Protein AF-0000000066711071 (afdb_homodimer)

Sequence (1078 aa):
MNDEIVALASKVGEESLSEMQVQCVKAWDYGSRQWSVKLPEGESVENIVIGRTFLVLATSQRYFRTFSYAGTQKMVFCYSGPLFTMCAFNDMFTAVMLNGGAYYESNEPQFNFVANIYKMKTEDWHKCQSLVQTVPISVGRNAKLNWIGYTSRGTLCTMDSKYCCRIFSSNGIWIPVYDFATTLKSNSDHIFLISFMDYPHCEIRYIYCRGIEYPLVESRSIPAVVKWQLPLCNQDTEKSKLEEKLLLAEIGSYALNSDDEDKKESELLDISATYTKDVVRLFALACRADRQCRAAEFATYTHSGQIVQSMCNFASKTRHPLLAEKVAEIGRINAVAQQDVTRDEHERKRNILLEDKKKSDFLAPKRLKKDRISDEVVVKAVQERAEQEENEHVQSLDTTLSNEYSSFLSPVQPRLPSNPFKRKSQNTFGSNQDNFFDSLASASSTTSRKTSDDISDWKKMKREPSKIRQTSLSVKLNEEKGMSEAKIGFDLWLKSMGSKLRRDYDGYGDFLEYAIKQFRHLKTEEKRHWNDLAQASKTMNDEIVALASKVGEESLSEMQVQCVKAWDYGSRQWSVKLPEGESVENIVIGRTFLVLATSQRYFRTFSYAGTQKMVFCYSGPLFTMCAFNDMFTAVMLNGGAYYESNEPQFNFVANIYKMKTEDWHKCQSLVQTVPISVGRNAKLNWIGYTSRGTLCTMDSKYCCRIFSSNGIWIPVYDFATTLKSNSDHIFLISFMDYPHCEIRYIYCRGIEYPLVESRSIPAVVKWQLPLCNQDTEKSKLEEKLLLAEIGSYALNSDDEDKKESELLDISATYTKDVVRLFALACRADRQCRAAEFATYTHSGQIVQSMCNFASKTRHPLLAEKVAEIGRINAVAQQDVTRDEHERKRNILLEDKKKSDFLAPKRLKKDRISDEVVVKAVQERAEQEENEHVQSLDTTLSNEYSSFLSPVQPRLPSNPFKRKSQNTFGSNQDNFFDSLASASSTTSRKTSDDISDWKKMKREPSKIRQTSLSVKLNEEKGMSEAKIGFDLWLKSMGSKLRRDYDGYGDFLEYAIKQFRHLKTEEKRHWNDLAQASKT

Organism: Brugia malayi (NCBI:txid6279)

Foldseek 3Di:
DDPFKDKDWDWDDPPDFTKMKMAGRPDPDPVQRIDMDGDDPPKTFDAWEDAPFKIWTQIPVQWTWMAGNSGHTQDIDGDDADWDYKYYYHQKIKTKHWDDDWDDPDDDTDTWIKIWMAGHPRPPPVLAPDGIDIATDDDDDVKAWDDWYAAPLGWTWTAIPQGFIWTAFLVRDIFTFDGCNVVDPDPQKEKAWDHFYLPPFTKTKIFIGDNDHDDDPPDPTDIDMDHTDGPDPPCVDPLNVLVRLLVSLVRSLRSLLDPDLVVNVVVNLVSVLSNLVSLVVNLLVCLVVVNLVSSLVSLLVDQDPVSLVVSLVSCVVSPNNVSSVSSVVSNVVSPVVVVVVVVVVVVVVVVCVVVPPPPRHDSPRDPPPPPPPDPVVSVVVVVVVVVVPVPDPVVPVPPPVPPDPPDDPPPPDPPPPPPPPPDDDDDDDDDDDDDPPDDDDDDDDDDDDDDYDDDDDDDDDDPDDDDPDPDPDDPDPPDPDPPDDQDALLVQVCVVCVVVQVVVPPPPDDSVVSSVVVLVPDDPVVSVVSRVVSVVVVD/DDPFKDKDWDWDDPPDFTKMKMAGRPDPDPVQRIDMDGDDPPKTFDAWEDADFWIWTQIPVQWTWIAGNSGDTQDIDGDDADWDYKYYYHQKIKTKHWDDDWDPPDPDTDTWIKIKMAGHPRPPPVVFPDGIDIATDDDDDVWAWDDWYAAPLGWTWTAIPQGFIWTAFLVRDIFTFDGCNVVDPDPLKEKAWDHFYLPPFTKTKIFIGDNDHDDDPPDPTDIDMDHTDHPDPPCVDPLNVLVRLLVSLVRSLLSLPDPDPVVNVVVNLVSVLSNLVSLLVNLLVCLVVVNLVSSLVSLLVDQDPVSLVVSLVSCVVSPNNVSSVSSVVSNVVSPVVVVVCCVVCVVCVVVVVPVVPVVSNPSDRPPPPPPCPPPVVSVVVVVVVCVVPVPPCVVVVPPPVPPDPPDDPPVPPPPPPDPVVPPDPDDDPDPPVVVPPPPPPDPDDDDDDDDYDDDDDDDDDDPDDDDPCPPPPDPDPPDDDDPPPQQALLNVVCVVCVVVLVVVVPPPDDSVVSSVVVLVPDDPVVSVVSRVVSVVVVD

Structure (mmCIF, N/CA/C/O backbone):
data_AF-0000000066711071-model_v1
#
loop_
_entity.id
_entity.type
_entity.pdbx_description
1 polymer 'Minichromosome loss protein Mcl1 middle region domain-containing protein'
#
loop_
_atom_site.group_PDB
_atom_site.id
_atom_site.type_symbol
_atom_site.label_atom_id
_atom_site.label_alt_id
_atom_site.label_comp_id
_atom_site.label_asym_id
_atom_site.label_entity_id
_atom_site.label_seq_id
_atom_site.pdbx_PDB_ins_code
_atom_site.Cartn_x
_atom_site.Cartn_y
_atom_site.Cartn_z
_atom_site.occupancy
_atom_site.B_iso_or_equiv
_atom_site.auth_seq_id
_atom_site.auth_comp_id
_atom_site.auth_asym_id
_atom_site.auth_atom_id
_atom_site.pdbx_PDB_model_num
ATOM 1 N N . MET A 1 1 ? -19 17.938 19.609 1 91.12 1 MET A N 1
ATOM 2 C CA . MET A 1 1 ? -19.797 19.125 19.344 1 91.12 1 MET A CA 1
ATOM 3 C C . MET A 1 1 ? -19.328 19.844 18.078 1 91.12 1 MET A C 1
ATOM 5 O O . MET A 1 1 ? -18.172 19.688 17.672 1 91.12 1 MET A O 1
ATOM 9 N N . ASN A 1 2 ? -20.188 20.5 17.328 1 88.69 2 ASN A N 1
ATOM 10 C CA . ASN A 1 2 ? -19.859 21.422 16.25 1 88.69 2 ASN A CA 1
ATOM 11 C C . ASN A 1 2 ? -20.672 22.719 16.359 1 88.69 2 ASN A C 1
ATOM 13 O O . ASN A 1 2 ? -21.266 23 17.406 1 88.69 2 ASN A O 1
ATOM 17 N N . ASP A 1 3 ? -20.594 23.547 15.398 1 87.69 3 ASP A N 1
ATOM 18 C CA . ASP A 1 3 ? -21.234 24.859 15.461 1 87.69 3 ASP A CA 1
ATOM 19 C C . ASP A 1 3 ? -22.75 24.734 15.422 1 87.69 3 ASP A C 1
ATOM 21 O O . ASP A 1 3 ? -23.469 25.688 15.742 1 87.69 3 ASP A O 1
ATOM 25 N N . GLU A 1 4 ? -23.25 23.5 15.227 1 90.06 4 GLU A N 1
ATOM 26 C CA . GLU A 1 4 ? -24.688 23.375 15.016 1 90.06 4 GLU A CA 1
ATOM 27 C C . GLU A 1 4 ? -25.328 22.484 16.078 1 90.06 4 GLU A C 1
ATOM 29 O O . GLU A 1 4 ? -26.516 22.578 16.344 1 90.06 4 GLU A O 1
ATOM 34 N N . ILE A 1 5 ? -24.516 21.641 16.562 1 93.44 5 ILE A N 1
ATOM 35 C CA . ILE A 1 5 ? -25.125 20.625 17.406 1 93.44 5 ILE A CA 1
ATOM 36 C C . ILE A 1 5 ? -24.188 20.266 18.547 1 93.44 5 ILE A C 1
ATOM 38 O O . ILE A 1 5 ? -22.969 20.281 18.391 1 93.44 5 ILE A O 1
ATOM 42 N N . VAL A 1 6 ? -24.781 20.016 19.734 1 95.56 6 VAL A N 1
ATOM 43 C CA . VAL A 1 6 ? -24.078 19.484 20.906 1 95.56 6 VAL A CA 1
ATOM 44 C C . VAL A 1 6 ? -24.719 18.172 21.344 1 95.56 6 VAL A C 1
ATOM 46 O O . VAL A 1 6 ? -25.938 18.109 21.578 1 95.56 6 VAL A O 1
ATOM 49 N N . ALA A 1 7 ? -23.891 17.188 21.375 1 96.75 7 ALA A N 1
ATOM 50 C CA . ALA A 1 7 ? -24.375 15.875 21.812 1 96.75 7 ALA A CA 1
ATOM 51 C C . ALA A 1 7 ? -23.625 15.383 23.047 1 96.75 7 ALA A C 1
ATOM 53 O O . ALA A 1 7 ? -22.391 15.383 23.062 1 96.75 7 ALA A O 1
ATOM 54 N N . LEU A 1 8 ? -24.406 15.008 24.078 1 96.44 8 LEU A N 1
ATOM 55 C CA . LEU A 1 8 ? -23.859 14.461 25.312 1 96.44 8 LEU A CA 1
ATOM 56 C C . LEU A 1 8 ? -24.391 13.055 25.562 1 96.44 8 LEU A C 1
ATOM 58 O O . LEU A 1 8 ? -25.594 12.82 25.469 1 96.44 8 LEU A O 1
ATOM 62 N N . ALA A 1 9 ? -23.422 12.195 25.781 1 96.19 9 ALA A N 1
ATOM 63 C CA . ALA A 1 9 ? -23.844 10.82 26.031 1 96.19 9 ALA A CA 1
ATOM 64 C C . ALA A 1 9 ? -23.344 10.344 27.391 1 96.19 9 ALA A C 1
ATOM 66 O O . ALA A 1 9 ? -22.266 10.719 27.828 1 96.19 9 ALA A O 1
ATOM 67 N N . SER A 1 10 ? -24.172 9.484 28.031 1 94.88 10 SER A N 1
ATOM 68 C CA . SER A 1 10 ? -23.812 8.93 29.328 1 94.88 10 SER A CA 1
ATOM 69 C C . SER A 1 10 ? -23.781 7.406 29.297 1 94.88 10 SER A C 1
ATOM 71 O O . SER A 1 10 ? -24.625 6.777 28.656 1 94.88 10 SER A O 1
ATOM 73 N N . LYS A 1 11 ? -22.828 6.828 29.953 1 94.88 11 LYS A N 1
ATOM 74 C CA . LYS A 1 11 ? -22.719 5.375 30.062 1 94.88 11 LYS A CA 1
ATOM 75 C C . LYS A 1 11 ? -23.781 4.816 31.016 1 94.88 11 LYS A C 1
ATOM 77 O O . LYS A 1 11 ? -24.438 5.57 31.719 1 94.88 11 LYS A O 1
ATOM 82 N N . VAL A 1 12 ? -23.812 3.506 30.922 1 91.06 12 VAL A N 1
ATOM 83 C CA . VAL A 1 12 ? -24.781 2.834 31.781 1 91.06 12 VAL A CA 1
ATOM 84 C C . VAL A 1 12 ? -24.406 3.062 33.25 1 91.06 12 VAL A C 1
ATOM 86 O O . VAL A 1 12 ? -23.234 2.99 33.625 1 91.06 12 VAL A O 1
ATOM 89 N N . GLY A 1 13 ? -25.406 3.508 33.938 1 87 13 GLY A N 1
ATOM 90 C CA . GLY A 1 13 ? -25.219 3.66 35.375 1 87 13 GLY A CA 1
ATOM 91 C C . GLY A 1 13 ? -25.891 2.559 36.188 1 87 13 GLY A C 1
ATOM 92 O O . GLY A 1 13 ? -26.391 1.586 35.625 1 87 13 GLY A O 1
ATOM 93 N N . GLU A 1 14 ? -25.766 2.607 37.5 1 86.19 14 GLU A N 1
ATOM 94 C CA . GLU A 1 14 ? -26.359 1.614 38.375 1 86.19 14 GLU A CA 1
ATOM 95 C C . GLU A 1 14 ? -27.859 1.522 38.188 1 86.19 14 GLU A C 1
ATOM 97 O O . GLU A 1 14 ? -28.422 0.424 38.094 1 86.19 14 GLU A O 1
ATOM 102 N N . GLU A 1 15 ? -28.562 2.643 38.031 1 86 15 GLU A N 1
ATOM 103 C CA . GLU A 1 15 ? -30.016 2.594 37.938 1 86 15 GLU A CA 1
ATOM 104 C C . GLU A 1 15 ? -30.5 3.305 36.656 1 86 15 GLU A C 1
ATOM 106 O O . GLU A 1 15 ? -31.672 3.656 36.562 1 86 15 GLU A O 1
ATOM 111 N N . SER A 1 16 ? -29.547 3.555 35.812 1 90.44 16 SER A N 1
ATOM 112 C CA . SER A 1 16 ? -29.984 4.309 34.625 1 90.44 16 SER A CA 1
ATOM 113 C C . SER A 1 16 ? -29.438 3.691 33.344 1 90.44 16 SER A C 1
ATOM 115 O O . SER A 1 16 ? -28.312 3.174 33.344 1 90.44 16 SER A O 1
ATOM 117 N N . LEU A 1 17 ? -30.297 3.742 32.344 1 94.25 17 LEU A N 1
ATOM 118 C CA . LEU A 1 17 ? -29.891 3.307 31.016 1 94.25 17 LEU A CA 1
ATOM 119 C C . LEU A 1 17 ? -28.938 4.316 30.375 1 94.25 17 LEU A C 1
ATOM 121 O O . LEU A 1 17 ? -28.922 5.488 30.766 1 94.25 17 LEU A O 1
ATOM 125 N N . SER A 1 18 ? -28.094 3.803 29.531 1 96.44 18 SER A N 1
ATOM 126 C CA . SER A 1 18 ? -27.25 4.707 28.734 1 96.44 18 SER A CA 1
ATOM 127 C C . SER A 1 18 ? -28.109 5.617 27.859 1 96.44 18 SER A C 1
ATOM 129 O O . SER A 1 18 ? -29.109 5.18 27.297 1 96.44 18 SER A O 1
ATOM 131 N N . GLU A 1 19 ? -27.75 6.926 27.812 1 96.19 19 GLU A N 1
ATOM 132 C CA . GLU A 1 19 ? -28.594 7.906 27.125 1 96.19 19 GLU A CA 1
ATOM 133 C C . GLU A 1 19 ? -27.75 8.945 26.406 1 96.19 19 GLU A C 1
ATOM 135 O O . GLU A 1 19 ? -26.641 9.266 26.828 1 96.19 19 GLU A O 1
ATOM 140 N N . MET A 1 20 ? -28.297 9.344 25.312 1 96.69 20 MET A N 1
ATOM 141 C CA . MET A 1 20 ? -27.719 10.469 24.594 1 96.69 20 MET A CA 1
ATOM 142 C C . MET A 1 20 ? -28.688 11.633 24.516 1 96.69 20 MET A C 1
ATOM 144 O O . MET A 1 20 ? -29.859 11.445 24.188 1 96.69 20 MET A O 1
ATOM 148 N N . GLN A 1 21 ? -28.219 12.797 24.875 1 96.88 21 GLN A N 1
ATOM 149 C CA . GLN A 1 21 ? -28.984 14.039 24.75 1 96.88 21 GLN A CA 1
ATOM 150 C C . GLN A 1 21 ? -28.359 14.961 23.688 1 96.88 21 GLN A C 1
ATOM 152 O O . GLN A 1 21 ? -27.156 15.18 23.688 1 96.88 21 GLN A O 1
ATOM 157 N N . VAL A 1 22 ? -29.234 15.477 22.875 1 96.56 22 VAL A N 1
ATOM 158 C CA . VAL A 1 22 ? -28.75 16.297 21.75 1 96.56 22 VAL A CA 1
ATOM 159 C C . VAL A 1 22 ? -29.438 17.656 21.766 1 96.56 22 VAL A C 1
ATOM 161 O O . VAL A 1 22 ? -30.656 17.734 21.922 1 96.56 22 VAL A O 1
ATOM 164 N N . GLN A 1 23 ? -28.625 18.641 21.641 1 95.56 23 GLN A N 1
ATOM 165 C CA . GLN A 1 23 ? -29.109 20 21.469 1 95.56 23 GLN A CA 1
ATOM 166 C C . GLN A 1 23 ? -28.781 20.531 20.078 1 95.56 23 GLN A C 1
ATOM 168 O O . GLN A 1 23 ? -27.609 20.641 19.703 1 95.56 23 GLN A O 1
ATOM 173 N N . CYS A 1 24 ? -29.781 20.891 19.391 1 92.5 24 CYS A N 1
ATOM 174 C CA . CYS A 1 24 ? -29.625 21.453 18.047 1 92.5 24 CYS A CA 1
ATOM 175 C C . CYS A 1 24 ? -29.672 22.969 18.078 1 92.5 24 CYS A C 1
ATOM 177 O O . CYS A 1 24 ? -30.766 23.562 18.062 1 92.5 24 CYS A O 1
ATOM 179 N N . VAL A 1 25 ? -28.641 23.578 17.891 1 89.25 25 VAL A N 1
ATOM 180 C CA . VAL A 1 25 ? -28.516 25.016 18.016 1 89.25 25 VAL A CA 1
ATOM 181 C C . VAL A 1 25 ? -29.188 25.703 16.828 1 89.25 25 VAL A C 1
ATOM 183 O O . VAL A 1 25 ? -29.812 26.75 16.969 1 89.25 25 VAL A O 1
ATOM 186 N N . LYS A 1 26 ? -29.094 25.078 15.656 1 85.56 26 LYS A N 1
ATOM 187 C CA . LYS A 1 26 ? -29.594 25.703 14.438 1 85.56 26 LYS A CA 1
ATOM 188 C C . LYS A 1 26 ? -31.016 25.266 14.125 1 85.56 26 LYS A C 1
ATOM 190 O O . LYS A 1 26 ? -31.531 25.516 13.031 1 85.56 26 LYS A O 1
ATOM 195 N N . ALA A 1 27 ? -31.531 24.609 15.039 1 87.5 27 ALA A N 1
ATOM 196 C CA . ALA A 1 27 ? -32.906 24.203 14.812 1 87.5 27 ALA A CA 1
ATOM 197 C C . ALA A 1 27 ? -33.812 25.406 14.656 1 87.5 27 ALA A C 1
ATOM 199 O O . ALA A 1 27 ? -33.688 26.391 15.398 1 87.5 27 ALA A O 1
ATOM 200 N N . TRP A 1 28 ? -34.75 25.406 13.695 1 87.75 28 TRP A N 1
ATOM 201 C CA . TRP A 1 28 ? -35.594 26.562 13.438 1 87.75 28 TRP A CA 1
ATOM 202 C C . TRP A 1 28 ? -36.906 26.453 14.211 1 87.75 28 TRP A C 1
ATOM 204 O O . TRP A 1 28 ? -37.688 27.422 14.266 1 87.75 28 TRP A O 1
ATOM 214 N N . ASP A 1 29 ? -37.219 25.25 14.695 1 87.69 29 ASP A N 1
ATOM 215 C CA . ASP A 1 29 ? -38.406 25.078 15.516 1 87.69 29 ASP A CA 1
ATOM 216 C C . ASP A 1 29 ? -38.031 24.719 16.953 1 87.69 29 ASP A C 1
ATOM 218 O O . ASP A 1 29 ? -37.062 24 17.188 1 87.69 29 ASP A O 1
ATOM 222 N N . TYR A 1 30 ? -38.844 25.219 17.953 1 85 30 TYR A N 1
ATOM 223 C CA . TYR A 1 30 ? -38.562 25.078 19.375 1 85 30 TYR A CA 1
ATOM 224 C C . TYR A 1 30 ? -38.562 23.625 19.797 1 85 30 TYR A C 1
ATOM 226 O O . TYR A 1 30 ? -37.719 23.188 20.594 1 85 30 TYR A O 1
ATOM 234 N N . GLY A 1 31 ? -39.406 22.781 19.297 1 85 31 GLY A N 1
ATOM 235 C CA . GLY A 1 31 ? -39.562 21.391 19.672 1 85 31 GLY A CA 1
ATOM 236 C C . GLY A 1 31 ? -38.375 20.531 19.219 1 85 31 GLY A C 1
ATOM 237 O O . GLY A 1 31 ? -38.125 19.469 19.781 1 85 31 GLY A O 1
ATOM 238 N N . SER A 1 32 ? -37.75 21.078 18.234 1 85.38 32 SER A N 1
ATOM 239 C CA . SER A 1 32 ? -36.656 20.281 17.641 1 85.38 32 SER A CA 1
ATOM 240 C C . SER A 1 32 ? -35.312 20.672 18.219 1 85.38 32 SER A C 1
ATOM 242 O O . SER A 1 32 ? -34.281 20.078 17.844 1 85.38 32 SER A O 1
ATOM 244 N N . ARG A 1 33 ? -35.312 21.562 19.078 1 90.31 33 ARG A N 1
ATOM 245 C CA . ARG A 1 33 ? -34.031 22.094 19.609 1 90.31 33 ARG A CA 1
ATOM 246 C C . ARG A 1 33 ? -33.344 21.062 20.5 1 90.31 33 ARG A C 1
ATOM 248 O O . ARG A 1 33 ? -32.125 21.094 20.672 1 90.31 33 ARG A O 1
ATOM 255 N N . GLN A 1 34 ? -34.156 20.25 21.078 1 94.25 34 GLN A N 1
ATOM 256 C CA . GLN A 1 34 ? -33.562 19.234 21.938 1 94.25 34 GLN A CA 1
ATOM 257 C C . GLN A 1 34 ? -34.25 17.891 21.766 1 94.25 34 GLN A C 1
ATOM 259 O O . GLN A 1 34 ? -35.469 17.828 21.562 1 94.25 34 GLN A O 1
ATOM 264 N N . TRP A 1 35 ? -33.5 16.844 21.75 1 94.94 35 TRP A N 1
ATOM 265 C CA . TRP A 1 35 ? -34.031 15.492 21.781 1 94.94 35 TRP A CA 1
ATOM 266 C C . TRP A 1 35 ? -33.062 14.547 22.5 1 94.94 35 TRP A C 1
ATOM 268 O O . TRP A 1 35 ? -31.922 14.898 22.75 1 94.94 35 TRP A O 1
ATOM 278 N N . SER A 1 36 ? -33.625 13.453 22.969 1 95.69 36 SER A N 1
ATOM 279 C CA . SER A 1 36 ? -32.812 12.461 23.672 1 95.69 36 SER A CA 1
ATOM 280 C C . SER A 1 36 ? -33.219 11.047 23.281 1 95.69 36 SER A C 1
ATOM 282 O O . SER A 1 36 ? -34.344 10.828 22.766 1 95.69 36 SER A O 1
ATOM 284 N N . VAL A 1 37 ? -32.312 10.125 23.406 1 95.94 37 VAL A N 1
ATOM 285 C CA . VAL A 1 37 ? -32.594 8.727 23.109 1 95.94 37 VAL A CA 1
ATOM 286 C C . VAL A 1 37 ? -31.906 7.844 24.156 1 95.94 37 VAL A C 1
ATOM 288 O O . VAL A 1 37 ? -30.766 8.117 24.562 1 95.94 37 VAL A O 1
ATOM 291 N N . LYS A 1 38 ? -32.656 6.926 24.594 1 96.31 38 LYS A N 1
ATOM 292 C CA . LYS A 1 38 ? -32.125 5.934 25.516 1 96.31 38 LYS A CA 1
ATOM 293 C C . LYS A 1 38 ? -31.734 4.66 24.781 1 96.31 38 LYS A C 1
ATOM 295 O O . LYS A 1 38 ? -32.438 4.203 23.891 1 96.31 38 LYS A O 1
ATOM 300 N N . LEU A 1 39 ? -30.609 4.117 25.125 1 96.62 39 LEU A N 1
ATOM 301 C CA . LEU A 1 39 ? -30.172 2.867 24.516 1 96.62 39 LEU A CA 1
ATOM 302 C C . LEU A 1 39 ? -30.844 1.672 25.188 1 96.62 39 LEU A C 1
ATOM 304 O O . LEU A 1 39 ? -31.297 1.769 26.328 1 96.62 39 LEU A O 1
ATOM 308 N N . PRO A 1 40 ? -30.922 0.514 24.406 1 95 40 PRO A N 1
ATOM 309 C CA . PRO A 1 40 ? -31.516 -0.69 24.984 1 95 40 PRO A CA 1
ATOM 310 C C . PRO A 1 40 ? -30.766 -1.182 26.234 1 95 40 PRO A C 1
ATOM 312 O O . PRO A 1 40 ? -29.594 -0.851 26.422 1 95 40 PRO A O 1
ATOM 315 N N . GLU A 1 41 ? -31.453 -2.002 26.984 1 93.69 41 GLU A N 1
ATOM 316 C CA . GLU A 1 41 ? -30.859 -2.545 28.203 1 93.69 41 GLU A CA 1
ATOM 317 C C . GLU A 1 41 ? -29.594 -3.354 27.906 1 93.69 41 GLU A C 1
ATOM 319 O O . GLU A 1 41 ? -29.562 -4.121 26.938 1 93.69 41 GLU A O 1
ATOM 324 N N . GLY A 1 42 ? -28.594 -3.176 28.703 1 92 42 GLY A N 1
ATOM 325 C CA . GLY A 1 42 ? -27.344 -3.912 28.547 1 92 42 GLY A CA 1
ATOM 326 C C . GLY A 1 42 ? -26.391 -3.25 27.562 1 92 42 GLY A C 1
ATOM 327 O O . GLY A 1 42 ? -25.266 -3.732 27.359 1 92 42 GLY A O 1
ATOM 328 N N . GLU A 1 43 ? -26.812 -2.227 26.938 1 95.56 43 GLU A N 1
ATOM 329 C CA . GLU A 1 43 ? -25.984 -1.518 25.969 1 95.56 43 GLU A CA 1
ATOM 330 C C . GLU A 1 43 ? -25.531 -0.161 26.516 1 95.56 43 GLU A C 1
ATOM 332 O O . GLU A 1 43 ? -26.328 0.564 27.109 1 95.56 43 GLU A O 1
ATOM 337 N N . SER A 1 44 ? -24.266 0.125 26.344 1 97.31 44 SER A N 1
ATOM 338 C CA . SER A 1 44 ? -23.703 1.375 26.859 1 97.31 44 SER A CA 1
ATOM 339 C C . SER A 1 44 ? -22.922 2.104 25.766 1 97.31 44 SER A C 1
ATOM 341 O O . SER A 1 44 ? -22.203 1.477 24.984 1 97.31 44 SER A O 1
ATOM 343 N N . VAL A 1 45 ? -23.016 3.4 25.844 1 97 45 VAL A N 1
ATOM 344 C CA . VAL A 1 45 ? -22.25 4.207 24.906 1 97 45 VAL A CA 1
ATOM 345 C C . VAL A 1 45 ? -20.766 4.16 25.266 1 97 45 VAL A C 1
ATOM 347 O O . VAL A 1 45 ? -20.406 4.223 26.438 1 97 45 VAL A O 1
ATOM 350 N N . GLU A 1 46 ? -19.906 4.008 24.25 1 96.56 46 GLU A N 1
ATOM 351 C CA . GLU A 1 46 ? -18.469 3.994 24.453 1 96.56 46 GLU A CA 1
ATOM 352 C C . GLU A 1 46 ? -17.812 5.234 23.844 1 96.56 46 GLU A C 1
ATOM 354 O O . GLU A 1 46 ? -16.781 5.707 24.344 1 96.56 46 GLU A O 1
ATOM 359 N N . ASN A 1 47 ? -18.312 5.715 22.781 1 97.69 47 ASN A N 1
ATOM 360 C CA . ASN A 1 47 ? -17.781 6.875 22.078 1 97.69 47 ASN A CA 1
ATOM 361 C C . ASN A 1 47 ? -18.844 7.535 21.203 1 97.69 47 ASN A C 1
ATOM 363 O O . ASN A 1 47 ? -19.859 6.914 20.875 1 97.69 47 ASN A O 1
ATOM 367 N N . ILE A 1 48 ? -18.609 8.781 20.859 1 97.5 48 ILE A N 1
ATOM 368 C CA . ILE A 1 48 ? -19.562 9.539 20.062 1 97.5 48 ILE A CA 1
ATOM 369 C C . ILE A 1 48 ? -18.812 10.445 19.078 1 97.5 48 ILE A C 1
ATOM 371 O O . ILE A 1 48 ? -17.766 10.984 19.422 1 97.5 48 ILE A O 1
ATOM 375 N N . VAL A 1 49 ? -19.328 10.586 17.875 1 96.81 49 VAL A N 1
ATOM 376 C CA . VAL A 1 49 ? -18.781 11.531 16.906 1 96.81 49 VAL A CA 1
ATOM 377 C C . VAL A 1 49 ? -19.906 12.227 16.156 1 96.81 49 VAL A C 1
ATOM 379 O O . VAL A 1 49 ? -21 11.664 16 1 96.81 49 VAL A O 1
ATOM 382 N N . ILE A 1 50 ? -19.625 13.414 15.781 1 96.06 50 ILE A N 1
ATOM 383 C CA . ILE A 1 50 ? -20.609 14.227 15.078 1 96.06 50 ILE A CA 1
ATOM 384 C C . ILE A 1 50 ? -20.062 14.633 13.703 1 96.06 50 ILE A C 1
ATOM 386 O O . ILE A 1 50 ? -18.969 15.18 13.602 1 96.06 50 ILE A O 1
ATOM 390 N N . GLY A 1 51 ? -20.75 14.258 12.609 1 93.5 51 GLY A N 1
ATOM 391 C CA . GLY A 1 51 ? -20.453 14.742 11.266 1 93.5 51 GLY A CA 1
ATOM 392 C C . GLY A 1 51 ? -21.297 15.93 10.859 1 93.5 51 GLY A C 1
ATOM 393 O O . GLY A 1 51 ? -21.844 16.625 11.711 1 93.5 51 GLY A O 1
ATOM 394 N N . ARG A 1 52 ? -21.328 16.156 9.594 1 90.5 52 ARG A N 1
ATOM 395 C CA . ARG A 1 52 ? -22.078 17.312 9.094 1 90.5 52 ARG A CA 1
ATOM 396 C C . ARG A 1 52 ? -23.578 17.078 9.211 1 90.5 52 ARG A C 1
ATOM 398 O O . ARG A 1 52 ? -24.344 18 9.492 1 90.5 52 ARG A O 1
ATOM 405 N N . THR A 1 53 ? -23.969 15.805 8.945 1 88.56 53 THR A N 1
ATOM 406 C CA . THR A 1 53 ? -25.406 15.547 8.898 1 88.56 53 THR A CA 1
ATOM 407 C C . THR A 1 53 ? -25.766 14.344 9.766 1 88.56 53 THR A C 1
ATOM 409 O O . THR A 1 53 ? -26.891 13.828 9.688 1 88.56 53 THR A O 1
ATOM 412 N N . PHE A 1 54 ? -24.781 13.906 10.492 1 92.5 54 PHE A N 1
ATOM 413 C CA . PHE A 1 54 ? -25.062 12.672 11.211 1 92.5 54 PHE A CA 1
ATOM 414 C C . PHE A 1 54 ? -24.406 12.672 12.578 1 92.5 54 PHE A C 1
ATOM 416 O O . PHE A 1 54 ? -23.469 13.453 12.828 1 92.5 54 PHE A O 1
ATOM 423 N N . LEU A 1 55 ? -24.938 11.828 13.43 1 95.19 55 LEU A N 1
ATOM 424 C CA . LEU A 1 55 ? -24.359 11.445 14.711 1 95.19 55 LEU A CA 1
ATOM 425 C C . LEU A 1 55 ? -24.125 9.938 14.773 1 95.19 55 LEU A C 1
ATOM 427 O O . LEU A 1 55 ? -24.984 9.156 14.344 1 95.19 55 LEU A O 1
ATOM 431 N N . VAL A 1 56 ? -22.969 9.555 15.273 1 96.69 56 VAL A N 1
ATOM 432 C CA . VAL A 1 56 ? -22.672 8.133 15.391 1 96.69 56 VAL A CA 1
ATOM 433 C C . VAL A 1 56 ? -22.297 7.805 16.828 1 96.69 56 VAL A C 1
ATOM 435 O O . VAL A 1 56 ? -21.438 8.469 17.422 1 96.69 56 VAL A O 1
ATOM 438 N N . LEU A 1 57 ? -22.938 6.828 17.375 1 97.62 57 LEU A N 1
ATOM 439 C CA . LEU A 1 57 ? -22.609 6.289 18.688 1 97.62 57 LEU A CA 1
ATOM 440 C C . LEU A 1 57 ? -21.938 4.922 18.562 1 97.62 57 LEU A C 1
ATOM 442 O O . LEU A 1 57 ? -22.469 4.031 17.891 1 97.62 57 LEU A O 1
ATOM 446 N N . ALA A 1 58 ? -20.844 4.789 19.109 1 98.25 58 ALA A N 1
ATOM 447 C CA . ALA A 1 58 ? -20.25 3.463 19.297 1 98.25 58 ALA A CA 1
ATOM 448 C C . ALA A 1 58 ? -20.625 2.879 20.656 1 98.25 58 ALA A C 1
ATOM 450 O O . ALA A 1 58 ? -20.5 3.547 21.688 1 98.25 58 ALA A O 1
ATOM 451 N N . THR A 1 59 ? -21.031 1.645 20.688 1 97.94 59 THR A N 1
ATOM 452 C CA . THR A 1 59 ? -21.578 1.102 21.922 1 97.94 59 THR A CA 1
ATOM 453 C C . THR A 1 59 ? -20.797 -0.138 22.359 1 97.94 59 THR A C 1
ATOM 455 O O . THR A 1 59 ? -19.969 -0.652 21.609 1 97.94 59 THR A O 1
ATOM 458 N N . SER A 1 60 ? -21.125 -0.647 23.547 1 96.25 60 SER A N 1
ATOM 459 C CA . SER A 1 60 ? -20.469 -1.807 24.141 1 96.25 60 SER A CA 1
ATOM 460 C C . SER A 1 60 ? -20.828 -3.09 23.406 1 96.25 60 SER A C 1
ATOM 462 O O . SER A 1 60 ? -20.141 -4.102 23.531 1 96.25 60 SER A O 1
ATOM 464 N N . GLN A 1 61 ? -21.906 -3.062 22.609 1 96.31 61 GLN A N 1
ATOM 465 C CA . GLN A 1 61 ? -22.312 -4.227 21.828 1 96.31 61 GLN A CA 1
ATOM 466 C C . GLN A 1 61 ? -21.578 -4.258 20.484 1 96.31 61 GLN A C 1
ATOM 468 O O . GLN A 1 61 ? -21.875 -5.102 19.641 1 96.31 61 GLN A O 1
ATOM 473 N N . ARG A 1 62 ? -20.719 -3.361 20.25 1 97.19 62 ARG A N 1
ATOM 474 C CA . ARG A 1 62 ? -19.938 -3.186 19.031 1 97.19 62 ARG A CA 1
ATOM 475 C C . ARG A 1 62 ? -20.828 -2.816 17.859 1 97.19 62 ARG A C 1
ATOM 477 O O . ARG A 1 62 ? -20.703 -3.373 16.766 1 97.19 62 ARG A O 1
ATOM 484 N N . TYR A 1 63 ? -21.75 -1.912 18.25 1 97.81 63 TYR A N 1
ATOM 485 C CA . TYR A 1 63 ? -22.609 -1.312 17.234 1 97.81 63 TYR A CA 1
ATOM 486 C C . TYR A 1 63 ? -22.234 0.141 16.984 1 97.81 63 TYR A C 1
ATOM 488 O O . TYR A 1 63 ? -21.875 0.866 17.922 1 97.81 63 TYR A O 1
ATOM 496 N N . PHE A 1 64 ? -22.375 0.46 15.75 1 97.12 64 PHE A N 1
ATOM 497 C CA . PHE A 1 64 ? -22.516 1.87 15.406 1 97.12 64 PHE A CA 1
ATOM 498 C C . PHE A 1 64 ? -23.984 2.227 15.211 1 97.12 64 PHE A C 1
ATOM 500 O O . PHE A 1 64 ? -24.656 1.664 14.336 1 97.12 64 PHE A O 1
ATOM 507 N N . ARG A 1 65 ? -24.438 3.039 16 1 96.88 65 ARG A N 1
ATOM 508 C CA . ARG A 1 65 ? -25.781 3.57 15.812 1 96.88 65 ARG A CA 1
ATOM 509 C C . ARG A 1 65 ? -25.734 4.969 15.203 1 96.88 65 ARG A C 1
ATOM 511 O O . ARG A 1 65 ? -25.109 5.875 15.766 1 96.88 65 ARG A O 1
ATOM 518 N N . THR A 1 66 ? -26.406 5.16 14.141 1 94.69 66 THR A N 1
ATOM 519 C CA . THR A 1 66 ? -26.328 6.434 13.438 1 94.69 66 THR A CA 1
ATOM 520 C C . THR A 1 66 ? -27.656 7.168 13.492 1 94.69 66 THR A C 1
ATOM 522 O O . THR A 1 66 ? -28.719 6.547 13.398 1 94.69 66 THR A O 1
ATOM 525 N N . PHE A 1 67 ? -27.531 8.469 13.641 1 94.31 67 PHE A N 1
ATOM 526 C CA . PHE A 1 67 ? -28.719 9.328 13.75 1 94.31 67 PHE A CA 1
ATOM 527 C C . PHE A 1 67 ? -28.578 10.555 12.852 1 94.31 67 PHE A C 1
ATOM 529 O O . PHE A 1 67 ? -27.469 11.031 12.617 1 94.31 67 PHE A O 1
ATOM 536 N N . SER A 1 68 ? -29.672 11.055 12.43 1 91.5 68 SER A N 1
ATOM 537 C CA . SER A 1 68 ? -29.672 12.383 11.836 1 91.5 68 SER A CA 1
ATOM 538 C C . SER A 1 68 ? -29.609 13.469 12.906 1 91.5 68 SER A C 1
ATOM 540 O O . SER A 1 68 ? -29.797 13.188 14.094 1 91.5 68 SER A O 1
ATOM 542 N N . TYR A 1 69 ? -29.422 14.695 12.586 1 91.5 69 TYR A N 1
ATOM 543 C CA . TYR A 1 69 ? -29.391 15.82 13.516 1 91.5 69 TYR A CA 1
ATOM 544 C C . TYR A 1 69 ? -30.734 15.969 14.234 1 91.5 69 TYR A C 1
ATOM 546 O O . TYR A 1 69 ? -30.781 16.406 15.383 1 91.5 69 TYR A O 1
ATOM 554 N N . ALA A 1 70 ? -31.766 15.547 13.492 1 90.69 70 ALA A N 1
ATOM 555 C CA . ALA A 1 70 ? -33.125 15.719 14.055 1 90.69 70 ALA A CA 1
ATOM 556 C C . ALA A 1 70 ? -33.531 14.508 14.875 1 90.69 70 ALA A C 1
ATOM 558 O O . ALA A 1 70 ? -34.656 14.445 15.383 1 90.69 70 ALA A O 1
ATOM 559 N N . GLY A 1 71 ? -32.688 13.531 14.906 1 92.75 71 GLY A N 1
ATOM 560 C CA . GLY A 1 71 ? -32.938 12.43 15.828 1 92.75 71 GLY A CA 1
ATOM 561 C C . GLY A 1 71 ? -33.469 11.18 15.133 1 92.75 71 GLY A C 1
ATOM 562 O O . GLY A 1 71 ? -33.812 10.203 15.797 1 92.75 71 GLY A O 1
ATOM 563 N N . THR A 1 72 ? -33.562 11.188 13.812 1 92.56 72 THR A N 1
ATOM 564 C CA . THR A 1 72 ? -33.969 10 13.086 1 92.56 72 THR A CA 1
ATOM 565 C C . THR A 1 72 ? -32.875 8.93 13.109 1 92.56 72 THR A C 1
ATOM 567 O O . THR A 1 72 ? -31.734 9.211 12.797 1 92.56 72 THR A O 1
ATOM 570 N N . GLN A 1 73 ? -33.281 7.746 13.531 1 93.62 73 GLN A N 1
ATOM 571 C CA . GLN A 1 73 ? -32.312 6.641 13.461 1 93.62 73 GLN A CA 1
ATOM 572 C C . GLN A 1 73 ? -32.094 6.199 12.016 1 93.62 73 GLN A C 1
ATOM 574 O O . GLN A 1 73 ? -33.062 5.941 11.281 1 93.62 73 GLN A O 1
ATOM 579 N N . LYS A 1 74 ? -30.953 6.121 11.609 1 88.31 74 LYS A N 1
ATOM 580 C CA . LYS A 1 74 ? -30.656 5.859 10.203 1 88.31 74 LYS A CA 1
ATOM 581 C C . LYS A 1 74 ? -30.188 4.426 10 1 88.31 74 LYS A C 1
ATOM 583 O O . LYS A 1 74 ? -30.766 3.678 9.219 1 88.31 74 LYS A O 1
ATOM 588 N N . MET A 1 75 ? -29.016 4.02 10.508 1 88.5 75 MET A N 1
ATOM 589 C CA . MET A 1 75 ? -28.438 2.693 10.297 1 88.5 75 MET A CA 1
ATOM 590 C C . MET A 1 75 ? -27.75 2.193 11.555 1 88.5 75 MET A C 1
ATOM 592 O O . MET A 1 75 ? -27.172 2.984 12.312 1 88.5 75 MET A O 1
ATOM 596 N N . VAL A 1 76 ? -27.875 0.931 11.766 1 94.38 76 VAL A N 1
ATOM 597 C CA . VAL A 1 76 ? -27.094 0.263 12.805 1 94.38 76 VAL A CA 1
ATOM 598 C C . VAL A 1 76 ? -26.219 -0.815 12.188 1 94.38 76 VAL A C 1
ATOM 600 O O . VAL A 1 76 ? -26.703 -1.688 11.461 1 94.38 76 VAL A O 1
ATOM 603 N N . PHE A 1 77 ? -24.984 -0.722 12.352 1 93.56 77 PHE A N 1
ATOM 604 C CA . PHE A 1 77 ? -24.078 -1.729 11.812 1 93.56 77 PHE A CA 1
ATOM 605 C C . PHE A 1 77 ? -22.953 -2.035 12.797 1 93.56 77 PHE A C 1
ATOM 607 O O . PHE A 1 77 ? -22.812 -1.365 13.82 1 93.56 77 PHE A O 1
ATOM 614 N N . CYS A 1 78 ? -22.188 -3.035 12.578 1 96.12 78 CYS A N 1
ATOM 615 C CA . CYS A 1 78 ? -21.25 -3.562 13.555 1 96.12 78 CYS A CA 1
ATOM 616 C C . CYS A 1 78 ? -19.812 -3.15 13.203 1 96.12 78 CYS A C 1
ATOM 618 O O . CYS A 1 78 ? -19.531 -2.814 12.055 1 96.12 78 CYS A O 1
ATOM 620 N N . TYR A 1 79 ? -19.016 -3.047 14.18 1 94.31 79 TYR A N 1
ATOM 621 C CA . TYR A 1 79 ? -17.578 -2.916 13.977 1 94.31 79 TYR A CA 1
ATOM 622 C C . TYR A 1 79 ? -16.828 -4.062 14.641 1 94.31 79 TYR A C 1
ATOM 624 O O . TYR A 1 79 ? -17.328 -4.695 15.57 1 94.31 79 TYR A O 1
ATOM 632 N N . SER A 1 80 ? -15.648 -4.32 14.086 1 91.31 80 SER A N 1
ATOM 633 C CA . SER A 1 80 ? -14.891 -5.5 14.5 1 91.31 80 SER A CA 1
ATOM 634 C C . SER A 1 80 ? -13.773 -5.129 15.469 1 91.31 80 SER A C 1
ATOM 636 O O . SER A 1 80 ? -13 -4.203 15.211 1 91.31 80 SER A O 1
ATOM 638 N N . GLY A 1 81 ? -13.664 -5.855 16.594 1 89.69 81 GLY A N 1
ATOM 639 C CA . GLY A 1 81 ? -12.578 -5.664 17.531 1 89.69 81 GLY A CA 1
ATOM 640 C C . GLY A 1 81 ? -12.797 -4.488 18.469 1 89.69 81 GLY A C 1
ATOM 641 O O . GLY A 1 81 ? -13.812 -3.797 18.375 1 89.69 81 GLY A O 1
ATOM 642 N N . PRO A 1 82 ? -11.859 -4.324 19.406 1 94.25 82 PRO A N 1
ATOM 643 C CA . PRO A 1 82 ? -11.969 -3.225 20.375 1 94.25 82 PRO A CA 1
ATOM 644 C C . PRO A 1 82 ? -11.781 -1.854 19.734 1 94.25 82 PRO A C 1
ATOM 646 O O . PRO A 1 82 ? -10.891 -1.677 18.891 1 94.25 82 PRO A O 1
ATOM 649 N N . LEU A 1 83 ? -12.602 -0.904 20.203 1 96.94 83 LEU A N 1
ATOM 650 C CA . LEU A 1 83 ? -12.555 0.467 19.703 1 96.94 83 LEU A CA 1
ATOM 651 C C . LEU A 1 83 ? -11.57 1.308 20.516 1 96.94 83 LEU A C 1
ATOM 653 O O . LEU A 1 83 ? -11.602 1.289 21.75 1 96.94 83 LEU A O 1
ATOM 657 N N . PHE A 1 84 ? -10.734 2.039 19.844 1 96.69 84 PHE A N 1
ATOM 658 C CA . PHE A 1 84 ? -9.789 2.924 20.516 1 96.69 84 PHE A CA 1
ATOM 659 C C . PHE A 1 84 ? -10.32 4.352 20.547 1 96.69 84 PHE A C 1
ATOM 661 O O . PHE A 1 84 ? -10.352 4.973 21.609 1 96.69 84 PHE A O 1
ATOM 668 N N . THR A 1 85 ? -10.703 4.891 19.391 1 97.5 85 THR A N 1
ATOM 669 C CA . THR A 1 85 ? -11.242 6.246 19.312 1 97.5 85 THR A CA 1
ATOM 670 C C . THR A 1 85 ? -11.922 6.477 17.969 1 97.5 85 THR A C 1
ATOM 672 O O . THR A 1 85 ? -11.93 5.598 17.109 1 97.5 85 THR A O 1
ATOM 675 N N . MET A 1 86 ? -12.523 7.668 17.844 1 97.75 86 MET A N 1
ATOM 676 C CA . MET A 1 86 ? -13.219 8.031 16.609 1 97.75 86 MET A CA 1
ATOM 677 C C . MET A 1 86 ? -13.039 9.516 16.297 1 97.75 86 MET A C 1
ATOM 679 O O . MET A 1 86 ? -12.758 10.312 17.188 1 97.75 86 MET A O 1
ATOM 683 N N . CYS A 1 87 ? -13.18 9.844 15.07 1 97.38 87 CYS A N 1
ATOM 684 C CA . CYS A 1 87 ? -13.242 11.227 14.625 1 97.38 87 CYS A CA 1
ATOM 685 C C . CYS A 1 87 ? -14.094 11.359 13.367 1 97.38 87 CYS A C 1
ATOM 687 O O . CYS A 1 87 ? -14.414 10.359 12.727 1 97.38 87 CYS A O 1
ATOM 689 N N . ALA A 1 88 ? -14.492 12.594 13.055 1 96.38 88 ALA A N 1
ATOM 690 C CA . ALA A 1 88 ? -15.391 12.781 11.906 1 96.38 88 ALA A CA 1
ATOM 691 C C . ALA A 1 88 ? -15.07 14.078 11.172 1 96.38 88 ALA A C 1
ATOM 693 O O . ALA A 1 88 ? -14.445 14.977 11.727 1 96.38 88 ALA A O 1
ATOM 694 N N . PHE A 1 89 ? -15.461 14.078 9.93 1 94 89 PHE A N 1
ATOM 695 C CA . PHE A 1 89 ? -15.359 15.242 9.055 1 94 89 PHE A CA 1
ATOM 696 C C . PHE A 1 89 ? -16.422 15.188 7.965 1 94 89 PHE A C 1
ATOM 698 O O . PHE A 1 89 ? -16.453 14.258 7.164 1 94 89 PHE A O 1
ATOM 705 N N . ASN A 1 90 ? -17.25 16.141 8.008 1 91.12 90 ASN A N 1
ATOM 706 C CA . ASN A 1 90 ? -18.328 16.25 7.027 1 91.12 90 ASN A CA 1
ATOM 707 C C . ASN A 1 90 ? -19.141 14.961 6.949 1 91.12 90 ASN A C 1
ATOM 709 O O . ASN A 1 90 ? -19.766 14.562 7.93 1 91.12 90 ASN A O 1
ATOM 713 N N . ASP A 1 91 ? -18.969 14.211 5.844 1 89.44 91 ASP A N 1
ATOM 714 C CA . ASP A 1 91 ? -19.812 13.039 5.664 1 89.44 91 ASP A CA 1
ATOM 715 C C . ASP A 1 91 ? -19.031 11.75 5.918 1 89.44 91 ASP A C 1
ATOM 717 O O . ASP A 1 91 ? -19.422 10.672 5.484 1 89.44 91 ASP A O 1
ATOM 721 N N . MET A 1 92 ? -17.953 11.961 6.598 1 93.38 92 MET A N 1
ATOM 722 C CA . MET A 1 92 ? -17.125 10.789 6.883 1 93.38 92 MET A CA 1
ATOM 723 C C . MET A 1 92 ? -16.844 10.68 8.375 1 93.38 92 MET A C 1
ATOM 725 O O . MET A 1 92 ? -16.812 11.688 9.086 1 93.38 92 MET A O 1
ATOM 729 N N . PHE A 1 93 ? -16.703 9.531 8.805 1 95.56 93 PHE A N 1
ATOM 730 C CA . PHE A 1 93 ? -16.141 9.344 10.133 1 95.56 93 PHE A CA 1
ATOM 731 C C . PHE A 1 93 ? -15.156 8.18 10.141 1 95.56 93 PHE A C 1
ATOM 733 O O . PHE A 1 93 ? -15.195 7.32 9.266 1 95.56 93 PHE A O 1
ATOM 740 N N . THR A 1 94 ? -14.234 8.227 11.023 1 97.81 94 THR A N 1
ATOM 741 C CA . THR A 1 94 ? -13.18 7.223 11.156 1 97.81 94 THR A CA 1
ATOM 742 C C . THR A 1 94 ? -13.211 6.582 12.539 1 97.81 94 THR A C 1
ATOM 744 O O . THR A 1 94 ? -13.336 7.277 13.547 1 97.81 94 THR A O 1
ATOM 747 N N . ALA A 1 95 ? -13.195 5.305 12.547 1 98.25 95 ALA A N 1
ATOM 748 C CA . ALA A 1 95 ? -13.078 4.543 13.781 1 98.25 95 ALA A CA 1
ATOM 749 C C . ALA A 1 95 ? -11.75 3.793 13.844 1 98.25 95 ALA A C 1
ATOM 751 O O . ALA A 1 95 ? -11.383 3.086 12.898 1 98.25 95 ALA A O 1
ATOM 752 N N . VAL A 1 96 ? -11.047 3.945 14.898 1 98.06 96 VAL A N 1
ATOM 753 C CA . VAL A 1 96 ? -9.766 3.277 15.086 1 98.06 96 VAL A CA 1
ATOM 754 C C . VAL A 1 96 ? -9.953 2.021 15.938 1 98.06 96 VAL A C 1
ATOM 756 O O . VAL A 1 96 ? -10.469 2.092 17.047 1 98.06 96 VAL A O 1
ATOM 759 N N . MET A 1 97 ? -9.523 0.936 15.352 1 96.12 97 MET A N 1
ATOM 760 C CA . MET A 1 97 ? -9.719 -0.349 16.016 1 96.12 97 MET A CA 1
ATOM 761 C C . MET A 1 97 ? -8.383 -1.049 16.25 1 96.12 97 MET A C 1
ATOM 763 O O . MET A 1 97 ? -7.426 -0.84 15.492 1 96.12 97 MET A O 1
ATOM 767 N N . LEU A 1 98 ? -8.398 -1.867 17.25 1 93 98 LEU A N 1
ATOM 768 C CA . LEU A 1 98 ? -7.246 -2.732 17.469 1 93 98 LEU A CA 1
ATOM 769 C C . LEU A 1 98 ? -7.125 -3.783 16.375 1 93 98 LEU A C 1
ATOM 771 O O . LEU A 1 98 ? -8.133 -4.355 15.945 1 93 98 LEU A O 1
ATOM 775 N N . ASN A 1 99 ? -5.891 -3.957 15.883 1 88.5 99 ASN A N 1
ATOM 776 C CA . ASN A 1 99 ? -5.633 -4.953 14.844 1 88.5 99 ASN A CA 1
ATOM 777 C C . ASN A 1 99 ? -4.684 -6.043 15.344 1 88.5 99 ASN A C 1
ATOM 779 O O . ASN A 1 99 ? -3.465 -5.895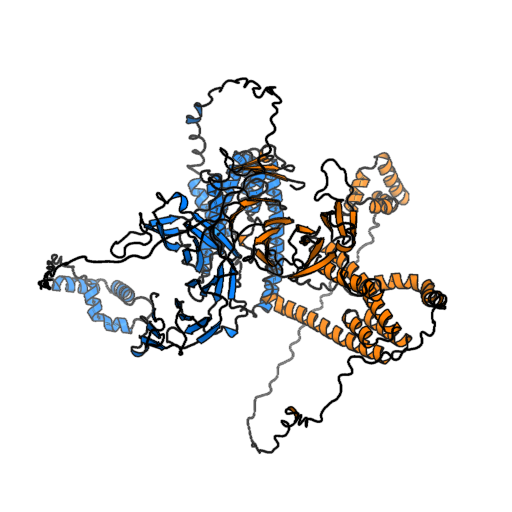 15.258 1 88.5 99 ASN A O 1
ATOM 783 N N . GLY A 1 100 ? -5.18 -7.133 15.742 1 81.94 100 GLY A N 1
ATOM 784 C CA . GLY A 1 100 ? -4.375 -8.273 16.156 1 81.94 100 GLY A CA 1
ATOM 785 C C . GLY A 1 100 ? -3.922 -8.195 17.594 1 81.94 100 GLY A C 1
ATOM 786 O O . GLY A 1 100 ? -4.477 -7.43 18.391 1 81.94 100 GLY A O 1
ATOM 787 N N . GLY A 1 101 ? -2.941 -9.078 17.922 1 83.75 101 GLY A N 1
ATOM 788 C CA . GLY A 1 101 ? -2.424 -9.148 19.266 1 83.75 101 GLY A CA 1
ATOM 789 C C . GLY A 1 101 ? -1.178 -8.305 19.484 1 83.75 101 GLY A C 1
ATOM 790 O O . GLY A 1 101 ? -0.78 -7.551 18.594 1 83.75 101 GLY A O 1
ATOM 791 N N . ALA A 1 102 ? -0.688 -8.406 20.688 1 86.31 102 ALA A N 1
ATOM 792 C CA . ALA A 1 102 ? 0.515 -7.656 21.047 1 86.31 102 ALA A CA 1
ATOM 793 C C . ALA A 1 102 ? 1.742 -8.227 20.344 1 86.31 102 ALA A C 1
ATOM 795 O O . ALA A 1 102 ? 1.809 -9.422 20.062 1 86.31 102 ALA A O 1
ATOM 796 N N . TYR A 1 103 ? 2.57 -7.332 19.953 1 84.75 103 TYR A N 1
ATOM 797 C CA . TYR A 1 103 ? 3.896 -7.738 19.5 1 84.75 103 TYR A CA 1
ATOM 798 C C . TYR A 1 103 ? 4.984 -7.031 20.297 1 84.75 103 TYR A C 1
ATOM 800 O O . TYR A 1 103 ? 4.707 -6.094 21.047 1 84.75 103 TYR A O 1
ATOM 808 N N . TYR A 1 104 ? 6.219 -7.551 20.094 1 82.81 104 TYR A N 1
ATOM 809 C CA . TYR A 1 104 ? 7.27 -7.031 20.969 1 82.81 104 TYR A CA 1
ATOM 810 C C . TYR A 1 104 ? 8.484 -6.609 20.156 1 82.81 104 TYR A C 1
ATOM 812 O O . TYR A 1 104 ? 9.008 -7.387 19.359 1 82.81 104 TYR A O 1
ATOM 820 N N . GLU A 1 105 ? 8.789 -5.438 20.203 1 81.44 105 GLU A N 1
ATOM 821 C CA . GLU A 1 105 ? 10.047 -4.918 19.672 1 81.44 105 GLU A CA 1
ATOM 822 C C . GLU A 1 105 ? 11.031 -4.617 20.797 1 81.44 105 GLU A C 1
ATOM 824 O O . GLU A 1 105 ? 12.242 -4.68 20.609 1 81.44 105 GLU A O 1
ATOM 829 N N . SER A 1 106 ? 10.5 -4.223 21.906 1 82.44 106 SER A N 1
ATOM 830 C CA . SER A 1 106 ? 11.211 -4.047 23.172 1 82.44 106 SER A CA 1
ATOM 831 C C . SER A 1 106 ? 10.484 -4.738 24.312 1 82.44 106 SER A C 1
ATOM 833 O O . SER A 1 106 ? 9.797 -5.734 24.109 1 82.44 106 SER A O 1
ATOM 835 N N . ASN A 1 107 ? 10.633 -4.242 25.406 1 83.38 107 ASN A N 1
ATOM 836 C CA . ASN A 1 107 ? 10.078 -4.902 26.594 1 83.38 107 ASN A CA 1
ATOM 837 C C . ASN A 1 107 ? 8.586 -4.594 26.75 1 83.38 107 ASN A C 1
ATOM 839 O O . ASN A 1 107 ? 7.867 -5.34 27.422 1 83.38 107 ASN A O 1
ATOM 843 N N . GLU A 1 108 ? 8.156 -3.6 26.172 1 87.25 108 GLU A N 1
ATOM 844 C CA . GLU A 1 108 ? 6.754 -3.23 26.312 1 87.25 108 GLU A CA 1
ATOM 845 C C . GLU A 1 108 ? 5.926 -3.74 25.141 1 87.25 108 GLU A C 1
ATOM 847 O O . GLU A 1 108 ? 6.367 -3.684 23.984 1 87.25 108 GLU A O 1
ATOM 852 N N . PRO A 1 109 ? 4.77 -4.254 25.5 1 88.5 109 PRO A N 1
ATOM 853 C CA . PRO A 1 109 ? 3.912 -4.711 24.391 1 88.5 109 PRO A CA 1
ATOM 854 C C . PRO A 1 109 ? 3.43 -3.566 23.516 1 88.5 109 PRO A C 1
ATOM 856 O O . PRO A 1 109 ? 3.092 -2.492 24.016 1 88.5 109 PRO A O 1
ATOM 859 N N . GLN A 1 110 ? 3.498 -3.801 22.297 1 89.75 110 GLN A N 1
ATOM 860 C CA . GLN A 1 110 ? 3.01 -2.85 21.297 1 89.75 110 GLN A CA 1
ATOM 861 C C . GLN A 1 110 ? 1.801 -3.406 20.562 1 89.75 110 GLN A C 1
ATOM 863 O O . GLN A 1 110 ? 1.626 -4.625 20.469 1 89.75 110 GLN A O 1
ATOM 868 N N . PHE A 1 111 ? 0.972 -2.441 20.047 1 88.56 111 PHE A N 1
ATOM 869 C CA . PHE A 1 111 ? -0.246 -2.852 19.359 1 88.56 111 PHE A CA 1
ATOM 870 C C . PHE A 1 111 ? -0.395 -2.113 18.047 1 88.56 111 PHE A C 1
ATOM 872 O O . PHE A 1 111 ? -0.074 -0.926 17.953 1 88.56 111 PHE A O 1
ATOM 879 N N . ASN A 1 112 ? -0.907 -2.93 17.094 1 89.81 112 ASN A N 1
ATOM 880 C CA . ASN A 1 112 ? -1.243 -2.311 15.812 1 89.81 112 ASN A CA 1
ATOM 881 C C . ASN A 1 112 ? -2.707 -1.881 15.766 1 89.81 112 ASN A C 1
ATOM 883 O O . ASN A 1 112 ? -3.578 -2.572 16.297 1 89.81 112 ASN A O 1
ATOM 887 N N . PHE A 1 113 ? -2.932 -0.731 15.109 1 93 113 PHE A N 1
ATOM 888 C CA . PHE A 1 113 ? -4.289 -0.221 14.945 1 93 113 PHE A CA 1
ATOM 889 C C . PHE A 1 113 ? -4.621 -0.02 13.469 1 93 113 PHE A C 1
ATOM 891 O O . PHE A 1 113 ? -3.721 0.166 12.648 1 93 113 PHE A O 1
ATOM 898 N N . VAL A 1 114 ? -5.875 -0.108 13.18 1 94.75 114 VAL A N 1
ATOM 899 C CA . VAL A 1 114 ? -6.371 0.208 11.844 1 94.75 114 VAL A CA 1
ATOM 900 C C . VAL A 1 114 ? -7.414 1.318 11.93 1 94.75 114 VAL A C 1
ATOM 902 O O . VAL A 1 114 ? -8.164 1.401 12.906 1 94.75 114 VAL A O 1
ATOM 905 N N . ALA A 1 115 ? -7.477 2.135 10.93 1 96.69 115 ALA A N 1
ATOM 906 C CA . ALA A 1 115 ? -8.523 3.145 10.766 1 96.69 115 ALA A CA 1
ATOM 907 C C . ALA A 1 115 ? -9.555 2.703 9.727 1 96.69 115 ALA A C 1
ATOM 909 O O . ALA A 1 115 ? -9.211 2.445 8.57 1 96.69 115 ALA A O 1
ATOM 910 N N . ASN A 1 116 ? -10.68 2.555 10.164 1 96.75 116 ASN A N 1
ATOM 911 C CA . ASN A 1 116 ? -11.797 2.33 9.266 1 96.75 116 ASN A CA 1
ATOM 912 C C . ASN A 1 116 ? -12.508 3.637 8.906 1 96.75 116 ASN A C 1
ATOM 914 O O . ASN A 1 116 ? -13.148 4.25 9.758 1 96.75 116 ASN A O 1
ATOM 918 N N . ILE A 1 117 ? -12.391 4.012 7.719 1 95.81 117 ILE A N 1
ATOM 919 C CA . ILE A 1 117 ? -12.977 5.262 7.242 1 95.81 117 ILE A CA 1
ATOM 920 C C . ILE A 1 117 ? -14.312 4.977 6.566 1 95.81 117 ILE A C 1
ATOM 922 O O . ILE A 1 117 ? -14.367 4.305 5.535 1 95.81 117 ILE A O 1
ATOM 926 N N . TYR A 1 118 ? -15.328 5.547 7.168 1 93.38 118 TYR A N 1
ATOM 927 C CA . TYR A 1 118 ? -16.672 5.32 6.664 1 93.38 118 TYR A CA 1
ATOM 928 C C . TYR A 1 118 ? -17.219 6.562 5.965 1 93.38 118 TYR A C 1
ATOM 930 O O . TYR A 1 118 ? -17.078 7.676 6.469 1 93.38 118 TYR A O 1
ATOM 938 N N . LYS A 1 119 ? -17.844 6.32 4.852 1 88.88 119 LYS A N 1
ATOM 939 C CA . LYS A 1 119 ? -18.609 7.379 4.188 1 88.88 119 LYS A CA 1
ATOM 940 C C . LYS A 1 119 ? -20.094 7.285 4.527 1 88.88 119 LYS A C 1
ATOM 942 O O . LYS A 1 119 ? -20.703 6.238 4.328 1 88.88 119 LYS A O 1
ATOM 947 N N . MET A 1 120 ? -20.547 8.391 5.098 1 82.31 120 MET A N 1
ATOM 948 C CA . MET A 1 120 ? -21.922 8.375 5.602 1 82.31 120 MET A CA 1
ATOM 949 C C . MET A 1 120 ? -22.828 9.25 4.746 1 82.31 120 MET A C 1
ATOM 951 O O . MET A 1 120 ? -22.781 10.477 4.844 1 82.31 120 MET A O 1
ATOM 955 N N . LYS A 1 121 ? -23.141 8.719 3.514 1 71.5 121 LYS A N 1
ATOM 956 C CA . LYS A 1 121 ? -24.172 9.469 2.799 1 71.5 121 LYS A CA 1
ATOM 957 C C . LYS A 1 121 ? -25.562 9.125 3.314 1 71.5 121 LYS A C 1
ATOM 959 O O . LYS A 1 121 ? -26 7.973 3.219 1 71.5 121 LYS A O 1
ATOM 964 N N . THR A 1 122 ? -26.188 9.977 4.039 1 62.81 122 THR A N 1
ATOM 965 C CA . THR A 1 122 ? -27.438 9.719 4.746 1 62.81 122 THR A CA 1
ATOM 966 C C . THR A 1 122 ? -28.531 9.312 3.768 1 62.81 122 THR A C 1
ATOM 968 O O . THR A 1 122 ? -29.406 8.508 4.098 1 62.81 122 THR A O 1
ATOM 971 N N . GLU A 1 123 ? -28.656 9.742 2.611 1 65.06 123 GLU A N 1
ATOM 972 C CA . GLU A 1 123 ? -29.828 9.477 1.8 1 65.06 123 GLU A CA 1
ATOM 973 C C . GLU A 1 123 ? -29.594 8.32 0.835 1 65.06 123 GLU A C 1
ATOM 975 O O . GLU A 1 123 ? -30.531 7.621 0.442 1 65.06 123 GLU A O 1
ATOM 980 N N . ASP A 1 124 ? -28.391 7.852 0.66 1 72.38 124 ASP A N 1
ATOM 981 C CA . ASP A 1 124 ? -28.188 6.852 -0.382 1 72.38 124 ASP A CA 1
ATOM 982 C C . ASP A 1 124 ? -26.969 5.973 -0.075 1 72.38 124 ASP A C 1
ATOM 984 O O . ASP A 1 124 ? -26.172 5.672 -0.966 1 72.38 124 ASP A O 1
ATOM 988 N N . TRP A 1 125 ? -27.094 5.473 1.197 1 72.94 125 TRP A N 1
ATOM 989 C CA . TRP A 1 125 ? -25.938 4.664 1.579 1 72.94 125 TRP A CA 1
ATOM 990 C C . TRP A 1 125 ? -25.953 3.32 0.859 1 72.94 125 TRP A C 1
ATOM 992 O O . TRP A 1 125 ? -24.891 2.781 0.521 1 72.94 125 TRP A O 1
ATOM 1002 N N . HIS A 1 126 ? -27.125 2.84 0.62 1 73.88 126 HIS A N 1
ATOM 1003 C CA . HIS A 1 126 ? -27.281 1.508 0.046 1 73.88 126 HIS A CA 1
ATOM 1004 C C . HIS A 1 126 ? -26.859 1.489 -1.421 1 73.88 126 HIS A C 1
ATOM 1006 O O . HIS A 1 126 ? -26.656 0.419 -1.999 1 73.88 126 HIS A O 1
ATOM 1012 N N . LYS A 1 127 ? -26.703 2.695 -1.926 1 72.12 127 LYS A N 1
ATOM 1013 C CA . LYS A 1 127 ? -26.312 2.785 -3.33 1 72.12 127 LYS A CA 1
ATOM 1014 C C . LYS A 1 127 ? -24.797 2.844 -3.475 1 72.12 127 LYS A C 1
ATOM 1016 O O . LYS A 1 127 ? -24.266 2.719 -4.582 1 72.12 127 LYS A O 1
ATOM 1021 N N . CYS A 1 128 ? -24.266 3.016 -2.314 1 74.25 128 CYS A N 1
ATOM 1022 C CA . CYS A 1 128 ? -22.812 3.127 -2.357 1 74.25 128 CYS A CA 1
ATOM 1023 C C . CYS A 1 128 ? -22.156 1.751 -2.459 1 74.25 128 CYS A C 1
ATOM 1025 O O . CYS A 1 128 ? -22.562 0.816 -1.768 1 74.25 128 CYS A O 1
ATOM 1027 N N . GLN A 1 129 ? -21.328 1.59 -3.459 1 68 129 GLN A N 1
ATOM 1028 C CA . GLN A 1 129 ? -20.625 0.322 -3.646 1 68 129 GLN A CA 1
ATOM 1029 C C . GLN A 1 129 ? -19.734 0.007 -2.453 1 68 129 GLN A C 1
ATOM 1031 O O . GLN A 1 129 ? -19.594 -1.153 -2.059 1 68 129 GLN A O 1
ATOM 1036 N N . SER A 1 130 ? -19.078 1.035 -1.964 1 75.75 130 SER A N 1
ATOM 1037 C CA . SER A 1 130 ? -18.188 0.853 -0.822 1 75.75 130 SER A CA 1
ATOM 1038 C C . SER A 1 130 ? -18.375 1.964 0.206 1 75.75 130 SER A C 1
ATOM 1040 O O . SER A 1 130 ? -18.344 3.146 -0.141 1 75.75 130 SER A O 1
ATOM 1042 N N . LEU A 1 131 ? -18.547 1.444 1.455 1 85 131 LEU A N 1
ATOM 1043 C CA . LEU A 1 131 ? -18.828 2.41 2.514 1 85 131 LEU A CA 1
ATOM 1044 C C . LEU A 1 131 ? -17.625 2.543 3.447 1 85 131 LEU A C 1
ATOM 1046 O O . LEU A 1 131 ? -17.562 3.475 4.25 1 85 131 LEU A O 1
ATOM 1050 N N . VAL A 1 132 ? -16.688 1.603 3.25 1 91.12 132 VAL A N 1
ATOM 1051 C CA . VAL A 1 132 ? -15.641 1.618 4.262 1 91.12 132 VAL A CA 1
ATOM 1052 C C . VAL A 1 132 ? -14.289 1.368 3.6 1 91.12 132 VAL A C 1
ATOM 1054 O O . VAL A 1 132 ? -14.18 0.561 2.674 1 91.12 132 VAL A O 1
ATOM 1057 N N . GLN A 1 133 ? -13.359 2.105 3.943 1 91.19 133 GLN A N 1
ATOM 1058 C CA . GLN A 1 133 ? -11.953 1.883 3.631 1 91.19 133 GLN A CA 1
ATOM 1059 C C . GLN A 1 133 ? -11.141 1.627 4.898 1 91.19 133 GLN A C 1
ATOM 1061 O O . GLN A 1 133 ? -11.234 2.385 5.867 1 91.19 133 GLN A O 1
ATOM 1066 N N . THR A 1 134 ? -10.359 0.543 4.898 1 93.19 134 THR A N 1
ATOM 1067 C CA . THR A 1 134 ? -9.539 0.206 6.055 1 93.19 134 THR A CA 1
ATOM 1068 C C . THR A 1 134 ? -8.062 0.478 5.77 1 93.19 134 THR A C 1
ATOM 1070 O O . THR A 1 134 ? -7.527 0.022 4.758 1 93.19 134 THR A O 1
ATOM 1073 N N . VAL A 1 135 ? -7.469 1.209 6.676 1 92.81 135 VAL A N 1
ATOM 1074 C CA . VAL A 1 135 ? -6.074 1.588 6.48 1 92.81 135 VAL A CA 1
ATOM 1075 C C . VAL A 1 135 ? -5.285 1.349 7.766 1 92.81 135 VAL A C 1
ATOM 1077 O O . VAL A 1 135 ? -5.77 1.647 8.859 1 92.81 135 VAL A O 1
ATOM 1080 N N . PRO A 1 136 ? -4.102 0.755 7.656 1 92.94 136 PRO A N 1
ATOM 1081 C CA . PRO A 1 136 ? -3.279 0.618 8.859 1 92.94 136 PRO A CA 1
ATOM 1082 C C . PRO A 1 136 ? -2.746 1.957 9.367 1 92.94 136 PRO A C 1
ATOM 1084 O O . PRO A 1 136 ? -2.381 2.822 8.562 1 92.94 136 PRO A O 1
ATOM 1087 N N . ILE A 1 137 ? -2.705 2.119 10.617 1 95.38 137 ILE A N 1
ATOM 1088 C CA . ILE A 1 137 ? -2.17 3.34 11.211 1 95.38 137 ILE A CA 1
ATOM 1089 C C . ILE A 1 137 ? -0.664 3.199 11.414 1 95.38 137 ILE A C 1
ATOM 1091 O O . ILE A 1 137 ? -0.189 2.172 11.898 1 95.38 137 ILE A O 1
ATOM 1095 N N . SER A 1 138 ? -0.004 4.254 11.023 1 94.94 138 SER A N 1
ATOM 1096 C CA . SER A 1 138 ? 1.45 4.242 11.148 1 94.94 138 SER A CA 1
ATOM 1097 C C . SER A 1 138 ? 1.904 5.039 12.367 1 94.94 138 SER A C 1
ATOM 1099 O O . SER A 1 138 ? 1.517 6.199 12.539 1 94.94 138 SER A O 1
ATOM 1101 N N . VAL A 1 139 ? 2.729 4.348 13.188 1 95 139 VAL A N 1
ATOM 1102 C CA . VAL A 1 139 ? 3.342 5.012 14.336 1 95 139 VAL A CA 1
ATOM 1103 C C . VAL A 1 139 ? 4.832 4.691 14.383 1 95 139 VAL A C 1
ATOM 1105 O O . VAL A 1 139 ? 5.289 3.727 13.758 1 95 139 VAL A O 1
ATOM 1108 N N . GLY A 1 140 ? 5.559 5.516 15.016 1 93.44 140 GLY A N 1
ATOM 1109 C CA . GLY A 1 140 ? 6.977 5.242 15.18 1 93.44 140 GLY A CA 1
ATOM 1110 C C . GLY A 1 140 ? 7.254 4.016 16.031 1 93.44 140 GLY A C 1
ATOM 1111 O O . GLY A 1 140 ? 6.336 3.447 16.625 1 93.44 140 GLY A O 1
ATOM 1112 N N . ARG A 1 141 ? 8.5 3.68 16.047 1 91.56 141 ARG A N 1
ATOM 1113 C CA . ARG A 1 141 ? 8.906 2.529 16.844 1 91.56 141 ARG A CA 1
ATOM 1114 C C . ARG A 1 141 ? 8.617 2.752 18.312 1 91.56 141 ARG A C 1
ATOM 1116 O O . ARG A 1 141 ? 8.969 3.791 18.875 1 91.56 141 ARG A O 1
ATOM 1123 N N . ASN A 1 142 ? 7.953 1.826 18.922 1 90.81 142 ASN A N 1
ATOM 1124 C CA . ASN A 1 142 ? 7.598 1.871 20.344 1 90.81 142 ASN A CA 1
ATOM 1125 C C . ASN A 1 142 ? 6.715 3.074 20.656 1 90.81 142 ASN A C 1
ATOM 1127 O O . ASN A 1 142 ? 6.855 3.688 21.719 1 90.81 142 ASN A O 1
ATOM 1131 N N . ALA A 1 143 ? 6.031 3.518 19.703 1 93 143 ALA A N 1
ATOM 1132 C CA . ALA A 1 143 ? 5.113 4.637 19.891 1 93 143 ALA A CA 1
ATOM 1133 C C . ALA A 1 143 ? 3.66 4.172 19.812 1 93 143 ALA A C 1
ATOM 1135 O O . ALA A 1 143 ? 3.379 3.07 19.344 1 93 143 ALA A O 1
ATOM 1136 N N . LYS A 1 144 ? 2.789 5.004 20.297 1 93.56 144 LYS A N 1
ATOM 1137 C CA . LYS A 1 144 ? 1.352 4.754 20.281 1 93.56 144 LYS A CA 1
ATOM 1138 C C . LYS A 1 144 ? 0.593 5.926 19.672 1 93.56 144 LYS A C 1
ATOM 1140 O O . LYS A 1 144 ? 1.096 7.051 19.641 1 93.56 144 LYS A O 1
ATOM 1145 N N . LEU A 1 145 ? -0.535 5.562 19.188 1 96.19 145 LEU A N 1
ATOM 1146 C CA . LEU A 1 145 ? -1.369 6.641 18.672 1 96.19 145 LEU A CA 1
ATOM 1147 C C . LEU A 1 145 ? -1.813 7.566 19.797 1 96.19 145 LEU A C 1
ATOM 1149 O O . LEU A 1 145 ? -2.328 7.109 20.828 1 96.19 145 LEU A O 1
ATOM 1153 N N . ASN A 1 146 ? -1.638 8.812 19.609 1 96.25 146 ASN A N 1
ATOM 1154 C CA . ASN A 1 146 ? -1.948 9.797 20.656 1 96.25 146 ASN A CA 1
ATOM 1155 C C . ASN A 1 146 ? -3.076 10.727 20.219 1 96.25 146 ASN A C 1
ATOM 1157 O O . ASN A 1 146 ? -3.828 11.234 21.047 1 96.25 146 ASN A O 1
ATOM 1161 N N . TRP A 1 147 ? -3.164 11.016 18.984 1 97.44 147 TRP A N 1
ATOM 1162 C CA . TRP A 1 147 ? -4.156 11.938 18.438 1 97.44 147 TRP A CA 1
ATOM 1163 C C . TRP A 1 147 ? -4.539 11.547 17.016 1 97.44 147 TRP A C 1
ATOM 1165 O O . TRP A 1 147 ? -3.684 11.125 16.234 1 97.44 147 TRP A O 1
ATOM 1175 N N . ILE A 1 148 ? -5.828 11.703 16.656 1 98.12 148 ILE A N 1
ATOM 1176 C CA . ILE A 1 148 ? -6.277 11.477 15.289 1 98.12 148 ILE A CA 1
ATOM 1177 C C . ILE A 1 148 ? -7.398 12.461 14.945 1 98.12 148 ILE A C 1
ATOM 1179 O O . ILE A 1 148 ? -8.227 12.781 15.797 1 98.12 148 ILE A O 1
ATOM 1183 N N . GLY A 1 149 ? -7.391 12.945 13.758 1 97.62 149 GLY A N 1
ATOM 1184 C CA . GLY A 1 149 ? -8.398 13.875 13.281 1 97.62 149 GLY A CA 1
ATOM 1185 C C . GLY A 1 149 ? -8.289 14.164 11.797 1 97.62 149 GLY A C 1
ATOM 1186 O O . GLY A 1 149 ? -7.688 13.391 11.047 1 97.62 149 GLY A O 1
ATOM 1187 N N . TYR A 1 150 ? -8.961 15.188 11.359 1 96.12 150 TYR A N 1
ATOM 1188 C CA . TYR A 1 150 ? -8.945 15.602 9.961 1 96.12 150 TYR A CA 1
ATOM 1189 C C . TYR A 1 150 ? -8.438 17.031 9.82 1 96.12 150 TYR A C 1
ATOM 1191 O O . TYR A 1 150 ? -8.609 17.844 10.734 1 96.12 150 TYR A O 1
ATOM 1199 N N . THR A 1 151 ? -7.828 17.281 8.711 1 94.19 151 THR A N 1
ATOM 1200 C CA . THR A 1 151 ? -7.441 18.656 8.398 1 94.19 151 THR A CA 1
ATOM 1201 C C . THR A 1 151 ? -8.664 19.5 8.031 1 94.19 151 THR A C 1
ATOM 1203 O O . THR A 1 151 ? -9.781 18.969 7.969 1 94.19 151 THR A O 1
ATOM 1206 N N . SER A 1 152 ? -8.406 20.75 7.738 1 88.38 152 SER A N 1
ATOM 1207 C CA . SER A 1 152 ? -9.477 21.672 7.383 1 88.38 152 SER A CA 1
ATOM 1208 C C . SER A 1 152 ? -10.141 21.266 6.07 1 88.38 152 SER A C 1
ATOM 1210 O O . SER A 1 152 ? -11.281 21.656 5.805 1 88.38 152 SER A O 1
ATOM 1212 N N . ARG A 1 153 ? -9.461 20.406 5.359 1 87.94 153 ARG A N 1
ATOM 1213 C CA . ARG A 1 153 ? -10.039 20 4.078 1 87.94 153 ARG A CA 1
ATOM 1214 C C . ARG A 1 153 ? -10.375 18.516 4.074 1 87.94 153 ARG A C 1
ATOM 1216 O O . ARG A 1 153 ? -10.695 17.953 3.025 1 87.94 153 ARG A O 1
ATOM 1223 N N . GLY A 1 154 ? -10.172 17.891 5.129 1 91.62 154 GLY A N 1
ATOM 1224 C CA . GLY A 1 154 ? -10.688 16.531 5.262 1 91.62 154 GLY A CA 1
ATOM 1225 C C . GLY A 1 154 ? -9.633 15.469 5.055 1 91.62 154 GLY A C 1
ATOM 1226 O O . GLY A 1 154 ? -9.961 14.32 4.734 1 91.62 154 GLY A O 1
ATOM 1227 N N . THR A 1 155 ? -8.438 15.797 5.125 1 93.44 155 THR A N 1
ATOM 1228 C CA . THR A 1 155 ? -7.371 14.805 5.086 1 93.44 155 THR A CA 1
ATOM 1229 C C . THR A 1 155 ? -7.137 14.211 6.473 1 93.44 155 THR A C 1
ATOM 1231 O O . THR A 1 155 ? -6.977 14.945 7.449 1 93.44 155 THR A O 1
ATOM 1234 N N . LEU A 1 156 ? -7.172 12.914 6.531 1 96.44 156 LEU A N 1
ATOM 1235 C CA . LEU A 1 156 ? -6.945 12.242 7.809 1 96.44 156 LEU A CA 1
ATOM 1236 C C . LEU A 1 156 ? -5.52 12.469 8.297 1 96.44 156 LEU A C 1
ATOM 1238 O O . LEU A 1 156 ? -4.57 12.398 7.508 1 96.44 156 LEU A O 1
ATOM 1242 N N . CYS A 1 157 ? -5.355 12.742 9.578 1 97.5 157 CYS A N 1
ATOM 1243 C CA . CYS A 1 157 ? -4.043 13.023 10.148 1 97.5 157 CYS A CA 1
ATOM 1244 C C . CYS A 1 157 ? -3.914 12.422 11.539 1 97.5 157 CYS A C 1
ATOM 1246 O O . CYS A 1 157 ? -4.922 12.18 12.211 1 97.5 157 CYS A O 1
ATOM 1248 N N . THR A 1 158 ? -2.678 12.148 11.938 1 98.25 158 THR A N 1
ATOM 1249 C CA . THR A 1 158 ? -2.414 11.523 13.227 1 98.25 158 THR A CA 1
ATOM 1250 C C . THR A 1 158 ? -1.174 12.125 13.875 1 98.25 158 THR A C 1
ATOM 1252 O O . THR A 1 158 ? -0.363 12.766 13.203 1 98.25 158 THR A O 1
ATOM 1255 N N . MET A 1 159 ? -1.119 11.992 15.164 1 98.19 159 MET A N 1
ATOM 1256 C CA . MET A 1 159 ? 0.091 12.219 15.953 1 98.19 159 MET A CA 1
ATOM 1257 C C . MET A 1 159 ? 0.333 11.062 16.922 1 98.19 159 MET A C 1
ATOM 1259 O O . MET A 1 159 ? -0.603 10.578 17.562 1 98.19 159 MET A O 1
ATOM 1263 N N . ASP A 1 160 ? 1.537 10.617 16.984 1 96.88 160 ASP A N 1
ATOM 1264 C CA . ASP A 1 160 ? 1.829 9.5 17.875 1 96.88 160 ASP A CA 1
ATOM 1265 C C . ASP A 1 160 ? 2.393 9.992 19.203 1 96.88 160 ASP A C 1
ATOM 1267 O O . ASP A 1 160 ? 2.443 11.195 19.469 1 96.88 160 ASP A O 1
ATOM 1271 N N . SER A 1 161 ? 2.777 9.117 20.125 1 94.38 161 SER A N 1
ATOM 1272 C CA . SER A 1 161 ? 3.195 9.438 21.484 1 94.38 161 SER A CA 1
ATOM 1273 C C . SER A 1 161 ? 4.59 10.055 21.5 1 94.38 161 SER A C 1
ATOM 1275 O O . SER A 1 161 ? 5.016 10.609 22.516 1 94.38 161 SER A O 1
ATOM 1277 N N . LYS A 1 162 ? 5.289 9.984 20.391 1 94 162 LYS A N 1
ATOM 1278 C CA . LYS A 1 162 ? 6.578 10.656 20.266 1 94 162 LYS A CA 1
ATOM 1279 C C . LYS A 1 162 ? 6.426 12 19.562 1 94 162 LYS A C 1
ATOM 1281 O O . LYS A 1 162 ? 7.422 12.633 19.203 1 94 162 LYS A O 1
ATOM 1286 N N . TYR A 1 163 ? 5.184 12.344 19.234 1 96.38 163 TYR A N 1
ATOM 1287 C CA . TYR A 1 163 ? 4.75 13.641 18.734 1 96.38 163 TYR A CA 1
ATOM 1288 C C . TYR A 1 163 ? 5.168 13.828 17.281 1 96.38 163 TYR A C 1
ATOM 1290 O O . TYR A 1 163 ? 5.566 14.93 16.891 1 96.38 163 TYR A O 1
ATOM 1298 N N . CYS A 1 164 ? 5.215 12.781 16.547 1 97.12 164 CYS A N 1
ATOM 1299 C CA . CYS A 1 164 ? 5.359 12.844 15.102 1 97.12 164 CYS A CA 1
ATOM 1300 C C . CYS A 1 164 ? 4.004 12.984 14.422 1 97.12 164 CYS A C 1
ATOM 1302 O O . CYS A 1 164 ? 3.111 12.164 14.625 1 97.12 164 CYS A O 1
ATOM 1304 N N . CYS A 1 165 ? 3.898 14.008 13.625 1 97.94 165 CYS A N 1
ATOM 1305 C CA . CYS A 1 165 ? 2.648 14.289 12.93 1 97.94 165 CYS A CA 1
ATOM 1306 C C . CYS A 1 165 ? 2.664 13.711 11.516 1 97.94 165 CYS A C 1
ATOM 1308 O O . CYS A 1 165 ? 3.641 13.883 10.781 1 97.94 165 CYS A O 1
ATOM 1310 N N . ARG A 1 166 ? 1.577 13.062 11.148 1 97.81 166 ARG A N 1
ATOM 1311 C CA . ARG A 1 166 ? 1.472 12.422 9.836 1 97.81 166 ARG A CA 1
ATOM 1312 C C . ARG A 1 166 ? 0.132 12.734 9.18 1 97.81 166 ARG A C 1
ATOM 1314 O O . ARG A 1 166 ? -0.874 12.922 9.867 1 97.81 166 ARG A O 1
ATOM 1321 N N . ILE A 1 167 ? 0.118 12.766 7.879 1 96.12 167 ILE A N 1
ATOM 1322 C CA . ILE A 1 167 ? -1.126 12.883 7.125 1 96.12 167 ILE A CA 1
ATOM 1323 C C . ILE A 1 167 ? -1.31 11.656 6.238 1 96.12 167 ILE A C 1
ATOM 1325 O O . ILE A 1 167 ? -0.332 11.023 5.832 1 96.12 167 ILE A O 1
ATOM 1329 N N . PHE A 1 168 ? -2.543 11.297 5.98 1 95.5 168 PHE A N 1
ATOM 1330 C CA . PHE A 1 168 ? -2.863 10.172 5.113 1 95.5 168 PHE A CA 1
ATOM 1331 C C . PHE A 1 168 ? -3.264 10.656 3.723 1 95.5 168 PHE A C 1
ATOM 1333 O O . PHE A 1 168 ? -4.332 11.242 3.549 1 95.5 168 PHE A O 1
ATOM 1340 N N . SER A 1 169 ? -2.414 10.336 2.797 1 89.62 169 SER A N 1
ATOM 1341 C CA . SER A 1 169 ? -2.689 10.773 1.432 1 89.62 169 SER A CA 1
ATOM 1342 C C . SER A 1 169 ? -3.787 9.93 0.794 1 89.62 169 SER A C 1
ATOM 1344 O O . SER A 1 169 ? -3.947 8.75 1.13 1 89.62 169 SER A O 1
ATOM 1346 N N . SER A 1 170 ? -4.469 10.484 -0.111 1 83.62 170 SER A N 1
ATOM 1347 C CA . SER A 1 170 ? -5.57 9.805 -0.789 1 83.62 170 SER A CA 1
ATOM 1348 C C . SER A 1 170 ? -5.074 8.586 -1.567 1 83.62 170 SER A C 1
ATOM 1350 O O . SER A 1 170 ? -5.859 7.695 -1.895 1 83.62 170 SER A O 1
ATOM 1352 N N . ASN A 1 171 ? -3.783 8.609 -1.739 1 84.75 171 ASN A N 1
ATOM 1353 C CA . ASN A 1 171 ? -3.213 7.496 -2.488 1 84.75 171 ASN A CA 1
ATOM 1354 C C . ASN A 1 171 ? -2.859 6.328 -1.573 1 84.75 171 ASN A C 1
ATOM 1356 O O . ASN A 1 171 ? -2.305 5.324 -2.025 1 84.75 171 ASN A O 1
ATOM 1360 N N . GLY A 1 172 ? -3.057 6.48 -0.36 1 87.88 172 GLY A N 1
ATOM 1361 C CA . GLY A 1 172 ? -2.994 5.328 0.528 1 87.88 172 GLY A CA 1
ATOM 1362 C C . GLY A 1 172 ? -1.721 5.281 1.351 1 87.88 172 GLY A C 1
ATOM 1363 O O . GLY A 1 172 ? -1.396 4.25 1.94 1 87.88 172 GLY A O 1
ATOM 1364 N N . ILE A 1 173 ? -1.009 6.387 1.418 1 91.81 173 ILE A N 1
ATOM 1365 C CA . ILE A 1 173 ? 0.237 6.348 2.174 1 91.81 173 ILE A CA 1
ATOM 1366 C C . ILE A 1 173 ? 0.206 7.41 3.271 1 91.81 173 ILE A C 1
ATOM 1368 O O . ILE A 1 173 ? -0.453 8.445 3.127 1 91.81 173 ILE A O 1
ATOM 1372 N N . TRP A 1 174 ? 0.906 7.133 4.352 1 96.19 174 TRP A N 1
ATOM 1373 C CA . TRP A 1 174 ? 1.104 8.094 5.43 1 96.19 174 TRP A CA 1
ATOM 1374 C C . TRP A 1 174 ? 2.375 8.906 5.207 1 96.19 174 TRP A C 1
ATOM 1376 O O . TRP A 1 174 ? 3.445 8.344 4.965 1 96.19 174 TRP A O 1
ATOM 1386 N N . ILE A 1 175 ? 2.264 10.203 5.324 1 96.12 175 ILE A N 1
ATOM 1387 C CA . ILE A 1 175 ? 3.391 11.102 5.098 1 96.12 175 ILE A CA 1
ATOM 1388 C C . ILE A 1 175 ? 3.688 11.891 6.367 1 96.12 175 ILE A C 1
ATOM 1390 O O . ILE A 1 175 ? 2.814 12.578 6.898 1 96.12 175 ILE A O 1
ATOM 1394 N N . PRO A 1 176 ? 4.891 11.773 6.867 1 97.19 176 PRO A N 1
ATOM 1395 C CA . PRO A 1 176 ? 5.242 12.625 8.008 1 97.19 176 PRO A CA 1
ATOM 1396 C C . PRO A 1 176 ? 5.371 14.094 7.629 1 97.19 176 PRO A C 1
ATOM 1398 O O . PRO A 1 176 ? 6.055 14.43 6.66 1 97.19 176 PRO A O 1
ATOM 1401 N N . VAL A 1 177 ? 4.781 14.945 8.422 1 96.81 177 VAL A N 1
ATOM 1402 C CA . VAL A 1 177 ? 4.758 16.344 8 1 96.81 177 VAL A CA 1
ATOM 1403 C C . VAL A 1 177 ? 5.398 17.219 9.07 1 96.81 177 VAL A C 1
ATOM 1405 O O . VAL A 1 177 ? 5.676 18.391 8.836 1 96.81 177 VAL A O 1
ATOM 1408 N N . TYR A 1 178 ? 5.543 16.688 10.25 1 96.88 178 TYR A N 1
ATOM 1409 C CA . TYR A 1 178 ? 6.258 17.438 11.273 1 96.88 178 TYR A CA 1
ATOM 1410 C C . TYR A 1 178 ? 6.609 16.547 12.461 1 96.88 178 TYR A C 1
ATOM 1412 O O . TYR A 1 178 ? 5.812 15.695 12.859 1 96.88 178 TYR A O 1
ATOM 1420 N N . ASP A 1 179 ? 7.723 16.766 12.992 1 94.94 179 ASP A N 1
ATOM 1421 C CA . ASP A 1 179 ? 8.188 16.047 14.172 1 94.94 179 ASP A CA 1
ATOM 1422 C C . ASP A 1 179 ? 8.539 17.016 15.297 1 94.94 179 ASP A C 1
ATOM 1424 O O . ASP A 1 179 ? 9.508 17.781 15.188 1 94.94 179 ASP A O 1
ATOM 1428 N N . PHE A 1 180 ? 7.852 16.953 16.406 1 94.75 180 PHE A N 1
ATOM 1429 C CA . PHE A 1 180 ? 8.047 17.859 17.516 1 94.75 180 PHE A CA 1
ATOM 1430 C C . PHE A 1 180 ? 9.234 17.438 18.375 1 94.75 180 PHE A C 1
ATOM 1432 O O . PHE A 1 180 ? 9.578 18.109 19.344 1 94.75 180 PHE A O 1
ATOM 1439 N N . ALA A 1 181 ? 9.844 16.359 18.062 1 85.88 181 ALA A N 1
ATOM 1440 C CA . ALA A 1 181 ? 10.93 15.836 18.875 1 85.88 181 ALA A CA 1
ATOM 1441 C C . ALA A 1 181 ? 12.023 16.891 19.078 1 85.88 181 ALA A C 1
ATOM 1443 O O . ALA A 1 181 ? 12.609 16.969 20.156 1 85.88 181 ALA A O 1
ATOM 1444 N N . THR A 1 182 ? 12.258 17.688 18.031 1 80.69 182 THR A N 1
ATOM 1445 C CA . THR A 1 182 ? 13.312 18.688 18.109 1 80.69 182 THR A CA 1
ATOM 1446 C C . THR A 1 182 ? 12.844 19.906 18.875 1 80.69 182 THR A C 1
ATOM 1448 O O . THR A 1 182 ? 13.664 20.688 19.375 1 80.69 182 THR A O 1
ATOM 1451 N N . THR A 1 183 ? 11.594 20.016 19.047 1 85 183 THR A N 1
ATOM 1452 C CA . THR A 1 183 ? 11.016 21.188 19.703 1 85 183 THR A CA 1
ATOM 1453 C C . THR A 1 183 ? 10.914 20.969 21.203 1 85 183 THR A C 1
ATOM 1455 O O . THR A 1 183 ? 10.969 21.922 21.984 1 85 183 THR A O 1
ATOM 1458 N N . LEU A 1 184 ? 10.734 19.766 21.594 1 89.19 184 LEU A N 1
ATOM 1459 C CA . LEU A 1 184 ? 10.57 19.453 23 1 89.19 184 LEU A CA 1
ATOM 1460 C C . LEU A 1 184 ? 11.859 19.688 23.766 1 89.19 184 LEU A C 1
ATOM 1462 O O . LEU A 1 184 ? 12.906 19.141 23.422 1 89.19 184 LEU A O 1
ATOM 1466 N N . LYS A 1 185 ? 11.836 20.469 24.766 1 86.12 185 LYS A N 1
ATOM 1467 C CA . LYS A 1 185 ? 13.008 20.875 25.516 1 86.12 185 LYS A CA 1
ATOM 1468 C C . LYS A 1 185 ? 13.312 19.891 26.641 1 86.12 185 LYS A C 1
ATOM 1470 O O . LYS A 1 185 ? 14.477 19.688 27 1 86.12 185 LYS A O 1
ATOM 1475 N N . SER A 1 186 ? 12.195 19.359 27.219 1 88.81 186 SER A N 1
ATOM 1476 C CA . SER A 1 186 ? 12.352 18.406 28.312 1 88.81 186 SER A CA 1
ATOM 1477 C C . SER A 1 186 ? 11.484 17.172 28.109 1 88.81 186 SER A C 1
ATOM 1479 O O . SER A 1 186 ? 10.484 17.219 27.391 1 88.81 186 SER A O 1
ATOM 1481 N N . ASN A 1 187 ? 11.867 16.078 28.781 1 88.31 187 ASN A N 1
ATOM 1482 C CA . ASN A 1 187 ? 11.125 14.82 28.688 1 88.31 187 ASN A CA 1
ATOM 1483 C C . ASN A 1 187 ? 9.773 14.914 29.391 1 88.31 187 ASN A C 1
ATOM 1485 O O . ASN A 1 187 ? 8.883 14.102 29.141 1 88.31 187 ASN A O 1
ATOM 1489 N N . SER A 1 188 ? 9.68 15.836 30.234 1 91.81 188 SER A N 1
ATOM 1490 C CA . SER A 1 188 ? 8.43 15.992 30.984 1 91.81 188 SER A CA 1
ATOM 1491 C C . SER A 1 188 ? 7.441 16.875 30.234 1 91.81 188 SER A C 1
ATOM 1493 O O . SER A 1 188 ? 6.27 16.953 30.609 1 91.81 188 SER A O 1
ATOM 1495 N N . ASP A 1 189 ? 7.934 17.516 29.234 1 94.25 189 ASP A N 1
ATOM 1496 C CA . ASP A 1 189 ? 7.082 18.406 28.453 1 94.25 189 ASP A CA 1
ATOM 1497 C C . ASP A 1 189 ? 6.215 17.609 27.469 1 94.25 189 ASP A C 1
ATOM 1499 O O . ASP A 1 189 ? 6.574 16.516 27.062 1 94.25 189 ASP A O 1
ATOM 1503 N N . HIS A 1 190 ? 5.062 18.25 27.141 1 94.69 190 HIS A N 1
ATOM 1504 C CA . HIS A 1 190 ? 4.129 17.594 26.234 1 94.69 190 HIS A CA 1
ATOM 1505 C C . HIS A 1 190 ? 3.549 18.578 25.219 1 94.69 190 HIS A C 1
ATOM 1507 O O . HIS A 1 190 ? 3.654 19.781 25.391 1 94.69 190 HIS A O 1
ATOM 1513 N N . ILE A 1 191 ? 3.051 17.984 24.125 1 96.19 191 ILE A N 1
ATOM 1514 C CA . ILE A 1 191 ? 2.385 18.766 23.078 1 96.19 191 ILE A CA 1
ATOM 1515 C C . ILE A 1 191 ? 0.892 18.438 23.078 1 96.19 191 ILE A C 1
ATOM 1517 O O . ILE A 1 191 ? 0.501 17.281 22.984 1 96.19 191 ILE A O 1
ATOM 1521 N N . PHE A 1 192 ? 0.119 19.453 23.266 1 95.56 192 PHE A N 1
ATOM 1522 C CA . PHE A 1 192 ? -1.323 19.328 23.094 1 95.56 192 PHE A CA 1
ATOM 1523 C C . PHE A 1 192 ? -1.748 19.781 21.703 1 95.56 192 PHE A C 1
ATOM 1525 O O . PHE A 1 192 ? -1.795 20.984 21.438 1 95.56 192 PHE A O 1
ATOM 1532 N N . LEU A 1 193 ? -2.025 18.844 20.844 1 96.44 193 LEU A N 1
ATOM 1533 C CA . LEU A 1 193 ? -2.344 19.141 19.453 1 96.44 193 LEU A CA 1
ATOM 1534 C C . LEU A 1 193 ? -3.773 19.656 19.328 1 96.44 193 LEU A C 1
ATOM 1536 O O . LEU A 1 193 ? -4.703 19.062 19.875 1 96.44 193 LEU A O 1
ATOM 1540 N N . ILE A 1 194 ? -3.902 20.703 18.641 1 94.56 194 ILE A N 1
ATOM 1541 C CA . ILE A 1 194 ? -5.215 21.312 18.453 1 94.56 194 ILE A CA 1
ATOM 1542 C C . ILE A 1 194 ? -5.777 20.953 17.094 1 94.56 194 ILE A C 1
ATOM 1544 O O . ILE A 1 194 ? -6.906 20.469 16.984 1 94.56 194 ILE A O 1
ATOM 1548 N N . SER A 1 195 ? -4.934 21.25 16.016 1 96.06 195 SER A N 1
ATOM 1549 C CA . SER A 1 195 ? -5.484 21.016 14.688 1 96.06 195 SER A CA 1
ATOM 1550 C C . SER A 1 195 ? -4.391 21.016 13.625 1 96.06 195 SER A C 1
ATOM 1552 O O . SER A 1 195 ? -3.281 21.5 13.875 1 96.06 195 SER A O 1
ATOM 1554 N N . PHE A 1 196 ? -4.727 20.406 12.469 1 96.06 196 PHE A N 1
ATOM 1555 C CA . PHE A 1 196 ? -3.965 20.484 11.227 1 96.06 196 PHE A CA 1
ATOM 1556 C C . PHE A 1 196 ? -4.664 21.391 10.219 1 96.06 196 PHE A C 1
ATOM 1558 O O . PHE A 1 196 ? -5.887 21.328 10.07 1 96.06 196 PHE A O 1
ATOM 1565 N N . MET A 1 197 ? -3.885 22.172 9.617 1 92.62 197 MET A N 1
ATOM 1566 C CA . MET A 1 197 ? -4.406 23 8.531 1 92.62 197 MET A CA 1
ATOM 1567 C C . MET A 1 197 ? -3.678 22.703 7.227 1 92.62 197 MET A C 1
ATOM 1569 O O . MET A 1 197 ? -2.445 22.688 7.188 1 92.62 197 MET A O 1
ATOM 1573 N N . ASP A 1 198 ? -4.387 22.453 6.18 1 89.38 198 ASP A N 1
ATOM 1574 C CA . ASP A 1 198 ? -3.754 22.172 4.895 1 89.38 198 ASP A CA 1
ATOM 1575 C C . ASP A 1 198 ? -4.062 23.281 3.881 1 89.38 198 ASP A C 1
ATOM 1577 O O . ASP A 1 198 ? -3.562 23.25 2.756 1 89.38 198 ASP A O 1
ATOM 1581 N N . TYR A 1 199 ? -4.887 24.156 4.25 1 81.5 199 TYR A N 1
ATOM 1582 C CA . TYR A 1 199 ? -5.211 25.312 3.418 1 81.5 199 TYR A CA 1
ATOM 1583 C C . TYR A 1 199 ? -5.586 26.516 4.277 1 81.5 199 TYR A C 1
ATOM 1585 O O . TYR A 1 199 ? -6.242 26.359 5.312 1 81.5 199 TYR A O 1
ATOM 1593 N N . PRO A 1 200 ? -5.234 27.641 3.926 1 80.94 200 PRO A N 1
ATOM 1594 C CA . PRO A 1 200 ? -4.406 28.062 2.793 1 80.94 200 PRO A CA 1
ATOM 1595 C C . PRO A 1 200 ? -2.928 27.734 2.992 1 80.94 200 PRO A C 1
ATOM 1597 O O . PRO A 1 200 ? -2.168 27.672 2.021 1 80.94 200 PRO A O 1
ATOM 1600 N N . HIS A 1 201 ? -2.58 27.688 4.27 1 86.62 201 HIS A N 1
ATOM 1601 C CA . HIS A 1 201 ? -1.213 27.312 4.598 1 86.62 201 HIS A CA 1
ATOM 1602 C C . HIS A 1 201 ? -1.178 25.953 5.312 1 86.62 201 HIS A C 1
ATOM 1604 O O . HIS A 1 201 ? -2.09 25.625 6.074 1 86.62 201 HIS A O 1
ATOM 1610 N N . CYS A 1 202 ? -0.151 25.25 5.02 1 92.06 202 CYS A N 1
ATOM 1611 C CA . CYS A 1 202 ? 0.03 23.984 5.715 1 92.06 202 CYS A CA 1
ATOM 1612 C C . CYS A 1 202 ? 0.666 24.188 7.082 1 92.06 202 CYS A C 1
ATOM 1614 O O . CYS A 1 202 ? 1.878 24.391 7.184 1 92.06 202 CYS A O 1
ATOM 1616 N N . GLU A 1 203 ? -0.216 24.094 8.086 1 96.06 203 GLU A N 1
ATOM 1617 C CA . GLU A 1 203 ? 0.247 24.422 9.43 1 96.06 203 GLU A CA 1
ATOM 1618 C C . GLU A 1 203 ? -0.342 23.484 10.469 1 96.06 203 GLU A C 1
ATOM 1620 O O . GLU A 1 203 ? -1.342 22.812 10.211 1 96.06 203 GLU A O 1
ATOM 1625 N N . ILE A 1 204 ? 0.346 23.391 11.602 1 97.31 204 ILE A N 1
ATOM 1626 C CA . ILE A 1 204 ? -0.121 22.656 12.766 1 97.31 204 ILE A CA 1
ATOM 1627 C C . ILE A 1 204 ? -0.285 23.609 13.953 1 97.31 204 ILE A C 1
ATOM 1629 O O . ILE A 1 204 ? 0.605 24.422 14.234 1 97.31 204 ILE A O 1
ATOM 1633 N N . ARG A 1 205 ? -1.396 23.578 14.562 1 97 205 ARG A N 1
ATOM 1634 C CA . ARG A 1 205 ? -1.679 24.375 15.742 1 97 205 ARG A CA 1
ATOM 1635 C C . ARG A 1 205 ? -1.608 23.547 17.016 1 97 205 ARG A C 1
ATOM 1637 O O . ARG A 1 205 ? -2.18 22.453 17.078 1 97 205 ARG A O 1
ATOM 1644 N N . TYR A 1 206 ? -0.884 24.047 18.031 1 96.31 206 TYR A N 1
ATOM 1645 C CA . TYR A 1 206 ? -0.668 23.25 19.219 1 96.31 206 TYR A CA 1
ATOM 1646 C C . TYR A 1 206 ? -0.424 24.141 20.438 1 96.31 206 TYR A C 1
ATOM 1648 O O . TYR A 1 206 ? -0.251 25.359 20.297 1 96.31 206 TYR A O 1
ATOM 1656 N N . ILE A 1 207 ? -0.523 23.562 21.609 1 94.88 207 ILE A N 1
ATOM 1657 C CA . ILE A 1 207 ? -0.14 24.203 22.859 1 94.88 207 ILE A CA 1
ATOM 1658 C C . ILE A 1 207 ? 1.035 23.453 23.484 1 94.88 207 ILE A C 1
ATOM 1660 O O . ILE A 1 207 ? 0.995 22.219 23.625 1 94.88 207 ILE A O 1
ATOM 1664 N N . TYR A 1 208 ? 2.047 24.172 23.734 1 94 208 TYR A N 1
ATOM 1665 C CA . TYR A 1 208 ? 3.193 23.594 24.422 1 94 208 TYR A CA 1
ATOM 1666 C C . TYR A 1 208 ? 2.939 23.5 25.922 1 94 208 TYR A C 1
ATOM 1668 O O . TYR A 1 208 ? 2.727 24.516 26.578 1 94 208 TYR A O 1
ATOM 1676 N N . CYS A 1 209 ? 2.961 22.281 26.438 1 92.88 209 CYS A N 1
ATOM 1677 C CA . CYS A 1 209 ? 2.689 22.047 27.859 1 92.88 209 CYS A CA 1
ATOM 1678 C C . CYS A 1 209 ? 3.975 21.734 28.609 1 92.88 209 CYS A C 1
ATOM 1680 O O . CYS A 1 209 ? 4.496 20.625 28.531 1 92.88 209 CYS A O 1
ATOM 1682 N N . ARG A 1 210 ? 4.395 22.641 29.391 1 90.81 210 ARG A N 1
ATOM 1683 C CA . ARG A 1 210 ? 5.629 22.469 30.156 1 90.81 210 ARG A CA 1
ATOM 1684 C C . ARG A 1 210 ? 5.387 21.641 31.406 1 90.81 210 ARG A C 1
ATOM 1686 O O . ARG A 1 210 ? 4.719 22.109 32.344 1 90.81 210 ARG A O 1
ATOM 1693 N N . GLY A 1 211 ? 5.852 20.5 31.453 1 91.12 211 GLY A N 1
ATOM 1694 C CA . GLY A 1 211 ? 5.805 19.656 32.625 1 91.12 211 GLY A CA 1
ATOM 1695 C C . GLY A 1 211 ? 4.418 19.109 32.906 1 91.12 211 GLY A C 1
ATOM 1696 O O . GLY A 1 211 ? 4.16 18.594 34 1 91.12 211 GLY A O 1
ATOM 1697 N N . ILE A 1 212 ? 3.496 19.406 32.094 1 89.38 212 ILE A N 1
ATOM 1698 C CA . ILE A 1 212 ? 2.131 18.906 32.25 1 89.38 212 ILE A CA 1
ATOM 1699 C C . ILE A 1 212 ? 1.68 18.25 30.953 1 89.38 212 ILE A C 1
ATOM 1701 O O . ILE A 1 212 ? 2.111 18.641 29.859 1 89.38 212 ILE A O 1
ATOM 1705 N N . GLU A 1 213 ? 0.824 17.281 31.031 1 89.81 213 GLU A N 1
ATOM 1706 C CA . GLU A 1 213 ? 0.4 16.531 29.859 1 89.81 213 GLU A CA 1
ATOM 1707 C C . GLU A 1 213 ? -0.677 17.266 29.078 1 89.81 213 GLU A C 1
ATOM 1709 O O . GLU A 1 213 ? -0.711 17.219 27.844 1 89.81 213 GLU A O 1
ATOM 1714 N N . TYR A 1 214 ? -1.562 17.922 29.844 1 90.56 214 TYR A N 1
ATOM 1715 C CA . TYR A 1 214 ? -2.67 18.656 29.234 1 90.56 214 TYR A CA 1
ATOM 1716 C C . TYR A 1 214 ? -2.691 20.109 29.688 1 90.56 214 TYR A C 1
ATOM 1718 O O . TYR A 1 214 ? -2.287 20.406 30.812 1 90.56 214 TYR A O 1
ATOM 1726 N N . PRO A 1 215 ? -3.119 20.953 28.75 1 90.31 215 PRO A N 1
ATOM 1727 C CA . PRO A 1 215 ? -3.209 22.344 29.203 1 90.31 215 PRO A CA 1
ATOM 1728 C C . PRO A 1 215 ? -4.203 22.547 30.328 1 90.31 215 PRO A C 1
ATOM 1730 O O . PRO A 1 215 ? -5.242 21.875 30.375 1 90.31 215 PRO A O 1
ATOM 1733 N N . LEU A 1 216 ? -3.807 23.453 31.172 1 85.44 216 LEU A N 1
ATOM 1734 C CA . LEU A 1 216 ? -4.699 23.766 32.281 1 85.44 216 LEU A CA 1
ATOM 1735 C C . LEU A 1 216 ? -5.938 24.5 31.797 1 85.44 216 LEU A C 1
ATOM 1737 O O . LEU A 1 216 ? -5.844 25.375 30.938 1 85.44 216 LEU A O 1
ATOM 1741 N N . VAL A 1 217 ? -7.02 24.141 32.281 1 79.12 217 VAL A N 1
ATOM 1742 C CA . VAL A 1 217 ? -8.305 24.688 31.859 1 79.12 217 VAL A CA 1
ATOM 1743 C C . VAL A 1 217 ? -8.344 26.188 32.156 1 79.12 217 VAL A C 1
ATOM 1745 O O . VAL A 1 217 ? -8.883 26.969 31.359 1 79.12 217 VAL A O 1
ATOM 1748 N N . GLU A 1 218 ? -7.676 26.578 33.281 1 79.31 218 GLU A N 1
ATOM 1749 C CA . GLU A 1 218 ? -7.746 27.969 33.719 1 79.31 218 GLU A CA 1
ATOM 1750 C C . GLU A 1 218 ? -6.77 28.844 32.938 1 79.31 218 GLU A C 1
ATOM 1752 O O . GLU A 1 218 ? -6.969 30.047 32.844 1 79.31 218 GLU A O 1
ATOM 1757 N N . SER A 1 219 ? -5.848 28.203 32.406 1 73.69 219 SER A N 1
ATOM 1758 C CA . SER A 1 219 ? -4.797 28.969 31.734 1 73.69 219 SER A CA 1
ATOM 1759 C C . SER A 1 219 ? -5.156 29.266 30.281 1 73.69 219 SER A C 1
ATOM 1761 O O . SER A 1 219 ? -5.652 28.391 29.578 1 73.69 219 SER A O 1
ATOM 1763 N N . ARG A 1 220 ? -5.328 30.5 29.969 1 77 220 ARG A N 1
ATOM 1764 C CA . ARG A 1 220 ? -5.566 30.891 28.578 1 77 220 ARG A CA 1
ATOM 1765 C C . ARG A 1 220 ? -4.285 30.797 27.766 1 77 220 ARG A C 1
ATOM 1767 O O . ARG A 1 220 ? -3.617 31.797 27.516 1 77 220 ARG A O 1
ATOM 1774 N N . SER A 1 221 ? -3.883 29.656 27.469 1 82.19 221 SER A N 1
ATOM 1775 C CA . SER A 1 221 ? -2.666 29.469 26.688 1 82.19 221 SER A CA 1
ATOM 1776 C C . SER A 1 221 ? -2.885 29.844 25.219 1 82.19 221 SER A C 1
ATOM 1778 O O . SER A 1 221 ? -3.936 29.531 24.641 1 82.19 221 SER A O 1
ATOM 1780 N N . ILE A 1 222 ? -2.02 30.625 24.656 1 88.56 222 ILE A N 1
ATOM 1781 C CA . ILE A 1 222 ? -2.061 31.016 23.25 1 88.56 222 ILE A CA 1
ATOM 1782 C C . ILE A 1 222 ? -1.493 29.891 22.391 1 88.56 222 ILE A C 1
ATOM 1784 O O . ILE A 1 222 ? -0.356 29.453 22.594 1 88.56 222 ILE A O 1
ATOM 1788 N N . PRO A 1 223 ? -2.336 29.453 21.531 1 92.81 223 PRO A N 1
ATOM 1789 C CA . PRO A 1 223 ? -1.854 28.375 20.672 1 92.81 223 PRO A CA 1
ATOM 1790 C C . PRO A 1 223 ? -0.676 28.797 19.797 1 92.81 223 PRO A C 1
ATOM 1792 O O . PRO A 1 223 ? -0.631 29.938 19.312 1 92.81 223 PRO A O 1
ATOM 1795 N N . ALA A 1 224 ? 0.296 27.938 19.656 1 94.62 224 ALA A N 1
ATOM 1796 C CA . ALA A 1 224 ? 1.43 28.125 18.75 1 94.62 224 ALA A CA 1
ATOM 1797 C C . ALA A 1 224 ? 1.173 27.469 17.406 1 94.62 224 ALA A C 1
ATOM 1799 O O . ALA A 1 224 ? 0.298 26.594 17.281 1 94.62 224 ALA A O 1
ATOM 1800 N N . VAL A 1 225 ? 1.861 27.984 16.391 1 96.44 225 VAL A N 1
ATOM 1801 C CA . VAL A 1 225 ? 1.686 27.469 15.031 1 96.44 225 VAL A CA 1
ATOM 1802 C C . VAL A 1 225 ? 3.041 27.094 14.445 1 96.44 225 VAL A C 1
ATOM 1804 O O . VAL A 1 225 ? 4.027 27.812 14.617 1 96.44 225 VAL A O 1
ATOM 1807 N N . VAL A 1 226 ? 3.07 25.953 13.758 1 96.62 226 VAL A N 1
ATOM 1808 C CA . VAL A 1 226 ? 4.266 25.562 13.023 1 96.62 226 VAL A CA 1
ATOM 1809 C C . VAL A 1 226 ? 3.883 25.125 11.609 1 96.62 226 VAL A C 1
ATOM 1811 O O . VAL A 1 226 ? 2.781 24.625 11.391 1 96.62 226 VAL A O 1
ATOM 1814 N N . LYS A 1 227 ? 4.82 25.344 10.734 1 95.81 227 LYS A N 1
ATOM 1815 C CA . LYS A 1 227 ? 4.59 24.938 9.352 1 95.81 227 LYS A CA 1
ATOM 1816 C C . LYS A 1 227 ? 4.969 23.469 9.148 1 95.81 227 LYS A C 1
ATOM 1818 O O . LYS A 1 227 ? 5.828 22.938 9.859 1 95.81 227 LYS A O 1
ATOM 1823 N N . TRP A 1 228 ? 4.258 22.859 8.203 1 96.38 228 TRP A N 1
ATOM 1824 C CA . TRP A 1 228 ? 4.641 21.5 7.84 1 96.38 228 TRP A CA 1
ATOM 1825 C C . TRP A 1 228 ? 6.094 21.453 7.383 1 96.38 228 TRP A C 1
ATOM 1827 O O . TRP A 1 228 ? 6.559 22.344 6.676 1 96.38 228 TRP A O 1
ATOM 1837 N N . GLN A 1 229 ? 6.746 20.484 7.793 1 95.62 229 GLN A N 1
ATOM 1838 C CA . GLN A 1 229 ? 8.125 20.25 7.395 1 95.62 229 GLN A CA 1
ATOM 1839 C C . GLN A 1 229 ? 8.398 18.766 7.207 1 95.62 229 GLN A C 1
ATOM 1841 O O . GLN A 1 229 ? 8.25 17.969 8.148 1 95.62 229 GLN A O 1
ATOM 1846 N N . LEU A 1 230 ? 8.766 18.422 5.984 1 96.19 230 LEU A N 1
ATOM 1847 C CA . LEU A 1 230 ? 9.102 17.016 5.707 1 96.19 230 LEU A CA 1
ATOM 1848 C C . LEU A 1 230 ? 10.5 16.688 6.211 1 96.19 230 LEU A C 1
ATOM 1850 O O . LEU A 1 230 ? 11.414 17.516 6.117 1 96.19 230 LEU A O 1
ATOM 1854 N N . PRO A 1 231 ? 10.656 15.508 6.703 1 95.38 231 PRO A N 1
ATOM 1855 C CA . PRO A 1 231 ? 11.969 15.133 7.238 1 95.38 231 PRO A CA 1
ATOM 1856 C C . PRO A 1 231 ? 12.953 14.711 6.145 1 95.38 231 PRO A C 1
ATOM 1858 O O . PRO A 1 231 ? 13.375 13.555 6.109 1 95.38 231 PRO A O 1
ATOM 1861 N N . LEU A 1 232 ? 13.359 15.656 5.359 1 96.75 232 LEU A N 1
ATOM 1862 C CA . LEU A 1 232 ? 14.32 15.352 4.305 1 96.75 232 LEU A CA 1
ATOM 1863 C C . LEU A 1 232 ? 15.75 15.359 4.852 1 96.75 232 LEU A C 1
ATOM 1865 O O . LEU A 1 232 ? 15.992 15.836 5.961 1 96.75 232 LEU A O 1
ATOM 1869 N N . CYS A 1 233 ? 16.594 14.719 4.121 1 96.19 233 CYS A N 1
ATOM 1870 C CA . CYS A 1 233 ? 18 14.742 4.48 1 96.19 233 CYS A CA 1
ATOM 1871 C C . CYS A 1 233 ? 18.625 16.094 4.145 1 96.19 233 CYS A C 1
ATOM 1873 O O . CYS A 1 233 ? 18.219 16.75 3.182 1 96.19 233 CYS A O 1
ATOM 1875 N N . ASN A 1 234 ? 19.578 16.562 4.945 1 94.38 234 ASN A N 1
ATOM 1876 C CA . ASN A 1 234 ? 20.266 17.828 4.719 1 94.38 234 ASN A CA 1
ATOM 1877 C C . ASN A 1 234 ? 19.266 18.984 4.594 1 94.38 234 ASN A C 1
ATOM 1879 O O . ASN A 1 234 ? 19.328 19.766 3.641 1 94.38 234 ASN A O 1
ATOM 1883 N N . GLN A 1 235 ? 18.516 19.125 5.578 1 91.81 235 GLN A N 1
ATOM 1884 C CA . GLN A 1 235 ? 17.344 19.984 5.559 1 91.81 235 GLN A CA 1
ATOM 1885 C C . GLN A 1 235 ? 17.75 21.453 5.363 1 91.81 235 GLN A C 1
ATOM 1887 O O . GLN A 1 235 ? 16.984 22.234 4.793 1 91.81 235 GLN A O 1
ATOM 1892 N N . ASP A 1 236 ? 18.891 21.812 5.652 1 92.88 236 ASP A N 1
ATOM 1893 C CA . ASP A 1 236 ? 19.281 23.219 5.664 1 92.88 236 ASP A CA 1
ATOM 1894 C C . ASP A 1 236 ? 19.859 23.641 4.316 1 92.88 236 ASP A C 1
ATOM 1896 O O . ASP A 1 236 ? 20.047 24.844 4.059 1 92.88 236 ASP A O 1
ATOM 1900 N N . THR A 1 237 ? 20.062 22.75 3.404 1 95.12 237 THR A N 1
ATOM 1901 C CA . THR A 1 237 ? 20.609 23.062 2.094 1 95.12 237 THR A CA 1
ATOM 1902 C C . THR A 1 237 ? 19.531 23.656 1.185 1 95.12 237 THR A C 1
ATOM 1904 O O . THR A 1 237 ? 18.344 23.375 1.361 1 95.12 237 THR A O 1
ATOM 1907 N N . GLU A 1 238 ? 19.969 24.484 0.311 1 95.75 238 GLU A N 1
ATOM 1908 C CA . GLU A 1 238 ? 19.031 25.062 -0.655 1 95.75 238 GLU A CA 1
ATOM 1909 C C . GLU A 1 238 ? 18.359 23.984 -1.479 1 95.75 238 GLU A C 1
ATOM 1911 O O . GLU A 1 238 ? 17.156 24.078 -1.782 1 95.75 238 GLU A O 1
ATOM 1916 N N . LYS A 1 239 ? 19.062 23.016 -1.822 1 95.75 239 LYS A N 1
ATOM 1917 C CA . LYS A 1 239 ? 18.516 21.906 -2.594 1 95.75 239 LYS A CA 1
ATOM 1918 C C . LYS A 1 239 ? 17.344 21.25 -1.86 1 95.75 239 LYS A C 1
ATOM 1920 O O . LYS A 1 239 ? 16.266 21.094 -2.424 1 95.75 239 LYS A O 1
ATOM 1925 N N . SER A 1 240 ? 17.562 20.875 -0.668 1 96.62 240 SER A N 1
ATOM 1926 C CA . SER A 1 240 ? 16.547 20.172 0.11 1 96.62 240 SER A CA 1
ATOM 1927 C C . SER A 1 240 ? 15.328 21.047 0.375 1 96.62 240 SER A C 1
ATOM 1929 O O . SER A 1 240 ? 14.203 20.562 0.431 1 96.62 240 SER A O 1
ATOM 1931 N N . LYS A 1 241 ? 15.594 22.297 0.537 1 96.38 241 LYS A N 1
ATOM 1932 C CA . LYS A 1 241 ? 14.484 23.234 0.728 1 96.38 241 LYS A CA 1
ATOM 1933 C C . LYS A 1 241 ? 13.594 23.281 -0.51 1 96.38 241 LYS A C 1
ATOM 1935 O O . LYS A 1 241 ? 12.367 23.297 -0.398 1 96.38 241 LYS A O 1
ATOM 1940 N N . LEU A 1 242 ? 14.25 23.328 -1.612 1 96.56 242 LEU A N 1
ATOM 1941 C CA . LEU A 1 242 ? 13.5 23.344 -2.863 1 96.56 242 LEU A CA 1
ATOM 1942 C C . LEU A 1 242 ? 12.797 22.016 -3.094 1 96.56 242 LEU A C 1
ATOM 1944 O O . LEU A 1 242 ? 11.664 21.984 -3.57 1 96.56 242 LEU A O 1
ATOM 1948 N N . GLU A 1 243 ? 13.461 20.938 -2.768 1 95.88 243 GLU A N 1
ATOM 1949 C CA . GLU A 1 243 ? 12.844 19.625 -2.869 1 95.88 243 GLU A CA 1
ATOM 1950 C C . GLU A 1 243 ? 11.602 19.531 -1.991 1 95.88 243 GLU A C 1
ATOM 1952 O O . GLU A 1 243 ? 10.578 18.969 -2.406 1 95.88 243 GLU A O 1
ATOM 1957 N N . GLU A 1 244 ? 11.711 19.984 -0.854 1 96 244 GLU A N 1
ATOM 1958 C CA . GLU A 1 244 ? 10.586 19.984 0.073 1 96 244 GLU A CA 1
ATOM 1959 C C . GLU A 1 244 ? 9.406 20.781 -0.49 1 96 244 GLU A C 1
ATOM 1961 O O . GLU A 1 244 ? 8.258 20.328 -0.406 1 96 244 GLU A O 1
ATOM 1966 N N . LYS A 1 245 ? 9.766 21.953 -1.018 1 94.31 245 LYS A N 1
ATOM 1967 C CA . LYS A 1 245 ? 8.719 22.781 -1.617 1 94.31 245 LYS A CA 1
ATOM 1968 C C . LYS A 1 245 ? 7.992 22.016 -2.727 1 94.31 245 LYS A C 1
ATOM 1970 O O . LYS A 1 245 ? 6.766 22.078 -2.828 1 94.31 245 LYS A O 1
ATOM 1975 N N . LEU A 1 246 ? 8.742 21.344 -3.473 1 92.88 246 LEU A N 1
ATOM 1976 C CA . LEU A 1 246 ? 8.164 20.562 -4.562 1 92.88 246 LEU A CA 1
ATOM 1977 C C . LEU A 1 246 ? 7.246 19.484 -4.023 1 92.88 246 LEU A C 1
ATOM 1979 O O . LEU A 1 246 ? 6.129 19.297 -4.516 1 92.88 246 LEU A O 1
ATOM 1983 N N . LEU A 1 247 ? 7.715 18.797 -3.066 1 92.56 247 LEU A N 1
ATOM 1984 C CA . LEU A 1 247 ? 6.957 17.688 -2.5 1 92.56 247 LEU A CA 1
ATOM 1985 C C . LEU A 1 247 ? 5.676 18.188 -1.839 1 92.56 247 LEU A C 1
ATOM 1987 O O . LEU A 1 247 ? 4.617 17.578 -1.989 1 92.56 247 LEU A O 1
ATOM 1991 N N . LEU A 1 248 ? 5.77 19.25 -1.133 1 92.06 248 LEU A N 1
ATOM 1992 C CA . LEU A 1 248 ? 4.594 19.828 -0.485 1 92.06 248 LEU A CA 1
ATOM 1993 C C . LEU A 1 248 ? 3.574 20.281 -1.52 1 92.06 248 LEU A C 1
ATOM 1995 O O . LEU A 1 248 ? 2.365 20.172 -1.3 1 92.06 248 LEU A O 1
ATOM 1999 N N . ALA A 1 249 ? 4.09 20.812 -2.592 1 89.81 249 ALA A N 1
ATOM 2000 C CA . ALA A 1 249 ? 3.199 21.203 -3.68 1 89.81 249 ALA A CA 1
ATOM 2001 C C . ALA A 1 249 ? 2.475 20 -4.266 1 89.81 249 ALA A C 1
ATOM 2003 O O . ALA A 1 249 ? 1.282 20.078 -4.57 1 89.81 249 ALA A O 1
ATOM 2004 N N . GLU A 1 250 ? 3.221 18.969 -4.402 1 88.62 250 GLU A N 1
ATOM 2005 C CA . GLU A 1 250 ? 2.631 17.734 -4.91 1 88.62 250 GLU A CA 1
ATOM 2006 C C . GLU A 1 250 ? 1.569 17.203 -3.955 1 88.62 250 GLU A C 1
ATOM 2008 O O . GLU A 1 250 ? 0.491 16.781 -4.387 1 88.62 250 GLU A O 1
ATOM 2013 N N . ILE A 1 251 ? 1.86 17.219 -2.725 1 88 251 ILE A N 1
ATOM 2014 C CA . ILE A 1 251 ? 0.932 16.766 -1.699 1 88 251 ILE A CA 1
ATOM 2015 C C . ILE A 1 251 ? -0.314 17.641 -1.696 1 88 251 ILE A C 1
ATOM 2017 O O . ILE A 1 251 ? -1.438 17.141 -1.609 1 88 251 ILE A O 1
ATOM 2021 N N . GLY A 1 252 ? -0.1 18.891 -1.8 1 83.5 252 GLY A N 1
ATOM 2022 C CA . GLY A 1 252 ? -1.199 19.844 -1.779 1 83.5 252 GLY A CA 1
ATOM 2023 C C . GLY A 1 252 ? -2.119 19.719 -2.979 1 83.5 252 GLY A C 1
ATOM 2024 O O . GLY A 1 252 ? -3.332 19.922 -2.861 1 83.5 252 GLY A O 1
ATOM 2025 N N . SER A 1 253 ? -1.56 19.422 -4.043 1 80.44 253 SER A N 1
ATOM 2026 C CA . SER A 1 253 ? -2.355 19.297 -5.262 1 80.44 253 SER A CA 1
ATOM 2027 C C . SER A 1 253 ? -3.316 18.125 -5.168 1 80.44 253 SER A C 1
ATOM 2029 O O . SER A 1 253 ? -4.414 18.156 -5.73 1 80.44 253 SER A O 1
ATOM 2031 N N . TYR A 1 254 ? -2.973 17.234 -4.43 1 72.94 254 TYR A N 1
ATOM 2032 C CA . TYR A 1 254 ? -3.805 16.047 -4.328 1 72.94 254 TYR A CA 1
ATOM 2033 C C . TYR A 1 254 ? -4.828 16.188 -3.205 1 72.94 254 TYR A C 1
ATOM 2035 O O . TYR A 1 254 ? -5.867 15.531 -3.219 1 72.94 254 TYR A O 1
ATOM 2043 N N . ALA A 1 255 ? -4.469 16.953 -2.359 1 69.31 255 ALA A N 1
ATOM 2044 C CA . ALA A 1 255 ? -5.363 17.141 -1.222 1 69.31 255 ALA A CA 1
ATOM 2045 C C . ALA A 1 255 ? -6.52 18.062 -1.587 1 69.31 255 ALA A C 1
ATOM 2047 O O . ALA A 1 255 ? -7.492 18.188 -0.836 1 69.31 255 ALA A O 1
ATOM 2048 N N . LEU A 1 256 ? -6.434 18.672 -2.842 1 64.94 256 LEU A N 1
ATOM 2049 C CA . LEU A 1 256 ? -7.434 19.672 -3.201 1 64.94 256 LEU A CA 1
ATOM 2050 C C . LEU A 1 256 ? -8.773 19.016 -3.508 1 64.94 256 LEU A C 1
ATOM 2052 O O . LEU A 1 256 ? -8.93 18.375 -4.543 1 64.94 256 LEU A O 1
ATOM 2056 N N . ASN A 1 257 ? -9.43 18.641 -2.506 1 59.25 257 ASN A N 1
ATOM 2057 C CA . ASN A 1 257 ? -10.797 18.125 -2.566 1 59.25 257 ASN A CA 1
ATOM 2058 C C . ASN A 1 257 ? -11.82 19.25 -2.467 1 59.25 257 ASN A C 1
ATOM 2060 O O . ASN A 1 257 ? -12.359 19.5 -1.391 1 59.25 257 ASN A O 1
ATOM 2064 N N . SER A 1 258 ? -11.656 20.266 -3.217 1 55.69 258 SER A N 1
ATOM 2065 C CA . SER A 1 258 ? -12.617 21.344 -3.045 1 55.69 258 SER A CA 1
ATOM 2066 C C . SER A 1 258 ? -13.891 21.078 -3.842 1 55.69 258 SER A C 1
ATOM 2068 O O . SER A 1 258 ? -13.836 20.578 -4.969 1 55.69 258 SER A O 1
ATOM 2070 N N . ASP A 1 259 ? -14.867 21.156 -3.078 1 58.66 259 ASP A N 1
ATOM 2071 C CA . ASP A 1 259 ? -16.203 21.125 -3.684 1 58.66 259 ASP A CA 1
ATOM 2072 C C . ASP A 1 259 ? -16.375 22.234 -4.707 1 58.66 259 ASP A C 1
ATOM 2074 O O . ASP A 1 259 ? -17.234 22.156 -5.59 1 58.66 259 ASP A O 1
ATOM 2078 N N . ASP A 1 260 ? -15.562 23.297 -4.562 1 64.69 260 ASP A N 1
ATOM 2079 C CA . ASP A 1 260 ? -15.602 24.406 -5.5 1 64.69 260 ASP A CA 1
ATOM 2080 C C . ASP A 1 260 ? -14.602 24.219 -6.637 1 64.69 260 ASP A C 1
ATOM 2082 O O . ASP A 1 260 ? -13.414 24.484 -6.477 1 64.69 260 ASP A O 1
ATOM 2086 N N . GLU A 1 261 ? -15.078 23.812 -7.641 1 69.81 261 GLU A N 1
ATOM 2087 C CA . GLU A 1 261 ? -14.25 23.422 -8.781 1 69.81 261 GLU A CA 1
ATOM 2088 C C . GLU A 1 261 ? -13.43 24.609 -9.289 1 69.81 261 GLU A C 1
ATOM 2090 O O . GLU A 1 261 ? -12.281 24.438 -9.711 1 69.81 261 GLU A O 1
ATOM 2095 N N . ASP A 1 262 ? -14.086 25.844 -9.227 1 73.31 262 ASP A N 1
ATOM 2096 C CA . ASP A 1 262 ? -13.375 27.016 -9.727 1 73.31 262 ASP A CA 1
ATOM 2097 C C . ASP A 1 262 ? -12.203 27.375 -8.82 1 73.31 262 ASP A C 1
ATOM 2099 O O . ASP A 1 262 ? -11.109 27.703 -9.305 1 73.31 262 ASP A O 1
ATOM 2103 N N . LYS A 1 263 ? -12.516 27.406 -7.633 1 75.75 263 LYS A N 1
ATOM 2104 C CA . LYS A 1 263 ? -11.461 27.719 -6.676 1 75.75 263 LYS A CA 1
ATOM 2105 C C . LYS A 1 263 ? -10.359 26.656 -6.711 1 75.75 263 LYS A C 1
ATOM 2107 O O . LYS A 1 263 ? -9.172 26.984 -6.609 1 75.75 263 LYS A O 1
ATOM 2112 N N . LYS A 1 264 ? -10.773 25.547 -6.973 1 79.38 264 LYS A N 1
ATOM 2113 C CA . LYS A 1 264 ? -9.828 24.438 -7.07 1 79.38 264 LYS A CA 1
ATOM 2114 C C . LYS A 1 264 ? -8.891 24.625 -8.258 1 79.38 264 LYS A C 1
ATOM 2116 O O . LYS A 1 264 ? -7.676 24.422 -8.133 1 79.38 264 LYS A O 1
ATOM 2121 N N . GLU A 1 265 ? -9.477 25.062 -9.273 1 81.38 265 GLU A N 1
ATOM 2122 C CA . GLU A 1 265 ? -8.688 25.234 -10.484 1 81.38 265 GLU A CA 1
ATOM 2123 C C . GLU A 1 265 ? -7.688 26.375 -10.328 1 81.38 265 GLU A C 1
ATOM 2125 O O . GLU A 1 265 ? -6.543 26.281 -10.773 1 81.38 265 GLU A O 1
ATOM 2130 N N . SER A 1 266 ? -8.156 27.406 -9.781 1 83 266 SER A N 1
ATOM 2131 C CA . SER A 1 266 ? -7.277 28.547 -9.57 1 83 266 SER A CA 1
ATOM 2132 C C . SER A 1 266 ? -6.121 28.188 -8.641 1 83 266 SER A C 1
ATOM 2134 O O . SER A 1 266 ? -4.973 28.562 -8.898 1 83 266 SER A O 1
ATOM 2136 N N . GLU A 1 267 ? -6.441 27.469 -7.668 1 82.56 267 GLU A N 1
ATOM 2137 C CA . GLU A 1 267 ? -5.418 27.047 -6.715 1 82.56 267 GLU A CA 1
ATOM 2138 C C . GLU A 1 267 ? -4.426 26.094 -7.363 1 82.56 267 GLU A C 1
ATOM 2140 O O . GLU A 1 267 ? -3.225 26.156 -7.105 1 82.56 267 GLU A O 1
ATOM 2145 N N . LEU A 1 268 ? -4.953 25.297 -8.172 1 85.44 268 LEU A N 1
ATOM 2146 C CA . LEU A 1 268 ? -4.098 24.344 -8.867 1 85.44 268 LEU A CA 1
ATOM 2147 C C . LEU A 1 268 ? -3.141 25.062 -9.812 1 85.44 268 LEU A C 1
ATOM 2149 O O . LEU A 1 268 ? -1.991 24.641 -9.977 1 85.44 268 LEU A O 1
ATOM 2153 N N . LEU A 1 269 ? -3.617 26.109 -10.344 1 85.38 269 LEU A N 1
ATOM 2154 C CA . LEU A 1 269 ? -2.771 26.891 -11.242 1 85.38 269 LEU A CA 1
ATOM 2155 C C . LEU A 1 269 ? -1.645 27.562 -10.469 1 85.38 269 LEU A C 1
ATOM 2157 O O . LEU A 1 269 ? -0.503 27.609 -10.938 1 85.38 269 LEU A O 1
ATOM 2161 N N . ASP A 1 270 ? -2.01 28 -9.367 1 86.94 270 ASP A N 1
ATOM 2162 C CA . ASP A 1 270 ? -1.007 28.641 -8.523 1 86.94 270 ASP A CA 1
ATOM 2163 C C . ASP A 1 270 ? 0.056 27.641 -8.078 1 86.94 270 ASP A C 1
ATOM 2165 O O . ASP A 1 270 ? 1.25 27.938 -8.094 1 86.94 270 ASP A O 1
ATOM 2169 N N . ILE A 1 271 ? -0.396 26.5 -7.719 1 87.56 271 ILE A N 1
ATOM 2170 C CA . ILE A 1 271 ? 0.514 25.453 -7.277 1 87.56 271 ILE A CA 1
ATOM 2171 C C . ILE A 1 271 ? 1.42 25.031 -8.438 1 87.56 271 ILE A C 1
ATOM 2173 O O . ILE A 1 271 ? 2.625 24.844 -8.25 1 87.56 271 ILE A O 1
ATOM 2177 N N . SER A 1 272 ? 0.862 24.953 -9.578 1 87.62 272 SER A N 1
ATOM 2178 C CA . SER A 1 272 ? 1.608 24.516 -10.75 1 87.62 272 SER A CA 1
ATOM 2179 C C . SER A 1 272 ? 2.672 25.547 -11.141 1 87.62 272 SER A C 1
ATOM 2181 O O . SER A 1 272 ? 3.781 25.172 -11.531 1 87.62 272 SER A O 1
ATOM 2183 N N . ALA A 1 273 ? 2.301 26.781 -11.016 1 89.44 273 ALA A N 1
ATOM 2184 C CA . ALA A 1 273 ? 3.248 27.844 -11.344 1 89.44 273 ALA A CA 1
ATOM 2185 C C . ALA A 1 273 ? 4.438 27.828 -10.391 1 89.44 273 ALA A C 1
ATOM 2187 O O . ALA A 1 273 ? 5.59 27.891 -10.828 1 89.44 273 ALA A O 1
ATOM 2188 N N . THR A 1 274 ? 4.121 27.781 -9.18 1 90.5 274 THR A N 1
ATOM 2189 C CA . THR A 1 274 ? 5.176 27.734 -8.18 1 90.5 274 THR A CA 1
ATOM 2190 C C . THR A 1 274 ? 6.012 26.469 -8.328 1 90.5 274 THR A C 1
ATOM 2192 O O . THR A 1 274 ? 7.238 26.5 -8.18 1 90.5 274 THR A O 1
ATOM 2195 N N . TYR A 1 275 ? 5.352 25.453 -8.633 1 92.19 275 TYR A N 1
ATOM 2196 C CA . TYR A 1 275 ? 6.004 24.156 -8.852 1 92.19 275 TYR A CA 1
ATOM 2197 C C . TYR A 1 275 ? 7.016 24.25 -9.984 1 92.19 275 TYR A C 1
ATOM 2199 O O . TYR A 1 275 ? 8.164 23.828 -9.836 1 92.19 275 TYR A O 1
ATOM 2207 N N . THR A 1 276 ? 6.621 24.797 -11.023 1 93 276 THR A N 1
ATOM 2208 C CA . THR A 1 276 ? 7.473 24.906 -12.203 1 93 276 THR A CA 1
ATOM 2209 C C . THR A 1 276 ? 8.688 25.781 -11.906 1 93 276 THR A C 1
ATOM 2211 O O . THR A 1 276 ? 9.805 25.453 -12.312 1 93 276 THR A O 1
ATOM 2214 N N . LYS A 1 277 ? 8.453 26.812 -11.234 1 94.19 277 LYS A N 1
ATOM 2215 C CA . LYS A 1 277 ? 9.539 27.719 -10.852 1 94.19 277 LYS A CA 1
ATOM 2216 C C . LYS A 1 277 ? 10.586 26.984 -10.016 1 94.19 277 LYS A C 1
ATOM 2218 O O . LYS A 1 277 ? 11.789 27.125 -10.266 1 94.19 277 LYS A O 1
ATOM 2223 N N . ASP A 1 278 ? 10.086 26.266 -9.07 1 95.81 278 ASP A N 1
ATOM 2224 C CA . ASP A 1 278 ? 11 25.562 -8.18 1 95.81 278 ASP A CA 1
ATOM 2225 C C . ASP A 1 278 ? 11.727 24.438 -8.922 1 95.81 278 ASP A C 1
ATOM 2227 O O . ASP A 1 278 ? 12.891 24.156 -8.625 1 95.81 278 ASP A O 1
ATOM 2231 N N . VAL A 1 279 ? 11.125 23.797 -9.891 1 95.44 279 VAL A N 1
ATOM 2232 C CA . VAL A 1 279 ? 11.758 22.766 -10.711 1 95.44 279 VAL A CA 1
ATOM 2233 C C . VAL A 1 279 ? 12.906 23.375 -11.508 1 95.44 279 VAL A C 1
ATOM 2235 O O . VAL A 1 279 ? 14 22.797 -11.57 1 95.44 279 VAL A O 1
ATOM 2238 N N . VAL A 1 280 ? 12.656 24.484 -12.086 1 95.88 280 VAL A N 1
ATOM 2239 C CA . VAL A 1 280 ? 13.672 25.172 -12.883 1 95.88 280 VAL A CA 1
ATOM 2240 C C . VAL A 1 280 ? 14.836 25.594 -11.992 1 95.88 280 VAL A C 1
ATOM 2242 O O . VAL A 1 280 ? 16 25.516 -12.398 1 95.88 280 VAL A O 1
ATOM 2245 N N . ARG A 1 281 ? 14.492 26.047 -10.82 1 96.62 281 ARG A N 1
ATOM 2246 C CA . ARG A 1 281 ? 15.539 26.438 -9.875 1 96.62 281 ARG A CA 1
ATOM 2247 C C . ARG A 1 281 ? 16.406 25.25 -9.5 1 96.62 281 ARG A C 1
ATOM 2249 O O . ARG A 1 281 ? 17.625 25.375 -9.406 1 96.62 281 ARG A O 1
ATOM 2256 N N . LEU A 1 282 ? 15.805 24.109 -9.281 1 96.88 282 LEU A N 1
ATOM 2257 C CA . LEU A 1 282 ? 16.547 22.906 -8.969 1 96.88 282 LEU A CA 1
ATOM 2258 C C . LEU A 1 282 ? 17.438 22.5 -10.141 1 96.88 282 LEU A C 1
ATOM 2260 O O . LEU A 1 282 ? 18.562 22.062 -9.945 1 96.88 282 LEU A O 1
ATOM 2264 N N . PHE A 1 283 ? 16.922 22.641 -11.305 1 96.56 283 PHE A N 1
ATOM 2265 C CA . PHE A 1 283 ? 17.688 22.375 -12.516 1 96.56 283 PHE A CA 1
ATOM 2266 C C . PHE A 1 283 ? 18.922 23.266 -12.578 1 96.56 283 PHE A C 1
ATOM 2268 O O . PHE A 1 283 ? 20.031 22.781 -12.82 1 96.56 283 PHE A O 1
ATOM 2275 N N . ALA A 1 284 ? 18.656 24.484 -12.383 1 96.12 284 ALA A N 1
ATOM 2276 C CA . ALA A 1 284 ? 19.75 25.438 -12.422 1 96.12 284 ALA A CA 1
ATOM 2277 C C . ALA A 1 284 ? 20.797 25.125 -11.367 1 96.12 284 ALA A C 1
ATOM 2279 O O . ALA A 1 284 ? 22 25.188 -11.633 1 96.12 284 ALA A O 1
ATOM 2280 N N . LEU A 1 285 ? 20.344 24.797 -10.172 1 95.75 285 LEU A N 1
ATOM 2281 C CA . LEU A 1 285 ? 21.25 24.453 -9.086 1 95.75 285 LEU A CA 1
ATOM 2282 C C . LEU A 1 285 ? 22.094 23.25 -9.461 1 95.75 285 LEU A C 1
ATOM 2284 O O . LEU A 1 285 ? 23.297 23.203 -9.172 1 95.75 285 LEU A O 1
ATOM 2288 N N . ALA A 1 286 ? 21.516 22.281 -10.078 1 95.38 286 ALA A N 1
ATOM 2289 C CA . ALA A 1 286 ? 22.219 21.078 -10.5 1 95.38 286 ALA A CA 1
ATOM 2290 C C . ALA A 1 286 ? 23.25 21.391 -11.586 1 95.38 286 ALA A C 1
ATOM 2292 O O . ALA A 1 286 ? 24.344 20.844 -11.586 1 95.38 286 ALA A O 1
ATOM 2293 N N . CYS A 1 287 ? 22.953 22.281 -12.508 1 94.31 287 CYS A N 1
ATOM 2294 C CA . CYS A 1 287 ? 23.859 22.719 -13.555 1 94.31 287 CYS A CA 1
ATOM 2295 C C . CYS A 1 287 ? 25.078 23.406 -12.969 1 94.31 287 CYS A C 1
ATOM 2297 O O . CYS A 1 287 ? 26.219 23.125 -13.352 1 94.31 287 CYS A O 1
ATOM 2299 N N . ARG A 1 288 ? 24.812 24.203 -12.031 1 92.81 288 ARG A N 1
ATOM 2300 C CA . ARG A 1 288 ? 25.891 24.969 -11.414 1 92.81 288 ARG A CA 1
ATOM 2301 C C . ARG A 1 288 ? 26.812 24.047 -10.617 1 92.81 288 ARG A C 1
ATOM 2303 O O . ARG A 1 288 ? 28.016 24.312 -10.516 1 92.81 288 ARG A O 1
ATOM 2310 N N . ALA A 1 289 ? 26.234 23.031 -10.086 1 92.12 289 ALA A N 1
ATOM 2311 C CA . ALA A 1 289 ? 27.016 22.078 -9.32 1 92.12 289 ALA A CA 1
ATOM 2312 C C . ALA A 1 289 ? 27.656 21.031 -10.227 1 92.12 289 ALA A C 1
ATOM 2314 O O . ALA A 1 289 ? 28.281 20.094 -9.75 1 92.12 289 ALA A O 1
ATOM 2315 N N . ASP A 1 290 ? 27.484 21.109 -11.469 1 92.06 290 ASP A N 1
ATOM 2316 C CA . ASP A 1 290 ? 28.016 20.219 -12.5 1 92.06 290 ASP A CA 1
ATOM 2317 C C . ASP A 1 290 ? 27.516 18.797 -12.305 1 92.06 290 ASP A C 1
ATOM 2319 O O . ASP A 1 290 ? 28.281 17.844 -12.422 1 92.06 290 ASP A O 1
ATOM 2323 N N . ARG A 1 291 ? 26.328 18.734 -11.883 1 94.06 291 ARG A N 1
ATOM 2324 C CA . ARG A 1 291 ? 25.625 17.453 -11.797 1 94.06 291 ARG A CA 1
ATOM 2325 C C . ARG A 1 291 ? 24.609 17.297 -12.93 1 94.06 291 ARG A C 1
ATOM 2327 O O . ARG A 1 291 ? 23.406 17.469 -12.719 1 94.06 291 ARG A O 1
ATOM 2334 N N . GLN A 1 292 ? 25.062 16.859 -14 1 94.38 292 GLN A N 1
ATOM 2335 C CA . GLN A 1 292 ? 24.266 16.922 -15.227 1 94.38 292 GLN A CA 1
ATOM 2336 C C . GLN A 1 292 ? 23.188 15.859 -15.25 1 94.38 292 GLN A C 1
ATOM 2338 O O . GLN A 1 292 ? 22.078 16.094 -15.734 1 94.38 292 GLN A O 1
ATOM 2343 N N . CYS A 1 293 ? 23.469 14.695 -14.766 1 93.56 293 CYS A N 1
ATOM 2344 C CA . CYS A 1 293 ? 22.453 13.648 -14.719 1 93.56 293 CYS A CA 1
ATOM 2345 C C . CYS A 1 293 ? 21.266 14.078 -13.875 1 93.56 293 CYS A C 1
ATOM 2347 O O . CYS A 1 293 ? 20.109 13.836 -14.25 1 93.56 293 CYS A O 1
ATOM 2349 N N . ARG A 1 294 ? 21.562 14.672 -12.805 1 94 294 ARG A N 1
ATOM 2350 C CA . ARG A 1 294 ? 20.484 15.164 -11.945 1 94 294 ARG A CA 1
ATOM 2351 C C . ARG A 1 294 ? 19.703 16.281 -12.617 1 94 294 ARG A C 1
ATOM 2353 O O . ARG A 1 294 ? 18.469 16.328 -12.523 1 94 294 ARG A O 1
ATOM 2360 N N . ALA A 1 295 ? 20.422 17.203 -13.242 1 95.81 295 ALA A N 1
ATOM 2361 C CA . ALA A 1 295 ? 19.75 18.281 -13.977 1 95.81 295 ALA A CA 1
ATOM 2362 C C . ALA A 1 295 ? 18.797 17.719 -15.023 1 95.81 295 ALA A C 1
ATOM 2364 O O . ALA A 1 295 ? 17.656 18.188 -15.148 1 95.81 295 ALA A O 1
ATOM 2365 N N . ALA A 1 296 ? 19.203 16.688 -15.688 1 94.56 296 ALA A N 1
ATOM 2366 C CA . ALA A 1 296 ? 18.391 16.078 -16.734 1 94.56 296 ALA A CA 1
ATOM 2367 C C . ALA A 1 296 ? 17.094 15.484 -16.172 1 94.56 296 ALA A C 1
ATOM 2369 O O . ALA A 1 296 ? 16.062 15.5 -16.828 1 94.56 296 ALA A O 1
ATOM 2370 N N . GLU A 1 297 ? 17.172 14.969 -15.016 1 92.25 297 GLU A N 1
ATOM 2371 C CA . GLU A 1 297 ? 16 14.367 -14.375 1 92.25 297 GLU A CA 1
ATOM 2372 C C . GLU A 1 297 ? 14.883 15.383 -14.195 1 92.25 297 GLU A C 1
ATOM 2374 O O . GLU A 1 297 ? 13.703 15.031 -14.273 1 92.25 297 GLU A O 1
ATOM 2379 N N . PHE A 1 298 ? 15.211 16.609 -13.953 1 93.69 298 PHE A N 1
ATOM 2380 C CA . PHE A 1 298 ? 14.203 17.625 -13.664 1 93.69 298 PHE A CA 1
ATOM 2381 C C . PHE A 1 298 ? 13.422 17.984 -14.922 1 93.69 298 PHE A C 1
ATOM 2383 O O . PHE A 1 298 ? 12.336 18.562 -14.844 1 93.69 298 PHE A O 1
ATOM 2390 N N . ALA A 1 299 ? 13.961 17.641 -16.078 1 92.62 299 ALA A N 1
ATOM 2391 C CA . ALA A 1 299 ? 13.234 17.844 -17.312 1 92.62 299 ALA A CA 1
ATOM 2392 C C . ALA A 1 299 ? 11.992 16.953 -17.391 1 92.62 299 ALA A C 1
ATOM 2394 O O . ALA A 1 299 ? 11.016 17.281 -18.062 1 92.62 299 ALA A O 1
ATOM 2395 N N . THR A 1 300 ? 12.031 15.875 -16.641 1 89.62 300 THR A N 1
ATOM 2396 C CA . THR A 1 300 ? 10.922 14.93 -16.641 1 89.62 300 THR A CA 1
ATOM 2397 C C . THR A 1 300 ? 9.727 15.484 -15.867 1 89.62 300 THR A C 1
ATOM 2399 O O . THR A 1 300 ? 8.609 14.992 -16 1 89.62 300 THR A O 1
ATOM 2402 N N . TYR A 1 301 ? 9.938 16.516 -15.086 1 88.75 301 TYR A N 1
ATOM 2403 C CA . TYR A 1 301 ? 8.898 17.078 -14.219 1 88.75 301 TYR A CA 1
ATOM 2404 C C . TYR A 1 301 ? 8.008 18.031 -14.992 1 88.75 301 TYR A C 1
ATOM 2406 O O . TYR A 1 301 ? 6.949 18.438 -14.5 1 88.75 301 TYR A O 1
ATOM 2414 N N . THR A 1 302 ? 8.484 18.391 -16.156 1 85.94 302 THR A N 1
ATOM 2415 C CA . THR A 1 302 ? 7.73 19.391 -16.906 1 85.94 302 THR A CA 1
ATOM 2416 C C . THR A 1 302 ? 7.203 18.812 -18.203 1 85.94 302 THR A C 1
ATOM 2418 O O . THR A 1 302 ? 7.867 17.984 -18.844 1 85.94 302 THR A O 1
ATOM 2421 N N . HIS A 1 303 ? 6.066 19.219 -18.547 1 81.19 303 HIS A N 1
ATOM 2422 C CA . HIS A 1 303 ? 5.477 18.797 -19.812 1 81.19 303 HIS A CA 1
ATOM 2423 C C . HIS A 1 303 ? 5.328 19.969 -20.781 1 81.19 303 HIS A C 1
ATOM 2425 O O . HIS A 1 303 ? 4.832 19.797 -21.891 1 81.19 303 HIS A O 1
ATOM 2431 N N . SER A 1 304 ? 5.738 21.062 -20.344 1 86.25 304 SER A N 1
ATOM 2432 C CA . SER A 1 304 ? 5.656 22.25 -21.188 1 86.25 304 SER A CA 1
ATOM 2433 C C . SER A 1 304 ? 6.871 22.375 -22.094 1 86.25 304 SER A C 1
ATOM 2435 O O . SER A 1 304 ? 8.008 22.391 -21.625 1 86.25 304 SER A O 1
ATOM 2437 N N . GLY A 1 305 ? 6.586 22.5 -23.328 1 88.94 305 GLY A N 1
ATOM 2438 C CA . GLY A 1 305 ? 7.66 22.672 -24.297 1 88.94 305 GLY A CA 1
ATOM 2439 C C . GLY A 1 305 ? 8.477 23.938 -24.062 1 88.94 305 GLY A C 1
ATOM 2440 O O . GLY A 1 305 ? 9.695 23.938 -24.266 1 88.94 305 GLY A O 1
ATOM 2441 N N . GLN A 1 306 ? 7.871 24.922 -23.625 1 90.94 306 GLN A N 1
ATOM 2442 C CA . GLN A 1 306 ? 8.547 26.188 -23.375 1 90.94 306 GLN A CA 1
ATOM 2443 C C . GLN A 1 306 ? 9.562 26.047 -22.234 1 90.94 306 GLN A C 1
ATOM 2445 O O . GLN A 1 306 ? 10.672 26.594 -22.328 1 90.94 306 GLN A O 1
ATOM 2450 N N . ILE A 1 307 ? 9.156 25.391 -21.25 1 93.25 307 ILE A N 1
ATOM 2451 C CA . ILE A 1 307 ? 10.039 25.203 -20.109 1 93.25 307 ILE A CA 1
ATOM 2452 C C . ILE A 1 307 ? 11.234 24.344 -20.516 1 93.25 307 ILE A C 1
ATOM 2454 O O . ILE A 1 307 ? 12.367 24.625 -20.125 1 93.25 307 ILE A O 1
ATOM 2458 N N . VAL A 1 308 ? 10.969 23.344 -21.281 1 94.69 308 VAL A N 1
ATOM 2459 C CA . VAL A 1 308 ? 12.031 22.469 -21.766 1 94.69 308 VAL A CA 1
ATOM 2460 C C . VAL A 1 308 ? 13.031 23.281 -22.594 1 94.69 308 VAL A C 1
ATOM 2462 O O . VAL A 1 308 ? 14.25 23.125 -22.438 1 94.69 308 VAL A O 1
ATOM 2465 N N . GLN A 1 309 ? 12.492 24.141 -23.375 1 94.44 309 GLN A N 1
ATOM 2466 C CA . GLN A 1 309 ? 13.344 24.984 -24.188 1 94.44 309 GLN A CA 1
ATOM 2467 C C . GLN A 1 309 ? 14.188 25.906 -23.312 1 94.44 309 GLN A C 1
ATOM 2469 O O . GLN A 1 309 ? 15.375 26.109 -23.594 1 94.44 309 GLN A O 1
ATOM 2474 N N . SER A 1 310 ? 13.578 26.453 -22.344 1 94.75 310 SER A N 1
ATOM 2475 C CA . SER A 1 310 ? 14.312 27.312 -21.422 1 94.75 310 SER A CA 1
ATOM 2476 C C . SER A 1 310 ? 15.438 26.547 -20.734 1 94.75 310 SER A C 1
ATOM 2478 O O . SER A 1 310 ? 16.531 27.078 -20.562 1 94.75 310 SER A O 1
ATOM 2480 N N . MET A 1 311 ? 15.203 25.328 -20.359 1 96.19 311 MET A N 1
ATOM 2481 C CA . MET A 1 311 ? 16.219 24.484 -19.734 1 96.19 311 MET A CA 1
ATOM 2482 C C . MET A 1 311 ? 17.359 24.188 -20.688 1 96.19 311 MET A C 1
ATOM 2484 O O . MET A 1 311 ? 18.531 24.203 -20.312 1 96.19 311 MET A O 1
ATOM 2488 N N . CYS A 1 312 ? 17.016 23.938 -21.938 1 96.12 312 CYS A N 1
ATOM 2489 C CA . CYS A 1 312 ? 18.031 23.703 -22.953 1 96.12 312 CYS A CA 1
ATOM 2490 C C . CYS A 1 312 ? 18.922 24.922 -23.125 1 96.12 312 CYS A C 1
ATOM 2492 O O . CYS A 1 312 ? 20.141 24.797 -23.172 1 96.12 312 CYS A O 1
ATOM 2494 N N . ASN A 1 313 ? 18.281 26.016 -23.203 1 95.5 313 ASN A N 1
ATOM 2495 C CA . ASN A 1 313 ? 19.016 27.266 -23.359 1 95.5 313 ASN A CA 1
ATOM 2496 C C . ASN A 1 313 ? 19.969 27.5 -22.188 1 95.5 313 ASN A C 1
ATOM 2498 O O . ASN A 1 313 ? 21.109 27.906 -22.375 1 95.5 313 ASN A O 1
ATOM 2502 N N . PHE A 1 314 ? 19.469 27.281 -21.047 1 95.56 314 PHE A N 1
ATOM 2503 C CA . PHE A 1 314 ? 20.297 27.453 -19.844 1 95.56 314 PHE A CA 1
ATOM 2504 C C . PHE A 1 314 ? 21.469 26.5 -19.859 1 95.56 314 PHE A C 1
ATOM 2506 O O . PHE A 1 314 ? 22.594 26.875 -19.5 1 95.56 314 PHE A O 1
ATOM 2513 N N . ALA A 1 315 ? 21.203 25.266 -20.156 1 96.25 315 ALA A N 1
ATOM 2514 C CA . ALA A 1 315 ? 22.266 24.266 -20.234 1 96.25 315 ALA A CA 1
ATOM 2515 C C . ALA A 1 315 ? 23.344 24.688 -21.234 1 96.25 315 ALA A C 1
ATOM 2517 O O . ALA A 1 315 ? 24.531 24.531 -20.984 1 96.25 315 ALA A O 1
ATOM 2518 N N . SER A 1 316 ? 22.922 25.203 -22.328 1 94.06 316 SER A N 1
ATOM 2519 C CA . SER A 1 316 ? 23.859 25.672 -23.344 1 94.06 316 SER A CA 1
ATOM 2520 C C . SER A 1 316 ? 24.656 26.875 -22.859 1 94.06 316 SER A C 1
ATOM 2522 O O . SER A 1 316 ? 25.859 26.969 -23.078 1 94.06 316 SER A O 1
ATOM 2524 N N . LYS A 1 317 ? 23.984 27.703 -22.219 1 93.88 317 LYS A N 1
ATOM 2525 C CA . LYS A 1 317 ? 24.625 28.891 -21.688 1 93.88 317 LYS A CA 1
ATOM 2526 C C . LYS A 1 317 ? 25.672 28.547 -20.641 1 93.88 317 LYS A C 1
ATOM 2528 O O . LYS A 1 317 ? 26.703 29.234 -20.531 1 93.88 317 LYS A O 1
ATOM 2533 N N . THR A 1 318 ? 25.438 27.594 -19.844 1 93.44 318 THR A N 1
ATOM 2534 C CA . THR A 1 318 ? 26.375 27.172 -18.812 1 93.44 318 THR A CA 1
ATOM 2535 C C . THR A 1 318 ? 27.391 26.172 -19.375 1 93.44 318 THR A C 1
ATOM 2537 O O . THR A 1 318 ? 28.094 25.5 -18.625 1 93.44 318 THR A O 1
ATOM 2540 N N . ARG A 1 319 ? 27.406 25.938 -20.656 1 92.62 319 ARG A N 1
ATOM 2541 C CA . ARG A 1 319 ? 28.391 25.172 -21.406 1 92.62 319 ARG A CA 1
ATOM 2542 C C . ARG A 1 319 ? 28.234 23.672 -21.141 1 92.62 319 ARG A C 1
ATOM 2544 O O . ARG A 1 319 ? 29.234 22.984 -20.875 1 92.62 319 ARG A O 1
ATOM 2551 N N . HIS A 1 320 ? 27.094 23.203 -21.109 1 94.25 320 HIS A N 1
ATOM 2552 C CA . HIS A 1 320 ? 26.781 21.781 -21 1 94.25 320 HIS A CA 1
ATOM 2553 C C . HIS A 1 320 ? 26 21.297 -22.234 1 94.25 320 HIS A C 1
ATOM 2555 O O . HIS A 1 320 ? 24.812 21 -22.125 1 94.25 320 HIS A O 1
ATOM 2561 N N . PRO A 1 321 ? 26.594 21.156 -23.281 1 92.31 321 PRO A N 1
ATOM 2562 C CA . PRO A 1 321 ? 25.891 20.812 -24.531 1 92.31 321 PRO A CA 1
ATOM 2563 C C . PRO A 1 321 ? 25.25 19.422 -24.469 1 92.31 321 PRO A C 1
ATOM 2565 O O . PRO A 1 321 ? 24.172 19.219 -25.016 1 92.31 321 PRO A O 1
ATOM 2568 N N . LEU A 1 322 ? 25.953 18.516 -23.875 1 93.62 322 LEU A N 1
ATOM 2569 C CA . LEU A 1 322 ? 25.391 17.172 -23.766 1 93.62 322 LEU A CA 1
ATOM 2570 C C . LEU A 1 322 ? 24.109 17.203 -22.938 1 93.62 322 LEU A C 1
ATOM 2572 O O . LEU A 1 322 ? 23.156 16.469 -23.25 1 93.62 322 LEU A O 1
ATOM 2576 N N . LEU A 1 323 ? 24.141 17.938 -21.922 1 95.31 323 LEU A N 1
ATOM 2577 C CA . LEU A 1 323 ? 22.953 18.094 -21.109 1 95.31 323 LEU A CA 1
ATOM 2578 C C . LEU A 1 323 ? 21.797 18.688 -21.922 1 95.31 323 LEU A C 1
ATOM 2580 O O . LEU A 1 323 ? 20.656 18.234 -21.797 1 95.31 323 LEU A O 1
ATOM 2584 N N . ALA A 1 324 ? 22.078 19.656 -22.703 1 96.06 324 ALA A N 1
ATOM 2585 C CA . ALA A 1 324 ? 21.047 20.281 -23.547 1 96.06 324 ALA A CA 1
ATOM 2586 C C . ALA A 1 324 ? 20.422 19.25 -24.484 1 96.06 324 ALA A C 1
ATOM 2588 O O . ALA A 1 324 ? 19.203 19.25 -24.672 1 96.06 324 ALA A O 1
ATOM 2589 N N . GLU A 1 325 ? 21.203 18.375 -24.953 1 95.38 325 GLU A N 1
ATOM 2590 C CA . GLU A 1 325 ? 20.703 17.312 -25.828 1 95.38 325 GLU A CA 1
ATOM 2591 C C . GLU A 1 325 ? 19.828 16.344 -25.062 1 95.38 325 GLU A C 1
ATOM 2593 O O . GLU A 1 325 ? 18.766 15.938 -25.562 1 95.38 325 GLU A O 1
ATOM 2598 N N . LYS A 1 326 ? 20.297 15.969 -23.969 1 94.56 326 LYS A N 1
ATOM 2599 C CA . LYS A 1 326 ? 19.547 15.016 -23.172 1 94.56 326 LYS A CA 1
ATOM 2600 C C . LYS A 1 326 ? 18.203 15.609 -22.734 1 94.56 326 LYS A C 1
ATOM 2602 O O . LYS A 1 326 ? 17.188 14.914 -22.719 1 94.56 326 LYS A O 1
ATOM 2607 N N . VAL A 1 327 ? 18.219 16.859 -22.328 1 95.62 327 VAL A N 1
ATOM 2608 C CA . VAL A 1 327 ? 17 17.547 -21.922 1 95.62 327 VAL A CA 1
ATOM 2609 C C . VAL A 1 327 ? 16.016 17.594 -23.078 1 95.62 327 VAL A C 1
ATOM 2611 O O . VAL A 1 327 ? 14.812 17.375 -22.891 1 95.62 327 VAL A O 1
ATOM 2614 N N . ALA A 1 328 ? 16.516 17.844 -24.234 1 94 328 ALA A N 1
ATOM 2615 C CA . ALA A 1 328 ? 15.672 17.875 -25.422 1 94 328 ALA A CA 1
ATOM 2616 C C . ALA A 1 328 ? 15.07 16.5 -25.719 1 94 328 ALA A C 1
ATOM 2618 O O . ALA A 1 328 ? 13.898 16.406 -26.094 1 94 328 ALA A O 1
ATOM 2619 N N . GLU A 1 329 ? 15.852 15.555 -25.578 1 94 329 GLU A N 1
ATOM 2620 C CA . GLU A 1 329 ? 15.391 14.188 -25.781 1 94 329 GLU A CA 1
ATOM 2621 C C . GLU A 1 329 ? 14.266 13.836 -24.812 1 94 329 GLU A C 1
ATOM 2623 O O . GLU A 1 329 ? 13.242 13.266 -25.219 1 94 329 GLU A O 1
ATOM 2628 N N . ILE A 1 330 ? 14.453 14.148 -23.609 1 92.12 330 ILE A N 1
ATOM 2629 C CA . ILE A 1 330 ? 13.438 13.883 -22.594 1 92.12 330 ILE A CA 1
ATOM 2630 C C . ILE A 1 330 ? 12.164 14.656 -22.922 1 92.12 330 ILE A C 1
ATOM 2632 O O . ILE A 1 330 ? 11.055 14.141 -22.766 1 92.12 330 ILE A O 1
ATOM 2636 N N . GLY A 1 331 ? 12.383 15.859 -23.344 1 91 331 GLY A N 1
ATOM 2637 C CA . GLY A 1 331 ? 11.242 16.672 -23.734 1 91 331 GLY A CA 1
ATOM 2638 C C . GLY A 1 331 ? 10.43 16.047 -24.859 1 91 331 GLY A C 1
ATOM 2639 O O . GLY A 1 331 ? 9.203 16.109 -24.844 1 91 331 GLY A O 1
ATOM 2640 N N . ARG A 1 332 ? 11.047 15.43 -25.734 1 89.38 332 ARG A N 1
ATOM 2641 C CA . ARG A 1 332 ? 10.383 14.773 -26.859 1 89.38 332 ARG A CA 1
ATOM 2642 C C . ARG A 1 332 ? 9.602 13.547 -26.406 1 89.38 332 ARG A C 1
ATOM 2644 O O . ARG A 1 332 ? 8.477 13.32 -26.844 1 89.38 332 ARG A O 1
ATOM 2651 N N . ILE A 1 333 ? 10.211 12.883 -25.578 1 85.81 333 ILE A N 1
ATOM 2652 C CA . ILE A 1 333 ? 9.57 11.68 -25.047 1 85.81 333 ILE A CA 1
ATOM 2653 C C . ILE A 1 333 ? 8.297 12.062 -24.297 1 85.81 333 ILE A C 1
ATOM 2655 O O . ILE A 1 333 ? 7.262 11.422 -24.453 1 85.81 333 ILE A O 1
ATOM 2659 N N . ASN A 1 334 ? 8.453 13.07 -23.516 1 83.75 334 ASN A N 1
ATOM 2660 C CA . ASN A 1 334 ? 7.309 13.539 -22.75 1 83.75 334 ASN A CA 1
ATOM 2661 C C . ASN A 1 334 ? 6.188 14.047 -23.641 1 83.75 334 ASN A C 1
ATOM 2663 O O . ASN A 1 334 ? 5.008 13.859 -23.344 1 83.75 334 ASN A O 1
ATOM 2667 N N . ALA A 1 335 ? 6.57 14.688 -24.641 1 81.06 335 ALA A N 1
ATOM 2668 C CA . ALA A 1 335 ? 5.59 15.234 -25.578 1 81.06 335 ALA A CA 1
ATOM 2669 C C . ALA A 1 335 ? 4.824 14.109 -26.281 1 81.06 335 ALA A C 1
ATOM 2671 O O . ALA A 1 335 ? 3.613 14.219 -26.484 1 81.06 335 ALA A O 1
ATOM 2672 N N . VAL A 1 336 ? 5.496 13.078 -26.578 1 76.94 336 VAL A N 1
ATOM 2673 C CA . VAL A 1 336 ? 4.875 11.93 -27.219 1 76.94 336 VAL A CA 1
ATOM 2674 C C . VAL A 1 336 ? 3.93 11.227 -26.25 1 76.94 336 VAL A C 1
ATOM 2676 O O . VAL A 1 336 ? 2.82 10.836 -26.625 1 76.94 336 VAL A O 1
ATOM 2679 N N . ALA A 1 337 ? 4.438 11.133 -25.109 1 73.25 337 ALA A N 1
ATOM 2680 C CA . ALA A 1 337 ? 3.617 10.477 -24.094 1 73.25 337 ALA A CA 1
ATOM 2681 C C . ALA A 1 337 ? 2.328 11.258 -23.844 1 73.25 337 ALA A C 1
ATOM 2683 O O . ALA A 1 337 ? 1.269 10.664 -23.641 1 73.25 337 ALA A O 1
ATOM 2684 N N . GLN A 1 338 ? 2.406 12.5 -23.812 1 68.12 338 GLN A N 1
ATOM 2685 C CA . GLN A 1 338 ? 1.233 13.344 -23.609 1 68.12 338 GLN A CA 1
ATOM 2686 C C . GLN A 1 338 ? 0.265 13.234 -24.781 1 68.12 338 GLN A C 1
ATOM 2688 O O . GLN A 1 338 ? -0.953 13.273 -24.594 1 68.12 338 GLN A O 1
ATOM 2693 N N . GLN A 1 339 ? 0.85 13.156 -25.891 1 64.25 339 GLN A N 1
ATOM 2694 C CA . GLN A 1 339 ? 0.018 13 -27.078 1 64.25 339 GLN A CA 1
ATOM 2695 C C . GLN A 1 339 ? -0.723 11.664 -27.062 1 64.25 339 GLN A C 1
ATOM 2697 O O . GLN A 1 339 ? -1.893 11.594 -27.438 1 64.25 339 GLN A O 1
ATOM 2702 N N . ASP A 1 340 ? -0.007 10.773 -26.562 1 60.06 340 ASP A N 1
ATOM 2703 C CA . ASP A 1 340 ? -0.622 9.453 -26.469 1 60.06 340 ASP A CA 1
ATOM 2704 C C . ASP A 1 340 ? -1.725 9.43 -25.406 1 60.06 340 ASP A C 1
ATOM 2706 O O . ASP A 1 340 ? -2.766 8.805 -25.609 1 60.06 340 ASP A O 1
ATOM 2710 N N . VAL A 1 341 ? -1.463 10.117 -24.375 1 57.62 341 VAL A N 1
ATOM 2711 C CA . VAL A 1 341 ? -2.473 10.219 -23.328 1 57.62 341 VAL A CA 1
ATOM 2712 C C . VAL A 1 341 ? -3.664 11.023 -23.828 1 57.62 341 VAL A C 1
ATOM 2714 O O . VAL A 1 341 ? -4.816 10.672 -23.578 1 57.62 341 VAL A O 1
ATOM 2717 N N . THR A 1 342 ? -3.389 12.164 -24.5 1 52.28 342 THR A N 1
ATOM 2718 C CA . THR A 1 342 ? -4.461 12.961 -25.062 1 52.28 342 THR A CA 1
ATOM 2719 C C . THR A 1 342 ? -5.215 12.18 -26.141 1 52.28 342 THR A C 1
ATOM 2721 O O . THR A 1 342 ? -6.434 12.297 -26.266 1 52.28 342 THR A O 1
ATOM 2724 N N . ARG A 1 343 ? -4.457 11.484 -26.906 1 46.5 343 ARG A N 1
ATOM 2725 C CA . ARG A 1 343 ? -5.105 10.633 -27.891 1 46.5 343 ARG A CA 1
ATOM 2726 C C . ARG A 1 343 ? -5.977 9.57 -27.234 1 46.5 343 ARG A C 1
ATOM 2728 O O . ARG A 1 343 ? -7.094 9.305 -27.672 1 46.5 343 ARG A O 1
ATOM 2735 N N . ASP A 1 344 ? -5.402 9.102 -26.234 1 47 344 ASP A N 1
ATOM 2736 C CA . ASP A 1 344 ? -6.18 8.117 -25.484 1 47 344 ASP A CA 1
ATOM 2737 C C . ASP A 1 344 ? -7.336 8.773 -24.75 1 47 344 ASP A C 1
ATOM 2739 O O . ASP A 1 344 ? -8.414 8.188 -24.625 1 47 344 ASP A O 1
ATOM 2743 N N . GLU A 1 345 ? -7.164 9.914 -24.203 1 44.06 345 GLU A N 1
ATOM 2744 C CA . GLU A 1 345 ? -8.242 10.688 -23.594 1 44.06 345 GLU A CA 1
ATOM 2745 C C . GLU A 1 345 ? -9.25 11.148 -24.641 1 44.06 345 GLU A C 1
ATOM 2747 O O . GLU A 1 345 ? -10.453 11.148 -24.391 1 44.06 345 GLU A O 1
ATOM 2752 N N . HIS A 1 346 ? -8.859 11.766 -25.766 1 39.34 346 HIS A N 1
ATOM 2753 C CA . HIS A 1 346 ? -9.781 12.117 -26.828 1 39.34 346 HIS A CA 1
ATOM 2754 C C . HIS A 1 346 ? -10.562 10.891 -27.312 1 39.34 346 HIS A C 1
ATOM 2756 O O . HIS A 1 346 ? -11.75 10.992 -27.625 1 39.34 346 HIS A O 1
ATOM 2762 N N . GLU A 1 347 ? -9.875 9.945 -27.406 1 36.41 347 GLU A N 1
ATOM 2763 C CA . GLU A 1 347 ? -10.578 8.727 -27.781 1 36.41 347 GLU A CA 1
ATOM 2764 C C . GLU A 1 347 ? -11.469 8.219 -26.641 1 36.41 347 GLU A C 1
ATOM 2766 O O . GLU A 1 347 ? -12.555 7.703 -26.875 1 36.41 347 GLU A O 1
ATOM 2771 N N . ARG A 1 348 ? -11.094 8.438 -25.438 1 34.5 348 ARG A N 1
ATOM 2772 C CA . ARG A 1 348 ? -11.898 8.164 -24.25 1 34.5 348 ARG A CA 1
ATOM 2773 C C . ARG A 1 348 ? -13.008 9.203 -24.094 1 34.5 348 ARG A C 1
ATOM 2775 O O . ARG A 1 348 ? -14.125 8.867 -23.703 1 34.5 348 ARG A O 1
ATOM 2782 N N . LYS A 1 349 ? -12.805 10.562 -24.188 1 35.44 349 LYS A N 1
ATOM 2783 C CA . LYS A 1 349 ? -13.898 11.523 -24.234 1 35.44 349 LYS A CA 1
ATOM 2784 C C . LYS A 1 349 ? -14.953 11.109 -25.25 1 35.44 349 LYS A C 1
ATOM 2786 O O . LYS A 1 349 ? -16.156 11.32 -25.047 1 35.44 349 LYS A O 1
ATOM 2791 N N . ARG A 1 350 ? -14.57 10.781 -26.359 1 30.14 350 ARG A N 1
ATOM 2792 C CA . ARG A 1 350 ? -15.609 10.32 -27.281 1 30.14 350 ARG A CA 1
ATOM 2793 C C . ARG A 1 350 ? -16.344 9.109 -26.719 1 30.14 350 ARG A C 1
ATOM 2795 O O . ARG A 1 350 ? -17.547 8.961 -26.922 1 30.14 350 ARG A O 1
ATOM 2802 N N . ASN A 1 351 ? -15.594 8.336 -25.984 1 30.75 351 ASN A N 1
ATOM 2803 C CA . ASN A 1 351 ? -16.203 7.133 -25.438 1 30.75 351 ASN A CA 1
ATOM 2804 C C . ASN A 1 351 ? -16.734 7.379 -24.016 1 30.75 351 ASN A C 1
ATOM 2806 O O . ASN A 1 351 ? -17.453 6.543 -23.469 1 30.75 351 ASN A O 1
ATOM 2810 N N . ILE A 1 352 ? -16.266 8.328 -23.188 1 31.7 352 ILE A N 1
ATOM 2811 C CA . ILE A 1 352 ? -16.828 8.68 -21.891 1 31.7 352 ILE A CA 1
ATOM 2812 C C . ILE A 1 352 ? -18.234 9.234 -22.062 1 31.7 352 ILE A C 1
ATOM 2814 O O . ILE A 1 352 ? -19.031 9.234 -21.125 1 31.7 352 ILE A O 1
ATOM 2818 N N . LEU A 1 353 ? -18.688 9.961 -23.047 1 29.56 353 LEU A N 1
ATOM 2819 C CA . LEU A 1 353 ? -20.078 10.398 -23.109 1 29.56 353 LEU A CA 1
ATOM 2820 C C . LEU A 1 353 ? -21.016 9.242 -22.781 1 29.56 353 LEU A C 1
ATOM 2822 O O . LEU A 1 353 ? -22.125 9.461 -22.266 1 29.56 353 LEU A O 1
ATOM 2826 N N . LEU A 1 354 ? -20.672 8.062 -23.234 1 28.44 354 LEU A N 1
ATOM 2827 C CA . LEU A 1 354 ? -21.688 7.043 -23 1 28.44 354 LEU A CA 1
ATOM 2828 C C . LEU A 1 354 ? -21.531 6.41 -21.625 1 28.44 354 LEU A C 1
ATOM 2830 O O . LEU A 1 354 ? -22.469 5.809 -21.109 1 28.44 354 LEU A O 1
ATOM 2834 N N . GLU A 1 355 ? -20.344 6.328 -21.109 1 30.62 355 GLU A N 1
ATOM 2835 C CA . GLU A 1 355 ? -20.172 5.559 -19.875 1 30.62 355 GLU A CA 1
ATOM 2836 C C . GLU A 1 355 ? -20.406 6.434 -18.656 1 30.62 355 GLU A C 1
ATOM 2838 O O . GLU A 1 355 ? -20.219 5.988 -17.516 1 30.62 355 GLU A O 1
ATOM 2843 N N . ASP A 1 356 ? -20.75 7.633 -18.562 1 27.52 356 ASP A N 1
ATOM 2844 C CA . ASP A 1 356 ? -21 8.602 -17.5 1 27.52 356 ASP A CA 1
ATOM 2845 C C . ASP A 1 356 ? -21.922 8.023 -16.438 1 27.52 356 ASP A C 1
ATOM 2847 O O . ASP A 1 356 ? -22.188 8.672 -15.422 1 27.52 356 ASP A O 1
ATOM 2851 N N . LYS A 1 357 ? -22.734 6.965 -16.734 1 28.22 357 LYS A N 1
ATOM 2852 C CA . LYS A 1 357 ? -23.766 6.867 -15.711 1 28.22 357 LYS A CA 1
ATOM 2853 C C . LYS A 1 357 ? -23.234 6.168 -14.461 1 28.22 357 LYS A C 1
ATOM 2855 O O . LYS A 1 357 ? -23.953 6.016 -13.469 1 28.22 357 LYS A O 1
ATOM 2860 N N . LYS A 1 358 ? -22.438 5.078 -14.5 1 29.7 358 LYS A N 1
ATOM 2861 C CA . LYS A 1 358 ? -22.391 4.406 -13.203 1 29.7 358 LYS A CA 1
ATOM 2862 C C . LYS A 1 358 ? -21.453 5.133 -12.25 1 29.7 358 LYS A C 1
ATOM 2864 O O . LYS A 1 358 ? -20.219 4.984 -12.336 1 29.7 358 LYS A O 1
ATOM 2869 N N . LYS A 1 359 ? -21.688 6.219 -11.461 1 31.25 359 LYS A N 1
ATOM 2870 C CA . LYS A 1 359 ? -21.359 7.273 -10.5 1 31.25 359 LYS A CA 1
ATOM 2871 C C . LYS A 1 359 ? -20.703 6.691 -9.25 1 31.25 359 LYS A C 1
ATOM 2873 O O . LYS A 1 359 ? -19.875 7.348 -8.617 1 31.25 359 LYS A O 1
ATOM 2878 N N . SER A 1 360 ? -21.203 5.59 -8.438 1 29.55 360 SER A N 1
ATOM 2879 C CA . SER A 1 360 ? -21.234 5.625 -6.977 1 29.55 360 SER A CA 1
ATOM 2880 C C . SER A 1 360 ? -19.969 5.012 -6.387 1 29.55 360 SER A C 1
ATOM 2882 O O . SER A 1 360 ? -20.031 4.258 -5.414 1 29.55 360 SER A O 1
ATOM 2884 N N . ASP A 1 361 ? -19 4.676 -7.09 1 33.78 361 ASP A N 1
ATOM 2885 C CA . ASP A 1 361 ? -17.984 4.031 -6.25 1 33.78 361 ASP A CA 1
ATOM 2886 C C . ASP A 1 361 ? -17.406 5.016 -5.238 1 33.78 361 ASP A C 1
ATOM 2888 O O . ASP A 1 361 ? -16.984 6.113 -5.605 1 33.78 361 ASP A O 1
ATOM 2892 N N . PHE A 1 362 ? -17.734 4.836 -3.908 1 33.22 362 PHE A N 1
ATOM 2893 C CA . PHE A 1 362 ? -17.625 5.75 -2.775 1 33.22 362 PHE A CA 1
ATOM 2894 C C . PHE A 1 362 ? -16.297 6.492 -2.791 1 33.22 362 PHE A C 1
ATOM 2896 O O . PHE A 1 362 ? -16.266 7.715 -2.65 1 33.22 362 PHE A O 1
ATOM 2903 N N . LEU A 1 363 ? -15.25 5.699 -2.316 1 34.69 363 LEU A N 1
ATOM 2904 C CA . LEU A 1 363 ? -14.055 6.461 -1.967 1 34.69 363 LEU A CA 1
ATOM 2905 C C . LEU A 1 363 ? -13.25 6.812 -3.213 1 34.69 363 LEU A C 1
ATOM 2907 O O . LEU A 1 363 ? -12.078 7.184 -3.115 1 34.69 363 LEU A O 1
ATOM 2911 N N . ALA A 1 364 ? -13.805 6.641 -4.328 1 34.06 364 ALA A N 1
ATOM 2912 C CA . ALA A 1 364 ? -13.047 7 -5.52 1 34.06 364 ALA A CA 1
ATOM 2913 C C . ALA A 1 364 ? -12.953 8.516 -5.676 1 34.06 364 ALA A C 1
ATOM 2915 O O . ALA A 1 364 ? -13.969 9.211 -5.645 1 34.06 364 ALA A O 1
ATOM 2916 N N . PRO A 1 365 ? -11.812 9.141 -5.285 1 32.09 365 PRO A N 1
ATOM 2917 C CA . PRO A 1 365 ? -11.766 10.578 -5.566 1 32.09 365 PRO A CA 1
ATOM 2918 C C . PRO A 1 365 ? -12.328 10.93 -6.941 1 32.09 365 PRO A C 1
ATOM 2920 O O . PRO A 1 365 ? -12.234 10.125 -7.875 1 32.09 365 PRO A O 1
ATOM 2923 N N . LYS A 1 366 ? -13.414 11.68 -7.016 1 32.22 366 LYS A N 1
ATOM 2924 C CA . LYS A 1 366 ? -13.914 12.281 -8.25 1 32.22 366 LYS A CA 1
ATOM 2925 C C . LYS A 1 366 ? -12.766 12.688 -9.164 1 32.22 366 LYS A C 1
ATOM 2927 O O . LYS A 1 366 ? -11.859 13.406 -8.742 1 32.22 366 LYS A O 1
ATOM 2932 N N . ARG A 1 367 ? -12.57 11.93 -10.18 1 30.91 367 ARG A N 1
ATOM 2933 C CA . ARG A 1 367 ? -11.625 12.258 -11.242 1 30.91 367 ARG A CA 1
ATOM 2934 C C . ARG A 1 367 ? -11.797 13.703 -11.695 1 30.91 367 ARG A C 1
ATOM 2936 O O . ARG A 1 367 ? -12.883 14.109 -12.117 1 30.91 367 ARG A O 1
ATOM 2943 N N . LEU A 1 368 ? -11.023 14.602 -11.117 1 29.09 368 LEU A N 1
ATOM 2944 C CA . LEU A 1 368 ? -10.961 15.922 -11.734 1 29.09 368 LEU A CA 1
ATOM 2945 C C . LEU A 1 368 ? -10.883 15.812 -13.25 1 29.09 368 LEU A C 1
ATOM 2947 O O . LEU A 1 368 ? -10.07 15.047 -13.781 1 29.09 368 LEU A O 1
ATOM 2951 N N . LYS A 1 369 ? -11.914 15.992 -13.914 1 28.45 369 LYS A N 1
ATOM 2952 C CA . LYS A 1 369 ? -11.789 16.375 -15.312 1 28.45 369 LYS A CA 1
ATOM 2953 C C . LYS A 1 369 ? -10.609 17.312 -15.531 1 28.45 369 LYS A C 1
ATOM 2955 O O . LYS A 1 369 ? -10.547 18.391 -14.922 1 28.45 369 LYS A O 1
ATOM 2960 N N . LYS A 1 370 ? -9.516 16.812 -15.953 1 32.16 370 LYS A N 1
ATOM 2961 C CA . LYS A 1 370 ? -8.492 17.703 -16.484 1 32.16 370 LYS A CA 1
ATOM 2962 C C . LYS A 1 370 ? -9.102 18.75 -17.422 1 32.16 370 LYS A C 1
ATOM 2964 O O . LYS A 1 370 ? -9.375 18.453 -18.578 1 32.16 370 LYS A O 1
ATOM 2969 N N . ASP A 1 371 ? -9.914 19.609 -16.953 1 29.73 371 ASP A N 1
ATOM 2970 C CA . ASP A 1 371 ? -10.016 20.766 -17.828 1 29.73 371 ASP A CA 1
ATOM 2971 C C . ASP A 1 371 ? -8.641 21.281 -18.219 1 29.73 371 ASP A C 1
ATOM 2973 O O . ASP A 1 371 ? -7.738 21.375 -17.391 1 29.73 371 ASP A O 1
ATOM 2977 N N . ARG A 1 372 ? -8.289 21.172 -19.469 1 30.84 372 ARG A N 1
ATOM 2978 C CA . ARG A 1 372 ? -7.191 21.828 -20.156 1 30.84 372 ARG A CA 1
ATOM 2979 C C . ARG A 1 372 ? -6.992 23.25 -19.656 1 30.84 372 ARG A C 1
ATOM 2981 O O . ARG A 1 372 ? -7.77 24.141 -20 1 30.84 372 ARG A O 1
ATOM 2988 N N . ILE A 1 373 ? -6.66 23.453 -18.531 1 32.38 373 ILE A N 1
ATOM 2989 C CA . ILE A 1 373 ? -6.141 24.812 -18.344 1 32.38 373 ILE A CA 1
ATOM 2990 C C . ILE A 1 373 ? -5.098 25.109 -19.422 1 32.38 373 ILE A C 1
ATOM 2992 O O . ILE A 1 373 ? -4.09 24.406 -19.531 1 32.38 373 ILE A O 1
ATOM 2996 N N . SER A 1 374 ? -5.383 25.656 -20.531 1 31.92 374 SER A N 1
ATOM 2997 C CA . SER A 1 374 ? -4.602 26.141 -21.656 1 31.92 374 SER A CA 1
ATOM 2998 C C . SER A 1 374 ? -3.264 26.719 -21.203 1 31.92 374 SER A C 1
ATOM 3000 O O . SER A 1 374 ? -3.207 27.516 -20.266 1 31.92 374 SER A O 1
ATOM 3002 N N . ASP A 1 375 ? -2.219 26.078 -21.453 1 36.41 375 ASP A N 1
ATOM 3003 C CA . ASP A 1 375 ? -0.82 26.484 -21.312 1 36.41 375 ASP A CA 1
ATOM 3004 C C . ASP A 1 375 ? -0.646 27.984 -21.562 1 36.41 375 ASP A C 1
ATOM 3006 O O . ASP A 1 375 ? 0.393 28.547 -21.234 1 36.41 375 ASP A O 1
ATOM 3010 N N . GLU A 1 376 ? -1.555 28.578 -22.328 1 34.94 376 GLU A N 1
ATOM 3011 C CA . GLU A 1 376 ? -1.361 29.969 -22.719 1 34.94 376 GLU A CA 1
ATOM 3012 C C . GLU A 1 376 ? -1.45 30.906 -21.531 1 34.94 376 GLU A C 1
ATOM 3014 O O . GLU A 1 376 ? -0.742 31.906 -21.469 1 34.94 376 GLU A O 1
ATOM 3019 N N . VAL A 1 377 ? -2.26 30.594 -20.625 1 34.75 377 VAL A N 1
ATOM 3020 C CA . VAL A 1 377 ? -2.439 31.594 -19.578 1 34.75 377 VAL A CA 1
ATOM 3021 C C . VAL A 1 377 ? -1.257 31.547 -18.609 1 34.75 377 VAL A C 1
ATOM 3023 O O . VAL A 1 377 ? -0.833 32.594 -18.094 1 34.75 377 VAL A O 1
ATOM 3026 N N . VAL A 1 378 ? -0.762 30.406 -18.359 1 36.44 378 VAL A N 1
ATOM 3027 C CA . VAL A 1 378 ? 0.369 30.328 -17.438 1 36.44 378 VAL A CA 1
ATOM 3028 C C . VAL A 1 378 ? 1.603 30.969 -18.094 1 36.44 378 VAL A C 1
ATOM 3030 O O . VAL A 1 378 ? 2.385 31.641 -17.422 1 36.44 378 VAL A O 1
ATOM 3033 N N . VAL A 1 379 ? 1.78 30.812 -19.375 1 34.81 379 VAL A N 1
ATOM 3034 C CA . VAL A 1 379 ? 2.912 31.422 -20.047 1 34.81 379 VAL A CA 1
ATOM 3035 C C . VAL A 1 379 ? 2.807 32.938 -19.953 1 34.81 379 VAL A C 1
ATOM 3037 O O . VAL A 1 379 ? 3.811 33.625 -19.734 1 34.81 379 VAL A O 1
ATOM 3040 N N . LYS A 1 380 ? 1.646 33.5 -20.094 1 34.06 380 LYS A N 1
ATOM 3041 C CA . LYS A 1 380 ? 1.529 34.938 -20.047 1 34.06 380 LYS A CA 1
ATOM 3042 C C . LYS A 1 380 ? 1.821 35.469 -18.656 1 34.06 380 LYS A C 1
ATOM 3044 O O . LYS A 1 380 ? 2.439 36.531 -18.5 1 34.06 380 LYS A O 1
ATOM 3049 N N . ALA A 1 381 ? 1.391 34.781 -17.703 1 35.34 381 ALA A N 1
ATOM 3050 C CA . ALA A 1 381 ? 1.649 35.312 -16.359 1 35.34 381 ALA A CA 1
ATOM 3051 C C . ALA A 1 381 ? 3.133 35.219 -16.016 1 35.34 381 ALA A C 1
ATOM 3053 O O . ALA A 1 381 ? 3.678 36.125 -15.359 1 35.34 381 ALA A O 1
ATOM 3054 N N . VAL A 1 382 ? 3.734 34.188 -16.406 1 37.12 382 VAL A N 1
ATOM 3055 C CA . VAL A 1 382 ? 5.176 34.094 -16.188 1 37.12 382 VAL A CA 1
ATOM 3056 C C . VAL A 1 382 ? 5.895 35.094 -17.094 1 37.12 382 VAL A C 1
ATOM 3058 O O . VAL A 1 382 ? 6.879 35.719 -16.688 1 37.12 382 VAL A O 1
ATOM 3061 N N . GLN A 1 383 ? 5.422 35.281 -18.25 1 33.91 383 GLN A N 1
ATOM 3062 C CA . GLN A 1 383 ? 6.055 36.25 -19.141 1 33.91 383 GLN A CA 1
ATOM 3063 C C . GLN A 1 383 ? 5.828 37.688 -18.641 1 33.91 383 GLN A C 1
ATOM 3065 O O . GLN A 1 383 ? 6.715 38.531 -18.766 1 33.91 383 GLN A O 1
ATOM 3070 N N . GLU A 1 384 ? 4.648 38.062 -18.25 1 35.19 384 GLU A N 1
ATOM 3071 C CA . GLU A 1 384 ? 4.414 39.438 -17.859 1 35.19 384 GLU A CA 1
ATOM 3072 C C . GLU A 1 384 ? 5.223 39.781 -16.609 1 35.19 384 GLU A C 1
ATOM 3074 O O . GLU A 1 384 ? 5.73 40.906 -16.5 1 35.19 384 GLU A O 1
ATOM 3079 N N . ARG A 1 385 ? 5.25 38.938 -15.617 1 33.56 385 ARG A N 1
ATOM 3080 C CA . ARG A 1 385 ? 6.078 39.312 -14.477 1 33.56 385 ARG A CA 1
ATOM 3081 C C . ARG A 1 385 ? 7.559 39.25 -14.828 1 33.56 385 ARG A C 1
ATOM 3083 O O . ARG A 1 385 ? 8.391 39.875 -14.18 1 33.56 385 ARG A O 1
ATOM 3090 N N . ALA A 1 386 ? 7.906 38.438 -15.734 1 31.58 386 ALA A N 1
ATOM 3091 C CA . ALA A 1 386 ? 9.312 38.438 -16.141 1 31.58 386 ALA A CA 1
ATOM 3092 C C . ALA A 1 386 ? 9.664 39.719 -16.906 1 31.58 386 ALA A C 1
ATOM 3094 O O . ALA A 1 386 ? 10.836 40.094 -16.938 1 31.58 386 ALA A O 1
ATOM 3095 N N . GLU A 1 387 ? 8.789 40.344 -17.594 1 31.78 387 GLU A N 1
ATOM 3096 C CA . GLU A 1 387 ? 9.219 41.562 -18.25 1 31.78 387 GLU A CA 1
ATOM 3097 C C . GLU A 1 387 ? 9.57 42.656 -17.234 1 31.78 387 GLU A C 1
ATOM 3099 O O . GLU A 1 387 ? 10.352 43.562 -17.516 1 31.78 387 GLU A O 1
ATOM 3104 N N . GLN A 1 388 ? 8.805 42.844 -16.172 1 30.88 388 GLN A N 1
ATOM 3105 C CA . GLN A 1 388 ? 9.234 43.938 -15.328 1 30.88 388 GLN A CA 1
ATOM 3106 C C . GLN A 1 388 ? 10.586 43.656 -14.672 1 30.88 388 GLN A C 1
ATOM 3108 O O . GLN A 1 388 ? 11.359 44.594 -14.406 1 30.88 388 GLN A O 1
ATOM 3113 N N . GLU A 1 389 ? 10.812 42.469 -14.117 1 31.83 389 GLU A N 1
ATOM 3114 C CA . GLU A 1 389 ? 12.062 42.312 -13.383 1 31.83 389 GLU A CA 1
ATOM 3115 C C . GLU A 1 389 ? 13.227 42.062 -14.328 1 31.83 389 GLU A C 1
ATOM 3117 O O . GLU A 1 389 ? 14.336 41.719 -13.891 1 31.83 389 GLU A O 1
ATOM 3122 N N . GLU A 1 390 ? 13.148 41.969 -15.562 1 31.27 390 GLU A N 1
ATOM 3123 C CA . GLU A 1 390 ? 14.359 41.844 -16.359 1 31.27 390 GLU A CA 1
ATOM 3124 C C . GLU A 1 390 ? 15.367 42.938 -16.047 1 31.27 390 GLU A C 1
ATOM 3126 O O . GLU A 1 390 ? 16.562 42.812 -16.344 1 31.27 390 GLU A O 1
ATOM 3131 N N . ASN A 1 391 ? 15.023 44.188 -15.867 1 29.38 391 ASN A N 1
ATOM 3132 C CA . ASN A 1 391 ? 16.109 45.156 -15.844 1 29.38 391 ASN A CA 1
ATOM 3133 C C . ASN A 1 391 ? 17 44.969 -14.609 1 29.38 391 ASN A C 1
ATOM 3135 O O . ASN A 1 391 ? 18.172 45.344 -14.617 1 29.38 391 ASN A O 1
ATOM 3139 N N . GLU A 1 392 ? 16.484 44.969 -13.398 1 29.72 392 GLU A N 1
ATOM 3140 C CA . GLU A 1 392 ? 17.406 45.156 -12.281 1 29.72 392 GLU A CA 1
ATOM 3141 C C . GLU A 1 392 ? 18.203 43.875 -12.008 1 29.72 392 GLU A C 1
ATOM 3143 O O . GLU A 1 392 ? 19.391 43.938 -11.711 1 29.72 392 GLU A O 1
ATOM 3148 N N . HIS A 1 393 ? 17.609 42.719 -11.703 1 28.84 393 HIS A N 1
ATOM 3149 C CA . HIS A 1 393 ? 18.312 41.688 -10.938 1 28.84 393 HIS A CA 1
ATOM 3150 C C . HIS A 1 393 ? 19.125 40.781 -11.844 1 28.84 393 HIS A C 1
ATOM 3152 O O . HIS A 1 393 ? 19.703 39.812 -11.383 1 28.84 393 HIS A O 1
ATOM 3158 N N . VAL A 1 394 ? 19.203 40.75 -13.078 1 31.55 394 VAL A N 1
ATOM 3159 C CA . VAL A 1 394 ? 20.219 39.938 -13.742 1 31.55 394 VAL A CA 1
ATOM 3160 C C . VAL A 1 394 ? 21.609 40.469 -13.398 1 31.55 394 VAL A C 1
ATOM 3162 O O . VAL A 1 394 ? 22.609 39.812 -13.672 1 31.55 394 VAL A O 1
ATOM 3165 N N . GLN A 1 395 ? 21.844 41.75 -13.008 1 30.28 395 GLN A N 1
ATOM 3166 C CA . GLN A 1 395 ? 23.109 42.312 -12.594 1 30.28 395 GLN A CA 1
ATOM 3167 C C . GLN A 1 395 ? 23.578 41.719 -11.266 1 30.28 395 GLN A C 1
ATOM 3169 O O . GLN A 1 395 ? 24.781 41.594 -11.031 1 30.28 395 GLN A O 1
ATOM 3174 N N . SER A 1 396 ? 22.719 41.594 -10.281 1 29.72 396 SER A N 1
ATOM 3175 C CA . SER A 1 396 ? 23.172 41.281 -8.93 1 29.72 396 SER A CA 1
ATOM 3176 C C . SER A 1 396 ? 23.562 39.812 -8.797 1 29.72 396 SER A C 1
ATOM 3178 O O . SER A 1 396 ? 23.906 39.344 -7.703 1 29.72 396 SER A O 1
ATOM 3180 N N . LEU A 1 397 ? 23.297 38.938 -9.625 1 28.64 397 LEU A N 1
ATOM 3181 C CA . LEU A 1 397 ? 23.828 37.594 -9.32 1 28.64 397 LEU A CA 1
ATOM 3182 C C . LEU A 1 397 ? 25.359 37.625 -9.359 1 28.64 397 LEU A C 1
ATOM 3184 O O . LEU A 1 397 ? 26 36.719 -8.797 1 28.64 397 LEU A O 1
ATOM 3188 N N . ASP A 1 398 ? 26.094 38.531 -10.117 1 27.5 398 ASP A N 1
ATOM 3189 C CA . ASP A 1 398 ? 27.547 38.594 -10.25 1 27.5 398 ASP A CA 1
ATOM 3190 C C . ASP A 1 398 ? 28.203 39.094 -8.961 1 27.5 398 ASP A C 1
ATOM 3192 O O . ASP A 1 398 ? 29.344 38.75 -8.664 1 27.5 398 ASP A O 1
ATOM 3196 N N . THR A 1 399 ? 27.734 40.188 -8.328 1 27.28 399 THR A N 1
ATOM 3197 C CA . THR A 1 399 ? 28.578 40.906 -7.367 1 27.28 399 THR A CA 1
ATOM 3198 C C . THR A 1 399 ? 28.734 40.094 -6.086 1 27.28 399 THR A C 1
ATOM 3200 O O . THR A 1 399 ? 29.719 40.25 -5.367 1 27.28 399 THR A O 1
ATOM 3203 N N . THR A 1 400 ? 27.656 39.656 -5.504 1 26.48 400 THR A N 1
ATOM 3204 C CA . THR A 1 400 ? 27.828 39.344 -4.094 1 26.48 400 THR A CA 1
ATOM 3205 C C . THR A 1 400 ? 28.672 38.062 -3.941 1 26.48 400 THR A C 1
ATOM 3207 O O . THR A 1 400 ? 28.922 37.625 -2.822 1 26.48 400 THR A O 1
ATOM 3210 N N . LEU A 1 401 ? 28.828 37.344 -4.91 1 25.64 401 LEU A N 1
ATOM 3211 C CA . LEU A 1 401 ? 29.547 36.125 -4.594 1 25.64 401 LEU A CA 1
ATOM 3212 C C . LEU A 1 401 ? 31.031 36.406 -4.41 1 25.64 401 LEU A C 1
ATOM 3214 O O . LEU A 1 401 ? 31.844 35.469 -4.32 1 25.64 401 LEU A O 1
ATOM 3218 N N . SER A 1 402 ? 31.5 37.656 -4.605 1 24.53 402 SER A N 1
ATOM 3219 C CA . SER A 1 402 ? 32.938 37.812 -4.625 1 24.53 402 SER A CA 1
ATOM 3220 C C . SER A 1 402 ? 33.562 37.469 -3.271 1 24.53 402 SER A C 1
ATOM 3222 O O . SER A 1 402 ? 34.688 36.969 -3.199 1 24.53 402 SER A O 1
ATOM 3224 N N . ASN A 1 403 ? 33.156 38.281 -2.215 1 22.94 403 ASN A N 1
ATOM 3225 C CA . ASN A 1 403 ? 34.219 38.531 -1.246 1 22.94 403 ASN A CA 1
ATOM 3226 C C . ASN A 1 403 ? 34.688 37.281 -0.539 1 22.94 403 ASN A C 1
ATOM 3228 O O . ASN A 1 403 ? 35.875 37.094 -0.299 1 22.94 403 ASN A O 1
ATOM 3232 N N . GLU A 1 404 ? 33.781 36.781 0.314 1 23.45 404 GLU A N 1
ATOM 3233 C CA . GLU A 1 404 ? 34.344 36.281 1.562 1 23.45 404 GLU A CA 1
ATOM 3234 C C . GLU A 1 404 ? 35.062 34.938 1.35 1 23.45 404 GLU A C 1
ATOM 3236 O O . GLU A 1 404 ? 35.438 34.281 2.314 1 23.45 404 GLU A O 1
ATOM 3241 N N . TYR A 1 405 ? 35.094 34.5 0.169 1 23.2 405 TYR A N 1
ATOM 3242 C CA . TYR A 1 405 ? 35.562 33.125 0.176 1 23.2 405 TYR A CA 1
ATOM 3243 C C . TYR A 1 405 ? 37.031 33.062 0.549 1 23.2 405 TYR A C 1
ATOM 3245 O O . TYR A 1 405 ? 37.781 32.219 0.031 1 23.2 405 TYR A O 1
ATOM 3253 N N . SER A 1 406 ? 37.625 34.25 0.915 1 22.58 406 SER A N 1
ATOM 3254 C CA . SER A 1 406 ? 39.062 34.125 0.885 1 22.58 406 SER A CA 1
ATOM 3255 C C . SER A 1 406 ? 39.531 32.906 1.722 1 22.58 406 SER A C 1
ATOM 3257 O O . SER A 1 406 ? 40.562 32.312 1.435 1 22.58 406 SER A O 1
ATOM 3259 N N . SER A 1 407 ? 39.062 33 2.994 1 21.28 407 SER A N 1
ATOM 3260 C CA . SER A 1 407 ? 40.125 32.688 3.965 1 21.28 407 SER A CA 1
ATOM 3261 C C . SER A 1 407 ? 40.594 31.25 3.846 1 21.28 407 SER A C 1
ATOM 3263 O O . SER A 1 407 ? 41.781 30.953 4.07 1 21.28 407 SER A O 1
ATOM 3265 N N . PHE A 1 408 ? 39.656 30.312 3.984 1 20.38 408 PHE A N 1
ATOM 3266 C CA . PHE A 1 408 ? 40.062 29.266 4.895 1 20.38 408 PHE A CA 1
ATOM 3267 C C . PHE A 1 408 ? 40.969 28.266 4.191 1 20.38 408 PHE A C 1
ATOM 3269 O O . PHE A 1 408 ? 40.562 27.172 3.828 1 20.38 408 PHE A O 1
ATOM 3276 N N . LEU A 1 409 ? 41.656 28.688 3.123 1 21.2 409 LEU A N 1
ATOM 3277 C CA . LEU A 1 409 ? 42.406 27.641 2.414 1 21.2 409 LEU A CA 1
ATOM 3278 C C . LEU A 1 409 ? 43.438 27 3.328 1 21.2 409 LEU A C 1
ATOM 3280 O O . LEU A 1 409 ? 44.375 26.344 2.854 1 21.2 409 LEU A O 1
ATOM 3284 N N . SER A 1 410 ? 43.406 27.203 4.664 1 21.36 410 SER A N 1
ATOM 3285 C CA . SER A 1 410 ? 44.719 26.844 5.176 1 21.36 410 SER A CA 1
ATOM 3286 C C . SER A 1 410 ? 45.156 25.469 4.66 1 21.36 410 SER A C 1
ATOM 3288 O O . SER A 1 410 ? 44.344 24.578 4.496 1 21.36 410 SER A O 1
ATOM 3290 N N . PRO A 1 411 ? 46.344 25.391 4.117 1 21.97 411 PRO A N 1
ATOM 3291 C CA . PRO A 1 411 ? 47.094 24.25 3.547 1 21.97 411 PRO A CA 1
ATOM 3292 C C . PRO A 1 411 ? 47.156 23.062 4.496 1 21.97 411 PRO A C 1
ATOM 3294 O O . PRO A 1 411 ? 47.75 23.172 5.578 1 21.97 411 PRO A O 1
ATOM 3297 N N . VAL A 1 412 ? 46.094 22.578 5.055 1 22.55 412 VAL A N 1
ATOM 3298 C CA . VAL A 1 412 ? 46.406 21.641 6.125 1 22.55 412 VAL A CA 1
ATOM 3299 C C . VAL A 1 412 ? 47.438 20.625 5.648 1 22.55 412 VAL A C 1
ATOM 3301 O O . VAL A 1 412 ? 47.312 20.062 4.559 1 22.55 412 VAL A O 1
ATOM 3304 N N . GLN A 1 413 ? 48.688 20.688 6.094 1 20.95 413 GLN A N 1
ATOM 3305 C CA . GLN A 1 413 ? 49.906 19.922 5.898 1 20.95 413 GLN A CA 1
ATOM 3306 C C . GLN A 1 413 ? 49.625 18.422 5.879 1 20.95 413 GLN A C 1
ATOM 3308 O O . GLN A 1 413 ? 48.688 17.953 6.527 1 20.95 413 GLN A O 1
ATOM 3313 N N . PRO A 1 414 ? 50.312 17.688 5.012 1 22.06 414 PRO A N 1
ATOM 3314 C CA . PRO A 1 414 ? 50.25 16.281 4.602 1 22.06 414 PRO A CA 1
ATOM 3315 C C . PRO A 1 414 ? 50.438 15.32 5.766 1 22.06 414 PRO A C 1
ATOM 3317 O O . PRO A 1 414 ? 50.594 14.117 5.551 1 22.06 414 PRO A O 1
ATOM 3320 N N . ARG A 1 415 ? 50.094 15.648 7.02 1 21.44 415 ARG A N 1
ATOM 3321 C CA . ARG A 1 415 ? 50.781 14.812 8 1 21.44 415 ARG A CA 1
ATOM 3322 C C . ARG A 1 415 ? 50.625 13.336 7.652 1 21.44 415 ARG A C 1
ATOM 3324 O O . ARG A 1 415 ? 49.562 12.898 7.207 1 21.44 415 ARG A O 1
ATOM 3331 N N . LEU A 1 416 ? 51.781 12.609 7.516 1 22.48 416 LEU A N 1
ATOM 3332 C CA . LEU A 1 416 ? 52.188 11.25 7.148 1 22.48 416 LEU A CA 1
ATOM 3333 C C . LEU A 1 416 ? 51.5 10.227 8.039 1 22.48 416 LEU A C 1
ATOM 3335 O O . LEU A 1 416 ? 51.75 10.156 9.242 1 22.48 416 LEU A O 1
ATOM 3339 N N . PRO A 1 417 ? 50.219 10.266 8.203 1 22.17 417 PRO A N 1
ATOM 3340 C CA . PRO A 1 417 ? 49.875 9.492 9.391 1 22.17 417 PRO A CA 1
ATOM 3341 C C . PRO A 1 417 ? 50.469 8.086 9.375 1 22.17 417 PRO A C 1
ATOM 3343 O O . PRO A 1 417 ? 50.531 7.453 8.32 1 22.17 417 PRO A O 1
ATOM 3346 N N . SER A 1 418 ? 51.5 7.754 10.172 1 20.61 418 SER A N 1
ATOM 3347 C CA . SER A 1 418 ? 52.219 6.512 10.445 1 20.61 418 SER A CA 1
ATOM 3348 C C . SER A 1 418 ? 51.25 5.348 10.617 1 20.61 418 SER A C 1
ATOM 3350 O O . SER A 1 418 ? 50.094 5.543 11 1 20.61 418 SER A O 1
ATOM 3352 N N . ASN A 1 419 ? 51.5 4.316 9.914 1 20.22 419 ASN A N 1
ATOM 3353 C CA . ASN A 1 419 ? 50.812 3.049 9.766 1 20.22 419 ASN A CA 1
ATOM 3354 C C . ASN A 1 419 ? 50.5 2.408 11.117 1 20.22 419 ASN A C 1
ATOM 3356 O O . ASN A 1 419 ? 51.406 1.838 11.75 1 20.22 419 ASN A O 1
ATOM 3360 N N . PRO A 1 420 ? 50 3.184 12.07 1 21.14 420 PRO A N 1
ATOM 3361 C CA . PRO A 1 420 ? 50.344 2.682 13.398 1 21.14 420 PRO A CA 1
ATOM 3362 C C . PRO A 1 420 ? 50 1.207 13.586 1 21.14 420 PRO A C 1
ATOM 3364 O O . PRO A 1 420 ? 50.156 0.659 14.672 1 21.14 420 PRO A O 1
ATOM 3367 N N . PHE A 1 421 ? 49 0.784 12.867 1 19.23 421 PHE A N 1
ATOM 3368 C CA . PHE A 1 421 ? 48.344 -0.357 13.523 1 19.23 421 PHE A CA 1
ATOM 3369 C C . PHE A 1 421 ? 49.25 -1.585 13.453 1 19.23 421 PHE A C 1
ATOM 3371 O O . PHE A 1 421 ? 49.031 -2.469 12.617 1 19.23 421 PHE A O 1
ATOM 3378 N N . LYS A 1 422 ? 50.562 -1.424 13.508 1 19.25 422 LYS A N 1
ATOM 3379 C CA . LYS A 1 422 ? 51.375 -2.627 13.562 1 19.25 422 LYS A CA 1
ATOM 3380 C C . LYS A 1 422 ? 50.812 -3.633 14.562 1 19.25 422 LYS A C 1
ATOM 3382 O O . LYS A 1 422 ? 50.312 -3.248 15.617 1 19.25 422 LYS A O 1
ATOM 3387 N N . ARG A 1 423 ? 50.906 -4.891 14.211 1 19.64 423 ARG A N 1
ATOM 3388 C CA . ARG A 1 423 ? 50.438 -6.18 14.719 1 19.64 423 ARG A CA 1
ATOM 3389 C C . ARG A 1 423 ? 51.031 -6.469 16.094 1 19.64 423 ARG A C 1
ATOM 3391 O O . ARG A 1 423 ? 52.219 -6.754 16.219 1 19.64 423 ARG A O 1
ATOM 3398 N N . LYS A 1 424 ? 50.906 -5.711 17.125 1 16.75 424 LYS A N 1
ATOM 3399 C CA . LYS A 1 424 ? 51.75 -6.191 18.219 1 16.75 424 LYS A CA 1
ATOM 3400 C C . LYS A 1 424 ? 51.531 -7.68 18.469 1 16.75 424 LYS A C 1
ATOM 3402 O O . LYS A 1 424 ? 50.375 -8.164 18.406 1 16.75 424 LYS A O 1
ATOM 3407 N N . SER A 1 425 ? 52.562 -8.555 18.641 1 16.98 425 SER A N 1
ATOM 3408 C CA . SER A 1 425 ? 52.875 -9.969 18.828 1 16.98 425 SER A CA 1
ATOM 3409 C C . SER A 1 425 ? 52.344 -10.469 20.172 1 16.98 425 SER A C 1
ATOM 3411 O O . SER A 1 425 ? 52.375 -11.672 20.438 1 16.98 425 SER A O 1
ATOM 3413 N N . GLN A 1 426 ? 51.844 -9.641 21.125 1 16.8 426 GLN A N 1
ATOM 3414 C CA . GLN A 1 426 ? 52.406 -10.195 22.359 1 16.8 426 GLN A CA 1
ATOM 3415 C C . GLN A 1 426 ? 52.031 -11.672 22.516 1 16.8 426 GLN A C 1
ATOM 3417 O O . GLN A 1 426 ? 51.094 -12.156 21.859 1 16.8 426 GLN A O 1
ATOM 3422 N N . ASN A 1 427 ? 52.281 -12.109 23.844 1 16.61 427 ASN A N 1
ATOM 3423 C CA . ASN A 1 427 ? 52.781 -13.211 24.672 1 16.61 427 ASN A CA 1
ATOM 3424 C C . ASN A 1 427 ? 51.75 -14.328 24.797 1 16.61 427 ASN A C 1
ATOM 3426 O O . ASN A 1 427 ? 50.594 -14.141 24.469 1 16.61 427 ASN A O 1
ATOM 3430 N N . THR A 1 428 ? 51.688 -14.859 26.125 1 17.67 428 THR A N 1
ATOM 3431 C CA . THR A 1 428 ? 51.906 -16.156 26.766 1 17.67 428 THR A CA 1
ATOM 3432 C C . THR A 1 428 ? 50.594 -16.938 26.859 1 17.67 428 THR A C 1
ATOM 3434 O O . THR A 1 428 ? 49.5 -16.359 26.844 1 17.67 428 THR A O 1
ATOM 3437 N N . PHE A 1 429 ? 50.656 -18.312 26.922 1 17.39 429 PHE A N 1
ATOM 3438 C CA . PHE A 1 429 ? 50.031 -19.609 26.859 1 17.39 429 PHE A CA 1
ATOM 3439 C C . PHE A 1 429 ? 49.125 -19.828 28.078 1 17.39 429 PHE A C 1
ATOM 3441 O O . PHE A 1 429 ? 48.344 -20.781 28.125 1 17.39 429 PHE A O 1
ATOM 3448 N N . GLY A 1 430 ? 49.156 -18.938 29.141 1 16.28 430 GLY A N 1
ATOM 3449 C CA . GLY A 1 430 ? 49.125 -19.781 30.312 1 16.28 430 GLY A CA 1
ATOM 3450 C C . GLY A 1 430 ? 47.906 -20.719 30.344 1 16.28 430 GLY A C 1
ATOM 3451 O O . GLY A 1 430 ? 46.969 -20.516 29.594 1 16.28 430 GLY A O 1
ATOM 3452 N N . SER A 1 431 ? 47.875 -21.703 31.328 1 17.12 431 SER A N 1
ATOM 3453 C CA . SER A 1 431 ? 47.594 -23.062 31.781 1 17.12 431 SER A CA 1
ATOM 3454 C C . SER A 1 431 ? 46.156 -23.234 32.188 1 17.12 431 SER A C 1
ATOM 3456 O O . SER A 1 431 ? 45.469 -24.156 31.75 1 17.12 431 SER A O 1
ATOM 3458 N N . ASN A 1 432 ? 45.719 -22.625 33.406 1 16.88 432 ASN A N 1
ATOM 3459 C CA . ASN A 1 432 ? 45.312 -23.562 34.469 1 16.88 432 ASN A CA 1
ATOM 3460 C C . ASN A 1 432 ? 43.875 -24.062 34.219 1 16.88 432 ASN A C 1
ATOM 3462 O O . ASN A 1 432 ? 43.094 -23.406 33.531 1 16.88 432 ASN A O 1
ATOM 3466 N N . GLN A 1 433 ? 43.312 -25.141 35.094 1 17.22 433 GLN A N 1
ATOM 3467 C CA . GLN A 1 433 ? 42.688 -26.438 35.344 1 17.22 433 GLN A CA 1
ATOM 3468 C C . GLN A 1 433 ? 41.219 -26.266 35.75 1 17.22 433 GLN A C 1
ATOM 3470 O O . GLN A 1 433 ? 40.344 -27 35.281 1 17.22 433 GLN A O 1
ATOM 3475 N N . ASP A 1 434 ? 40.812 -25.359 36.875 1 17.05 434 ASP A N 1
ATOM 3476 C CA . ASP A 1 434 ? 40.094 -26.109 37.906 1 17.05 434 ASP A CA 1
ATOM 3477 C C . ASP A 1 434 ? 38.656 -26.406 37.5 1 17.05 434 ASP A C 1
ATOM 3479 O O . ASP A 1 434 ? 38.094 -25.703 36.656 1 17.05 434 ASP A O 1
ATOM 3483 N N . ASN A 1 435 ? 37.906 -27.531 38.156 1 18.28 435 ASN A N 1
ATOM 3484 C CA . ASN A 1 435 ? 36.969 -28.656 38.188 1 18.28 435 ASN A CA 1
ATOM 3485 C C . ASN A 1 435 ? 35.594 -28.234 38.719 1 18.28 435 ASN A C 1
ATOM 3487 O O . ASN A 1 435 ? 34.719 -29.062 38.844 1 18.28 435 ASN A O 1
ATOM 3491 N N . PHE A 1 436 ? 35.25 -26.891 39.031 1 16.44 436 PHE A N 1
ATOM 3492 C CA . PHE A 1 436 ? 34.438 -26.812 40.25 1 16.44 436 PHE A CA 1
ATOM 3493 C C . PHE A 1 436 ? 33.062 -27.438 39.969 1 16.44 436 PHE A C 1
ATOM 3495 O O . PHE A 1 436 ? 32.25 -26.875 39.219 1 16.44 436 PHE A O 1
ATOM 3502 N N . PHE A 1 437 ? 32.75 -28.75 39.906 1 17.53 437 PHE A N 1
ATOM 3503 C CA . PHE A 1 437 ? 31.594 -29.625 40 1 17.53 437 PHE A CA 1
ATOM 3504 C C . PHE A 1 437 ? 30.734 -29.234 41.188 1 17.53 437 PHE A C 1
ATOM 3506 O O . PHE A 1 437 ? 29.5 -29.25 41.094 1 17.53 437 PHE A O 1
ATOM 3513 N N . ASP A 1 438 ? 31.266 -29.312 42.5 1 16.11 438 ASP A N 1
ATOM 3514 C CA . ASP A 1 438 ? 30.828 -30.203 43.562 1 16.11 438 ASP A CA 1
ATOM 3515 C C . ASP A 1 438 ? 29.531 -29.719 44.188 1 16.11 438 ASP A C 1
ATOM 3517 O O . ASP A 1 438 ? 28.594 -30.5 44.375 1 16.11 438 ASP A O 1
ATOM 3521 N N . SER A 1 439 ? 29.484 -28.891 45.438 1 16.55 439 SER A N 1
ATOM 3522 C CA . SER A 1 439 ? 29.047 -29.281 46.781 1 16.55 439 SER A CA 1
ATOM 3523 C C . SER A 1 439 ? 27.531 -29.188 46.906 1 16.55 439 SER A C 1
ATOM 3525 O O . SER A 1 439 ? 26.875 -28.484 46.156 1 16.55 439 SER A O 1
ATOM 3527 N N . LEU A 1 440 ? 26.766 -29.609 48.344 1 16.16 440 LEU A N 1
ATOM 3528 C CA . LEU A 1 440 ? 25.953 -30.484 49.188 1 16.16 440 LEU A CA 1
ATOM 3529 C C . LEU A 1 440 ? 24.797 -29.703 49.812 1 16.16 440 LEU A C 1
ATOM 3531 O O . LEU A 1 440 ? 23.734 -30.281 50.094 1 16.16 440 LEU A O 1
ATOM 3535 N N . ALA A 1 441 ? 24.719 -28.344 50.344 1 16.05 441 ALA A N 1
ATOM 3536 C CA . ALA A 1 441 ? 24.234 -28.312 51.75 1 16.05 441 ALA A CA 1
ATOM 3537 C C . ALA A 1 441 ? 22.734 -28.516 51.812 1 16.05 441 ALA A C 1
ATOM 3539 O O . ALA A 1 441 ? 22.016 -28.25 50.844 1 16.05 441 ALA A O 1
ATOM 3540 N N . SER A 1 442 ? 22.062 -28.688 53.25 1 16.55 442 SER A N 1
ATOM 3541 C CA . SER A 1 442 ? 21.156 -29.312 54.219 1 16.55 442 SER A CA 1
ATOM 3542 C C . SER A 1 442 ? 19.875 -28.484 54.375 1 16.55 442 SER A C 1
ATOM 3544 O O . SER A 1 442 ? 19.891 -27.266 54.188 1 16.55 442 SER A O 1
ATOM 3546 N N . ALA A 1 443 ? 18.531 -29.078 54.75 1 17.53 443 ALA A N 1
ATOM 3547 C CA . ALA A 1 443 ? 17.078 -29.047 54.875 1 17.53 443 ALA A CA 1
ATOM 3548 C C . ALA A 1 443 ? 16.656 -28.312 56.125 1 17.53 443 ALA A C 1
ATOM 3550 O O . ALA A 1 443 ? 15.461 -28.141 56.375 1 17.53 443 ALA A O 1
ATOM 3551 N N . SER A 1 444 ? 17.453 -27.875 57.156 1 15.48 444 SER A N 1
ATOM 3552 C CA . SER A 1 444 ? 16.891 -28.203 58.469 1 15.48 444 SER A CA 1
ATOM 3553 C C . SER A 1 444 ? 15.602 -27.453 58.75 1 15.48 444 SER A C 1
ATOM 3555 O O . SER A 1 444 ? 15.234 -26.547 58 1 15.48 444 SER A O 1
ATOM 3557 N N . SER A 1 445 ? 15.43 -26.781 60.125 1 15.96 445 SER A N 1
ATOM 3558 C CA . SER A 1 445 ? 14.703 -27.031 61.344 1 15.96 445 SER A CA 1
ATOM 3559 C C . SER A 1 445 ? 13.484 -26.125 61.469 1 15.96 445 SER A C 1
ATOM 3561 O O . SER A 1 445 ? 12.422 -26.422 60.906 1 15.96 445 SER A O 1
ATOM 3563 N N . THR A 1 446 ? 13.266 -25.156 62.719 1 15.83 446 THR A N 1
ATOM 3564 C CA . THR A 1 446 ? 12.508 -25.266 63.969 1 15.83 446 THR A CA 1
ATOM 3565 C C . THR A 1 446 ? 11.312 -24.312 63.969 1 15.83 446 THR A C 1
ATOM 3567 O O . THR A 1 446 ? 10.18 -24.719 64.188 1 15.83 446 THR A O 1
ATOM 3570 N N . THR A 1 447 ? 11.227 -23 64.875 1 15.59 447 THR A N 1
ATOM 3571 C CA . THR A 1 447 ? 10.547 -22.812 66.125 1 15.59 447 THR A CA 1
ATOM 3572 C C . THR A 1 447 ? 9.242 -22.047 65.938 1 15.59 447 THR A C 1
ATOM 3574 O O . THR A 1 447 ? 9.023 -21.422 64.938 1 15.59 447 THR A O 1
ATOM 3577 N N . SER A 1 448 ? 8.719 -21.047 67.125 1 16.16 448 SER A N 1
ATOM 3578 C CA . SER A 1 448 ? 7.73 -20.906 68.188 1 16.16 448 SER A CA 1
ATOM 3579 C C . SER A 1 448 ? 6.668 -19.875 67.812 1 16.16 448 SER A C 1
ATOM 3581 O O . SER A 1 448 ? 6.875 -19.047 66.938 1 16.16 448 SER A O 1
ATOM 3583 N N . ARG A 1 449 ? 5.539 -19.5 68.875 1 17.56 449 ARG A N 1
ATOM 3584 C CA . ARG A 1 449 ? 4.129 -19.344 69.188 1 17.56 449 ARG A CA 1
ATOM 3585 C C . ARG A 1 449 ? 3.742 -17.875 69.25 1 17.56 449 ARG A C 1
ATOM 3587 O O . ARG A 1 449 ? 2.668 -17.484 68.75 1 17.56 449 ARG A O 1
ATOM 3594 N N . LYS A 1 450 ? 4.398 -16.906 70.062 1 16.22 450 LYS A N 1
ATOM 3595 C CA . LYS A 1 450 ? 3.695 -16.297 71.188 1 16.22 450 LYS A CA 1
ATOM 3596 C C . LYS A 1 450 ? 2.697 -15.25 70.75 1 16.22 450 LYS A C 1
ATOM 3598 O O . LYS A 1 450 ? 2.809 -14.727 69.625 1 16.22 450 LYS A O 1
ATOM 3603 N N . THR A 1 451 ? 2.336 -14.172 71.75 1 16.17 451 THR A N 1
ATOM 3604 C CA . THR A 1 451 ? 1.336 -13.664 72.688 1 16.17 451 THR A CA 1
ATOM 3605 C C . THR A 1 451 ? 0.741 -12.352 72.188 1 16.17 451 THR A C 1
ATOM 3607 O O . THR A 1 451 ? -0.481 -12.211 72.125 1 16.17 451 THR A O 1
ATOM 3610 N N . SER A 1 452 ? 1.167 -11.07 72.812 1 15.8 452 SER A N 1
ATOM 3611 C CA . SER A 1 452 ? 0.445 -10.25 73.812 1 15.8 452 SER A CA 1
ATOM 3612 C C . SER A 1 452 ? -0.296 -9.109 73.125 1 15.8 452 SER A C 1
ATOM 3614 O O . SER A 1 452 ? -1.516 -8.984 73.25 1 15.8 452 SER A O 1
ATOM 3616 N N . ASP A 1 453 ? -0.034 -7.746 73.625 1 16.06 453 ASP A N 1
ATOM 3617 C CA . ASP A 1 453 ? -0.676 -6.789 74.5 1 16.06 453 ASP A CA 1
ATOM 3618 C C . ASP A 1 453 ? -1.321 -5.648 73.75 1 16.06 453 ASP A C 1
ATOM 3620 O O . ASP A 1 453 ? -2.533 -5.438 73.812 1 16.06 453 ASP A O 1
ATOM 3624 N N . ASP A 1 454 ? -0.821 -4.262 73.812 1 15.89 454 ASP A N 1
ATOM 3625 C CA . ASP A 1 454 ? -1.313 -3.135 74.562 1 15.89 454 ASP A CA 1
ATOM 3626 C C . ASP A 1 454 ? -1.963 -2.08 73.688 1 15.89 454 ASP A C 1
ATOM 3628 O O . ASP A 1 454 ? -2.977 -1.483 74.062 1 15.89 454 ASP A O 1
ATOM 3632 N N . ILE A 1 455 ? -1.354 -1.456 72.562 1 16.25 455 ILE A N 1
ATOM 3633 C CA . ILE A 1 455 ? -1.148 -0.019 72.75 1 16.25 455 ILE A CA 1
ATOM 3634 C C . ILE A 1 455 ? -2.465 0.718 72.5 1 16.25 455 ILE A C 1
ATOM 3636 O O . ILE A 1 455 ? -3.305 0.264 71.688 1 16.25 455 ILE A O 1
ATOM 3640 N N . SER A 1 456 ? -2.48 2.219 72.625 1 16.53 456 SER A N 1
ATOM 3641 C CA . SER A 1 456 ? -2.996 3.432 73.25 1 16.53 456 SER A CA 1
ATOM 3642 C C . SER A 1 456 ? -4.02 4.121 72.375 1 16.53 456 SER A C 1
ATOM 3644 O O . SER A 1 456 ? -4.109 3.832 71.188 1 16.53 456 SER A O 1
ATOM 3646 N N . ASP A 1 457 ? -4.395 5.57 72.625 1 16.7 457 ASP A N 1
ATOM 3647 C CA . ASP A 1 457 ? -5.418 6.516 73.062 1 16.7 457 ASP A CA 1
ATOM 3648 C C . ASP A 1 457 ? -5.785 7.484 71.938 1 16.7 457 ASP A C 1
ATOM 3650 O O . ASP A 1 457 ? -6.465 8.484 72.125 1 16.7 457 ASP A O 1
ATOM 3654 N N . TRP A 1 458 ? -5.41 7.387 70.625 1 16.95 458 TRP A N 1
ATOM 3655 C CA . TRP A 1 458 ? -5.359 8.688 69.938 1 16.95 458 TRP A CA 1
ATOM 3656 C C . TRP A 1 458 ? -6.734 9.344 69.938 1 16.95 458 TRP A C 1
ATOM 3658 O O . TRP A 1 458 ? -7.742 8.68 69.688 1 16.95 458 TRP A O 1
ATOM 3668 N N . LYS A 1 459 ? -6.801 10.711 70.188 1 16.98 459 LYS A N 1
ATOM 3669 C CA . LYS A 1 459 ? -7.59 11.852 70.688 1 16.98 459 LYS A CA 1
ATOM 3670 C C . LYS A 1 459 ? -8.578 12.312 69.625 1 16.98 459 LYS A C 1
ATOM 3672 O O . LYS A 1 459 ? -8.367 12.07 68.438 1 16.98 459 LYS A O 1
ATOM 3677 N N . LYS A 1 460 ? -9.414 13.422 69.875 1 17.39 460 LYS A N 1
ATOM 3678 C CA . LYS A 1 460 ? -10.773 13.969 69.938 1 17.39 460 LYS A CA 1
ATOM 3679 C C . LYS A 1 460 ? -11.008 14.977 68.812 1 17.39 460 LYS A C 1
ATOM 3681 O O . LYS A 1 460 ? -12.125 15.109 68.312 1 17.39 460 LYS A O 1
ATOM 3686 N N . MET A 1 461 ? -9.93 15.844 68.312 1 17.8 461 MET A N 1
ATOM 3687 C CA . MET A 1 461 ? -10.383 17.234 68.375 1 17.8 461 MET A CA 1
ATOM 3688 C C . MET A 1 461 ? -11.453 17.531 67.375 1 17.8 461 MET A C 1
ATOM 3690 O O . MET A 1 461 ? -11.484 16.906 66.312 1 17.8 461 MET A O 1
ATOM 3694 N N . LYS A 1 462 ? -12.141 18.844 67.438 1 17.91 462 LYS A N 1
ATOM 3695 C CA . LYS A 1 462 ? -13.391 19.594 67.312 1 17.91 462 LYS A CA 1
ATOM 3696 C C . LYS A 1 462 ? -13.492 20.328 66 1 17.91 462 LYS A C 1
ATOM 3698 O O . LYS A 1 462 ? -12.68 21.219 65.75 1 17.91 462 LYS A O 1
ATOM 3703 N N . ARG A 1 463 ? -13.711 19.766 64.938 1 17.66 463 ARG A N 1
ATOM 3704 C CA . ARG A 1 463 ? -13.82 20.391 63.625 1 17.66 463 ARG A CA 1
ATOM 3705 C C . ARG A 1 463 ? -14.891 21.484 63.625 1 17.66 463 ARG A C 1
ATOM 3707 O O . ARG A 1 463 ? -16.078 21.188 63.812 1 17.66 463 ARG A O 1
ATOM 3714 N N . GLU A 1 464 ? -14.438 22.719 63.938 1 17.42 464 GLU A N 1
ATOM 3715 C CA . GLU A 1 464 ? -15.266 23.922 64.062 1 17.42 464 GLU A CA 1
ATOM 3716 C C . GLU A 1 464 ? -15.945 24.25 62.719 1 17.42 464 GLU A C 1
ATOM 3718 O O . GLU A 1 464 ? -15.484 23.828 61.656 1 17.42 464 GLU A O 1
ATOM 3723 N N . PRO A 1 465 ? -16.844 25.406 62.625 1 19.27 465 PRO A N 1
ATOM 3724 C CA . PRO A 1 465 ? -18.141 25.781 62.062 1 19.27 465 PRO A CA 1
ATOM 3725 C C . PRO A 1 465 ? -18.016 26.562 60.75 1 19.27 465 PRO A C 1
ATOM 3727 O O . PRO A 1 465 ? -18.875 26.453 59.875 1 19.27 465 PRO A O 1
ATOM 3730 N N . SER A 1 466 ? -16.766 27.281 60.438 1 18 466 SER A N 1
ATOM 3731 C CA . SER A 1 466 ? -17.016 28.688 60.156 1 18 466 SER A CA 1
ATOM 3732 C C . SER A 1 466 ? -17.703 28.859 58.812 1 18 466 SER A C 1
ATOM 3734 O O . SER A 1 466 ? -17.703 27.938 57.969 1 18 466 SER A O 1
ATOM 3736 N N . LYS A 1 467 ? -17.812 30.266 58.219 1 18.55 467 LYS A N 1
ATOM 3737 C CA . LYS A 1 467 ? -18.688 31.312 57.688 1 18.55 467 LYS A CA 1
ATOM 3738 C C . LYS A 1 467 ? -18.562 31.406 56.156 1 18.55 467 LYS A C 1
ATOM 3740 O O . LYS A 1 467 ? -17.469 31.562 55.625 1 18.55 467 LYS A O 1
ATOM 3745 N N . ILE A 1 468 ? -19.406 30.938 55.281 1 19.77 468 ILE A N 1
ATOM 3746 C CA . ILE A 1 468 ? -19.609 30.797 53.844 1 19.77 468 ILE A CA 1
ATOM 3747 C C . ILE A 1 468 ? -19.844 32.188 53.219 1 19.77 468 ILE A C 1
ATOM 3749 O O . ILE A 1 468 ? -20.328 32.281 52.094 1 19.77 468 ILE A O 1
ATOM 3753 N N . ARG A 1 469 ? -18.984 33.25 53.5 1 18.28 469 ARG A N 1
ATOM 3754 C CA . ARG A 1 469 ? -19.406 34.594 53.094 1 18.28 469 ARG A CA 1
ATOM 3755 C C . ARG A 1 469 ? -19.453 34.719 51.562 1 18.28 469 ARG A C 1
ATOM 3757 O O . ARG A 1 469 ? -18.516 34.312 50.875 1 18.28 469 ARG A O 1
ATOM 3764 N N . GLN A 1 470 ? -20.641 34.969 50.938 1 19.81 470 GLN A N 1
ATOM 3765 C CA . GLN A 1 470 ? -21.312 35.156 49.656 1 19.81 470 GLN A CA 1
ATOM 3766 C C . GLN A 1 470 ? -20.891 36.438 48.969 1 19.81 470 GLN A C 1
ATOM 3768 O O . GLN A 1 470 ? -21.328 36.719 47.844 1 19.81 470 GLN A O 1
ATOM 3773 N N . THR A 1 471 ? -19.734 37.156 49.219 1 18.09 471 THR A N 1
ATOM 3774 C CA . THR A 1 471 ? -19.766 38.594 48.969 1 18.09 471 THR A CA 1
ATOM 3775 C C . THR A 1 471 ? -19.891 38.844 47.469 1 18.09 471 THR A C 1
ATOM 3777 O O . THR A 1 471 ? -19.266 38.156 46.656 1 18.09 471 THR A O 1
ATOM 3780 N N . SER A 1 472 ? -20.891 39.781 46.969 1 20.47 472 SER A N 1
ATOM 3781 C CA . SER A 1 472 ? -21.672 40.406 45.906 1 20.47 472 SER A CA 1
ATOM 3782 C C . SER A 1 472 ? -20.812 41.344 45.094 1 20.47 472 SER A C 1
ATOM 3784 O O . SER A 1 472 ? -21.312 42 44.156 1 20.47 472 SER A O 1
ATOM 3786 N N . LEU A 1 473 ? -19.453 41.406 45.156 1 19.19 473 LEU A N 1
ATOM 3787 C CA . LEU A 1 473 ? -18.875 42.719 44.906 1 19.19 473 LEU A CA 1
ATOM 3788 C C . LEU A 1 473 ? -19.188 43.156 43.469 1 19.19 473 LEU A C 1
ATOM 3790 O O . LEU A 1 473 ? -19.078 42.375 42.531 1 19.19 473 LEU A O 1
ATOM 3794 N N . SER A 1 474 ? -19.812 44.375 43.312 1 21.09 474 SER A N 1
ATOM 3795 C CA . SER A 1 474 ? -20.422 45.406 42.469 1 21.09 474 SER A CA 1
ATOM 3796 C C . SER A 1 474 ? -19.438 45.938 41.438 1 21.09 474 SER A C 1
ATOM 3798 O O . SER A 1 474 ? -18.484 46.656 41.781 1 21.09 474 SER A O 1
ATOM 3800 N N . VAL A 1 475 ? -18.875 45.125 40.688 1 23.03 475 VAL A N 1
ATOM 3801 C CA . VAL A 1 475 ? -17.859 45.656 39.781 1 23.03 475 VAL A CA 1
ATOM 3802 C C . VAL A 1 475 ? -18.453 46.781 38.938 1 23.03 475 VAL A C 1
ATOM 3804 O O . VAL A 1 475 ? -19.406 46.562 38.188 1 23.03 475 VAL A O 1
ATOM 3807 N N . LYS A 1 476 ? -18.406 48 39.406 1 21.64 476 LYS A N 1
ATOM 3808 C CA . LYS A 1 476 ? -18.766 49.312 38.875 1 21.64 476 LYS A CA 1
ATOM 3809 C C . LYS A 1 476 ? -18.312 49.469 37.438 1 21.64 476 LYS A C 1
ATOM 3811 O O . LYS A 1 476 ? -17.141 49.25 37.125 1 21.64 476 LYS A O 1
ATOM 3816 N N . LEU A 1 477 ? -19.297 49.406 36.562 1 22.64 477 LEU A N 1
ATOM 3817 C CA . LEU A 1 477 ? -19.516 49.594 35.125 1 22.64 477 LEU A CA 1
ATOM 3818 C C . LEU A 1 477 ? -18.984 50.969 34.688 1 22.64 477 LEU A C 1
ATOM 3820 O O . LEU A 1 477 ? -19.703 51.969 34.75 1 22.64 477 LEU A O 1
ATOM 3824 N N . ASN A 1 478 ? -17.953 51.406 35.344 1 21.3 478 ASN A N 1
ATOM 3825 C CA . ASN A 1 478 ? -17.703 52.812 35.125 1 21.3 478 ASN A CA 1
ATOM 3826 C C . ASN A 1 478 ? -17.938 53.219 33.656 1 21.3 478 ASN A C 1
ATOM 3828 O O . ASN A 1 478 ? -17.688 52.406 32.781 1 21.3 478 ASN A O 1
ATOM 3832 N N . GLU A 1 479 ? -18.656 54.281 33.5 1 24.17 479 GLU A N 1
ATOM 3833 C CA . GLU A 1 479 ? -19.312 55.281 32.625 1 24.17 479 GLU A CA 1
ATOM 3834 C C . GLU A 1 479 ? -18.391 55.688 31.484 1 24.17 479 GLU A C 1
ATOM 3836 O O . GLU A 1 479 ? -17.5 56.531 31.672 1 24.17 479 GLU A O 1
ATOM 3841 N N . GLU A 1 480 ? -17.781 54.719 30.938 1 24.97 480 GLU A N 1
ATOM 3842 C CA . GLU A 1 480 ? -16.891 55.312 29.953 1 24.97 480 GLU A CA 1
ATOM 3843 C C . GLU A 1 480 ? -17.625 56.344 29.109 1 24.97 480 GLU A C 1
ATOM 3845 O O . GLU A 1 480 ? -18.75 56.094 28.656 1 24.97 480 GLU A O 1
ATOM 3850 N N . LYS A 1 481 ? -17.516 57.594 29.078 1 26.64 481 LYS A N 1
ATOM 3851 C CA . LYS A 1 481 ? -17.797 58.906 28.516 1 26.64 481 LYS A CA 1
ATOM 3852 C C . LYS A 1 481 ? -18.141 58.812 27.031 1 26.64 481 LYS A C 1
ATOM 3854 O O . LYS A 1 481 ? -17.469 58.094 26.266 1 26.64 481 LYS A O 1
ATOM 3859 N N . GLY A 1 482 ? -19.469 59.156 26.609 1 25.94 482 GLY A N 1
ATOM 3860 C CA . GLY A 1 482 ? -20.438 59.375 25.547 1 25.94 482 GLY A CA 1
ATOM 3861 C C . GLY A 1 482 ? -19.812 59.875 24.266 1 25.94 482 GLY A C 1
ATOM 3862 O O . GLY A 1 482 ? -20.484 60.5 23.438 1 25.94 482 GLY A O 1
ATOM 3863 N N . MET A 1 483 ? -18.781 59.656 23.984 1 28.33 483 MET A N 1
ATOM 3864 C CA . MET A 1 483 ? -18.406 60.531 22.891 1 28.33 483 MET A CA 1
ATOM 3865 C C . MET A 1 483 ? -19.422 60.469 21.75 1 28.33 483 MET A C 1
ATOM 3867 O O . MET A 1 483 ? -19.766 59.375 21.281 1 28.33 483 MET A O 1
ATOM 3871 N N . SER A 1 484 ? -20.469 61.406 21.562 1 30.75 484 SER A N 1
ATOM 3872 C CA . SER A 1 484 ? -21.516 61.906 20.656 1 30.75 484 SER A CA 1
ATOM 3873 C C . SER A 1 484 ? -21.281 61.438 19.234 1 30.75 484 SER A C 1
ATOM 3875 O O . SER A 1 484 ? -20.281 61.781 18.609 1 30.75 484 SER A O 1
ATOM 3877 N N . GLU A 1 485 ? -21.844 60.438 18.922 1 36.81 485 GLU A N 1
ATOM 3878 C CA . GLU A 1 485 ? -21.781 59.875 17.578 1 36.81 485 GLU A CA 1
ATOM 3879 C C . GLU A 1 485 ? -22.578 60.719 16.594 1 36.81 485 GLU A C 1
ATOM 3881 O O . GLU A 1 485 ? -23.797 60.906 16.75 1 36.81 485 GLU A O 1
ATOM 3886 N N . ALA A 1 486 ? -22.25 61.656 15.961 1 45.38 486 ALA A N 1
ATOM 3887 C CA . ALA A 1 486 ? -22.766 62.594 14.992 1 45.38 486 ALA A CA 1
ATOM 3888 C C . ALA A 1 486 ? -23.609 61.906 13.922 1 45.38 486 ALA A C 1
ATOM 3890 O O . ALA A 1 486 ? -23.141 61 13.242 1 45.38 486 ALA A O 1
ATOM 3891 N N . LYS A 1 487 ? -24.984 62 13.945 1 54.97 487 LYS A N 1
ATOM 3892 C CA . LYS A 1 487 ? -25.984 61.375 13.078 1 54.97 487 LYS A CA 1
ATOM 3893 C C . LYS A 1 487 ? -25.859 61.875 11.648 1 54.97 487 LYS A C 1
ATOM 3895 O O . LYS A 1 487 ? -25.875 63.094 11.406 1 54.97 487 LYS A O 1
ATOM 3900 N N . ILE A 1 488 ? -25.75 61.062 10.758 1 67.62 488 ILE A N 1
ATOM 3901 C CA . ILE A 1 488 ? -25.469 61.469 9.383 1 67.62 488 ILE A CA 1
ATOM 3902 C C . ILE A 1 488 ? -26.766 61.469 8.57 1 67.62 488 ILE A C 1
ATOM 3904 O O . ILE A 1 488 ? -27.703 60.75 8.891 1 67.62 488 ILE A O 1
ATOM 3908 N N . GLY A 1 489 ? -27.344 62.125 7.828 1 76.12 489 GLY A N 1
ATOM 3909 C CA . GLY A 1 489 ? -28.516 62.406 7.02 1 76.12 489 GLY A CA 1
ATOM 3910 C C . GLY A 1 489 ? -29.141 61.156 6.41 1 76.12 489 GLY A C 1
ATOM 3911 O O . GLY A 1 489 ? -30.359 61.094 6.293 1 76.12 489 GLY A O 1
ATOM 3912 N N . PHE A 1 490 ? -28.578 60.219 6.215 1 77.44 490 PHE A N 1
ATOM 3913 C CA . PHE A 1 490 ? -28.953 58.938 5.625 1 77.44 490 PHE A CA 1
ATOM 3914 C C . PHE A 1 490 ? -29.828 58.156 6.57 1 77.44 490 PHE A C 1
ATOM 3916 O O . PHE A 1 490 ? -30.812 57.531 6.145 1 77.44 490 PHE A O 1
ATOM 3923 N N . ASP A 1 491 ? -29.484 58.281 7.605 1 78.44 491 ASP A N 1
ATOM 3924 C CA . ASP A 1 491 ? -30.172 57.5 8.609 1 78.44 491 ASP A CA 1
ATOM 3925 C C . ASP A 1 491 ? -31.641 57.906 8.75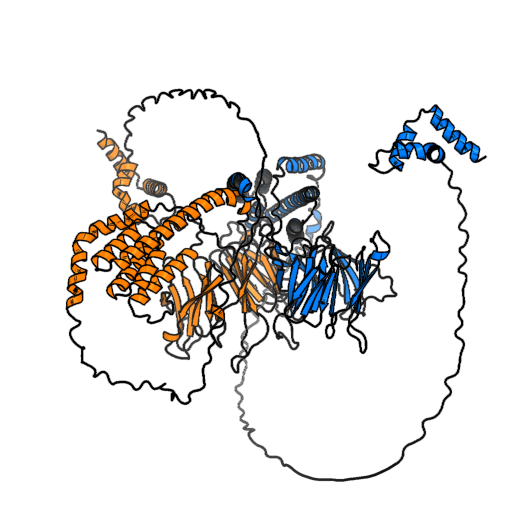 1 78.44 491 ASP A C 1
ATOM 3927 O O . ASP A 1 491 ? -32.531 57.062 8.883 1 78.44 491 ASP A O 1
ATOM 3931 N N . LEU A 1 492 ? -31.781 59.219 8.664 1 79 492 LEU A N 1
ATOM 3932 C CA . LEU A 1 492 ? -33.094 59.812 8.773 1 79 492 LEU A CA 1
ATOM 3933 C C . LEU A 1 492 ? -33.969 59.469 7.559 1 79 492 LEU A C 1
ATOM 3935 O O . LEU A 1 492 ? -35.156 59.156 7.695 1 79 492 LEU A O 1
ATOM 3939 N N . TRP A 1 493 ? -33.406 59.531 6.543 1 79.31 493 TRP A N 1
ATOM 3940 C CA . TRP A 1 493 ? -34 59.219 5.262 1 79.31 493 TRP A CA 1
ATOM 3941 C C . TRP A 1 493 ? -34.469 57.75 5.219 1 79.31 493 TRP A C 1
ATOM 3943 O O . TRP A 1 493 ? -35.594 57.469 4.816 1 79.31 493 TRP A O 1
ATOM 3953 N N . LEU A 1 494 ? -33.688 56.938 5.672 1 79.94 494 LEU A N 1
ATOM 3954 C CA . LEU A 1 494 ? -33.938 55.5 5.668 1 79.94 494 LEU A CA 1
ATOM 3955 C C . LEU A 1 494 ? -35.094 55.156 6.617 1 79.94 494 LEU A C 1
ATOM 3957 O O . LEU A 1 494 ? -35.906 54.281 6.312 1 79.94 494 LEU A O 1
ATOM 3961 N N . LYS A 1 495 ? -35.156 55.844 7.598 1 80.56 495 LYS A N 1
ATOM 3962 C CA . LYS A 1 495 ? -36.219 55.625 8.594 1 80.56 495 LYS A CA 1
ATOM 3963 C C . LYS A 1 495 ? -37.594 56.031 8.047 1 80.56 495 LYS A C 1
ATOM 3965 O O . LYS A 1 495 ? -38.594 55.406 8.375 1 80.56 495 LYS A O 1
ATOM 3970 N N . SER A 1 496 ? -37.406 57.094 7.215 1 79.31 496 SER A N 1
ATOM 3971 C CA . SER A 1 496 ? -38.656 57.625 6.688 1 79.31 496 SER A CA 1
ATOM 3972 C C . SER A 1 496 ? -39.125 56.812 5.496 1 79.31 496 SER A C 1
ATOM 3974 O O . SER A 1 496 ? -40.344 56.594 5.336 1 79.31 496 SER A O 1
ATOM 3976 N N . MET A 1 497 ? -38.281 56.344 4.711 1 76.81 497 MET A N 1
ATOM 3977 C CA . MET A 1 497 ? -38.625 55.781 3.42 1 76.81 497 MET A CA 1
ATOM 3978 C C . MET A 1 497 ? -38.469 54.25 3.457 1 76.81 497 MET A C 1
ATOM 3980 O O . MET A 1 497 ? -38.75 53.562 2.465 1 76.81 497 MET A O 1
ATOM 3984 N N . GLY A 1 498 ? -37.938 53.719 4.461 1 77.31 498 GLY A N 1
ATOM 3985 C CA . GLY A 1 498 ? -37.5 52.375 4.641 1 77.31 498 GLY A CA 1
ATOM 3986 C C . GLY A 1 498 ? -38.531 51.344 4.258 1 77.31 498 GLY A C 1
ATOM 3987 O O . GLY A 1 498 ? -38.25 50.312 3.633 1 77.31 498 GLY A O 1
ATOM 3988 N N . SER A 1 499 ? -39.688 51.625 4.629 1 78.69 499 SER A N 1
ATOM 3989 C CA . SER A 1 499 ? -40.781 50.719 4.387 1 78.69 499 SER A CA 1
ATOM 3990 C C . SER A 1 499 ? -41.062 50.531 2.895 1 78.69 499 SER A C 1
ATOM 3992 O O . SER A 1 499 ? -41.312 49.438 2.424 1 78.69 499 SER A O 1
ATOM 3994 N N . LYS A 1 500 ? -41 51.688 2.363 1 76.94 500 LYS A N 1
ATOM 3995 C CA . LYS A 1 500 ? -41.25 51.688 0.921 1 76.94 500 LYS A CA 1
ATOM 3996 C C . LYS A 1 500 ? -40.094 51 0.182 1 76.94 500 LYS A C 1
ATOM 3998 O O . LYS A 1 500 ? -40.344 50.281 -0.789 1 76.94 500 LYS A O 1
ATOM 4003 N N . LEU A 1 501 ? -38.938 51.219 0.67 1 75.44 501 LEU A N 1
ATOM 4004 C CA . LEU A 1 501 ? -37.75 50.656 0.072 1 75.44 501 LEU A CA 1
ATOM 4005 C C . LEU A 1 501 ? -37.719 49.125 0.19 1 75.44 501 LEU A C 1
ATOM 4007 O O . LEU A 1 501 ? -37.281 48.438 -0.724 1 75.44 501 LEU A O 1
ATOM 4011 N N . ARG A 1 502 ? -38.125 48.719 1.245 1 76.88 502 ARG A N 1
ATOM 4012 C CA . ARG A 1 502 ? -38.156 47.281 1.533 1 76.88 502 ARG A CA 1
ATOM 4013 C C . ARG A 1 502 ? -39.156 46.562 0.618 1 76.88 502 ARG A C 1
ATOM 4015 O O . ARG A 1 502 ? -38.969 45.406 0.252 1 76.88 502 ARG A O 1
ATOM 4022 N N . ARG A 1 503 ? -40.219 47.375 0.352 1 75.75 503 ARG A N 1
ATOM 4023 C CA . ARG A 1 503 ? -41.25 46.812 -0.524 1 75.75 503 ARG A CA 1
ATOM 4024 C C . ARG A 1 503 ? -40.75 46.688 -1.955 1 75.75 503 ARG A C 1
ATOM 4026 O O . ARG A 1 503 ? -41.094 45.75 -2.662 1 75.75 503 ARG A O 1
ATOM 4033 N N . ASP A 1 504 ? -39.969 47.594 -2.287 1 71.56 504 ASP A N 1
ATOM 4034 C CA . ASP A 1 504 ? -39.469 47.688 -3.656 1 71.56 504 ASP A CA 1
ATOM 4035 C C . ASP A 1 504 ? -38.188 46.875 -3.828 1 71.56 504 ASP A C 1
ATOM 4037 O O . ASP A 1 504 ? -37.719 46.688 -4.949 1 71.56 504 ASP A O 1
ATOM 4041 N N . TYR A 1 505 ? -37.625 46.5 -2.785 1 65.69 505 TYR A N 1
ATOM 4042 C CA . TYR A 1 505 ? -36.406 45.719 -2.635 1 65.69 505 TYR A CA 1
ATOM 4043 C C . TYR A 1 505 ? -36.625 44.281 -3.078 1 65.69 505 TYR A C 1
ATOM 4045 O O . TYR A 1 505 ? -37.5 43.594 -2.537 1 65.69 505 TYR A O 1
ATOM 4053 N N . ASP A 1 506 ? -36.094 43.875 -4.129 1 72.31 506 ASP A N 1
ATOM 4054 C CA . ASP A 1 506 ? -36.406 42.688 -4.906 1 72.31 506 ASP A CA 1
ATOM 4055 C C . ASP A 1 506 ? -35.906 41.406 -4.23 1 72.31 506 ASP A C 1
ATOM 4057 O O . ASP A 1 506 ? -36 40.312 -4.785 1 72.31 506 ASP A O 1
ATOM 4061 N N . GLY A 1 507 ? -35.156 41.469 -2.887 1 63.69 507 GLY A N 1
ATOM 4062 C CA . GLY A 1 507 ? -34.688 40.438 -1.98 1 63.69 507 GLY A CA 1
ATOM 4063 C C . GLY A 1 507 ? -33.219 40.062 -2.178 1 63.69 507 GLY A C 1
ATOM 4064 O O . GLY A 1 507 ? -32.656 39.281 -1.397 1 63.69 507 GLY A O 1
ATOM 4065 N N . TYR A 1 508 ? -32.656 40.438 -3.279 1 61.28 508 TYR A N 1
ATOM 4066 C CA . TYR A 1 508 ? -31.344 39.938 -3.57 1 61.28 508 TYR A CA 1
ATOM 4067 C C . TYR A 1 508 ? -30.266 40.906 -3.1 1 61.28 508 TYR A C 1
ATOM 4069 O O . TYR A 1 508 ? -30.156 42 -3.617 1 61.28 508 TYR A O 1
ATOM 4077 N N . GLY A 1 509 ? -29.156 40.625 -2.244 1 64.31 509 GLY A N 1
ATOM 4078 C CA . GLY A 1 509 ? -28.125 41.438 -1.615 1 64.31 509 GLY A CA 1
ATOM 4079 C C . GLY A 1 509 ? -28.531 41.969 -0.259 1 64.31 509 GLY A C 1
ATOM 4080 O O . GLY A 1 509 ? -29.609 41.625 0.259 1 64.31 509 GLY A O 1
ATOM 4081 N N . ASP A 1 510 ? -27.891 42.812 0.156 1 74.31 510 ASP A N 1
ATOM 4082 C CA . ASP A 1 510 ? -28.062 43.406 1.474 1 74.31 510 ASP A CA 1
ATOM 4083 C C . ASP A 1 510 ? -28.953 44.656 1.396 1 74.31 510 ASP A C 1
ATOM 4085 O O . ASP A 1 510 ? -28.734 45.531 0.55 1 74.31 510 ASP A O 1
ATOM 4089 N N . PHE A 1 511 ? -30.031 44.781 2.098 1 77.44 511 PHE A N 1
ATOM 4090 C CA . PHE A 1 511 ? -31.062 45.812 2.057 1 77.44 511 PHE A CA 1
ATOM 4091 C C . PHE A 1 511 ? -30.453 47.188 2.293 1 77.44 511 PHE A C 1
ATOM 4093 O O . PHE A 1 511 ? -30.828 48.188 1.648 1 77.44 511 PHE A O 1
ATOM 4100 N N . LEU A 1 512 ? -29.469 47.25 2.977 1 76.69 512 LEU A N 1
ATOM 4101 C CA . LEU A 1 512 ? -28.812 48.5 3.377 1 76.69 512 LEU A CA 1
ATOM 4102 C C . LEU A 1 512 ? -28 49.062 2.221 1 76.69 512 LEU A C 1
ATOM 4104 O O . LEU A 1 512 ? -28 50.281 2.02 1 76.69 512 LEU A O 1
ATOM 4108 N N . GLU A 1 513 ? -27.25 48.344 1.551 1 76.75 513 GLU A N 1
ATOM 4109 C CA . GLU A 1 513 ? -26.484 48.75 0.375 1 76.75 513 GLU A CA 1
ATOM 4110 C C . GLU A 1 513 ? -27.391 49.281 -0.732 1 76.75 513 GLU A C 1
ATOM 4112 O O . GLU A 1 513 ? -27.047 50.25 -1.415 1 76.75 513 GLU A O 1
ATOM 4117 N N . TYR A 1 514 ? -28.5 48.469 -0.769 1 80.56 514 TYR A N 1
ATOM 4118 C CA . TYR A 1 514 ? -29.547 48.875 -1.685 1 80.56 514 TYR A CA 1
ATOM 4119 C C . TYR A 1 514 ? -30.062 50.281 -1.319 1 80.56 514 TYR A C 1
ATOM 4121 O O . TYR A 1 514 ? -30.203 51.125 -2.188 1 80.56 514 TYR A O 1
ATOM 4129 N N . ALA A 1 515 ? -30.281 50.406 -0.221 1 79.31 515 ALA A N 1
ATOM 4130 C CA . ALA A 1 515 ? -30.828 51.656 0.327 1 79.31 515 ALA A CA 1
ATOM 4131 C C . ALA A 1 515 ? -29.859 52.812 0.138 1 79.31 515 ALA A C 1
ATOM 4133 O O . ALA A 1 515 ? -30.25 53.938 -0.232 1 79.31 515 ALA A O 1
ATOM 4134 N N . ILE A 1 516 ? -28.625 52.531 0.38 1 79 516 ILE A N 1
ATOM 4135 C CA . ILE A 1 516 ? -27.516 53.5 0.209 1 79 516 ILE A CA 1
ATOM 4136 C C . ILE A 1 516 ? -27.422 53.906 -1.254 1 79 516 ILE A C 1
ATOM 4138 O O . ILE A 1 516 ? -27.25 55.094 -1.551 1 79 516 ILE A O 1
ATOM 4142 N N . LYS A 1 517 ? -27.406 53.062 -2.025 1 79.62 517 LYS A N 1
ATOM 4143 C CA . LYS A 1 517 ? -27.359 53.281 -3.465 1 79.62 517 LYS A CA 1
ATOM 4144 C C . LYS A 1 517 ? -28.531 54.156 -3.91 1 79.62 517 LYS A C 1
ATOM 4146 O O . LYS A 1 517 ? -28.359 55.062 -4.727 1 79.62 517 LYS A O 1
ATOM 4151 N N . GLN A 1 518 ? -29.562 53.844 -3.373 1 78.56 518 GLN A N 1
ATOM 4152 C CA . GLN A 1 518 ? -30.766 54.625 -3.686 1 78.56 518 GLN A CA 1
ATOM 4153 C C . GLN A 1 518 ? -30.641 56.062 -3.17 1 78.56 518 GLN A C 1
ATOM 4155 O O . GLN A 1 518 ? -31.078 57 -3.836 1 78.56 518 GLN A O 1
ATOM 4160 N N . PHE A 1 519 ? -30.203 56.25 -2.061 1 77.88 519 PHE A N 1
ATOM 4161 C CA . PHE A 1 519 ? -29.984 57.531 -1.405 1 77.88 519 PHE A CA 1
ATOM 4162 C C . PHE A 1 519 ? -29.062 58.406 -2.238 1 77.88 519 PHE A C 1
ATOM 4164 O O . PHE A 1 519 ? -29.312 59.625 -2.357 1 77.88 519 PHE A O 1
ATOM 4171 N N . ARG A 1 520 ? -27.938 57.781 -2.75 1 78.31 520 ARG A N 1
ATOM 4172 C CA . ARG A 1 520 ? -26.922 58.438 -3.564 1 78.31 520 ARG A CA 1
ATOM 4173 C C . ARG A 1 520 ? -27.5 58.938 -4.879 1 78.31 520 ARG A C 1
ATOM 4175 O O . ARG A 1 520 ? -27.016 59.938 -5.441 1 78.31 520 ARG A O 1
ATOM 4182 N N . HIS A 1 521 ? -28.594 58.281 -5.176 1 80 521 HIS A N 1
ATOM 4183 C CA . HIS A 1 521 ? -29.203 58.625 -6.457 1 80 521 HIS A CA 1
ATOM 4184 C C . HIS A 1 521 ? -30.266 59.688 -6.285 1 80 521 HIS A C 1
ATOM 4186 O O . HIS A 1 521 ? -30.891 60.125 -7.262 1 80 521 HIS A O 1
ATOM 4192 N N . LEU A 1 522 ? -30.469 60.031 -5.18 1 75 522 LEU A N 1
ATOM 4193 C CA . LEU A 1 522 ? -31.438 61.094 -4.91 1 75 522 LEU A CA 1
ATOM 4194 C C . LEU A 1 522 ? -30.969 62.438 -5.48 1 75 522 LEU A C 1
ATOM 4196 O O . LEU A 1 522 ? -29.766 62.656 -5.633 1 75 522 LEU A O 1
ATOM 4200 N N . LYS A 1 523 ? -31.797 63.281 -5.832 1 79.06 523 LYS A N 1
ATOM 4201 C CA . LYS A 1 523 ? -31.422 64.625 -6.367 1 79.06 523 LYS A CA 1
ATOM 4202 C C . LYS A 1 523 ? -30.688 65.438 -5.32 1 79.06 523 LYS A C 1
ATOM 4204 O O . LYS A 1 523 ? -30.984 65.312 -4.125 1 79.06 523 LYS A O 1
ATOM 4209 N N . THR A 1 524 ? -29.562 66.188 -5.605 1 77.31 524 THR A N 1
ATOM 4210 C CA . THR A 1 524 ? -28.641 66.875 -4.719 1 77.31 524 THR A CA 1
ATOM 4211 C C . THR A 1 524 ? -29.406 67.75 -3.721 1 77.31 524 THR A C 1
ATOM 4213 O O . THR A 1 524 ? -29.031 67.875 -2.553 1 77.31 524 THR A O 1
ATOM 4216 N N . GLU A 1 525 ? -30.656 68.25 -4.301 1 79.56 525 GLU A N 1
ATOM 4217 C CA . GLU A 1 525 ? -31.453 69.125 -3.48 1 79.56 525 GLU A CA 1
ATOM 4218 C C . GLU A 1 525 ? -32.156 68.375 -2.352 1 79.56 525 GLU A C 1
ATOM 4220 O O . GLU A 1 525 ? -32.25 68.875 -1.232 1 79.56 525 GLU A O 1
ATOM 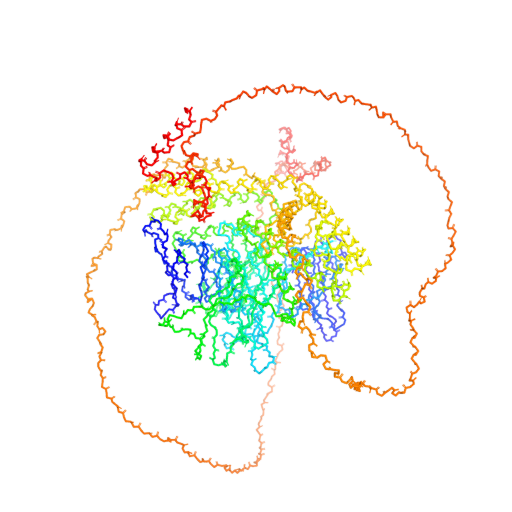4225 N N . GLU A 1 526 ? -32.438 67.188 -2.535 1 77.12 526 GLU A N 1
ATOM 4226 C CA . GLU A 1 526 ? -33.188 66.375 -1.583 1 77.12 526 GLU A CA 1
ATOM 4227 C C . GLU A 1 526 ? -32.25 65.75 -0.518 1 77.12 526 GLU A C 1
ATOM 4229 O O . GLU A 1 526 ? -32.625 65.688 0.66 1 77.12 526 GLU A O 1
ATOM 4234 N N . LYS A 1 527 ? -31.094 65.5 -0.853 1 75.5 527 LYS A N 1
ATOM 4235 C CA . LYS A 1 527 ? -30.047 65 0.036 1 75.5 527 LYS A CA 1
ATOM 4236 C C . LYS A 1 527 ? -29.656 66.062 1.059 1 75.5 527 LYS A C 1
ATOM 4238 O O . LYS A 1 527 ? -29.5 65.812 2.244 1 75.5 527 LYS A O 1
ATOM 4243 N N . ARG A 1 528 ? -29.438 67.188 0.403 1 78.06 528 ARG A N 1
ATOM 4244 C CA . ARG A 1 528 ? -29.094 68.312 1.244 1 78.06 528 ARG A CA 1
ATOM 4245 C C . ARG A 1 528 ? -30.172 68.562 2.293 1 78.06 528 ARG A C 1
ATOM 4247 O O . ARG A 1 528 ? -29.859 68.875 3.441 1 78.06 528 ARG A O 1
ATOM 4254 N N . HIS A 1 529 ? -31.375 68.438 1.759 1 79.62 529 HIS A N 1
ATOM 4255 C CA . HIS A 1 529 ? -32.531 68.625 2.646 1 79.62 529 HIS A CA 1
ATOM 4256 C C . HIS A 1 529 ? -32.469 67.625 3.832 1 79.62 529 HIS A C 1
ATOM 4258 O O . HIS A 1 529 ? -32.688 68.062 4.977 1 79.62 529 HIS A O 1
ATOM 4264 N N . TRP A 1 530 ? -32.188 66.438 3.646 1 78.31 530 TRP A N 1
ATOM 4265 C CA . TRP A 1 530 ? -32.188 65.438 4.688 1 78.31 530 TRP A CA 1
ATOM 4266 C C . TRP A 1 530 ? -31 65.625 5.648 1 78.31 530 TRP A C 1
ATOM 4268 O O . TRP A 1 530 ? -31.141 65.438 6.859 1 78.31 530 TRP A O 1
ATOM 4278 N N . ASN A 1 531 ? -29.781 66.188 5.074 1 76.19 531 ASN A N 1
ATOM 4279 C CA . ASN A 1 531 ? -28.594 66.5 5.855 1 76.19 531 ASN A CA 1
ATOM 4280 C C . ASN A 1 531 ? -28.828 67.688 6.734 1 76.19 531 ASN A C 1
ATOM 4282 O O . ASN A 1 531 ? -28.391 67.75 7.887 1 76.19 531 ASN A O 1
ATOM 4286 N N . ASP A 1 532 ? -29.625 68.625 6.027 1 79.81 532 ASP A N 1
ATOM 4287 C CA . ASP A 1 532 ? -29.969 69.875 6.77 1 79.81 532 ASP A CA 1
ATOM 4288 C C . ASP A 1 532 ? -30.906 69.562 7.93 1 79.81 532 ASP A C 1
ATOM 4290 O O . ASP A 1 532 ? -30.781 70.125 9.016 1 79.81 532 ASP A O 1
ATOM 4294 N N . LEU A 1 533 ? -31.734 68.688 7.688 1 75.31 533 LEU A N 1
ATOM 4295 C CA . LEU A 1 533 ? -32.688 68.25 8.703 1 75.31 533 LEU A CA 1
ATOM 4296 C C . LEU A 1 533 ? -32 67.5 9.836 1 75.31 533 LEU A C 1
ATOM 4298 O O . LEU A 1 533 ? -32.375 67.688 11.008 1 75.31 533 LEU A O 1
ATOM 4302 N N . ALA A 1 534 ? -30.969 66.75 9.5 1 72.56 534 ALA A N 1
ATOM 4303 C CA . ALA A 1 534 ? -30.172 66 10.477 1 72.56 534 ALA A CA 1
ATOM 4304 C C . ALA A 1 534 ? -29.359 66.938 11.352 1 72.56 534 ALA A C 1
ATOM 4306 O O . ALA A 1 534 ? -29.219 66.75 12.555 1 72.56 534 ALA A O 1
ATOM 4307 N N . GLN A 1 535 ? -28.688 68 10.672 1 72.44 535 GLN A N 1
ATOM 4308 C CA . GLN A 1 535 ? -27.922 69 11.383 1 72.44 535 GLN A CA 1
ATOM 4309 C C . GLN A 1 535 ? -28.828 69.812 12.281 1 72.44 535 GLN A C 1
ATOM 4311 O O . GLN A 1 535 ? -28.422 70.25 13.375 1 72.44 535 GLN A O 1
ATOM 4316 N N . ALA A 1 536 ? -30.141 70.188 11.758 1 69.25 536 ALA A N 1
ATOM 4317 C CA . ALA A 1 536 ? -31.078 71 12.5 1 69.25 536 ALA A CA 1
ATOM 4318 C C . ALA A 1 536 ? -31.641 70.25 13.711 1 69.25 536 ALA A C 1
ATOM 4320 O O . ALA A 1 536 ? -32.156 70.875 14.641 1 69.25 536 ALA A O 1
ATOM 4321 N N . SER A 1 537 ? -31.625 69.062 13.68 1 58.59 537 SER A N 1
ATOM 4322 C CA . SER A 1 537 ? -32.156 68.25 14.789 1 58.59 537 SER A CA 1
ATOM 4323 C C . SER A 1 537 ? -31.141 68.188 15.938 1 58.59 537 SER A C 1
ATOM 4325 O O . SER A 1 537 ? -31.453 67.688 17.016 1 58.59 537 SER A O 1
ATOM 4327 N N . LYS A 1 538 ? -29.734 68.688 15.734 1 53.66 538 LYS A N 1
ATOM 4328 C CA . LYS A 1 538 ? -28.656 68.75 16.719 1 53.66 538 LYS A CA 1
ATOM 4329 C C . LYS A 1 538 ? -28.75 70 17.547 1 53.66 538 LYS A C 1
ATOM 4331 O O . LYS A 1 538 ? -28.25 70.062 18.672 1 53.66 538 LYS A O 1
ATOM 4336 N N . THR A 1 539 ? -29.359 71 16.766 1 49.91 539 THR A N 1
ATOM 4337 C CA . THR A 1 539 ? -29.484 72.188 17.531 1 49.91 539 THR A CA 1
ATOM 4338 C C . THR A 1 539 ? -30.797 72.25 18.297 1 49.91 539 THR A C 1
ATOM 4340 O O . THR A 1 539 ? -31.859 71.875 17.766 1 49.91 539 THR A O 1
ATOM 4343 N N . MET B 1 1 ? 21.828 -3.906 -5.688 1 92.12 1 MET B N 1
ATOM 4344 C CA . MET B 1 1 ? 22.562 -3.494 -6.883 1 92.12 1 MET B CA 1
ATOM 4345 C C . MET B 1 1 ? 21.844 -3.971 -8.148 1 92.12 1 MET B C 1
ATOM 4347 O O . MET B 1 1 ? 21.094 -4.949 -8.109 1 92.12 1 MET B O 1
ATOM 4351 N N . ASN B 1 2 ? 21.922 -3.248 -9.227 1 89.62 2 ASN B N 1
ATOM 4352 C CA . ASN B 1 2 ? 21.531 -3.668 -10.562 1 89.62 2 ASN B CA 1
ATOM 4353 C C . ASN B 1 2 ? 22.609 -3.311 -11.594 1 89.62 2 ASN B C 1
ATOM 4355 O O . ASN B 1 2 ? 23.75 -3.014 -11.242 1 89.62 2 ASN B O 1
ATOM 4359 N N . ASP B 1 3 ? 22.312 -3.479 -12.789 1 89.38 3 ASP B N 1
ATOM 4360 C CA . ASP B 1 3 ? 23.312 -3.297 -13.836 1 89.38 3 ASP B CA 1
ATOM 4361 C C . ASP B 1 3 ? 23.672 -1.823 -14 1 89.38 3 ASP B C 1
ATOM 4363 O O . ASP B 1 3 ? 24.688 -1.495 -14.617 1 89.38 3 ASP B O 1
ATOM 4367 N N . GLU B 1 4 ? 22.984 -0.978 -13.289 1 91.06 4 GLU B N 1
ATOM 4368 C CA . GLU B 1 4 ? 23.188 0.445 -13.539 1 91.06 4 GLU B CA 1
ATOM 4369 C C . GLU B 1 4 ? 23.703 1.157 -12.289 1 91.06 4 GLU B C 1
ATOM 4371 O O . GLU B 1 4 ? 24.344 2.209 -12.383 1 91.06 4 GLU B O 1
ATOM 4376 N N . ILE B 1 5 ? 23.391 0.595 -11.188 1 94.44 5 ILE B N 1
ATOM 4377 C CA . ILE B 1 5 ? 23.656 1.355 -9.969 1 94.44 5 ILE B CA 1
ATOM 4378 C C . ILE B 1 5 ? 24.031 0.403 -8.836 1 94.44 5 ILE B C 1
ATOM 4380 O O . ILE B 1 5 ? 23.531 -0.72 -8.773 1 94.44 5 ILE B O 1
ATOM 4384 N N . VAL B 1 6 ? 24.969 0.834 -8.008 1 96.31 6 VAL B N 1
ATOM 4385 C CA . VAL B 1 6 ? 25.328 0.157 -6.77 1 96.31 6 VAL B CA 1
ATOM 4386 C C . VAL B 1 6 ? 25.109 1.095 -5.586 1 96.31 6 VAL B C 1
ATOM 4388 O O . VAL B 1 6 ? 25.641 2.211 -5.562 1 96.31 6 VAL B O 1
ATOM 4391 N N . ALA B 1 7 ? 24.328 0.664 -4.664 1 97.25 7 ALA B N 1
ATOM 4392 C CA . ALA B 1 7 ? 24.078 1.456 -3.465 1 97.25 7 ALA B CA 1
ATOM 4393 C C . ALA B 1 7 ? 24.484 0.704 -2.207 1 97.25 7 ALA B C 1
ATOM 4395 O O . ALA B 1 7 ? 24.125 -0.457 -2.016 1 97.25 7 ALA B O 1
ATOM 4396 N N . LEU B 1 8 ? 25.297 1.364 -1.388 1 96.88 8 LEU B N 1
ATOM 4397 C CA . LEU B 1 8 ? 25.766 0.819 -0.114 1 96.88 8 LEU B CA 1
ATOM 4398 C C . LEU B 1 8 ? 25.328 1.709 1.046 1 96.88 8 LEU B C 1
ATOM 4400 O O . LEU B 1 8 ? 25.516 2.928 1.002 1 96.88 8 LEU B O 1
ATOM 4404 N N . ALA B 1 9 ? 24.672 1.085 1.981 1 96.5 9 ALA B N 1
ATOM 4405 C CA . ALA B 1 9 ? 24.203 1.849 3.137 1 96.5 9 ALA B CA 1
ATOM 4406 C C . ALA B 1 9 ? 24.828 1.319 4.426 1 96.5 9 ALA B C 1
ATOM 4408 O O . ALA B 1 9 ? 25.047 0.115 4.566 1 96.5 9 ALA B O 1
ATOM 4409 N N . SER B 1 10 ? 25.078 2.217 5.367 1 95.12 10 SER B N 1
ATOM 4410 C CA . SER B 1 10 ? 25.641 1.847 6.664 1 95.12 10 SER B CA 1
ATOM 4411 C C . SER B 1 10 ? 24.734 2.293 7.809 1 95.12 10 SER B C 1
ATOM 4413 O O . SER B 1 10 ? 24.156 3.375 7.758 1 95.12 10 SER B O 1
ATOM 4415 N N . LYS B 1 11 ? 24.641 1.443 8.797 1 94.62 11 LYS B N 1
ATOM 4416 C CA . LYS B 1 11 ? 23.859 1.771 9.992 1 94.62 11 LYS B CA 1
ATOM 4417 C C . LYS B 1 11 ? 24.594 2.793 10.859 1 94.62 11 LYS B C 1
ATOM 4419 O O . LYS B 1 11 ? 25.766 3.084 10.625 1 94.62 11 LYS B O 1
ATOM 4424 N N . VAL B 1 12 ? 23.797 3.32 11.766 1 91.75 12 VAL B N 1
ATOM 4425 C CA . VAL B 1 12 ? 24.375 4.305 12.672 1 91.75 12 VAL B CA 1
ATOM 4426 C C . VAL B 1 12 ? 25.5 3.664 13.477 1 91.75 12 VAL B C 1
ATOM 4428 O O . VAL B 1 12 ? 25.375 2.531 13.945 1 91.75 12 VAL B O 1
ATOM 4431 N N . GLY B 1 13 ? 26.609 4.32 13.438 1 87.31 13 GLY B N 1
ATOM 4432 C CA . GLY B 1 13 ? 27.75 3.869 14.242 1 87.31 13 GLY B CA 1
ATOM 4433 C C . GLY B 1 13 ? 27.953 4.707 15.492 1 87.31 13 GLY B C 1
ATOM 4434 O O . GLY B 1 13 ? 27.141 5.574 15.812 1 87.31 13 GLY B O 1
ATOM 4435 N N . GLU B 1 14 ? 28.938 4.418 16.266 1 85.75 14 GLU B N 1
ATOM 4436 C CA . GLU B 1 14 ? 29.25 5.137 17.5 1 85.75 14 GLU B CA 1
ATOM 4437 C C . GLU B 1 14 ? 29.516 6.613 17.219 1 85.75 14 GLU B C 1
ATOM 4439 O O . GLU B 1 14 ? 29.016 7.484 17.938 1 85.75 14 GLU B O 1
ATOM 4444 N N . GLU B 1 15 ? 30.203 6.93 16.156 1 86.56 15 GLU B N 1
ATOM 4445 C CA . GLU B 1 15 ? 30.547 8.328 15.914 1 86.56 15 GLU B CA 1
ATOM 4446 C C . GLU B 1 15 ? 30.109 8.766 14.516 1 86.56 15 GLU B C 1
ATOM 4448 O O . GLU B 1 15 ? 30.594 9.781 14.008 1 86.56 15 GLU B O 1
ATOM 4453 N N . SER B 1 16 ? 29.328 7.93 13.969 1 90.88 16 SER B N 1
ATOM 4454 C CA . SER B 1 16 ? 28.984 8.289 12.594 1 90.88 16 SER B CA 1
ATOM 4455 C C . SER B 1 16 ? 27.484 8.164 12.352 1 90.88 16 SER B C 1
ATOM 4457 O O . SER B 1 16 ? 26.828 7.27 12.891 1 90.88 16 SER B O 1
ATOM 4459 N N . LEU B 1 17 ? 27.016 9.125 11.57 1 94.25 17 LEU B N 1
ATOM 4460 C CA . LEU B 1 17 ? 25.625 9.07 11.133 1 94.25 17 LEU B CA 1
ATOM 4461 C C . LEU B 1 17 ? 25.422 7.969 10.094 1 94.25 17 LEU B C 1
ATOM 4463 O O . LEU B 1 17 ? 26.391 7.535 9.453 1 94.25 17 LEU B O 1
ATOM 4467 N N . SER B 1 18 ? 24.234 7.477 10.078 1 96.56 18 SER B N 1
ATOM 4468 C CA . SER B 1 18 ? 23.891 6.539 9.008 1 96.56 18 SER B CA 1
ATOM 4469 C C . SER B 1 18 ? 24.016 7.191 7.641 1 96.56 18 SER B C 1
ATOM 4471 O O . SER B 1 18 ? 23.656 8.359 7.465 1 96.56 18 SER B O 1
ATOM 4473 N N . GLU B 1 19 ? 24.594 6.41 6.684 1 96.69 19 GLU B N 1
ATOM 4474 C CA . GLU B 1 19 ? 24.891 7.004 5.387 1 96.69 19 GLU B CA 1
ATOM 4475 C C . GLU B 1 19 ? 24.656 6 4.258 1 96.69 19 GLU B C 1
ATOM 4477 O O . GLU B 1 19 ? 24.812 4.793 4.449 1 96.69 19 GLU B O 1
ATOM 4482 N N . MET B 1 20 ? 24.266 6.523 3.148 1 97.06 20 MET B N 1
ATOM 4483 C CA . MET B 1 20 ? 24.172 5.734 1.923 1 97.06 20 MET B CA 1
ATOM 4484 C C . MET B 1 20 ? 25.078 6.301 0.843 1 97.06 20 MET B C 1
ATOM 4486 O O . MET B 1 20 ? 25.094 7.508 0.605 1 97.06 20 MET B O 1
ATOM 4490 N N . GLN B 1 21 ? 25.875 5.453 0.266 1 97.38 21 GLN B N 1
ATOM 4491 C CA . GLN B 1 21 ? 26.719 5.793 -0.868 1 97.38 21 GLN B CA 1
ATOM 4492 C C . GLN B 1 21 ? 26.25 5.098 -2.141 1 97.38 21 GLN B C 1
ATOM 4494 O O . GLN B 1 21 ? 25.969 3.898 -2.133 1 97.38 21 GLN B O 1
ATOM 4499 N N . VAL B 1 22 ? 26.188 5.883 -3.211 1 97.06 22 VAL B N 1
ATOM 4500 C CA . VAL B 1 22 ? 25.641 5.348 -4.457 1 97.06 22 VAL B CA 1
ATOM 4501 C C . VAL B 1 22 ? 26.641 5.566 -5.59 1 97.06 22 VAL B C 1
ATOM 4503 O O . VAL B 1 22 ? 27.203 6.66 -5.734 1 97.06 22 VAL B O 1
ATOM 4506 N N . GLN B 1 23 ? 26.859 4.547 -6.297 1 96.38 23 GLN B N 1
ATOM 4507 C CA . GLN B 1 23 ? 27.656 4.598 -7.516 1 96.38 23 GLN B CA 1
ATOM 4508 C C . GLN B 1 23 ? 26.797 4.344 -8.75 1 96.38 23 GLN B C 1
ATOM 4510 O O . GLN B 1 23 ? 26.203 3.273 -8.891 1 96.38 23 GLN B O 1
ATOM 4515 N N . CYS B 1 24 ? 26.797 5.328 -9.594 1 93.75 24 CYS B N 1
ATOM 4516 C CA . CYS B 1 24 ? 26.047 5.211 -10.836 1 93.75 24 CYS B CA 1
ATOM 4517 C C . CYS B 1 24 ? 26.953 4.801 -11.984 1 93.75 24 CYS B C 1
ATOM 4519 O O . CYS B 1 24 ? 27.609 5.645 -12.594 1 93.75 24 CYS B O 1
ATOM 4521 N N . VAL B 1 25 ? 26.797 3.662 -12.414 1 91.06 25 VAL B N 1
ATOM 4522 C CA . VAL B 1 25 ? 27.688 3.086 -13.414 1 91.06 25 VAL B CA 1
ATOM 4523 C C . VAL B 1 25 ? 27.375 3.684 -14.789 1 91.06 25 VAL B C 1
ATOM 4525 O O . VAL B 1 25 ? 28.281 3.938 -15.586 1 91.06 25 VAL B O 1
ATOM 4528 N N . LYS B 1 26 ? 26.094 4.016 -15.047 1 86.56 26 LYS B N 1
ATOM 4529 C CA . LYS B 1 26 ? 25.688 4.461 -16.375 1 86.56 26 LYS B CA 1
ATOM 4530 C C . LYS B 1 26 ? 25.641 5.984 -16.453 1 86.56 26 LYS B C 1
ATOM 4532 O O . LYS B 1 26 ? 25.141 6.543 -17.438 1 86.56 26 LYS B O 1
ATOM 4537 N N . ALA B 1 27 ? 26.141 6.613 -15.5 1 90.06 27 ALA B N 1
ATOM 4538 C CA . ALA B 1 27 ? 26.172 8.07 -15.547 1 90.06 27 ALA B CA 1
ATOM 4539 C C . ALA B 1 27 ? 27.047 8.562 -16.688 1 90.06 27 ALA B C 1
ATOM 4541 O O . ALA B 1 27 ? 28.125 8.016 -16.938 1 90.06 27 ALA B O 1
ATOM 4542 N N . TRP B 1 28 ? 26.594 9.562 -17.438 1 88 28 TRP B N 1
ATOM 4543 C CA . TRP B 1 28 ? 27.328 10.008 -18.609 1 88 28 TRP B CA 1
ATOM 4544 C C . TRP B 1 28 ? 28.234 11.188 -18.266 1 88 28 TRP B C 1
ATOM 4546 O O . TRP B 1 28 ? 29.047 11.617 -19.094 1 88 28 TRP B O 1
ATOM 4556 N N . ASP B 1 29 ? 28.078 11.727 -17.078 1 87.69 29 ASP B N 1
ATOM 4557 C CA . ASP B 1 29 ? 28.984 12.773 -16.625 1 87.69 29 ASP B CA 1
ATOM 4558 C C . ASP B 1 29 ? 29.75 12.336 -15.391 1 87.69 29 ASP B C 1
ATOM 4560 O O . ASP B 1 29 ? 29.25 11.547 -14.586 1 87.69 29 ASP B O 1
ATOM 4564 N N . TYR B 1 30 ? 30.953 12.812 -15.203 1 85.44 30 TYR B N 1
ATOM 4565 C CA . TYR B 1 30 ? 31.859 12.398 -14.148 1 85.44 30 TYR B CA 1
ATOM 4566 C C . TYR B 1 30 ? 31.328 12.805 -12.773 1 85.44 30 TYR B C 1
ATOM 4568 O O . TYR B 1 30 ? 31.422 12.039 -11.812 1 85.44 30 TYR B O 1
ATOM 4576 N N . GLY B 1 31 ? 30.719 13.93 -12.656 1 84.88 31 GLY B N 1
ATOM 4577 C CA . GLY B 1 31 ? 30.234 14.453 -11.383 1 84.88 31 GLY B CA 1
ATOM 4578 C C . GLY B 1 31 ? 29.031 13.695 -10.836 1 84.88 31 GLY B C 1
ATOM 4579 O O . GLY B 1 31 ? 28.766 13.727 -9.633 1 84.88 31 GLY B O 1
ATOM 4580 N N . SER B 1 32 ? 28.438 13 -11.703 1 88.12 32 SER B N 1
ATOM 4581 C CA . SER B 1 32 ? 27.203 12.32 -11.32 1 88.12 32 SER B CA 1
ATOM 4582 C C . SER B 1 32 ? 27.453 10.844 -11.039 1 88.12 32 SER B C 1
ATOM 4584 O O . SER B 1 32 ? 26.531 10.117 -10.648 1 88.12 32 SER B O 1
ATOM 4586 N N . ARG B 1 33 ? 28.609 10.398 -11.117 1 91.88 33 ARG B N 1
ATOM 4587 C CA . ARG B 1 33 ? 28.938 8.984 -10.992 1 91.88 33 ARG B CA 1
ATOM 4588 C C . ARG B 1 33 ? 28.797 8.516 -9.547 1 91.88 33 ARG B C 1
ATOM 4590 O O . ARG B 1 33 ? 28.547 7.328 -9.297 1 91.88 33 ARG B O 1
ATOM 4597 N N . GLN B 1 34 ? 29 9.453 -8.711 1 94.56 34 GLN B N 1
ATOM 4598 C CA . GLN B 1 34 ? 28.891 9.07 -7.309 1 94.56 34 GLN B CA 1
ATOM 4599 C C . GLN B 1 34 ? 28.188 10.156 -6.5 1 94.56 34 GLN B C 1
ATOM 4601 O O . GLN B 1 34 ? 28.359 11.352 -6.777 1 94.56 34 GLN B O 1
ATOM 4606 N N . TRP B 1 35 ? 27.422 9.758 -5.566 1 94.5 35 TRP B N 1
ATOM 4607 C CA . TRP B 1 35 ? 26.859 10.672 -4.582 1 94.5 35 TRP B CA 1
ATOM 4608 C C . TRP B 1 35 ? 26.562 9.953 -3.275 1 94.5 35 TRP B C 1
ATOM 4610 O O . TRP B 1 35 ? 26.578 8.719 -3.219 1 94.5 35 TRP B O 1
ATOM 4620 N N . SER B 1 36 ? 26.438 10.703 -2.221 1 95.69 36 SER B N 1
ATOM 4621 C CA . SER B 1 36 ? 26.156 10.141 -0.902 1 95.69 36 SER B CA 1
ATOM 4622 C C . SER B 1 36 ? 25.188 11.023 -0.126 1 95.69 36 SER B C 1
ATOM 4624 O O . SER B 1 36 ? 25.016 12.203 -0.441 1 95.69 36 SER B O 1
ATOM 4626 N N . VAL B 1 37 ? 24.516 10.406 0.798 1 96.31 37 VAL B N 1
ATOM 4627 C CA . VAL B 1 37 ? 23.578 11.141 1.646 1 96.31 37 VAL B CA 1
ATOM 4628 C C . VAL B 1 37 ? 23.656 10.609 3.078 1 96.31 37 VAL B C 1
ATOM 4630 O O . VAL B 1 37 ? 23.766 9.406 3.297 1 96.31 37 VAL B O 1
ATOM 4633 N N . LYS B 1 38 ? 23.688 11.57 3.906 1 96.25 38 LYS B N 1
ATOM 4634 C CA . LYS B 1 38 ? 23.641 11.234 5.328 1 96.25 38 LYS B CA 1
ATOM 4635 C C . LYS B 1 38 ? 22.234 11.375 5.883 1 96.25 38 LYS B C 1
ATOM 4637 O O . LYS B 1 38 ? 21.531 12.328 5.551 1 96.25 38 LYS B O 1
ATOM 4642 N N . LEU B 1 39 ? 21.828 10.406 6.688 1 96.5 39 LEU B N 1
ATOM 4643 C CA . LEU B 1 39 ? 20.516 10.469 7.324 1 96.5 39 LEU B CA 1
ATOM 4644 C C . LEU B 1 39 ? 20.562 11.367 8.555 1 96.5 39 LEU B C 1
ATOM 4646 O O . LEU B 1 39 ? 21.625 11.602 9.125 1 96.5 39 LEU B O 1
ATOM 4650 N N . PRO B 1 40 ? 19.391 11.938 8.906 1 93.12 40 PRO B N 1
ATOM 4651 C CA . PRO B 1 40 ? 19.328 12.781 10.102 1 93.12 40 PRO B CA 1
ATOM 4652 C C . PRO B 1 40 ? 19.75 12.039 11.367 1 93.12 40 PRO B C 1
ATOM 4654 O O . PRO B 1 40 ? 19.75 10.805 11.398 1 93.12 40 PRO B O 1
ATOM 4657 N N . GLU B 1 41 ? 20.016 12.797 12.359 1 90.44 41 GLU B N 1
ATOM 4658 C CA . GLU B 1 41 ? 20.453 12.242 13.633 1 90.44 41 GLU B CA 1
ATOM 4659 C C . GLU B 1 41 ? 19.375 11.344 14.242 1 90.44 41 GLU B C 1
ATOM 4661 O O . GLU B 1 41 ? 18.188 11.68 14.219 1 90.44 41 GLU B O 1
ATOM 4666 N N . GLY B 1 42 ? 19.828 10.219 14.742 1 88.44 42 GLY B N 1
ATOM 4667 C CA . GLY B 1 42 ? 18.922 9.297 15.406 1 88.44 42 GLY B CA 1
ATOM 4668 C C . GLY B 1 42 ? 18.25 8.328 14.453 1 88.44 42 GLY B C 1
ATOM 4669 O O . GLY B 1 42 ? 17.484 7.449 14.875 1 88.44 42 GLY B O 1
ATOM 4670 N N . GLU B 1 43 ? 18.453 8.516 13.227 1 94.25 43 GLU B N 1
ATOM 4671 C CA . GLU B 1 43 ? 17.828 7.66 12.211 1 94.25 43 GLU B CA 1
ATOM 4672 C C . GLU B 1 43 ? 18.859 6.734 11.578 1 94.25 43 GLU B C 1
ATOM 4674 O O . GLU B 1 43 ? 19.984 7.156 11.273 1 94.25 43 GLU B O 1
ATOM 4679 N N . SER B 1 44 ? 18.5 5.469 11.445 1 96.81 44 SER B N 1
ATOM 4680 C CA . SER B 1 44 ? 19.406 4.477 10.883 1 96.81 44 SER B CA 1
ATOM 4681 C C . SER B 1 44 ? 18.75 3.688 9.758 1 96.81 44 SER B C 1
ATOM 4683 O O . SER B 1 44 ? 17.562 3.344 9.844 1 96.81 44 SER B O 1
ATOM 4685 N N . VAL B 1 45 ? 19.594 3.367 8.805 1 97.19 45 VAL B N 1
ATOM 4686 C CA . VAL B 1 45 ? 19.094 2.551 7.707 1 97.19 45 VAL B CA 1
ATOM 4687 C C . VAL B 1 45 ? 18.875 1.117 8.18 1 97.19 45 VAL B C 1
ATOM 4689 O O . VAL B 1 45 ? 19.688 0.574 8.93 1 97.19 45 VAL B O 1
ATOM 4692 N N . GLU B 1 46 ? 17.734 0.543 7.758 1 96.25 46 GLU B N 1
ATOM 4693 C CA . GLU B 1 46 ? 17.422 -0.838 8.109 1 96.25 46 GLU B CA 1
ATOM 4694 C C . GLU B 1 46 ? 17.453 -1.74 6.879 1 96.25 46 GLU B C 1
ATOM 4696 O O . GLU B 1 46 ? 17.75 -2.93 6.984 1 96.25 46 GLU B O 1
ATOM 4701 N N . ASN B 1 47 ? 17.031 -1.287 5.805 1 97.62 47 ASN B N 1
ATOM 4702 C CA . ASN B 1 47 ? 16.984 -2.035 4.551 1 97.62 47 ASN B CA 1
ATOM 4703 C C . ASN B 1 47 ? 17.047 -1.11 3.342 1 97.62 47 ASN B C 1
ATOM 4705 O O . ASN B 1 47 ? 16.812 0.092 3.459 1 97.62 47 ASN B O 1
ATOM 4709 N N . ILE B 1 48 ? 17.422 -1.657 2.199 1 97.62 48 ILE B N 1
ATOM 4710 C CA . ILE B 1 48 ? 17.562 -0.881 0.97 1 97.62 48 ILE B CA 1
ATOM 4711 C C . ILE B 1 48 ? 17.094 -1.715 -0.22 1 97.62 48 ILE B C 1
ATOM 4713 O O . ILE B 1 48 ? 17.297 -2.93 -0.257 1 97.62 48 ILE B O 1
ATOM 4717 N N . VAL B 1 49 ? 16.422 -1.089 -1.174 1 97 49 VAL B N 1
ATOM 4718 C CA . VAL B 1 49 ? 16.062 -1.747 -2.424 1 97 49 VAL B CA 1
ATOM 4719 C C . VAL B 1 49 ? 16.25 -0.783 -3.592 1 97 49 VAL B C 1
ATOM 4721 O O . VAL B 1 49 ? 16.172 0.435 -3.422 1 97 49 VAL B O 1
ATOM 4724 N N . ILE B 1 50 ? 16.531 -1.347 -4.707 1 96.44 50 ILE B N 1
ATOM 4725 C CA . ILE B 1 50 ? 16.781 -0.57 -5.914 1 96.44 50 ILE B CA 1
ATOM 4726 C C . ILE B 1 50 ? 15.805 -0.979 -7.008 1 96.44 50 ILE B C 1
ATOM 4728 O O . ILE B 1 50 ? 15.664 -2.166 -7.312 1 96.44 50 ILE B O 1
ATOM 4732 N N . GLY B 1 51 ? 15.008 -0.04 -7.512 1 93.75 51 GLY B N 1
ATOM 4733 C CA . GLY B 1 51 ? 14.164 -0.249 -8.672 1 93.75 51 GLY B CA 1
ATOM 4734 C C . GLY B 1 51 ? 14.789 0.243 -9.969 1 93.75 51 GLY B C 1
ATOM 4735 O O . GLY B 1 51 ? 16 0.425 -10.039 1 93.75 51 GLY B O 1
ATOM 4736 N N . ARG B 1 52 ? 13.977 0.408 -10.93 1 90.31 52 ARG B N 1
ATOM 4737 C CA . ARG B 1 52 ? 14.469 0.834 -12.234 1 90.31 52 ARG B CA 1
ATOM 4738 C C . ARG B 1 52 ? 14.898 2.297 -12.211 1 90.31 52 ARG B C 1
ATOM 4740 O O . ARG B 1 52 ? 15.883 2.672 -12.852 1 90.31 52 ARG B O 1
ATOM 4747 N N . THR B 1 53 ? 14.125 3.107 -11.453 1 88.62 53 THR B N 1
ATOM 4748 C CA . THR B 1 53 ? 14.398 4.539 -11.492 1 88.62 53 THR B CA 1
ATOM 4749 C C . THR B 1 53 ? 14.477 5.113 -10.078 1 88.62 53 THR B C 1
ATOM 4751 O O . THR B 1 53 ? 14.5 6.332 -9.898 1 88.62 53 THR B O 1
ATOM 4754 N N . PHE B 1 54 ? 14.508 4.227 -9.102 1 93.06 54 PHE B N 1
ATOM 4755 C CA . PHE B 1 54 ? 14.445 4.762 -7.742 1 93.06 54 PHE B CA 1
ATOM 4756 C C . PHE B 1 54 ? 15.273 3.908 -6.785 1 93.06 54 PHE B C 1
ATOM 4758 O O . PHE B 1 54 ? 15.594 2.76 -7.09 1 93.06 54 PHE B O 1
ATOM 4765 N N . LEU B 1 55 ? 15.602 4.512 -5.734 1 95.81 55 LEU B N 1
ATOM 4766 C CA . LEU B 1 55 ? 16.172 3.877 -4.547 1 95.81 55 LEU B CA 1
ATOM 4767 C C . LEU B 1 55 ? 15.281 4.117 -3.332 1 95.81 55 LEU B C 1
ATOM 4769 O O . LEU B 1 55 ? 14.773 5.227 -3.135 1 95.81 55 LEU B O 1
ATOM 4773 N N . VAL B 1 56 ? 15.055 3.086 -2.557 1 97.06 56 VAL B N 1
ATOM 4774 C CA . VAL B 1 56 ? 14.242 3.225 -1.354 1 97.06 56 VAL B CA 1
ATOM 4775 C C . VAL B 1 56 ? 15.031 2.738 -0.139 1 97.06 56 VAL B C 1
ATOM 4777 O O . VAL B 1 56 ? 15.586 1.638 -0.151 1 97.06 56 VAL B O 1
ATOM 4780 N N . LEU B 1 57 ? 15.086 3.566 0.825 1 97.88 57 LEU B N 1
ATOM 4781 C CA . LEU B 1 57 ? 15.656 3.213 2.119 1 97.88 57 LEU B CA 1
ATOM 4782 C C . LEU B 1 57 ? 14.562 3.049 3.17 1 97.88 57 LEU B C 1
ATOM 4784 O O . LEU B 1 57 ? 13.719 3.932 3.336 1 97.88 57 LEU B O 1
ATOM 4788 N N . ALA B 1 58 ? 14.547 1.938 3.775 1 98.19 58 ALA B N 1
ATOM 4789 C CA . ALA B 1 58 ? 13.742 1.786 4.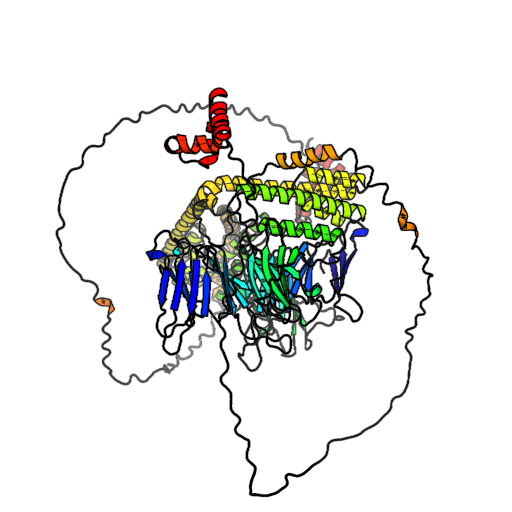988 1 98.19 58 ALA B CA 1
ATOM 4790 C C . ALA B 1 58 ? 14.562 2.111 6.23 1 98.19 58 ALA B C 1
ATOM 4792 O O . ALA B 1 58 ? 15.688 1.622 6.387 1 98.19 58 ALA B O 1
ATOM 4793 N N . THR B 1 59 ? 14.016 2.891 7.109 1 97.62 59 THR B N 1
ATOM 4794 C CA . THR B 1 59 ? 14.82 3.379 8.219 1 97.62 59 THR B CA 1
ATOM 4795 C C . THR B 1 59 ? 14.203 2.971 9.555 1 97.62 59 THR B C 1
ATOM 4797 O O . THR B 1 59 ? 13.086 2.465 9.602 1 97.62 59 THR B O 1
ATOM 4800 N N . SER B 1 60 ? 14.945 3.252 10.664 1 94.69 60 SER B N 1
ATOM 4801 C CA . SER B 1 60 ? 14.547 2.904 12.023 1 94.69 60 SER B CA 1
ATOM 4802 C C . SER B 1 60 ? 13.359 3.748 12.484 1 94.69 60 SER B C 1
ATOM 4804 O O . SER B 1 60 ? 12.664 3.383 13.438 1 94.69 60 SER B O 1
ATOM 4806 N N . GLN B 1 61 ? 13.109 4.898 11.852 1 94.38 61 GLN B N 1
ATOM 4807 C CA . GLN B 1 61 ? 11.977 5.754 12.188 1 94.38 61 GLN B CA 1
ATOM 4808 C C . GLN B 1 61 ? 10.711 5.301 11.461 1 94.38 61 GLN B C 1
ATOM 4810 O O . GLN B 1 61 ? 9.68 5.965 11.531 1 94.38 61 GLN B O 1
ATOM 4815 N N . ARG B 1 62 ? 10.797 4.215 10.711 1 96.19 62 ARG B N 1
ATOM 4816 C CA . ARG B 1 62 ? 9.719 3.639 9.922 1 96.19 62 ARG B CA 1
ATOM 4817 C C . ARG B 1 62 ? 9.336 4.559 8.766 1 96.19 62 ARG B C 1
ATOM 4819 O O . ARG B 1 62 ? 8.156 4.805 8.523 1 96.19 62 ARG B O 1
ATOM 4826 N N . TYR B 1 63 ? 10.414 5.047 8.211 1 97.56 63 TYR B N 1
ATOM 4827 C CA . TYR B 1 63 ? 10.266 5.828 6.984 1 97.56 63 TYR B CA 1
ATOM 4828 C C . TYR B 1 63 ? 10.766 5.051 5.777 1 97.56 63 TYR B C 1
ATOM 4830 O O . TYR B 1 63 ? 11.758 4.324 5.863 1 97.56 63 TYR B O 1
ATOM 4838 N N . PHE B 1 64 ? 10.047 5.223 4.734 1 97.19 64 PHE B N 1
ATOM 4839 C CA . PHE B 1 64 ? 10.633 4.977 3.422 1 97.19 64 PHE B CA 1
ATOM 4840 C C . PHE B 1 64 ? 11.148 6.273 2.807 1 97.19 64 PHE B C 1
ATOM 4842 O O . PHE B 1 64 ? 10.375 7.207 2.574 1 97.19 64 PHE B O 1
ATOM 4849 N N . ARG B 1 65 ? 12.375 6.328 2.654 1 97.31 65 ARG B N 1
ATOM 4850 C CA . ARG B 1 65 ? 12.969 7.445 1.924 1 97.31 65 ARG B CA 1
ATOM 4851 C C . ARG B 1 65 ? 13.266 7.059 0.48 1 97.31 65 ARG B C 1
ATOM 4853 O O . ARG B 1 65 ? 13.977 6.082 0.23 1 97.31 65 ARG B O 1
ATOM 4860 N N . THR B 1 66 ? 12.797 7.812 -0.414 1 95.56 66 THR B N 1
ATOM 4861 C CA . THR B 1 66 ? 12.969 7.453 -1.817 1 95.56 66 THR B CA 1
ATOM 4862 C C . THR B 1 66 ? 13.859 8.469 -2.531 1 95.56 66 THR B C 1
ATOM 4864 O O . THR B 1 66 ? 13.766 9.672 -2.277 1 95.56 66 THR B O 1
ATOM 4867 N N . PHE B 1 67 ? 14.672 7.984 -3.414 1 95.62 67 PHE B N 1
ATOM 4868 C CA . PHE B 1 67 ? 15.617 8.797 -4.168 1 95.62 67 PHE B CA 1
ATOM 4869 C C . PHE B 1 67 ? 15.602 8.43 -5.645 1 95.62 67 PHE B C 1
ATOM 4871 O O . PHE B 1 67 ? 15.336 7.277 -5.996 1 95.62 67 PHE B O 1
ATOM 4878 N N . SER B 1 68 ? 15.914 9.414 -6.434 1 93.25 68 SER B N 1
ATOM 4879 C CA . SER B 1 68 ? 16.219 9.094 -7.824 1 93.25 68 SER B CA 1
ATOM 4880 C C . SER B 1 68 ? 17.641 8.547 -7.973 1 93.25 68 SER B C 1
ATOM 4882 O O . SER B 1 68 ? 18.438 8.617 -7.035 1 93.25 68 SER B O 1
ATOM 4884 N N . TYR B 1 69 ? 17.984 8.062 -9.117 1 92.38 69 TYR B N 1
ATOM 4885 C CA . TYR B 1 69 ? 19.312 7.535 -9.383 1 92.38 69 TYR B CA 1
ATOM 4886 C C . TYR B 1 69 ? 20.375 8.625 -9.25 1 92.38 69 TYR B C 1
ATOM 4888 O O . TYR B 1 69 ? 21.516 8.352 -8.867 1 92.38 69 TYR B O 1
ATOM 4896 N N . ALA B 1 70 ? 19.922 9.836 -9.508 1 92.94 70 ALA B N 1
ATOM 4897 C CA . ALA B 1 70 ? 20.875 10.93 -9.484 1 92.94 70 ALA B CA 1
ATOM 4898 C C . ALA B 1 70 ? 20.922 11.586 -8.102 1 92.94 70 ALA B C 1
ATOM 4900 O O . ALA B 1 70 ? 21.625 12.578 -7.906 1 92.94 70 ALA B O 1
ATOM 4901 N N . GLY B 1 71 ? 20.078 11.102 -7.18 1 93.56 71 GLY B N 1
ATOM 4902 C CA . GLY B 1 71 ? 20.203 11.539 -5.801 1 93.56 71 GLY B CA 1
ATOM 4903 C C . GLY B 1 71 ? 19.156 12.555 -5.391 1 93.56 71 GLY B C 1
ATOM 4904 O O . GLY B 1 71 ? 19.266 13.18 -4.332 1 93.56 71 GLY B O 1
ATOM 4905 N N . THR B 1 72 ? 18.219 12.82 -6.191 1 93.94 72 THR B N 1
ATOM 4906 C CA . THR B 1 72 ? 17.125 13.695 -5.816 1 93.94 72 THR B CA 1
ATOM 4907 C C . THR B 1 72 ? 16.188 13.008 -4.828 1 93.94 72 THR B C 1
ATOM 4909 O O . THR B 1 72 ? 15.828 11.844 -5.016 1 93.94 72 THR B O 1
ATOM 4912 N N . GLN B 1 73 ? 15.922 13.719 -3.76 1 95.12 73 GLN B N 1
ATOM 4913 C CA . GLN B 1 73 ? 14.961 13.18 -2.801 1 95.12 73 GLN B CA 1
ATOM 4914 C C . GLN B 1 73 ? 13.531 13.281 -3.328 1 95.12 73 GLN B C 1
ATOM 4916 O O . GLN B 1 73 ? 13.07 14.375 -3.672 1 95.12 73 GLN B O 1
ATOM 4921 N N . LYS B 1 74 ? 12.82 12.211 -3.375 1 90.88 74 LYS B N 1
ATOM 4922 C CA . LYS B 1 74 ? 11.516 12.188 -4.035 1 90.88 74 LYS B CA 1
ATOM 4923 C C . LYS B 1 74 ? 10.383 12.172 -3.01 1 90.88 74 LYS B C 1
ATOM 4925 O O . LYS B 1 74 ? 9.398 12.906 -3.152 1 90.88 74 LYS B O 1
ATOM 4930 N N . MET B 1 75 ? 10.336 11.195 -2.16 1 91.19 75 MET B N 1
ATOM 4931 C CA . MET B 1 75 ? 9.242 11.125 -1.195 1 91.19 75 MET B CA 1
ATOM 4932 C C . MET B 1 75 ? 9.672 10.391 0.069 1 91.19 75 MET B C 1
ATOM 4934 O O . MET B 1 75 ? 10.477 9.461 0.005 1 91.19 75 MET B O 1
ATOM 4938 N N . VAL B 1 76 ? 9.102 10.938 1.111 1 95.5 76 VAL B N 1
ATOM 4939 C CA . VAL B 1 76 ? 9.258 10.242 2.387 1 95.5 76 VAL B CA 1
ATOM 4940 C C . VAL B 1 76 ? 7.883 9.844 2.926 1 95.5 76 VAL B C 1
ATOM 4942 O O . VAL B 1 76 ? 7 10.695 3.074 1 95.5 76 VAL B O 1
ATOM 4945 N N . PHE B 1 77 ? 7.719 8.602 3.188 1 95.5 77 PHE B N 1
ATOM 4946 C CA . PHE B 1 77 ? 6.445 8.156 3.742 1 95.5 77 PHE B CA 1
ATOM 4947 C C . PHE B 1 77 ? 6.652 7.027 4.742 1 95.5 77 PHE B C 1
ATOM 4949 O O . PHE B 1 77 ? 7.758 6.504 4.871 1 95.5 77 PHE B O 1
ATOM 4956 N N . CYS B 1 78 ? 5.59 6.727 5.395 1 96.81 78 CYS B N 1
ATOM 4957 C CA . CYS B 1 78 ? 5.719 5.852 6.555 1 96.81 78 CYS B CA 1
ATOM 4958 C C . CYS B 1 78 ? 5.207 4.453 6.246 1 96.81 78 CYS B C 1
ATOM 4960 O O . CYS B 1 78 ? 4.371 4.273 5.359 1 96.81 78 CYS B O 1
ATOM 4962 N N . TYR B 1 79 ? 5.82 3.52 6.93 1 94.12 79 TYR B N 1
ATOM 4963 C CA . TYR B 1 79 ? 5.262 2.172 6.934 1 94.12 79 TYR B CA 1
ATOM 4964 C C . TYR B 1 79 ? 4.863 1.75 8.344 1 94.12 79 TYR B C 1
ATOM 4966 O O . TYR B 1 79 ? 5.402 2.264 9.328 1 94.12 79 TYR B O 1
ATOM 4974 N N . SER B 1 80 ? 3.912 0.842 8.375 1 90.12 80 SER B N 1
ATOM 4975 C CA . SER B 1 80 ? 3.312 0.477 9.656 1 90.12 80 SER B CA 1
ATOM 4976 C C . SER B 1 80 ? 3.865 -0.85 10.164 1 90.12 80 SER B C 1
ATOM 4978 O O . SER B 1 80 ? 3.855 -1.851 9.445 1 90.12 80 SER B O 1
ATOM 4980 N N . GLY B 1 81 ? 4.34 -0.845 11.398 1 87.81 81 GLY B N 1
ATOM 4981 C CA . GLY B 1 81 ? 4.797 -2.076 12.023 1 87.81 81 GLY B CA 1
ATOM 4982 C C . GLY B 1 81 ? 6.234 -2.422 11.672 1 87.81 81 GLY B C 1
ATOM 4983 O O . GLY B 1 81 ? 6.895 -1.686 10.93 1 87.81 81 GLY B O 1
ATOM 4984 N N . PRO B 1 82 ? 6.691 -3.582 12.266 1 90.94 82 PRO B N 1
ATOM 4985 C CA . PRO B 1 82 ? 8.078 -3.996 12.023 1 90.94 82 PRO B CA 1
ATOM 4986 C C . PRO B 1 82 ? 8.305 -4.512 10.609 1 90.94 82 PRO B C 1
ATOM 4988 O O . PRO B 1 82 ? 7.473 -5.242 10.07 1 90.94 82 PRO B O 1
ATOM 4991 N N . LEU B 1 83 ? 9.461 -4.133 10.078 1 95.19 83 LEU B N 1
ATOM 4992 C CA . LEU B 1 83 ? 9.844 -4.527 8.727 1 95.19 83 LEU B CA 1
ATOM 4993 C C . LEU B 1 83 ? 10.633 -5.832 8.742 1 95.19 83 LEU B C 1
ATOM 4995 O O . LEU B 1 83 ? 11.562 -5.992 9.531 1 95.19 83 LEU B O 1
ATOM 4999 N N . PHE B 1 84 ? 10.281 -6.77 7.879 1 95.56 84 PHE B N 1
ATOM 5000 C CA . PHE B 1 84 ? 10.984 -8.039 7.77 1 95.56 84 PHE B CA 1
ATOM 5001 C C . PHE B 1 84 ? 12 -8 6.629 1 95.56 84 PHE B C 1
ATOM 5003 O O . PHE B 1 84 ? 13.172 -8.32 6.824 1 95.56 84 PHE B O 1
ATOM 5010 N N . THR B 1 85 ? 11.531 -7.629 5.441 1 97.56 85 THR B N 1
ATOM 5011 C CA . THR B 1 85 ? 12.414 -7.551 4.281 1 97.56 85 THR B CA 1
ATOM 5012 C C . THR B 1 85 ? 11.75 -6.766 3.152 1 97.56 85 THR B C 1
ATOM 5014 O O . THR B 1 85 ? 10.602 -6.336 3.277 1 97.56 85 THR B O 1
ATOM 5017 N N . MET B 1 86 ? 12.547 -6.539 2.062 1 97.88 86 MET B N 1
ATOM 5018 C CA . MET B 1 86 ? 12.047 -5.801 0.907 1 97.88 86 MET B CA 1
ATOM 5019 C C . MET B 1 86 ? 12.594 -6.387 -0.391 1 97.88 86 MET B C 1
ATOM 5021 O O . MET B 1 86 ? 13.641 -7.035 -0.392 1 97.88 86 MET B O 1
ATOM 5025 N N . CYS B 1 87 ? 11.883 -6.172 -1.442 1 97.56 87 CYS B N 1
ATOM 5026 C CA . CYS B 1 87 ? 12.344 -6.48 -2.791 1 97.56 87 CYS B CA 1
ATOM 5027 C C . CYS B 1 87 ? 11.742 -5.523 -3.809 1 97.56 87 CYS B C 1
ATOM 5029 O O . CYS B 1 87 ? 10.781 -4.812 -3.508 1 97.56 87 CYS B O 1
ATOM 5031 N N . ALA B 1 88 ? 12.367 -5.441 -4.969 1 96.5 88 ALA B N 1
ATOM 5032 C CA . ALA B 1 88 ? 11.898 -4.488 -5.969 1 96.5 88 ALA B CA 1
ATOM 5033 C C . ALA B 1 88 ? 11.977 -5.078 -7.371 1 96.5 88 ALA B C 1
ATOM 5035 O O . ALA B 1 88 ? 12.719 -6.031 -7.609 1 96.5 88 ALA B O 1
ATOM 5036 N N . PHE B 1 89 ? 11.141 -4.566 -8.234 1 94.06 89 PHE B N 1
ATOM 5037 C CA . PHE B 1 89 ? 11.117 -4.891 -9.656 1 94.06 89 PHE B CA 1
ATOM 5038 C C . PHE B 1 89 ? 10.609 -3.705 -10.469 1 94.06 89 PHE B C 1
ATOM 5040 O O . PHE B 1 89 ? 9.477 -3.248 -10.273 1 94.06 89 PHE B O 1
ATOM 5047 N N . ASN B 1 90 ? 11.453 -3.201 -11.305 1 91.12 90 ASN B N 1
ATOM 5048 C CA . ASN B 1 90 ? 11.125 -2.066 -12.156 1 91.12 90 ASN B CA 1
ATOM 5049 C C . ASN B 1 90 ? 10.578 -0.893 -11.344 1 91.12 90 ASN B C 1
ATOM 5051 O O . ASN B 1 90 ? 11.289 -0.336 -10.5 1 91.12 90 ASN B O 1
ATOM 5055 N N . ASP B 1 91 ? 9.273 -0.577 -11.469 1 90 91 ASP B N 1
ATOM 5056 C CA . ASP B 1 91 ? 8.727 0.605 -10.82 1 90 91 ASP B CA 1
ATOM 5057 C C . ASP B 1 91 ? 7.938 0.223 -9.562 1 90 91 ASP B C 1
ATOM 5059 O O . ASP B 1 91 ? 7.125 1.008 -9.07 1 90 91 ASP B O 1
ATOM 5063 N N . MET B 1 92 ? 8.211 -0.978 -9.133 1 93.69 92 MET B N 1
ATOM 5064 C CA . MET B 1 92 ? 7.512 -1.448 -7.941 1 93.69 92 MET B CA 1
ATOM 5065 C C . MET B 1 92 ? 8.492 -1.907 -6.871 1 93.69 92 MET B C 1
ATOM 5067 O O . MET B 1 92 ? 9.602 -2.34 -7.188 1 93.69 92 MET B O 1
ATOM 5071 N N . PHE B 1 93 ? 8.102 -1.793 -5.703 1 95.75 93 PHE B N 1
ATOM 5072 C CA . PHE B 1 93 ? 8.82 -2.48 -4.637 1 95.75 93 PHE B CA 1
ATOM 5073 C C . PHE B 1 93 ? 7.844 -3.033 -3.6 1 95.75 93 PHE B C 1
ATOM 5075 O O . PHE B 1 93 ? 6.707 -2.566 -3.498 1 95.75 93 PHE B O 1
ATOM 5082 N N . THR B 1 94 ? 8.258 -4.039 -2.945 1 97.81 94 THR B N 1
ATOM 5083 C CA . THR B 1 94 ? 7.445 -4.719 -1.94 1 97.81 94 THR B CA 1
ATOM 5084 C C . THR B 1 94 ? 8.141 -4.703 -0.583 1 97.81 94 THR B C 1
ATOM 5086 O O . THR B 1 94 ? 9.344 -4.969 -0.49 1 97.81 94 THR B O 1
ATOM 5089 N N . ALA B 1 95 ? 7.41 -4.312 0.385 1 97.94 95 ALA B N 1
ATOM 5090 C CA . ALA B 1 95 ? 7.875 -4.383 1.769 1 97.94 95 ALA B CA 1
ATOM 5091 C C . ALA B 1 95 ? 7.066 -5.402 2.566 1 97.94 95 ALA B C 1
ATOM 5093 O O . ALA B 1 95 ? 5.832 -5.371 2.551 1 97.94 95 ALA B O 1
ATOM 5094 N N . VAL B 1 96 ? 7.723 -6.262 3.242 1 97.94 96 VAL B N 1
ATOM 5095 C CA . VAL B 1 96 ? 7.07 -7.281 4.055 1 97.94 96 VAL B CA 1
ATOM 5096 C C . VAL B 1 96 ? 7.07 -6.852 5.52 1 97.94 96 VAL B C 1
ATOM 5098 O O . VAL B 1 96 ? 8.125 -6.59 6.098 1 97.94 96 VAL B O 1
ATOM 5101 N N . MET B 1 97 ? 5.871 -6.801 6.027 1 94.12 97 MET B N 1
ATOM 5102 C CA . MET B 1 97 ? 5.715 -6.324 7.398 1 94.12 97 MET B CA 1
ATOM 5103 C C . MET B 1 97 ? 5.055 -7.387 8.273 1 94.12 97 MET B C 1
ATOM 5105 O O . MET B 1 97 ? 4.305 -8.227 7.773 1 94.12 97 MET B O 1
ATOM 5109 N N . LEU B 1 98 ? 5.332 -7.27 9.547 1 91.25 98 LEU B N 1
ATOM 5110 C CA . LEU B 1 98 ? 4.633 -8.102 10.516 1 91.25 98 LEU B CA 1
ATOM 5111 C C . LEU B 1 98 ? 3.166 -7.699 10.625 1 91.25 98 LEU B C 1
ATOM 5113 O O . LEU B 1 98 ? 2.844 -6.512 10.641 1 91.25 98 LEU B O 1
ATOM 5117 N N . ASN B 1 99 ? 2.359 -8.711 10.594 1 87.69 99 ASN B N 1
ATOM 5118 C CA . ASN B 1 99 ? 0.928 -8.469 10.742 1 87.69 99 ASN B CA 1
ATOM 5119 C C . ASN B 1 99 ? 0.389 -9.055 12.039 1 87.69 99 ASN B C 1
ATOM 5121 O O . ASN B 1 99 ? 0.034 -10.234 12.094 1 87.69 99 ASN B O 1
ATOM 5125 N N . GLY B 1 100 ? 0.301 -8.234 12.992 1 80.69 100 GLY B N 1
ATOM 5126 C CA . GLY B 1 100 ? -0.278 -8.68 14.25 1 80.69 100 GLY B CA 1
ATOM 5127 C C . GLY B 1 100 ? 0.729 -9.344 15.172 1 80.69 100 GLY B C 1
ATOM 5128 O O . GLY B 1 100 ? 1.935 -9.117 15.047 1 80.69 100 GLY B O 1
ATOM 5129 N N . GLY B 1 101 ? 0.208 -10.078 16.188 1 82.25 101 GLY B N 1
ATOM 5130 C CA . GLY B 1 101 ? 1.047 -10.734 17.188 1 82.25 101 GLY B CA 1
ATOM 5131 C C . GLY B 1 101 ? 1.271 -12.211 16.891 1 82.25 101 GLY B C 1
ATOM 5132 O O . GLY B 1 101 ? 0.87 -12.703 15.836 1 82.25 101 GLY B O 1
ATOM 5133 N N . ALA B 1 102 ? 1.959 -12.836 17.812 1 84.44 102 ALA B N 1
ATOM 5134 C CA . ALA B 1 102 ? 2.258 -14.258 17.672 1 84.44 102 ALA B CA 1
ATOM 5135 C C . ALA B 1 102 ? 0.993 -15.102 17.812 1 84.44 102 ALA B C 1
ATOM 5137 O O . ALA B 1 102 ? 0.053 -14.711 18.516 1 84.44 102 ALA B O 1
ATOM 5138 N N . TYR B 1 103 ? 0.96 -16.188 17.031 1 84.19 103 TYR B N 1
ATOM 5139 C CA . TYR B 1 103 ? -0.073 -17.203 17.219 1 84.19 103 TYR B CA 1
ATOM 5140 C C . TYR B 1 103 ? 0.542 -18.594 17.344 1 84.19 103 TYR B C 1
ATOM 5142 O O . TYR B 1 103 ? 1.724 -18.781 17.062 1 84.19 103 TYR B O 1
ATOM 5150 N N . TYR B 1 104 ? -0.289 -19.484 17.875 1 84.81 104 TYR B N 1
ATOM 5151 C CA . TYR B 1 104 ? 0.29 -20.781 18.203 1 84.81 104 TYR B CA 1
ATOM 5152 C C . TYR B 1 104 ? -0.508 -21.906 17.562 1 84.81 104 TYR B C 1
ATOM 5154 O O . TYR B 1 104 ? -1.721 -22.016 17.75 1 84.81 104 TYR B O 1
ATOM 5162 N N . GLU B 1 105 ? 0.124 -22.578 16.672 1 84.56 105 GLU B N 1
ATOM 5163 C CA . GLU B 1 105 ? -0.405 -23.828 16.156 1 84.56 105 GLU B CA 1
ATOM 5164 C C . GLU B 1 105 ? 0.271 -25.031 16.828 1 84.56 105 GLU B C 1
ATOM 5166 O O . GLU B 1 105 ? -0.321 -26.109 16.922 1 84.56 105 GLU B O 1
ATOM 5171 N N . SER B 1 106 ? 1.49 -24.75 17.109 1 86.69 106 SER B N 1
ATOM 5172 C CA . SER B 1 106 ? 2.309 -25.672 17.891 1 86.69 106 SER B CA 1
ATOM 5173 C C . SER B 1 106 ? 3.027 -24.938 19.031 1 86.69 106 SER B C 1
ATOM 5175 O O . SER B 1 106 ? 2.588 -23.875 19.469 1 86.69 106 SER B O 1
ATOM 5177 N N . ASN B 1 107 ? 4.043 -25.484 19.5 1 84.62 107 ASN B N 1
ATOM 5178 C CA . ASN B 1 107 ? 4.727 -24.922 20.656 1 84.62 107 ASN B CA 1
ATOM 5179 C C . ASN B 1 107 ? 5.547 -23.688 20.297 1 84.62 107 ASN B C 1
ATOM 5181 O O . ASN B 1 107 ? 5.891 -22.891 21.172 1 84.62 107 ASN B O 1
ATOM 5185 N N . GLU B 1 108 ? 5.793 -23.578 19.078 1 87.62 108 GLU B N 1
ATOM 5186 C CA . GLU B 1 108 ? 6.602 -22.422 18.656 1 87.62 108 GLU B CA 1
ATOM 5187 C C . GLU B 1 108 ? 5.719 -21.281 18.172 1 87.62 108 GLU B C 1
ATOM 5189 O O . GLU B 1 108 ? 4.73 -21.5 17.469 1 87.62 108 GLU B O 1
ATOM 5194 N N . PRO B 1 109 ? 6.066 -20.047 18.609 1 87.56 109 PRO B N 1
ATOM 5195 C CA . PRO B 1 109 ? 5.277 -18.906 18.125 1 87.56 109 PRO B CA 1
ATOM 5196 C C . PRO B 1 109 ? 5.406 -18.703 16.625 1 87.56 109 PRO B C 1
ATOM 5198 O O . PRO B 1 109 ? 6.504 -18.812 16.062 1 87.56 109 PRO B O 1
ATOM 5201 N N . GLN B 1 110 ? 4.281 -18.547 15.992 1 89.75 110 GLN B N 1
ATOM 5202 C CA . GLN B 1 110 ? 4.219 -18.234 14.562 1 89.75 110 GLN B CA 1
ATOM 5203 C C . GLN B 1 110 ? 3.748 -16.812 14.328 1 89.75 110 GLN B C 1
ATOM 5205 O O . GLN B 1 110 ? 3.068 -16.234 15.18 1 89.75 110 GLN B O 1
ATOM 5210 N N . PHE B 1 111 ? 4.16 -16.281 13.164 1 88.56 111 PHE B N 1
ATOM 5211 C CA . PHE B 1 111 ? 3.814 -14.906 12.859 1 88.56 111 PHE B CA 1
ATOM 5212 C C . PHE B 1 111 ? 3.264 -14.789 11.438 1 88.56 111 PHE B C 1
ATOM 5214 O O . PHE B 1 111 ? 3.75 -15.445 10.523 1 88.56 111 PHE B O 1
ATOM 5221 N N . ASN B 1 112 ? 2.283 -13.93 11.359 1 90.94 112 ASN B N 1
ATOM 5222 C CA . ASN B 1 112 ? 1.757 -13.594 10.039 1 90.94 112 ASN B CA 1
ATOM 5223 C C . ASN B 1 112 ? 2.441 -12.359 9.461 1 90.94 112 ASN B C 1
ATOM 5225 O O . ASN B 1 112 ? 2.748 -11.414 10.188 1 90.94 112 ASN B O 1
ATOM 5229 N N . PHE B 1 113 ? 2.617 -12.445 8.156 1 93.75 113 PHE B N 1
ATOM 5230 C CA . PHE B 1 113 ? 3.227 -11.312 7.469 1 93.75 113 PHE B CA 1
ATOM 5231 C C . PHE B 1 113 ? 2.33 -10.82 6.34 1 93.75 113 PHE B C 1
ATOM 5233 O O . PHE B 1 113 ? 1.52 -11.586 5.805 1 93.75 113 PHE B O 1
ATOM 5240 N N . VAL B 1 114 ? 2.461 -9.57 6.031 1 95.06 114 VAL B N 1
ATOM 5241 C CA . VAL B 1 114 ? 1.786 -8.977 4.883 1 95.06 114 VAL B CA 1
ATOM 5242 C C . VAL B 1 114 ? 2.816 -8.359 3.939 1 95.06 114 VAL B C 1
ATOM 5244 O O . VAL B 1 114 ? 3.842 -7.836 4.383 1 95.06 114 VAL B O 1
ATOM 5247 N N . ALA B 1 115 ? 2.504 -8.453 2.66 1 96.88 115 ALA B N 1
ATOM 5248 C CA . ALA B 1 115 ? 3.289 -7.781 1.627 1 96.88 115 ALA B CA 1
ATOM 5249 C C . ALA B 1 115 ? 2.59 -6.512 1.146 1 96.88 115 ALA B C 1
ATOM 5251 O O . ALA B 1 115 ? 1.458 -6.562 0.662 1 96.88 115 ALA B O 1
ATOM 5252 N N . ASN B 1 116 ? 3.23 -5.418 1.378 1 96.06 116 ASN B N 1
ATOM 5253 C CA . ASN B 1 116 ? 2.779 -4.152 0.806 1 96.06 116 ASN B CA 1
ATOM 5254 C C . ASN B 1 116 ? 3.482 -3.852 -0.514 1 96.06 116 ASN B C 1
ATOM 5256 O O . ASN B 1 116 ? 4.684 -3.57 -0.532 1 96.06 116 ASN B O 1
ATOM 5260 N N . ILE B 1 117 ? 2.766 -3.891 -1.539 1 95.62 117 ILE B N 1
ATOM 5261 C CA . ILE B 1 117 ? 3.309 -3.66 -2.873 1 95.62 117 ILE B CA 1
ATOM 5262 C C . ILE B 1 117 ? 3.066 -2.211 -3.285 1 95.62 117 ILE B C 1
ATOM 5264 O O . ILE B 1 117 ? 1.919 -1.786 -3.438 1 95.62 117 ILE B O 1
ATOM 5268 N N . TYR B 1 118 ? 4.18 -1.494 -3.459 1 93.69 118 TYR B N 1
ATOM 5269 C CA . TYR B 1 118 ? 4.098 -0.083 -3.814 1 93.69 118 TYR B CA 1
ATOM 5270 C C . TYR B 1 118 ? 4.438 0.13 -5.285 1 93.69 118 TYR B C 1
ATOM 5272 O O . TYR B 1 118 ? 5.406 -0.439 -5.793 1 93.69 118 TYR B O 1
ATOM 5280 N N . LYS B 1 119 ? 3.686 0.955 -5.898 1 88.81 119 LYS B N 1
ATOM 5281 C CA . LYS B 1 119 ? 4.012 1.416 -7.242 1 88.81 119 LYS B CA 1
ATOM 5282 C C . LYS B 1 119 ? 4.648 2.803 -7.211 1 88.81 119 LYS B C 1
ATOM 5284 O O . LYS B 1 119 ? 4.059 3.75 -6.688 1 88.81 119 LYS B O 1
ATOM 5289 N N . MET B 1 120 ? 5.836 2.857 -7.664 1 82 120 MET B N 1
ATOM 5290 C CA . MET B 1 120 ? 6.617 4.086 -7.543 1 82 120 MET B CA 1
ATOM 5291 C C . MET B 1 120 ? 6.719 4.801 -8.883 1 82 120 MET B C 1
ATOM 5293 O O . MET B 1 120 ? 7.527 4.422 -9.734 1 82 120 MET B O 1
ATOM 5297 N N . LYS B 1 121 ? 5.645 5.363 -9.359 1 70.69 121 LYS B N 1
ATOM 5298 C CA . LYS B 1 121 ? 5.859 6.191 -10.539 1 70.69 121 LYS B CA 1
ATOM 5299 C C . LYS B 1 121 ? 6.504 7.527 -10.172 1 70.69 121 LYS B C 1
ATOM 5301 O O . LYS B 1 121 ? 5.91 8.328 -9.445 1 70.69 121 LYS B O 1
ATOM 5306 N N . THR B 1 122 ? 7.734 7.66 -10.328 1 59.97 122 THR B N 1
ATOM 5307 C CA . THR B 1 122 ? 8.539 8.773 -9.836 1 59.97 122 THR B CA 1
ATOM 5308 C C . THR B 1 122 ? 7.984 10.102 -10.336 1 59.97 122 THR B C 1
ATOM 5310 O O . THR B 1 122 ? 8.039 11.109 -9.617 1 59.97 122 THR B O 1
ATOM 5313 N N . GLU B 1 123 ? 7.5 10.234 -11.477 1 60.59 123 GLU B N 1
ATOM 5314 C CA . GLU B 1 123 ? 7.164 11.555 -11.992 1 60.59 123 GLU B CA 1
ATOM 5315 C C . GLU B 1 123 ? 5.711 11.914 -11.695 1 60.59 123 GLU B C 1
ATOM 5317 O O . GLU B 1 123 ? 5.371 13.094 -11.57 1 60.59 123 GLU B O 1
ATOM 5322 N N . ASP B 1 124 ? 4.934 10.867 -11.352 1 68.88 124 ASP B N 1
ATOM 5323 C CA . ASP B 1 124 ? 3.521 11.203 -11.203 1 68.88 124 ASP B CA 1
ATOM 5324 C C . ASP B 1 124 ? 2.861 10.328 -10.141 1 68.88 124 ASP B C 1
ATOM 5326 O O . ASP B 1 124 ? 1.751 9.828 -10.336 1 68.88 124 ASP B O 1
ATOM 5330 N N . TRP B 1 125 ? 3.596 10.359 -9.039 1 67.5 125 TRP B N 1
ATOM 5331 C CA . TRP B 1 125 ? 3.031 9.516 -7.988 1 67.5 125 TRP B CA 1
ATOM 5332 C C . TRP B 1 125 ? 1.705 10.078 -7.492 1 67.5 125 TRP B C 1
ATOM 5334 O O . TRP B 1 125 ? 0.792 9.328 -7.145 1 67.5 125 TRP B O 1
ATOM 5344 N N . HIS B 1 126 ? 1.666 11.438 -7.469 1 66.44 126 HIS B N 1
ATOM 5345 C CA . HIS B 1 126 ? 0.512 12.125 -6.902 1 66.44 126 HIS B CA 1
ATOM 5346 C C . HIS B 1 126 ? -0.716 11.969 -7.789 1 66.44 126 HIS B C 1
ATOM 5348 O O . HIS B 1 126 ? -1.844 12.188 -7.344 1 66.44 126 HIS B O 1
ATOM 5354 N N . LYS B 1 127 ? -0.423 11.477 -8.93 1 67.56 127 LYS B N 1
ATOM 5355 C CA . LYS B 1 127 ? -1.538 11.305 -9.852 1 67.56 127 LYS B CA 1
ATOM 5356 C C . LYS B 1 127 ? -2.111 9.891 -9.766 1 67.56 127 LYS B C 1
ATOM 5358 O O . LYS B 1 127 ? -3.182 9.617 -10.312 1 67.56 127 LYS B O 1
ATOM 5363 N N . CYS B 1 128 ? -1.368 9.164 -8.969 1 71 128 CYS B N 1
ATOM 5364 C CA . CYS B 1 128 ? -1.814 7.781 -8.852 1 71 128 CYS B CA 1
ATOM 5365 C C . CYS B 1 128 ? -2.916 7.652 -7.805 1 71 128 CYS B C 1
ATOM 5367 O O . CYS B 1 128 ? -2.834 8.258 -6.73 1 71 128 CYS B O 1
ATOM 5369 N N . GLN B 1 129 ? -3.898 6.902 -8.172 1 66.62 129 GLN B N 1
ATOM 5370 C CA . GLN B 1 129 ? -5.023 6.723 -7.262 1 66.62 129 GLN B CA 1
ATOM 5371 C C . GLN B 1 129 ? -4.621 5.867 -6.062 1 66.62 129 GLN B C 1
ATOM 5373 O O . GLN B 1 129 ? -5.012 6.156 -4.93 1 66.62 129 GLN B O 1
ATOM 5378 N N . SER B 1 130 ? -3.934 4.832 -6.422 1 75.5 130 SER B N 1
ATOM 5379 C CA . SER B 1 130 ? -3.477 3.938 -5.363 1 75.5 130 SER B CA 1
ATOM 5380 C C . SER B 1 130 ? -2.014 3.555 -5.555 1 75.5 130 SER B C 1
ATOM 5382 O O . SER B 1 130 ? -1.627 3.074 -6.621 1 75.5 130 SER B O 1
ATOM 5384 N N . LEU B 1 131 ? -1.331 3.787 -4.488 1 84.31 131 LEU B N 1
ATOM 5385 C CA . LEU B 1 131 ? 0.103 3.537 -4.586 1 84.31 131 LEU B CA 1
ATOM 5386 C C . LEU B 1 131 ? 0.471 2.217 -3.916 1 84.31 131 LEU B C 1
ATOM 5388 O O . LEU B 1 131 ? 1.568 1.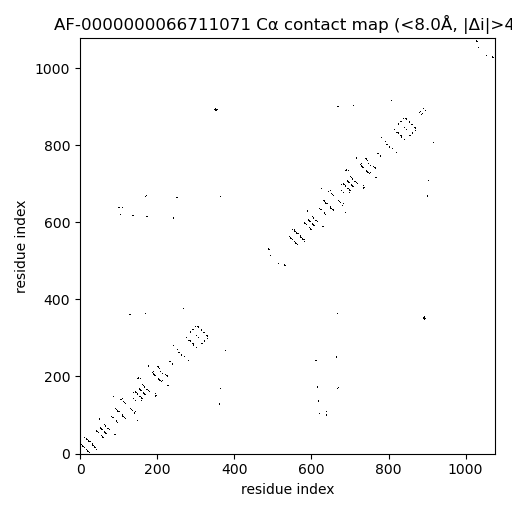694 -4.125 1 84.31 131 LEU B O 1
ATOM 5392 N N . VAL B 1 132 ? -0.518 1.678 -3.172 1 90.25 132 VAL B N 1
ATOM 5393 C CA . VAL B 1 132 ? -0.096 0.532 -2.371 1 90.25 132 VAL B CA 1
ATOM 5394 C C . VAL B 1 132 ? -1.184 -0.54 -2.391 1 90.25 132 VAL B C 1
ATOM 5396 O O . VAL B 1 132 ? -2.375 -0.226 -2.328 1 90.25 132 VAL B O 1
ATOM 5399 N N . GLN B 1 133 ? -0.835 -1.751 -2.596 1 91 133 GLN B N 1
ATOM 5400 C CA . GLN B 1 133 ? -1.661 -2.941 -2.414 1 91 133 GLN B CA 1
ATOM 5401 C C . GLN B 1 133 ? -1.12 -3.82 -1.292 1 91 133 GLN B C 1
ATOM 5403 O O . GLN B 1 133 ? 0.07 -4.141 -1.266 1 91 133 GLN B O 1
ATOM 5408 N N . THR B 1 134 ? -1.962 -4.172 -0.406 1 92.62 134 THR B N 1
ATOM 5409 C CA . THR B 1 134 ? -1.559 -5.016 0.715 1 92.62 134 THR B CA 1
ATOM 5410 C C . THR B 1 134 ? -2.096 -6.434 0.544 1 92.62 134 THR B C 1
ATOM 5412 O O . THR B 1 134 ? -3.293 -6.629 0.325 1 92.62 134 THR B O 1
ATOM 5415 N N . VAL B 1 135 ? -1.215 -7.387 0.672 1 94.62 135 VAL B N 1
ATOM 5416 C CA . VAL B 1 135 ? -1.592 -8.781 0.469 1 94.62 135 VAL B CA 1
ATOM 5417 C C . VAL B 1 135 ? -1.007 -9.641 1.587 1 94.62 135 VAL B C 1
ATOM 5419 O O . VAL B 1 135 ? 0.152 -9.469 1.971 1 94.62 135 VAL B O 1
ATOM 5422 N N . PRO B 1 136 ? -1.812 -10.531 2.139 1 95.06 136 PRO B N 1
ATOM 5423 C CA . PRO B 1 136 ? -1.245 -11.445 3.129 1 95.06 136 PRO B CA 1
ATOM 5424 C C . PRO B 1 136 ? -0.283 -12.461 2.514 1 95.06 136 PRO B C 1
ATOM 5426 O O . PRO B 1 136 ? -0.525 -12.953 1.409 1 95.06 136 PRO B O 1
ATOM 5429 N N . ILE B 1 137 ? 0.743 -12.766 3.197 1 97.06 137 ILE B N 1
ATOM 5430 C CA . ILE B 1 137 ? 1.705 -13.75 2.725 1 97.06 137 ILE B CA 1
ATOM 5431 C C . ILE B 1 137 ? 1.276 -15.148 3.176 1 97.06 137 ILE B C 1
ATOM 5433 O O . ILE B 1 137 ? 0.93 -15.352 4.344 1 97.06 137 ILE B O 1
ATOM 5437 N N . SER B 1 138 ? 1.312 -16.062 2.219 1 96.25 138 SER B N 1
ATOM 5438 C CA . SER B 1 138 ? 0.929 -17.438 2.516 1 96.25 138 SER B CA 1
ATOM 5439 C C . SER B 1 138 ? 2.154 -18.312 2.746 1 96.25 138 SER B C 1
ATOM 5441 O O . SER B 1 138 ? 3.064 -18.344 1.915 1 96.25 138 SER B O 1
ATOM 5443 N N . VAL B 1 139 ? 2.141 -19 3.91 1 95.38 139 VAL B N 1
ATOM 5444 C CA . VAL B 1 139 ? 3.195 -19.969 4.207 1 95.38 139 VAL B CA 1
ATOM 5445 C C . VAL B 1 139 ? 2.578 -21.266 4.703 1 95.38 139 VAL B C 1
ATOM 5447 O O . VAL B 1 139 ? 1.41 -21.297 5.098 1 95.38 139 VAL B O 1
ATOM 5450 N N . GLY B 1 140 ? 3.297 -22.297 4.613 1 94.31 140 GLY B N 1
ATOM 5451 C CA . GLY B 1 140 ? 2.82 -23.562 5.133 1 94.31 140 GLY B CA 1
ATOM 5452 C C . GLY B 1 140 ? 2.689 -23.578 6.645 1 94.31 140 GLY B C 1
ATOM 5453 O O . GLY B 1 140 ? 3.164 -22.672 7.324 1 94.31 140 GLY B O 1
ATOM 5454 N N . ARG B 1 141 ? 2.096 -24.625 7.098 1 92.62 141 ARG B N 1
ATOM 5455 C CA . ARG B 1 141 ? 1.926 -24.781 8.539 1 92.62 141 ARG B CA 1
ATOM 5456 C C . ARG B 1 141 ? 3.275 -24.828 9.25 1 92.62 141 ARG B C 1
ATOM 5458 O O . ARG B 1 141 ? 4.168 -25.578 8.844 1 92.62 141 ARG B O 1
ATOM 5465 N N . ASN B 1 142 ? 3.424 -23.984 10.234 1 91.69 142 ASN B N 1
ATOM 5466 C CA . ASN B 1 142 ? 4.645 -23.906 11.031 1 91.69 142 ASN B CA 1
ATOM 5467 C C . ASN B 1 142 ? 5.848 -23.5 10.18 1 91.69 142 ASN B C 1
ATOM 5469 O O . ASN B 1 142 ? 6.961 -23.984 10.414 1 91.69 142 ASN B O 1
ATOM 5473 N N . ALA B 1 143 ? 5.559 -22.875 9.133 1 93.31 143 ALA B N 1
ATOM 5474 C CA . ALA B 1 143 ? 6.625 -22.406 8.25 1 93.31 143 ALA B CA 1
ATOM 5475 C C . ALA B 1 143 ? 6.773 -20.891 8.336 1 93.31 143 ALA B C 1
ATOM 5477 O O . ALA B 1 143 ? 5.871 -20.188 8.82 1 93.31 143 ALA B O 1
ATOM 5478 N N . LYS B 1 144 ? 7.898 -20.406 7.941 1 94.12 144 LYS B N 1
ATOM 5479 C CA . LYS B 1 144 ? 8.211 -18.969 7.918 1 94.12 144 LYS B CA 1
ATOM 5480 C C . LYS B 1 144 ? 8.648 -18.531 6.527 1 94.12 144 LYS B C 1
ATOM 5482 O O . LYS B 1 144 ? 9.094 -19.344 5.719 1 94.12 144 LYS B O 1
ATOM 5487 N N . LEU B 1 145 ? 8.453 -17.312 6.297 1 96.88 145 LEU B N 1
ATOM 5488 C CA . LEU B 1 145 ? 8.945 -16.797 5.027 1 96.88 145 LEU B CA 1
ATOM 5489 C C . LEU B 1 145 ? 10.469 -16.859 4.969 1 96.88 145 LEU B C 1
ATOM 5491 O O . LEU B 1 145 ? 11.156 -16.406 5.891 1 96.88 145 LEU B O 1
ATOM 5495 N N . ASN B 1 146 ? 10.961 -17.375 3.945 1 96.38 146 ASN B N 1
ATOM 5496 C CA . ASN B 1 146 ? 12.398 -17.578 3.809 1 96.38 146 ASN B CA 1
ATOM 5497 C C . ASN B 1 146 ? 12.969 -16.75 2.662 1 96.38 146 ASN B C 1
ATOM 5499 O O . ASN B 1 146 ? 14.125 -16.328 2.707 1 96.38 146 ASN B O 1
ATOM 5503 N N . TRP B 1 147 ? 12.234 -16.578 1.657 1 97.62 147 TRP B N 1
ATOM 5504 C CA . TRP B 1 147 ? 12.672 -15.852 0.471 1 97.62 147 TRP B CA 1
ATOM 5505 C C . TRP B 1 147 ? 11.5 -15.133 -0.194 1 97.62 147 TRP B C 1
ATOM 5507 O O . TRP B 1 147 ? 10.391 -15.664 -0.247 1 97.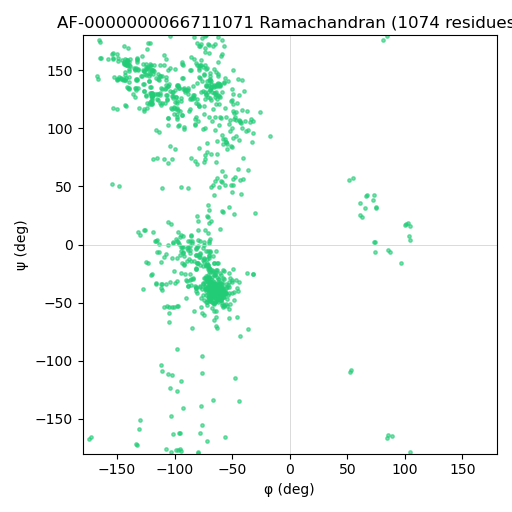62 147 TRP B O 1
ATOM 5517 N N . ILE B 1 148 ? 11.727 -13.938 -0.749 1 98.38 148 ILE B N 1
ATOM 5518 C CA . ILE B 1 148 ? 10.719 -13.219 -1.513 1 98.38 148 ILE B CA 1
ATOM 5519 C C . ILE B 1 148 ? 11.383 -12.43 -2.639 1 98.38 148 ILE B C 1
ATOM 5521 O O . ILE B 1 148 ? 12.484 -11.906 -2.467 1 98.38 148 ILE B O 1
ATOM 5525 N N . GLY B 1 149 ? 10.734 -12.367 -3.762 1 97.75 149 GLY B N 1
ATOM 5526 C CA . GLY B 1 149 ? 11.234 -11.648 -4.922 1 97.75 149 GLY B CA 1
ATOM 5527 C C . GLY B 1 149 ? 10.242 -11.594 -6.066 1 97.75 149 GLY B C 1
ATOM 5528 O O . GLY B 1 149 ? 9.047 -11.781 -5.863 1 97.75 149 GLY B O 1
ATOM 5529 N N . TYR B 1 150 ? 10.711 -11.203 -7.199 1 96.38 150 TYR B N 1
ATOM 5530 C CA . TYR B 1 150 ? 9.883 -11.117 -8.398 1 96.38 150 TYR B CA 1
ATOM 5531 C C . TYR B 1 150 ? 10.422 -12.023 -9.5 1 96.38 150 TYR B C 1
ATOM 5533 O O . TYR B 1 150 ? 11.633 -12.273 -9.57 1 96.38 150 TYR B O 1
ATOM 5541 N N . THR B 1 151 ? 9.523 -12.484 -10.312 1 94.38 151 THR B N 1
ATOM 5542 C CA . THR B 1 151 ? 9.938 -13.227 -11.5 1 94.38 151 THR B CA 1
ATOM 5543 C C . THR B 1 151 ? 10.523 -12.289 -12.547 1 94.38 151 THR B C 1
ATOM 5545 O O . THR B 1 151 ? 10.539 -11.07 -12.359 1 94.38 151 THR B O 1
ATOM 5548 N N . SER B 1 152 ? 10.922 -12.859 -13.633 1 89 152 SER B N 1
ATOM 5549 C CA . SER B 1 152 ? 11.531 -12.094 -14.719 1 89 152 SER B CA 1
ATOM 5550 C C . SER B 1 152 ? 10.531 -11.133 -15.344 1 89 152 SER B C 1
ATOM 5552 O O . SER B 1 152 ? 10.914 -10.141 -15.969 1 89 152 SER B O 1
ATOM 5554 N N . ARG B 1 153 ? 9.273 -11.383 -15.055 1 88.44 153 ARG B N 1
ATOM 5555 C CA . ARG B 1 153 ? 8.266 -10.508 -15.648 1 88.44 153 ARG B CA 1
ATOM 5556 C C . ARG B 1 153 ? 7.535 -9.711 -14.57 1 88.44 153 ARG B C 1
ATOM 5558 O O . ARG B 1 153 ? 6.52 -9.07 -14.852 1 88.44 153 ARG B O 1
ATOM 5565 N N . GLY B 1 154 ? 7.957 -9.867 -13.398 1 91.75 154 GLY B N 1
ATOM 5566 C CA . GLY B 1 154 ? 7.457 -8.977 -12.367 1 91.75 154 GLY B CA 1
ATOM 5567 C C . GLY B 1 154 ? 6.352 -9.586 -11.523 1 91.75 154 GLY B C 1
ATOM 5568 O O . GLY B 1 154 ? 5.562 -8.867 -10.906 1 91.75 154 GLY B O 1
ATOM 5569 N N . THR B 1 155 ? 6.191 -10.828 -11.555 1 93.56 155 THR B N 1
ATOM 5570 C CA . THR B 1 155 ? 5.254 -11.508 -10.672 1 93.56 155 THR B CA 1
ATOM 5571 C C . THR B 1 155 ? 5.891 -11.773 -9.305 1 93.56 155 THR B C 1
ATOM 5573 O O . THR B 1 155 ? 6.992 -12.312 -9.227 1 93.56 155 THR B O 1
ATOM 5576 N N . LEU B 1 156 ? 5.191 -11.375 -8.281 1 96.5 156 LEU B N 1
ATOM 5577 C CA . LEU B 1 156 ? 5.707 -11.578 -6.934 1 96.5 156 LEU B CA 1
ATOM 5578 C C . LEU B 1 156 ? 5.734 -13.062 -6.586 1 96.5 156 LEU B C 1
ATOM 5580 O O . LEU B 1 156 ? 4.789 -13.797 -6.883 1 96.5 156 LEU B O 1
ATOM 5584 N N . CYS B 1 157 ? 6.797 -13.523 -5.941 1 97.69 157 CYS B N 1
ATOM 5585 C CA . CYS B 1 157 ? 6.953 -14.93 -5.594 1 97.69 157 CYS B CA 1
ATOM 5586 C C . CYS B 1 157 ? 7.633 -15.086 -4.242 1 97.69 157 CYS B C 1
ATOM 5588 O O . CYS B 1 157 ? 8.336 -14.18 -3.787 1 97.69 157 CYS B O 1
ATOM 5590 N N . THR B 1 158 ? 7.391 -16.203 -3.609 1 98.38 158 THR B N 1
ATOM 5591 C CA . THR B 1 158 ? 7.93 -16.469 -2.279 1 98.38 158 THR B CA 1
ATOM 5592 C C . THR B 1 158 ? 8.359 -17.922 -2.143 1 98.38 158 THR B C 1
ATOM 5594 O O . THR B 1 158 ? 7.949 -18.781 -2.938 1 98.38 158 THR B O 1
ATOM 5597 N N . MET B 1 159 ? 9.219 -18.172 -1.194 1 98.31 159 MET B N 1
ATOM 5598 C CA . MET B 1 159 ? 9.547 -19.5 -0.689 1 98.31 159 MET B CA 1
ATOM 5599 C C . MET B 1 159 ? 9.555 -19.516 0.836 1 98.31 159 MET B C 1
ATOM 5601 O O . MET B 1 159 ? 10.078 -18.594 1.469 1 98.31 159 MET B O 1
ATOM 5605 N N . ASP B 1 160 ? 8.945 -20.469 1.401 1 97.19 160 ASP B N 1
ATOM 5606 C CA . ASP B 1 160 ? 8.898 -20.531 2.859 1 97.19 160 ASP B CA 1
ATOM 5607 C C . ASP B 1 160 ? 10.008 -21.438 3.408 1 97.19 160 ASP B C 1
ATOM 5609 O O . ASP B 1 160 ? 10.867 -21.891 2.656 1 97.19 160 ASP B O 1
ATOM 5613 N N . SER B 1 161 ? 10.078 -21.672 4.691 1 94.38 161 SER B N 1
ATOM 5614 C CA . SER B 1 161 ? 11.164 -22.391 5.367 1 94.38 161 SER B CA 1
ATOM 5615 C C . SER B 1 161 ? 11.078 -23.891 5.117 1 94.38 161 SER B C 1
ATOM 5617 O O . SER B 1 161 ? 12.031 -24.625 5.398 1 94.38 161 SER B O 1
ATOM 5619 N N . LYS B 1 162 ? 9.992 -24.344 4.586 1 94.38 162 LYS B N 1
ATOM 5620 C CA . LYS B 1 162 ? 9.867 -25.75 4.18 1 94.38 162 LYS B CA 1
ATOM 5621 C C . LYS B 1 162 ? 10.125 -25.906 2.688 1 94.38 162 LYS B C 1
ATOM 5623 O O . LYS B 1 162 ? 9.891 -26.984 2.123 1 94.38 162 LYS B O 1
ATOM 5628 N N . TYR B 1 163 ? 10.461 -24.812 2.029 1 96.69 163 TYR B N 1
ATOM 5629 C CA . TYR B 1 163 ? 10.953 -24.734 0.66 1 96.69 163 TYR B CA 1
ATOM 5630 C C . TYR B 1 163 ? 9.828 -24.953 -0.342 1 96.69 163 TYR B C 1
ATOM 5632 O O . TYR B 1 163 ? 10.023 -25.594 -1.378 1 96.69 163 TYR B O 1
ATOM 5640 N N . CYS B 1 164 ? 8.672 -24.562 0.009 1 97.75 164 CYS B N 1
ATOM 5641 C CA . CYS B 1 164 ? 7.562 -24.469 -0.937 1 97.75 164 CYS B CA 1
ATOM 5642 C C . CYS B 1 164 ? 7.574 -23.141 -1.67 1 97.75 164 CYS B C 1
ATOM 5644 O O . CYS B 1 164 ? 7.551 -22.078 -1.039 1 97.75 164 CYS B O 1
ATOM 5646 N N . CYS B 1 165 ? 7.574 -23.25 -2.955 1 98.06 165 CYS B N 1
ATOM 5647 C CA . CYS B 1 165 ? 7.609 -22.062 -3.793 1 98.06 165 CYS B CA 1
ATOM 5648 C C . CYS B 1 165 ? 6.211 -21.656 -4.242 1 98.06 165 CYS B C 1
ATOM 5650 O O . CYS B 1 165 ? 5.438 -22.516 -4.695 1 98.06 165 CYS B O 1
ATOM 5652 N N . ARG B 1 166 ? 5.93 -20.375 -4.137 1 98 166 ARG B N 1
ATOM 5653 C CA . ARG B 1 166 ? 4.613 -19.875 -4.504 1 98 166 ARG B CA 1
ATOM 5654 C C . ARG B 1 166 ? 4.734 -18.609 -5.344 1 98 166 ARG B C 1
ATOM 5656 O O . ARG B 1 166 ? 5.691 -17.844 -5.195 1 98 166 ARG B O 1
ATOM 5663 N N . ILE B 1 167 ? 3.744 -18.359 -6.219 1 96.25 167 ILE B N 1
ATOM 5664 C CA . ILE B 1 167 ? 3.652 -17.125 -6.969 1 96.25 167 ILE B CA 1
ATOM 5665 C C . ILE B 1 167 ? 2.344 -16.406 -6.625 1 96.25 167 ILE B C 1
ATOM 5667 O O . ILE B 1 167 ? 1.357 -17.047 -6.262 1 96.25 167 ILE B O 1
ATOM 5671 N N . PHE B 1 168 ? 2.371 -15.109 -6.707 1 96.31 168 PHE B N 1
ATOM 5672 C CA . PHE B 1 168 ? 1.175 -14.312 -6.469 1 96.31 168 PHE B CA 1
ATOM 5673 C C . PHE B 1 168 ? 0.544 -13.883 -7.785 1 96.31 168 PHE B C 1
ATOM 5675 O O . PHE B 1 168 ? 1.099 -13.039 -8.5 1 96.31 168 PHE B O 1
ATOM 5682 N N . SER B 1 169 ? -0.625 -14.336 -7.98 1 89.75 169 SER B N 1
ATOM 5683 C CA . SER B 1 169 ? -1.312 -14.023 -9.227 1 89.75 169 SER B CA 1
ATOM 5684 C C . SER B 1 169 ? -1.872 -12.602 -9.203 1 89.75 169 SER B C 1
ATOM 5686 O O . SER B 1 169 ? -2.178 -12.07 -8.141 1 89.75 169 SER B O 1
ATOM 5688 N N . SER B 1 170 ? -2.037 -12.031 -10.328 1 83.38 170 SER B N 1
ATOM 5689 C CA . SER B 1 170 ? -2.582 -10.68 -10.445 1 83.38 170 SER B CA 1
ATOM 5690 C C . SER B 1 170 ? -4.008 -10.609 -9.906 1 83.38 170 SER B C 1
ATOM 5692 O O . SER B 1 170 ? -4.508 -9.531 -9.594 1 83.38 170 SER B O 1
ATOM 5694 N N . ASN B 1 171 ? -4.578 -11.797 -9.758 1 82.88 171 ASN B N 1
ATOM 5695 C CA . ASN B 1 171 ? -5.949 -11.844 -9.266 1 82.88 171 ASN B CA 1
ATOM 5696 C C . ASN B 1 171 ? -5.992 -11.891 -7.738 1 82.88 171 ASN B C 1
ATOM 5698 O O . ASN B 1 171 ? -7.07 -11.977 -7.148 1 82.88 171 ASN B O 1
ATOM 5702 N N . GLY B 1 172 ? -4.926 -11.969 -7.199 1 88.5 172 GLY B N 1
ATOM 5703 C CA . GLY B 1 172 ? -4.902 -11.773 -5.762 1 88.5 172 GLY B CA 1
ATOM 5704 C C . GLY B 1 172 ? -4.773 -13.07 -4.984 1 88.5 172 GLY B C 1
ATOM 5705 O O . GLY B 1 172 ? -5.09 -13.117 -3.795 1 88.5 172 GLY B O 1
ATOM 5706 N N . ILE B 1 173 ? -4.332 -14.102 -5.652 1 92.25 173 ILE B N 1
ATOM 5707 C CA . ILE B 1 173 ? -4.211 -15.367 -4.949 1 92.25 173 ILE B CA 1
ATOM 5708 C C . ILE B 1 173 ? -2.781 -15.891 -5.066 1 92.25 173 ILE B C 1
ATOM 5710 O O . ILE B 1 173 ? -2.084 -15.594 -6.039 1 92.25 173 ILE B O 1
ATOM 5714 N N . TRP B 1 174 ? -2.396 -16.656 -4.051 1 96.44 174 TRP B N 1
ATOM 5715 C CA . TRP B 1 174 ? -1.112 -17.359 -4.086 1 96.44 174 TRP B CA 1
ATOM 5716 C C . TRP B 1 174 ? -1.266 -18.766 -4.66 1 96.44 174 TRP B C 1
ATOM 5718 O O . TRP B 1 174 ? -2.176 -19.5 -4.277 1 96.44 174 TRP B O 1
ATOM 5728 N N . ILE B 1 175 ? -0.361 -19.109 -5.535 1 96.56 175 ILE B N 1
ATOM 5729 C CA . ILE B 1 175 ? -0.405 -20.406 -6.195 1 96.56 175 ILE B CA 1
ATOM 5730 C C . ILE B 1 175 ? 0.913 -21.141 -5.969 1 96.56 175 ILE B C 1
ATOM 5732 O O . ILE B 1 175 ? 1.981 -20.641 -6.332 1 96.56 175 ILE B O 1
ATOM 5736 N N . PRO B 1 176 ? 0.874 -22.328 -5.375 1 97.5 176 PRO B N 1
ATOM 5737 C CA . PRO B 1 176 ? 2.107 -23.109 -5.27 1 97.5 176 PRO B CA 1
ATOM 5738 C C . PRO B 1 176 ? 2.604 -23.609 -6.621 1 97.5 176 PRO B C 1
ATOM 5740 O O . PRO B 1 176 ? 1.824 -24.172 -7.402 1 97.5 176 PRO B O 1
ATOM 5743 N N . VAL B 1 177 ? 3.877 -23.484 -6.855 1 96.94 177 VAL B N 1
ATOM 5744 C CA . VAL B 1 177 ? 4.352 -23.828 -8.188 1 96.94 177 VAL B CA 1
ATOM 5745 C C . VAL B 1 177 ? 5.457 -24.875 -8.094 1 96.94 177 VAL B C 1
ATOM 5747 O O . VAL B 1 177 ? 5.852 -25.469 -9.102 1 96.94 177 VAL B O 1
ATOM 5750 N N . TYR B 1 178 ? 5.98 -25.047 -6.949 1 97.25 178 TYR B N 1
ATOM 5751 C CA . TYR B 1 178 ? 6.953 -26.109 -6.758 1 97.25 178 TYR B CA 1
ATOM 5752 C C . TYR B 1 178 ? 7.223 -26.344 -5.277 1 97.25 178 TYR B C 1
ATOM 5754 O O . TYR B 1 178 ? 7.258 -25.406 -4.488 1 97.25 178 TYR B O 1
ATOM 5762 N N . ASP B 1 179 ? 7.445 -27.531 -4.949 1 96 179 ASP B N 1
ATOM 5763 C CA . ASP B 1 179 ? 7.781 -27.938 -3.588 1 96 179 ASP B CA 1
ATOM 5764 C C . ASP B 1 179 ? 9.078 -28.75 -3.555 1 96 179 ASP B C 1
ATOM 5766 O O . ASP B 1 179 ? 9.125 -29.859 -4.066 1 96 179 ASP B O 1
ATOM 5770 N N . PHE B 1 180 ? 10.094 -28.25 -2.9 1 95.62 180 PHE B N 1
ATOM 5771 C CA . PHE B 1 180 ? 11.398 -28.906 -2.859 1 95.62 180 PHE B CA 1
ATOM 5772 C C . PHE B 1 180 ? 11.414 -30.016 -1.819 1 95.62 180 PHE B C 1
ATOM 5774 O O . PHE B 1 180 ? 12.43 -30.703 -1.653 1 95.62 180 PHE B O 1
ATOM 5781 N N . ALA B 1 181 ? 10.391 -30.172 -1.108 1 88.06 181 ALA B N 1
ATOM 5782 C CA . ALA B 1 181 ? 10.352 -31.156 -0.036 1 88.06 181 ALA B CA 1
ATOM 5783 C C . ALA B 1 181 ? 10.758 -32.531 -0.547 1 88.06 181 ALA B C 1
ATOM 5785 O O . ALA B 1 181 ? 11.43 -33.281 0.155 1 88.06 181 ALA B O 1
ATOM 5786 N N . THR B 1 182 ? 10.336 -32.812 -1.83 1 83 182 THR B N 1
ATOM 5787 C CA . THR B 1 182 ? 10.633 -34.125 -2.385 1 83 182 THR B CA 1
ATOM 5788 C C . THR B 1 182 ? 12.07 -34.188 -2.895 1 83 182 THR B C 1
ATOM 5790 O O . THR B 1 182 ? 12.633 -35.281 -3.053 1 83 182 THR B O 1
ATOM 5793 N N . THR B 1 183 ? 12.641 -33.094 -3.053 1 86.69 183 THR B N 1
ATOM 5794 C CA . THR B 1 183 ? 13.984 -33 -3.615 1 86.69 183 THR B CA 1
ATOM 5795 C C . THR B 1 183 ? 15.039 -33.094 -2.514 1 86.69 183 THR B C 1
ATOM 5797 O O . THR B 1 183 ? 16.156 -33.531 -2.75 1 86.69 183 THR B O 1
ATOM 5800 N N . LEU B 1 184 ? 14.719 -32.625 -1.357 1 89.56 184 LEU B N 1
ATOM 5801 C CA . LEU B 1 184 ? 15.672 -32.594 -0.25 1 89.56 184 LEU B CA 1
ATOM 5802 C C . LEU B 1 184 ? 15.969 -34 0.241 1 89.56 184 LEU B C 1
ATOM 5804 O O . LEU B 1 184 ? 15.055 -34.75 0.562 1 89.56 184 LEU B O 1
ATOM 5808 N N . LYS B 1 185 ? 17.188 -34.344 0.29 1 87.19 185 LYS B N 1
ATOM 5809 C CA . LYS B 1 185 ? 17.625 -35.688 0.632 1 87.19 185 LYS B CA 1
ATOM 5810 C C . LYS B 1 185 ? 17.797 -35.844 2.141 1 87.19 185 LYS B C 1
ATOM 5812 O O . LYS B 1 185 ? 17.562 -36.938 2.689 1 87.19 185 LYS B O 1
ATOM 5817 N N . SER B 1 186 ? 18.281 -34.719 2.762 1 89.25 186 SER B N 1
ATOM 5818 C CA . SER B 1 186 ? 18.5 -34.75 4.203 1 89.25 186 SER B CA 1
ATOM 5819 C C . SER B 1 186 ? 17.922 -33.531 4.875 1 89.25 186 SER B C 1
ATOM 5821 O O . SER B 1 186 ? 17.734 -32.469 4.23 1 89.25 186 SER B O 1
ATOM 5823 N N . ASN B 1 187 ? 17.703 -33.656 6.191 1 88.19 187 ASN B N 1
ATOM 5824 C CA . ASN B 1 187 ? 17.156 -32.562 6.965 1 88.19 187 ASN B CA 1
ATOM 5825 C C . ASN B 1 187 ? 18.172 -31.438 7.141 1 88.19 187 ASN B C 1
ATOM 5827 O O . ASN B 1 187 ? 17.812 -30.312 7.461 1 88.19 187 ASN B O 1
ATOM 5831 N N . SER B 1 188 ? 19.375 -31.781 6.98 1 91.94 188 SER B N 1
ATOM 5832 C CA . SER B 1 188 ? 20.438 -30.797 7.152 1 91.94 188 SER B CA 1
ATOM 5833 C C . SER B 1 188 ? 20.688 -30.016 5.859 1 91.94 188 SER B C 1
ATOM 5835 O O . SER B 1 188 ? 21.391 -29.016 5.855 1 91.94 188 SER B O 1
ATOM 5837 N N . ASP B 1 189 ? 20.125 -30.562 4.805 1 94.31 189 ASP B N 1
ATOM 5838 C CA . ASP B 1 189 ? 20.312 -29.922 3.508 1 94.31 189 ASP B CA 1
ATOM 5839 C C . ASP B 1 189 ? 19.422 -28.688 3.359 1 94.31 189 ASP B C 1
ATOM 5841 O O . ASP B 1 189 ? 18.359 -28.609 4 1 94.31 189 ASP B O 1
ATOM 5845 N N . HIS B 1 190 ? 19.859 -27.75 2.498 1 94.62 190 HIS B N 1
ATOM 5846 C CA . HIS B 1 190 ? 19.109 -26.531 2.295 1 94.62 190 HIS B CA 1
ATOM 5847 C C . HIS B 1 190 ? 19.078 -26.125 0.821 1 94.62 190 HIS B C 1
ATOM 5849 O O . HIS B 1 190 ? 19.875 -26.641 0.026 1 94.62 190 HIS B O 1
ATOM 5855 N N . ILE B 1 191 ? 18.078 -25.359 0.5 1 96.12 191 ILE B N 1
ATOM 5856 C CA . ILE B 1 191 ? 17.953 -24.812 -0.846 1 96.12 191 ILE B CA 1
ATOM 5857 C C . ILE B 1 191 ? 18.25 -23.312 -0.827 1 96.12 191 ILE B C 1
ATOM 5859 O O . ILE B 1 191 ? 17.656 -22.562 -0.053 1 96.12 191 ILE B O 1
ATOM 5863 N N . PHE B 1 192 ? 19.219 -22.938 -1.604 1 95.31 192 PHE B N 1
ATOM 5864 C CA . PHE B 1 192 ? 19.469 -21.516 -1.827 1 95.31 192 PHE B CA 1
ATOM 5865 C C . PHE B 1 192 ? 18.812 -21.047 -3.119 1 95.31 192 PHE B C 1
ATOM 5867 O O . PHE B 1 192 ? 19.312 -21.312 -4.211 1 95.31 192 PHE B O 1
ATOM 5874 N N . LEU B 1 193 ? 17.703 -20.391 -2.969 1 96.56 193 LEU B N 1
ATOM 5875 C CA . LEU B 1 193 ? 16.922 -19.953 -4.121 1 96.56 193 LEU B CA 1
ATOM 5876 C C . LEU B 1 193 ? 17.562 -18.75 -4.797 1 96.56 193 LEU B C 1
ATOM 5878 O O . LEU B 1 193 ? 17.953 -17.797 -4.125 1 96.56 193 LEU B O 1
ATOM 5882 N N . ILE B 1 194 ? 17.672 -18.828 -6.051 1 94.75 194 ILE B N 1
ATOM 5883 C CA . ILE B 1 194 ? 18.312 -17.75 -6.805 1 94.75 194 ILE B CA 1
ATOM 5884 C C . ILE B 1 194 ? 17.25 -16.891 -7.48 1 94.75 194 ILE B C 1
ATOM 5886 O O . ILE B 1 194 ? 17.25 -15.664 -7.332 1 94.75 194 ILE B O 1
ATOM 5890 N N . SER B 1 195 ? 16.359 -17.594 -8.273 1 96.25 195 SER B N 1
ATOM 5891 C CA . SER B 1 195 ? 15.398 -16.781 -9.016 1 96.25 195 SER B CA 1
ATOM 5892 C C . SER B 1 195 ? 14.242 -17.641 -9.523 1 96.25 195 SER B C 1
ATOM 5894 O O . SER B 1 195 ? 14.336 -18.859 -9.57 1 96.25 195 SER B O 1
ATOM 5896 N N . PHE B 1 196 ? 13.133 -16.984 -9.844 1 96.44 196 PHE B N 1
ATOM 5897 C CA . PHE B 1 196 ? 11.992 -17.516 -10.578 1 96.44 196 PHE B CA 1
ATOM 5898 C C . PHE B 1 196 ? 11.969 -16.984 -12.008 1 96.44 196 PHE B C 1
ATOM 5900 O O . PHE B 1 196 ? 12.227 -15.797 -12.234 1 96.44 196 PHE B O 1
ATOM 5907 N N . MET B 1 197 ? 11.711 -17.844 -12.867 1 93 197 MET B N 1
ATOM 5908 C CA . MET B 1 197 ? 11.523 -17.453 -14.258 1 93 197 MET B CA 1
ATOM 5909 C C . MET B 1 197 ? 10.125 -17.828 -14.75 1 93 197 MET B C 1
ATOM 5911 O O . MET B 1 197 ? 9.68 -18.953 -14.555 1 93 197 MET B O 1
ATOM 5915 N N . ASP B 1 198 ? 9.461 -16.875 -15.344 1 89.81 198 ASP B N 1
ATOM 5916 C CA . ASP B 1 198 ? 8.125 -17.172 -15.844 1 89.81 198 ASP B CA 1
ATOM 5917 C C . ASP B 1 198 ? 8.07 -17.062 -17.375 1 89.81 198 ASP B C 1
ATOM 5919 O O . ASP B 1 198 ? 7.039 -17.344 -17.984 1 89.81 198 ASP B O 1
ATOM 5923 N N . TYR B 1 199 ? 9.102 -16.625 -17.938 1 82.44 199 TYR B N 1
ATOM 5924 C CA . TYR B 1 199 ? 9.211 -16.547 -19.391 1 82.44 199 TYR B CA 1
ATOM 5925 C C . TYR B 1 199 ? 10.664 -16.719 -19.828 1 82.44 199 TYR B C 1
ATOM 5927 O O . TYR B 1 199 ? 11.578 -16.203 -19.188 1 82.44 199 TYR B O 1
ATOM 5935 N N . PRO B 1 200 ? 10.945 -17.359 -20.844 1 81.19 200 PRO B N 1
ATOM 5936 C CA . PRO B 1 200 ? 10.047 -18.078 -21.75 1 81.19 200 PRO B CA 1
ATOM 5937 C C . PRO B 1 200 ? 9.531 -19.391 -21.141 1 81.19 200 PRO B C 1
ATOM 5939 O O . PRO B 1 200 ? 8.5 -19.906 -21.578 1 81.19 200 PRO B O 1
ATOM 5942 N N . HIS B 1 201 ? 10.375 -19.906 -20.297 1 87.19 201 HIS B N 1
ATOM 5943 C CA . HIS B 1 201 ? 9.969 -21.109 -19.578 1 87.19 201 HIS B CA 1
ATOM 5944 C C . HIS B 1 201 ? 9.75 -20.812 -18.094 1 87.19 201 HIS B C 1
ATOM 5946 O O . HIS B 1 201 ? 10.438 -19.984 -17.516 1 87.19 201 HIS B O 1
ATOM 5952 N N . CYS B 1 202 ? 8.773 -21.516 -17.594 1 92.31 202 CYS B N 1
ATOM 5953 C CA . CYS B 1 202 ? 8.523 -21.391 -16.156 1 92.31 202 CYS B CA 1
ATOM 5954 C C . CYS B 1 202 ? 9.477 -22.281 -15.359 1 92.31 202 CYS B C 1
ATOM 5956 O O . CYS B 1 202 ? 9.281 -23.484 -15.273 1 92.31 202 CYS B O 1
ATOM 5958 N N . GLU B 1 203 ? 10.438 -21.641 -14.789 1 96.44 203 GLU B N 1
ATOM 5959 C CA . GLU B 1 203 ? 11.492 -22.391 -14.125 1 96.44 203 GLU B CA 1
ATOM 5960 C C . GLU B 1 203 ? 11.93 -21.719 -12.836 1 96.44 203 GLU B C 1
ATOM 5962 O O . GLU B 1 203 ? 11.672 -20.531 -12.633 1 96.44 203 GLU B O 1
ATOM 5967 N N . ILE B 1 204 ? 12.531 -22.5 -11.953 1 97.44 204 ILE B N 1
ATOM 5968 C CA . ILE B 1 204 ? 13.141 -22.016 -10.727 1 97.44 204 ILE B CA 1
ATOM 5969 C C . ILE B 1 204 ? 14.633 -22.359 -10.727 1 97.44 204 ILE B C 1
ATOM 5971 O O . ILE B 1 204 ? 15.016 -23.484 -11.031 1 97.44 204 ILE B O 1
ATOM 5975 N N . ARG B 1 205 ? 15.422 -21.391 -10.453 1 97.12 205 ARG B N 1
ATOM 5976 C CA . ARG B 1 205 ? 16.859 -21.578 -10.367 1 97.12 205 ARG B CA 1
ATOM 5977 C C . ARG B 1 205 ? 17.328 -21.594 -8.914 1 97.12 205 ARG B C 1
ATOM 5979 O O . ARG B 1 205 ? 16.938 -20.75 -8.117 1 97.12 205 ARG B O 1
ATOM 5986 N N . TYR B 1 206 ? 18.172 -22.609 -8.555 1 96.31 206 TYR B N 1
ATOM 5987 C CA . TYR B 1 206 ? 18.562 -22.75 -7.16 1 96.31 206 TYR B CA 1
ATOM 5988 C C . TYR B 1 206 ? 19.906 -23.453 -7.043 1 96.31 206 TYR B C 1
ATOM 5990 O O . TYR B 1 206 ? 20.438 -23.969 -8.031 1 96.31 206 TYR B O 1
ATOM 5998 N N . ILE B 1 207 ? 20.484 -23.328 -5.875 1 94.88 207 ILE B N 1
ATOM 5999 C CA . ILE B 1 207 ? 21.672 -24.094 -5.504 1 94.88 207 ILE B CA 1
ATOM 6000 C C . ILE B 1 207 ? 21.328 -25.047 -4.367 1 94.88 207 ILE B C 1
ATOM 6002 O O . ILE B 1 207 ? 20.75 -24.656 -3.357 1 94.88 207 ILE B O 1
ATOM 6006 N N . TYR B 1 208 ? 21.594 -26.266 -4.605 1 94 208 TYR B N 1
ATOM 6007 C CA . TYR B 1 208 ? 21.422 -27.266 -3.561 1 94 208 TYR B CA 1
ATOM 6008 C C . TYR B 1 208 ? 22.594 -27.234 -2.582 1 94 208 TYR B C 1
ATOM 6010 O O . TYR B 1 208 ? 23.75 -27.453 -2.973 1 94 208 TYR B O 1
ATOM 6018 N N . CYS B 1 209 ? 22.281 -26.953 -1.33 1 92.94 209 CYS B N 1
ATOM 6019 C CA . CYS B 1 209 ? 23.312 -26.844 -0.295 1 92.94 209 CYS B CA 1
ATOM 6020 C C . CYS B 1 209 ? 23.281 -28.062 0.617 1 92.94 209 CYS B C 1
ATOM 6022 O O . CYS B 1 209 ? 22.406 -28.188 1.479 1 92.94 209 CYS B O 1
ATOM 6024 N N . ARG B 1 210 ? 24.281 -28.875 0.483 1 91.12 210 ARG B N 1
ATOM 6025 C CA . ARG B 1 210 ? 24.359 -30.094 1.281 1 91.12 210 ARG B CA 1
ATOM 6026 C C . ARG B 1 210 ? 24.922 -29.812 2.666 1 91.12 210 ARG B C 1
ATOM 6028 O O . ARG B 1 210 ? 26.109 -29.484 2.801 1 91.12 210 ARG B O 1
ATOM 6035 N N . GLY B 1 211 ? 24.172 -29.859 3.613 1 91.06 211 GLY B N 1
ATOM 6036 C CA . GLY B 1 211 ? 24.594 -29.734 5 1 91.06 211 GLY B CA 1
ATOM 6037 C C . GLY B 1 211 ? 24.953 -28.312 5.387 1 91.06 211 GLY B C 1
ATOM 6038 O O . GLY B 1 211 ? 25.578 -28.094 6.426 1 91.06 211 GLY B O 1
ATOM 6039 N N . ILE B 1 212 ? 24.797 -27.453 4.492 1 89.38 212 ILE B N 1
ATOM 6040 C CA . ILE B 1 212 ? 25.078 -26.047 4.758 1 89.38 212 ILE B CA 1
ATOM 6041 C C . ILE B 1 212 ? 23.859 -25.203 4.383 1 89.38 212 ILE B C 1
ATOM 6043 O O . ILE B 1 212 ? 23.125 -25.531 3.463 1 89.38 212 ILE B O 1
ATOM 6047 N N . GLU B 1 213 ? 23.625 -24.094 5.055 1 89.81 213 GLU B N 1
ATOM 6048 C CA . GLU B 1 213 ? 22.438 -23.266 4.832 1 89.81 213 GLU B CA 1
ATOM 6049 C C . GLU B 1 213 ? 22.625 -22.359 3.617 1 89.81 213 GLU B C 1
ATOM 6051 O O . GLU B 1 213 ? 21.672 -22.109 2.875 1 89.81 213 GLU B O 1
ATOM 6056 N N . TYR B 1 214 ? 23.859 -21.859 3.471 1 90.5 214 TYR B N 1
ATOM 6057 C CA . TYR B 1 214 ? 24.156 -20.953 2.369 1 90.5 214 TYR B CA 1
ATOM 6058 C C . TYR B 1 214 ? 25.344 -21.453 1.548 1 90.5 214 TYR B C 1
ATOM 6060 O O . TYR B 1 214 ? 26.25 -22.094 2.082 1 90.5 214 TYR B O 1
ATOM 6068 N N . PRO B 1 215 ? 25.266 -21.172 0.277 1 90.5 215 PRO B N 1
ATOM 6069 C CA . PRO B 1 215 ? 26.406 -21.594 -0.523 1 90.5 215 PRO B CA 1
ATOM 6070 C C . PRO B 1 215 ? 27.703 -20.906 -0.109 1 90.5 215 PRO B C 1
ATOM 6072 O O . PRO B 1 215 ? 27.688 -19.734 0.273 1 90.5 215 PRO B O 1
ATOM 6075 N N . LEU B 1 216 ? 28.766 -21.641 -0.241 1 86.06 216 LEU B N 1
ATOM 6076 C CA . LEU B 1 216 ? 30.078 -21.078 0.094 1 86.06 216 LEU B CA 1
ATOM 6077 C C . LEU B 1 216 ? 30.5 -20.062 -0.955 1 86.06 216 LEU B C 1
ATOM 6079 O O . LEU B 1 216 ? 30.312 -20.281 -2.154 1 86.06 216 LEU B O 1
ATOM 6083 N N . VAL B 1 217 ? 30.984 -19.016 -0.544 1 79.88 217 VAL B N 1
ATOM 6084 C CA . VAL B 1 217 ? 31.375 -17.906 -1.415 1 79.88 217 VAL B CA 1
ATOM 6085 C C . VAL B 1 217 ? 32.469 -18.375 -2.389 1 79.88 217 VAL B C 1
ATOM 6087 O O . VAL B 1 217 ? 32.469 -17.984 -3.559 1 79.88 217 VAL B O 1
ATOM 6090 N N . GLU B 1 218 ? 33.344 -19.281 -1.892 1 80.5 218 GLU B N 1
ATOM 6091 C CA . GLU B 1 218 ? 34.5 -19.719 -2.691 1 80.5 218 GLU B CA 1
ATOM 6092 C C . GLU B 1 218 ? 34.094 -20.797 -3.701 1 80.5 218 GLU B C 1
ATOM 6094 O O . GLU B 1 218 ? 34.75 -20.969 -4.727 1 80.5 218 GLU B O 1
ATOM 6099 N N . SER B 1 219 ? 33.031 -21.391 -3.398 1 74.12 219 SER B N 1
ATOM 6100 C CA . SER B 1 219 ? 32.625 -22.516 -4.242 1 74.12 219 SER B CA 1
ATOM 6101 C C . SER B 1 219 ? 31.812 -22.047 -5.441 1 74.12 219 SER B C 1
ATOM 6103 O O . SER B 1 219 ? 30.922 -21.188 -5.309 1 74.12 219 SER B O 1
ATOM 6105 N N . ARG B 1 220 ? 32.312 -22.25 -6.613 1 77.38 220 ARG B N 1
ATOM 6106 C CA . ARG B 1 220 ? 31.562 -21.938 -7.824 1 77.38 220 ARG B CA 1
ATOM 6107 C C . ARG B 1 220 ? 30.469 -22.969 -8.078 1 77.38 220 ARG B C 1
ATOM 6109 O O . ARG B 1 220 ? 30.656 -23.891 -8.883 1 77.38 220 ARG B O 1
ATOM 6116 N N . SER B 1 221 ? 29.484 -22.953 -7.297 1 82.69 221 SER B N 1
ATOM 6117 C CA . SER B 1 221 ? 28.391 -23.891 -7.469 1 82.69 221 SER B CA 1
ATOM 6118 C C . SER B 1 221 ? 27.562 -23.562 -8.711 1 82.69 221 SER B C 1
ATOM 6120 O O . SER B 1 221 ? 27.297 -22.391 -8.992 1 82.69 221 SER B O 1
ATOM 6122 N N . ILE B 1 222 ? 27.297 -24.562 -9.523 1 88.75 222 ILE B N 1
ATOM 6123 C CA . ILE B 1 222 ? 26.469 -24.406 -10.711 1 88.75 222 ILE B CA 1
ATOM 6124 C C . ILE B 1 222 ? 25 -24.453 -10.32 1 88.75 222 ILE B C 1
ATOM 6126 O O . ILE B 1 222 ? 24.531 -25.406 -9.703 1 88.75 222 ILE B O 1
ATOM 6130 N N . PRO B 1 223 ? 24.344 -23.422 -10.648 1 93 223 PRO B N 1
ATOM 6131 C CA . PRO B 1 223 ? 22.922 -23.391 -10.297 1 93 223 PRO B CA 1
ATOM 6132 C C . PRO B 1 223 ? 22.125 -24.484 -11.008 1 93 223 PRO B C 1
ATOM 6134 O O . PRO B 1 223 ? 22.406 -24.797 -12.172 1 93 223 PRO B O 1
ATOM 6137 N N . ALA B 1 224 ? 21.25 -25.109 -10.305 1 94.88 224 ALA B N 1
ATOM 6138 C CA . ALA B 1 224 ? 20.312 -26.094 -10.867 1 94.88 224 ALA B CA 1
ATOM 6139 C C . ALA B 1 224 ? 18.984 -25.422 -11.25 1 94.88 224 ALA B C 1
ATOM 6141 O O . ALA B 1 224 ? 18.688 -24.312 -10.797 1 94.88 224 ALA B O 1
ATOM 6142 N N . VAL B 1 225 ? 18.281 -26.109 -12.188 1 96.56 225 VAL B N 1
ATOM 6143 C CA . VAL B 1 225 ? 17.016 -25.562 -12.68 1 96.56 225 VAL B CA 1
ATOM 6144 C C . VAL B 1 225 ? 15.922 -26.625 -12.562 1 96.56 225 VAL B C 1
ATOM 6146 O O . VAL B 1 225 ? 16.141 -27.797 -12.852 1 96.56 225 VAL B O 1
ATOM 6149 N N . VAL B 1 226 ? 14.789 -26.188 -12.133 1 96.75 226 VAL B N 1
ATOM 6150 C CA . VAL B 1 226 ? 13.617 -27.062 -12.117 1 96.75 226 VAL B CA 1
ATOM 6151 C C . VAL B 1 226 ? 12.43 -26.344 -12.742 1 96.75 226 VAL B C 1
ATOM 6153 O O . VAL B 1 226 ? 12.336 -25.109 -12.672 1 96.75 226 VAL B O 1
ATOM 6156 N N . LYS B 1 227 ? 11.555 -27.125 -13.32 1 95.81 227 LYS B N 1
ATOM 6157 C CA . LYS B 1 227 ? 10.352 -26.547 -13.906 1 95.81 227 LYS B CA 1
ATOM 6158 C C . LYS B 1 227 ? 9.242 -26.406 -12.867 1 95.81 227 LYS B C 1
ATOM 6160 O O . LYS B 1 227 ? 9.195 -27.156 -11.898 1 95.81 227 LYS B O 1
ATOM 6165 N N . TRP B 1 228 ? 8.43 -25.391 -13.109 1 96.5 228 TRP B N 1
ATOM 6166 C CA . TRP B 1 228 ? 7.262 -25.266 -12.242 1 96.5 228 TRP B CA 1
ATOM 6167 C C . TRP B 1 228 ? 6.41 -26.531 -12.289 1 96.5 228 TRP B C 1
ATOM 6169 O O . TRP B 1 228 ? 6.234 -27.125 -13.352 1 96.5 228 TRP B O 1
ATOM 6179 N N . GLN B 1 229 ? 5.93 -26.906 -11.211 1 95.88 229 GLN B N 1
ATOM 6180 C CA . GLN B 1 229 ? 5.043 -28.062 -11.094 1 95.88 229 GLN B CA 1
ATOM 6181 C C . GLN B 1 229 ? 3.961 -27.812 -10.047 1 95.88 229 GLN B C 1
ATOM 6183 O O . GLN B 1 229 ? 4.266 -27.609 -8.867 1 95.88 229 GLN B O 1
ATOM 6188 N N . LEU B 1 230 ? 2.736 -27.859 -10.477 1 96.5 230 LEU B N 1
ATOM 6189 C CA . LEU B 1 230 ? 1.622 -27.703 -9.547 1 96.5 230 LEU B CA 1
ATOM 6190 C C . LEU B 1 230 ? 1.363 -28.984 -8.789 1 96.5 230 LEU B C 1
ATOM 6192 O O . LEU B 1 230 ? 1.478 -30.078 -9.352 1 96.5 230 LEU B O 1
ATOM 6196 N N . PRO B 1 231 ? 0.985 -28.828 -7.562 1 95.69 231 PRO B N 1
ATOM 6197 C CA . PRO B 1 231 ? 0.755 -30.031 -6.758 1 95.69 231 PRO B CA 1
ATOM 6198 C C . PRO B 1 231 ? -0.625 -30.641 -6.988 1 95.69 231 PRO B C 1
ATOM 6200 O O . PRO B 1 231 ? -1.448 -30.688 -6.07 1 95.69 231 PRO B O 1
ATOM 6203 N N . LEU B 1 232 ? -0.776 -31.234 -8.164 1 96.75 232 LEU B N 1
ATOM 6204 C CA . LEU B 1 232 ? -2.059 -31.844 -8.492 1 96.75 232 LEU B CA 1
ATOM 6205 C C . LEU B 1 232 ? -2.135 -33.25 -7.961 1 96.75 232 LEU B C 1
ATOM 6207 O O . LEU B 1 232 ? -1.11 -33.875 -7.633 1 96.75 232 LEU B O 1
ATOM 6211 N N . CYS B 1 233 ? -3.326 -33.75 -7.852 1 96.69 233 CYS B N 1
ATOM 6212 C CA . CYS B 1 233 ? -3.529 -35.125 -7.477 1 96.69 233 CYS B CA 1
ATOM 6213 C C . CYS B 1 233 ? -3.199 -36.062 -8.641 1 96.69 233 CYS B C 1
ATOM 6215 O O . CYS B 1 233 ? -3.416 -35.719 -9.805 1 96.69 233 CYS B O 1
ATOM 6217 N N . ASN B 1 234 ? -2.689 -37.25 -8.438 1 95.38 234 ASN B N 1
ATOM 6218 C CA . ASN B 1 234 ? -2.328 -38.219 -9.453 1 95.38 234 ASN B CA 1
ATOM 6219 C C . ASN B 1 234 ? -1.427 -37.625 -10.523 1 95.38 234 ASN B C 1
ATOM 6221 O O . ASN B 1 234 ? -1.706 -37.75 -11.719 1 95.38 234 ASN B O 1
ATOM 6225 N N . GLN B 1 235 ? -0.383 -37.094 -10.086 1 91.94 235 GLN B N 1
ATOM 6226 C CA . GLN B 1 235 ? 0.498 -36.25 -10.875 1 91.94 235 GLN B CA 1
ATOM 6227 C C . GLN B 1 235 ? 1.071 -37 -12.07 1 91.94 235 GLN B C 1
ATOM 6229 O O . GLN B 1 235 ? 1.349 -36.406 -13.117 1 91.94 235 GLN B O 1
ATOM 6234 N N . ASP B 1 236 ? 1.164 -38.219 -12.07 1 93.56 236 ASP B N 1
ATOM 6235 C CA . ASP B 1 236 ? 1.861 -39 -13.086 1 93.56 236 ASP B CA 1
ATOM 6236 C C . ASP B 1 236 ? 0.904 -39.438 -14.188 1 93.56 236 ASP B C 1
ATOM 6238 O O . ASP B 1 236 ? 1.339 -39.906 -15.25 1 93.56 236 ASP B O 1
ATOM 6242 N N . THR B 1 237 ? -0.372 -39.219 -14.031 1 95.94 237 THR B N 1
ATOM 6243 C CA . THR B 1 237 ? -1.344 -39.625 -15.047 1 95.94 237 THR B CA 1
ATOM 6244 C C . THR B 1 237 ? -1.344 -38.625 -16.203 1 95.94 237 THR B C 1
ATOM 6246 O O . THR B 1 237 ? -0.98 -37.469 -16.047 1 95.94 237 THR B O 1
ATOM 6249 N N . GLU B 1 238 ? -1.677 -39.125 -17.328 1 96.06 238 GLU B N 1
ATOM 6250 C CA . GLU B 1 238 ? -1.766 -38.281 -18.516 1 96.06 238 GLU B CA 1
ATOM 6251 C C . GLU B 1 238 ? -2.781 -37.156 -18.312 1 96.06 238 GLU B C 1
ATOM 6253 O O . GLU B 1 238 ? -2.559 -36.031 -18.734 1 96.06 238 GLU B O 1
ATOM 6258 N N . LYS B 1 239 ? -3.809 -37.469 -17.688 1 95.75 239 LYS B N 1
ATOM 6259 C CA . LYS B 1 239 ? -4.848 -36.5 -17.406 1 95.75 239 LYS B CA 1
ATOM 6260 C C . LYS B 1 239 ? -4.293 -35.312 -16.578 1 95.75 239 LYS B C 1
ATOM 6262 O O . LYS B 1 239 ? -4.438 -34.156 -16.969 1 95.75 239 LYS B O 1
ATOM 6267 N N . SER B 1 240 ? -3.68 -35.688 -15.539 1 96.94 240 SER B N 1
ATOM 6268 C CA . SER B 1 240 ? -3.168 -34.656 -14.633 1 96.94 240 SER B CA 1
ATOM 6269 C C . SER B 1 240 ? -2.062 -33.844 -15.281 1 96.94 240 SER B C 1
ATOM 6271 O O . SER B 1 240 ? -1.927 -32.656 -15.016 1 96.94 240 SER B O 1
ATOM 6273 N N . LYS B 1 241 ? -1.327 -34.5 -16.078 1 96.62 241 LYS B N 1
ATOM 6274 C CA . LYS B 1 241 ? -0.278 -33.781 -16.812 1 96.62 241 LYS B CA 1
ATOM 6275 C C . LYS B 1 241 ? -0.873 -32.75 -17.766 1 96.62 241 LYS B C 1
ATOM 6277 O O . LYS B 1 241 ? -0.376 -31.625 -17.859 1 96.62 241 LYS B O 1
ATOM 6282 N N . LEU B 1 242 ? -1.862 -33.125 -18.422 1 96.69 242 LEU B N 1
ATOM 6283 C CA . LEU B 1 242 ? -2.537 -32.219 -19.328 1 96.69 242 LEU B CA 1
ATOM 6284 C C . LEU B 1 242 ? -3.238 -31.109 -18.562 1 96.69 242 LEU B C 1
ATOM 6286 O O . LEU B 1 242 ? -3.23 -29.953 -19 1 96.69 242 LEU B O 1
ATOM 6290 N N . GLU B 1 243 ? -3.814 -31.453 -17.438 1 96.75 243 GLU B N 1
ATOM 6291 C CA . GLU B 1 243 ? -4.453 -30.453 -16.594 1 96.75 243 GLU B CA 1
ATOM 6292 C C . GLU B 1 243 ? -3.447 -29.406 -16.109 1 96.75 243 GLU B C 1
ATOM 6294 O O . GLU B 1 243 ? -3.748 -28.219 -16.062 1 96.75 243 GLU B O 1
ATOM 6299 N N . GLU B 1 244 ? -2.406 -29.859 -15.719 1 96.38 244 GLU B N 1
ATOM 6300 C CA . GLU B 1 244 ? -1.349 -28.953 -15.266 1 96.38 244 GLU B CA 1
ATOM 6301 C C . GLU B 1 244 ? -0.931 -28 -16.375 1 96.38 244 GLU B C 1
ATOM 6303 O O . GLU B 1 244 ? -0.747 -26.797 -16.125 1 96.38 244 GLU B O 1
ATOM 6308 N N . LYS B 1 245 ? -0.769 -28.625 -17.531 1 94.75 245 LYS B N 1
ATOM 6309 C CA . LYS B 1 245 ? -0.401 -27.797 -18.672 1 94.75 245 LYS B CA 1
ATOM 6310 C C . LYS B 1 245 ? -1.435 -26.688 -18.906 1 94.75 245 LYS B C 1
ATOM 6312 O O . LYS B 1 245 ? -1.077 -25.547 -19.188 1 94.75 245 LYS B O 1
ATOM 6317 N N . LEU B 1 246 ? -2.617 -27.031 -18.766 1 94.56 246 LEU B N 1
ATOM 6318 C CA . LEU B 1 246 ? -3.701 -26.078 -18.953 1 94.56 246 LEU B CA 1
ATOM 6319 C C . LEU B 1 246 ? -3.637 -24.969 -17.906 1 94.56 246 LEU B C 1
ATOM 6321 O O . LEU B 1 246 ? -3.738 -23.781 -18.234 1 94.56 246 LEU B O 1
ATOM 6325 N N . LEU B 1 247 ? -3.463 -25.391 -16.734 1 94.06 247 LEU B N 1
ATOM 6326 C CA . LEU B 1 247 ? -3.439 -24.453 -15.633 1 94.06 247 LEU B CA 1
ATOM 6327 C C . LEU B 1 247 ? -2.248 -23.5 -15.75 1 94.06 247 LEU B C 1
ATOM 6329 O O . LEU B 1 247 ? -2.379 -22.297 -15.516 1 94.06 247 LEU B O 1
ATOM 6333 N N . LEU B 1 248 ? -1.152 -24.016 -16.078 1 92.69 248 LEU B N 1
ATOM 6334 C CA . LEU B 1 248 ? 0.042 -23.188 -16.234 1 92.69 248 LEU B CA 1
ATOM 6335 C C . LEU B 1 248 ? -0.128 -22.203 -17.375 1 92.69 248 LEU B C 1
ATOM 6337 O O . LEU B 1 248 ? 0.362 -21.078 -17.312 1 92.69 248 LEU B O 1
ATOM 6341 N N . ALA B 1 249 ? -0.784 -22.672 -18.375 1 90.56 249 ALA B N 1
ATOM 6342 C CA . ALA B 1 249 ? -1.077 -21.781 -19.484 1 90.56 249 ALA B CA 1
ATOM 6343 C C . ALA B 1 249 ? -1.978 -20.641 -19.047 1 90.56 249 ALA B C 1
ATOM 6345 O O . ALA B 1 249 ? -1.773 -19.484 -19.453 1 90.56 249 ALA B O 1
ATOM 6346 N N . GLU B 1 250 ? -2.91 -20.984 -18.281 1 89.31 250 GLU B N 1
ATOM 6347 C CA . GLU B 1 250 ? -3.814 -19.969 -17.75 1 89.31 250 GLU B CA 1
ATOM 6348 C C . GLU B 1 250 ? -3.066 -18.969 -16.875 1 89.31 250 GLU B C 1
ATOM 6350 O O . GLU B 1 250 ? -3.266 -17.766 -17 1 89.31 250 GLU B O 1
ATOM 6355 N N . ILE B 1 251 ? -2.248 -19.453 -16.094 1 88.38 251 ILE B N 1
ATOM 6356 C CA . ILE B 1 251 ? -1.453 -18.625 -15.203 1 88.38 251 ILE B CA 1
ATOM 6357 C C . ILE B 1 251 ? -0.536 -17.719 -16.031 1 88.38 251 ILE B C 1
ATOM 6359 O O . ILE B 1 251 ? -0.401 -16.531 -15.742 1 88.38 251 ILE B O 1
ATOM 6363 N N . GLY B 1 252 ? 0.003 -18.312 -16.969 1 84.44 252 GLY B N 1
ATOM 6364 C CA . GLY B 1 252 ? 0.926 -17.578 -17.812 1 84.44 252 GLY B CA 1
ATOM 6365 C C . GLY B 1 252 ? 0.257 -16.469 -18.594 1 84.44 252 GLY B C 1
ATOM 6366 O O . GLY B 1 252 ? 0.856 -15.406 -18.812 1 84.44 252 GLY B O 1
ATOM 6367 N N . SER B 1 253 ? -0.885 -16.688 -18.953 1 82.12 253 SER B N 1
ATOM 6368 C CA . SER B 1 253 ? -1.617 -15.688 -19.734 1 82.12 253 SER B CA 1
ATOM 6369 C C . SER B 1 253 ? -1.905 -14.445 -18.906 1 82.12 253 SER B C 1
ATOM 6371 O O . SER B 1 253 ? -1.91 -13.328 -19.422 1 82.12 253 SER B O 1
ATOM 6373 N N . TYR B 1 254 ? -1.994 -14.672 -17.688 1 74.38 254 TYR B N 1
ATOM 6374 C CA . TYR B 1 254 ? -2.311 -13.562 -16.812 1 74.38 254 TYR B CA 1
ATOM 6375 C C . TYR B 1 254 ? -1.047 -12.82 -16.391 1 74.38 254 TYR B C 1
ATOM 6377 O O . TYR B 1 254 ? -1.102 -11.641 -16.031 1 74.38 254 TYR B O 1
ATOM 6385 N N . ALA B 1 255 ? -0.085 -13.508 -16.438 1 71.12 255 ALA B N 1
ATOM 6386 C CA . ALA B 1 255 ? 1.175 -12.922 -15.992 1 71.12 255 ALA B CA 1
ATOM 6387 C C . ALA B 1 255 ? 1.787 -12.039 -17.078 1 71.12 255 ALA B C 1
ATOM 6389 O O . ALA B 1 255 ? 2.723 -11.281 -16.812 1 71.12 255 ALA B O 1
ATOM 6390 N N . LEU B 1 256 ? 1.188 -12.125 -18.25 1 65.62 256 LEU B N 1
ATOM 6391 C CA . LEU B 1 256 ? 1.798 -11.43 -19.391 1 65.62 256 LEU B CA 1
ATOM 6392 C C . LEU B 1 256 ? 1.618 -9.922 -19.25 1 65.62 256 LEU B C 1
ATOM 6394 O O . LEU B 1 256 ? 0.501 -9.414 -19.375 1 65.62 256 LEU B O 1
ATOM 6398 N N . ASN B 1 257 ? 2.453 -9.305 -18.438 1 59.09 257 ASN B N 1
ATOM 6399 C CA . ASN B 1 257 ? 2.529 -7.855 -18.25 1 59.09 257 ASN B CA 1
ATOM 6400 C C . ASN B 1 257 ? 3.588 -7.23 -19.141 1 59.09 257 ASN B C 1
ATOM 6402 O O . ASN B 1 257 ? 4.699 -6.945 -18.703 1 59.09 257 ASN B O 1
ATOM 6406 N N . SER B 1 258 ? 3.562 -7.551 -20.375 1 55.88 258 SER B N 1
ATOM 6407 C CA . SER B 1 258 ? 4.621 -6.98 -21.203 1 55.88 258 SER B CA 1
ATOM 6408 C C . SER B 1 258 ? 4.258 -5.578 -21.672 1 55.88 258 SER B C 1
ATOM 6410 O O . SER B 1 258 ? 3.094 -5.301 -21.969 1 55.88 258 SER B O 1
ATOM 6412 N N . ASP B 1 259 ? 5.207 -4.742 -21.406 1 57.53 259 ASP B N 1
ATOM 6413 C CA . ASP B 1 259 ? 5.129 -3.389 -21.938 1 57.53 259 ASP B CA 1
ATOM 6414 C C . ASP B 1 259 ? 5.043 -3.402 -23.469 1 57.53 259 ASP B C 1
ATOM 6416 O O . ASP B 1 259 ? 4.574 -2.438 -24.078 1 57.53 259 ASP B O 1
ATOM 6420 N N . ASP B 1 260 ? 5.508 -4.527 -24.047 1 62.47 260 ASP B N 1
ATOM 6421 C CA . ASP B 1 260 ? 5.457 -4.664 -25.5 1 62.47 260 ASP B CA 1
ATOM 6422 C C . ASP B 1 260 ? 4.164 -5.344 -25.938 1 62.47 260 ASP B C 1
ATOM 6424 O O . ASP B 1 260 ? 4.047 -6.57 -25.875 1 62.47 260 ASP B O 1
ATOM 6428 N N . GLU B 1 261 ? 3.357 -4.609 -26.344 1 66.19 261 GLU B N 1
ATOM 6429 C CA . GLU B 1 261 ? 2.012 -5.078 -26.672 1 66.19 261 GLU B CA 1
ATOM 6430 C C . GLU B 1 261 ? 2.045 -6.121 -27.781 1 66.19 261 GLU B C 1
ATOM 6432 O O . GLU B 1 261 ? 1.268 -7.078 -27.766 1 66.19 261 GLU B O 1
ATOM 6437 N N . ASP B 1 262 ? 3.023 -5.957 -28.734 1 69.81 262 ASP B N 1
ATOM 6438 C CA . ASP B 1 262 ? 3.088 -6.898 -29.844 1 69.81 262 ASP B CA 1
ATOM 6439 C C . ASP B 1 262 ? 3.592 -8.266 -29.375 1 69.81 262 ASP B C 1
ATOM 6441 O O . ASP B 1 262 ? 3.045 -9.297 -29.766 1 69.81 262 ASP B O 1
ATOM 6445 N N . LYS B 1 263 ? 4.602 -8.148 -28.719 1 73.12 263 LYS B N 1
ATOM 6446 C CA . LYS B 1 263 ? 5.148 -9.391 -28.203 1 73.12 263 LYS B CA 1
ATOM 6447 C C . LYS B 1 263 ? 4.156 -10.086 -27.281 1 73.12 263 LYS B C 1
ATOM 6449 O O . LYS B 1 263 ? 4.035 -11.312 -27.297 1 73.12 263 LYS B O 1
ATOM 6454 N N . LYS B 1 264 ? 3.498 -9.312 -26.688 1 78.38 264 LYS B N 1
ATOM 6455 C CA . LYS B 1 264 ? 2.48 -9.828 -25.781 1 78.38 264 LYS B CA 1
ATOM 6456 C C . LYS B 1 264 ? 1.386 -10.57 -26.547 1 78.38 264 LYS B C 1
ATOM 6458 O O . LYS B 1 264 ? 0.966 -11.656 -26.141 1 78.38 264 LYS B O 1
ATOM 6463 N N . GLU B 1 265 ? 1.096 -10.039 -27.656 1 81.25 265 GLU B N 1
ATOM 6464 C CA . GLU B 1 265 ? 0.032 -10.641 -28.453 1 81.25 265 GLU B CA 1
ATOM 6465 C C . GLU B 1 265 ? 0.485 -11.953 -29.078 1 81.25 265 GLU B C 1
ATOM 6467 O O . GLU B 1 265 ? -0.278 -12.922 -29.125 1 81.25 265 GLU B O 1
ATOM 6472 N N . SER B 1 266 ? 1.64 -11.906 -29.562 1 83.5 266 SER B N 1
ATOM 6473 C CA . SER B 1 266 ? 2.174 -13.125 -30.172 1 83.5 266 SER B CA 1
ATOM 6474 C C . SER B 1 266 ? 2.281 -14.25 -29.141 1 83.5 266 SER B C 1
ATOM 6476 O O . SER B 1 266 ? 1.932 -15.398 -29.438 1 83.5 266 SER B O 1
ATOM 6478 N N . GLU B 1 267 ? 2.707 -13.875 -28.047 1 83.12 267 GLU B N 1
ATOM 6479 C CA . GLU B 1 267 ? 2.846 -14.859 -26.984 1 83.12 267 GLU B CA 1
ATOM 6480 C C . GLU B 1 267 ? 1.484 -15.383 -26.531 1 83.12 267 GLU B C 1
ATOM 6482 O O . GLU B 1 267 ? 1.333 -16.578 -26.25 1 83.12 267 GLU B O 1
ATOM 6487 N N . LEU B 1 268 ? 0.632 -14.531 -26.547 1 86.38 268 LEU B N 1
ATOM 6488 C CA . LEU B 1 268 ? -0.715 -14.93 -26.141 1 86.38 268 LEU B CA 1
ATOM 6489 C C . LEU B 1 268 ? -1.32 -15.891 -27.156 1 86.38 268 LEU B C 1
ATOM 6491 O O . LEU B 1 268 ? -2.047 -16.812 -26.781 1 86.38 268 LEU B O 1
ATOM 6495 N N . LEU B 1 269 ? -0.984 -15.703 -28.359 1 85.88 269 LEU B N 1
ATOM 6496 C CA . LEU B 1 269 ? -1.475 -16.594 -29.406 1 85.88 269 LEU B CA 1
ATOM 6497 C C . LEU B 1 269 ? -0.87 -17.984 -29.25 1 85.88 269 LEU B C 1
ATOM 6499 O O . LEU B 1 269 ? -1.567 -18.984 -29.422 1 85.88 269 LEU B O 1
ATOM 6503 N N . ASP B 1 270 ? 0.334 -17.922 -28.953 1 86.88 270 ASP B N 1
ATOM 6504 C CA . ASP B 1 270 ? 1.01 -19.203 -28.75 1 86.88 270 ASP B CA 1
ATOM 6505 C C . ASP B 1 270 ? 0.415 -19.953 -27.578 1 86.88 270 ASP B C 1
ATOM 6507 O O . ASP B 1 270 ? 0.199 -21.172 -27.641 1 86.88 270 ASP B O 1
ATOM 6511 N N . ILE B 1 271 ? 0.19 -19.266 -26.547 1 88.5 271 ILE B N 1
ATOM 6512 C CA . ILE B 1 271 ? -0.379 -19.859 -25.344 1 88.5 271 ILE B CA 1
ATOM 6513 C C . ILE B 1 271 ? -1.781 -20.391 -25.656 1 88.5 271 ILE B C 1
ATOM 6515 O O . ILE B 1 271 ? -2.141 -21.5 -25.234 1 88.5 271 ILE B O 1
ATOM 6519 N N . SER B 1 272 ? -2.477 -19.672 -26.406 1 88.31 272 SER B N 1
ATOM 6520 C CA . SER B 1 272 ? -3.846 -20.047 -26.75 1 88.31 272 SER B CA 1
ATOM 6521 C C . SER B 1 272 ? -3.875 -21.297 -27.625 1 88.31 272 SER B C 1
ATOM 6523 O O . SER B 1 272 ? -4.738 -22.156 -27.453 1 88.31 272 SER B O 1
ATOM 6525 N N . ALA B 1 273 ? -2.947 -21.344 -28.516 1 89.69 273 ALA B N 1
ATOM 6526 C CA . ALA B 1 273 ? -2.879 -22.5 -29.391 1 89.69 273 ALA B CA 1
ATOM 6527 C C . ALA B 1 273 ? -2.57 -23.766 -28.609 1 89.69 273 ALA B C 1
ATOM 6529 O O . ALA B 1 273 ? -3.232 -24.797 -28.797 1 89.69 273 ALA B O 1
ATOM 6530 N N . THR B 1 274 ? -1.622 -23.641 -27.844 1 90.31 274 THR B N 1
ATOM 6531 C CA . THR B 1 274 ? -1.243 -24.781 -27.031 1 90.31 274 THR B CA 1
ATOM 6532 C C . THR B 1 274 ? -2.365 -25.156 -26.078 1 90.31 274 THR B C 1
ATOM 6534 O O . THR B 1 274 ? -2.621 -26.344 -25.828 1 90.31 274 THR B O 1
ATOM 6537 N N . TYR B 1 275 ? -2.988 -24.188 -25.562 1 93.19 275 TYR B N 1
ATOM 6538 C CA . TYR B 1 275 ? -4.113 -24.359 -24.641 1 93.19 275 TYR B CA 1
ATOM 6539 C C . TYR B 1 275 ? -5.238 -25.141 -25.328 1 93.19 275 TYR B C 1
ATOM 6541 O O . TYR B 1 275 ? -5.762 -26.109 -24.766 1 93.19 275 TYR B O 1
ATOM 6549 N N . THR B 1 276 ? -5.504 -24.75 -26.484 1 93.5 276 THR B N 1
ATOM 6550 C CA . THR B 1 276 ? -6.586 -25.391 -27.234 1 93.5 276 THR B CA 1
ATOM 6551 C C . THR B 1 276 ? -6.254 -26.844 -27.531 1 93.5 276 THR B C 1
ATOM 6553 O O . THR B 1 276 ? -7.117 -27.719 -27.406 1 93.5 276 THR B O 1
ATOM 6556 N N . LYS B 1 277 ? -5.07 -27.047 -27.922 1 94.31 277 LYS B N 1
ATOM 6557 C CA . LYS B 1 277 ? -4.613 -28.406 -28.203 1 94.31 277 LYS B CA 1
ATOM 6558 C C . LYS B 1 277 ? -4.773 -29.297 -26.984 1 94.31 277 LYS B C 1
ATOM 6560 O O . LYS B 1 277 ? -5.273 -30.422 -27.094 1 94.31 277 LYS B O 1
ATOM 6565 N N . ASP B 1 278 ? -4.375 -28.75 -25.906 1 96.12 278 ASP B N 1
ATOM 6566 C CA . ASP B 1 278 ? -4.426 -29.547 -24.688 1 96.12 278 ASP B CA 1
ATOM 6567 C C . ASP B 1 278 ? -5.867 -29.75 -24.219 1 96.12 278 ASP B C 1
ATOM 6569 O O . ASP B 1 278 ? -6.199 -30.797 -23.656 1 96.12 278 ASP B O 1
ATOM 6573 N N . VAL B 1 279 ? -6.719 -28.844 -24.453 1 96.5 279 VAL B N 1
ATOM 6574 C CA . VAL B 1 279 ? -8.133 -28.984 -24.125 1 96.5 279 VAL B CA 1
ATOM 6575 C C . VAL B 1 279 ? -8.75 -30.109 -24.953 1 96.5 279 VAL B C 1
ATOM 6577 O O . VAL B 1 279 ? -9.484 -30.938 -24.422 1 96.5 279 VAL B O 1
ATOM 6580 N N . VAL B 1 280 ? -8.43 -30.125 -26.219 1 95.75 280 VAL B N 1
ATOM 6581 C CA . VAL B 1 280 ? -8.969 -31.141 -27.109 1 95.75 280 VAL B CA 1
ATOM 6582 C C . VAL B 1 280 ? -8.445 -32.5 -26.719 1 95.75 280 VAL B C 1
ATOM 6584 O O . VAL B 1 280 ? -9.18 -33.5 -26.766 1 95.75 280 VAL B O 1
ATOM 6587 N N . ARG B 1 281 ? -7.238 -32.531 -26.359 1 96.69 281 ARG B N 1
ATOM 6588 C CA . ARG B 1 281 ? -6.656 -33.781 -25.906 1 96.69 281 ARG B CA 1
ATOM 6589 C C . ARG B 1 281 ? -7.355 -34.312 -24.656 1 96.69 281 ARG B C 1
ATOM 6591 O O . ARG B 1 281 ? -7.609 -35.5 -24.531 1 96.69 281 ARG B O 1
ATOM 6598 N N . LEU B 1 282 ? -7.641 -33.438 -23.734 1 97.19 282 LEU B N 1
ATOM 6599 C CA . LEU B 1 282 ? -8.359 -33.812 -22.516 1 97.19 282 LEU B CA 1
ATOM 6600 C C . LEU B 1 282 ? -9.766 -34.312 -22.859 1 97.19 282 LEU B C 1
ATOM 6602 O O . LEU B 1 282 ? -10.25 -35.25 -22.25 1 97.19 282 LEU B O 1
ATOM 6606 N N . PHE B 1 283 ? -10.367 -33.656 -23.703 1 97 283 PHE B N 1
ATOM 6607 C CA . PHE B 1 283 ? -11.672 -34.094 -24.203 1 97 283 PHE B CA 1
ATOM 6608 C C . PHE B 1 283 ? -11.609 -35.5 -24.75 1 97 283 PHE B C 1
ATOM 6610 O O . PHE B 1 283 ? -12.43 -36.344 -24.391 1 97 283 PHE B O 1
ATOM 6617 N N . ALA B 1 284 ? -10.602 -35.688 -25.641 1 96.25 284 ALA B N 1
ATOM 6618 C CA . ALA B 1 284 ? -10.43 -37 -26.25 1 96.25 284 ALA B CA 1
ATOM 6619 C C . ALA B 1 284 ? -10.18 -38.062 -25.203 1 96.25 284 ALA B C 1
ATOM 6621 O O . ALA B 1 284 ? -10.734 -39.156 -25.281 1 96.25 284 ALA B O 1
ATOM 6622 N N . LEU B 1 285 ? -9.383 -37.719 -24.281 1 96.25 285 LEU B N 1
ATOM 6623 C CA . LEU B 1 285 ? -9.078 -38.625 -23.203 1 96.25 285 LEU B CA 1
ATOM 6624 C C . LEU B 1 285 ? -10.344 -39 -22.438 1 96.25 285 LEU B C 1
ATOM 6626 O O . LEU B 1 285 ? -10.531 -40.156 -22.062 1 96.25 285 LEU B O 1
ATOM 6630 N N . ALA B 1 286 ? -11.172 -38.062 -22.156 1 96.69 286 ALA B N 1
ATOM 6631 C CA . ALA B 1 286 ? -12.43 -38.281 -21.453 1 96.69 286 ALA B CA 1
ATOM 6632 C C . ALA B 1 286 ? -13.383 -39.156 -22.266 1 96.69 286 ALA B C 1
ATOM 6634 O O . ALA B 1 286 ? -14.07 -40 -21.719 1 96.69 286 ALA B O 1
ATOM 6635 N N . CYS B 1 287 ? -13.406 -38.969 -23.609 1 95.38 287 CYS B N 1
ATOM 6636 C CA . CYS B 1 287 ? -14.242 -39.781 -24.5 1 95.38 287 CYS B CA 1
ATOM 6637 C C . CYS B 1 287 ? -13.797 -41.219 -24.5 1 95.38 287 CYS B C 1
ATOM 6639 O O . CYS B 1 287 ? -14.633 -42.125 -24.406 1 95.38 287 CYS B O 1
ATOM 6641 N N . ARG B 1 288 ? -12.57 -41.375 -24.547 1 94.06 288 ARG B N 1
ATOM 6642 C CA . ARG B 1 288 ? -12.023 -42.719 -24.578 1 94.06 288 ARG B CA 1
ATOM 6643 C C . ARG B 1 288 ? -12.289 -43.438 -23.266 1 94.06 288 ARG B C 1
ATOM 6645 O O . ARG B 1 288 ? -12.453 -44.688 -23.25 1 94.06 288 ARG B O 1
ATOM 6652 N N . ALA B 1 289 ? -12.328 -42.688 -22.25 1 94.81 289 ALA B N 1
ATOM 6653 C CA . ALA B 1 289 ? -12.594 -43.25 -20.922 1 94.81 289 ALA B CA 1
ATOM 6654 C C . ALA B 1 289 ? -14.094 -43.344 -20.672 1 94.81 289 ALA B C 1
ATOM 6656 O O . ALA B 1 289 ? -14.516 -43.719 -19.562 1 94.81 289 ALA B O 1
ATOM 6657 N N . ASP B 1 290 ? -14.906 -42.938 -21.531 1 94.5 290 ASP B N 1
ATOM 6658 C CA . ASP B 1 290 ? -16.359 -43 -21.484 1 94.5 290 ASP B CA 1
ATOM 6659 C C . ASP B 1 290 ? -16.906 -42.125 -20.359 1 94.5 290 ASP B C 1
ATOM 6661 O O . ASP B 1 290 ? -17.828 -42.5 -19.641 1 94.5 290 ASP B O 1
ATOM 6665 N N . ARG B 1 291 ? -16.219 -41.062 -20.078 1 96 291 ARG B N 1
ATOM 6666 C CA . ARG B 1 291 ? -16.672 -40.062 -19.141 1 96 291 ARG B CA 1
ATOM 6667 C C . ARG B 1 291 ? -17.281 -38.875 -19.875 1 96 291 ARG B C 1
ATOM 6669 O O . ARG B 1 291 ? -16.641 -37.812 -20 1 96 291 ARG B O 1
ATOM 6676 N N . GLN B 1 292 ? -18.453 -38.938 -20.266 1 95.38 292 GLN B N 1
ATOM 6677 C CA . GLN B 1 292 ? -19.078 -38 -21.203 1 95.38 292 GLN B CA 1
ATOM 6678 C C . GLN B 1 292 ? -19.344 -36.656 -20.547 1 95.38 292 GLN B C 1
ATOM 6680 O O . GLN B 1 292 ? -19.172 -35.625 -21.188 1 95.38 292 GLN B O 1
ATOM 6685 N N . CYS B 1 293 ? -19.781 -36.719 -19.297 1 95.06 293 CYS B N 1
ATOM 6686 C CA . CYS B 1 293 ? -20.016 -35.438 -18.609 1 95.06 293 CYS B CA 1
ATOM 6687 C C . CYS B 1 293 ? -18.734 -34.625 -18.516 1 95.06 293 CYS B C 1
ATOM 6689 O O . CYS B 1 293 ? -18.75 -33.406 -18.734 1 95.06 293 CYS B O 1
ATOM 6691 N N . ARG B 1 294 ? -17.688 -35.281 -18.172 1 96 294 ARG B N 1
ATOM 6692 C CA . ARG B 1 294 ? -16.391 -34.594 -18.109 1 96 294 ARG B CA 1
ATOM 6693 C C . ARG B 1 294 ? -15.977 -34.062 -19.469 1 96 294 ARG B C 1
ATOM 6695 O O . ARG B 1 294 ? -15.453 -32.969 -19.578 1 96 294 ARG B O 1
ATOM 6702 N N . ALA B 1 295 ? -16.156 -34.875 -20.469 1 96.62 295 ALA B N 1
ATOM 6703 C CA . ALA B 1 295 ? -15.836 -34.469 -21.828 1 96.62 295 ALA B CA 1
ATOM 6704 C C . ALA B 1 295 ? -16.594 -33.188 -22.219 1 96.62 295 ALA B C 1
ATOM 6706 O O . ALA B 1 295 ? -16.016 -32.25 -22.766 1 96.62 295 ALA B O 1
ATOM 6707 N N . ALA B 1 296 ? -17.797 -33.125 -21.859 1 95.81 296 ALA B N 1
ATOM 6708 C CA . ALA B 1 296 ? -18.641 -32 -22.188 1 95.81 296 ALA B CA 1
ATOM 6709 C C . ALA B 1 296 ? -18.141 -30.719 -21.531 1 95.81 296 ALA B C 1
ATOM 6711 O O . ALA B 1 296 ? -18.281 -29.625 -22.078 1 95.81 296 ALA B O 1
ATOM 6712 N N . GLU B 1 297 ? -17.672 -30.828 -20.328 1 95.5 297 GLU B N 1
ATOM 6713 C CA . GLU B 1 297 ? -17.156 -29.672 -19.594 1 95.5 297 GLU B CA 1
ATOM 6714 C C . GLU B 1 297 ? -16.062 -28.953 -20.391 1 95.5 297 GLU B C 1
ATOM 6716 O O . GLU B 1 297 ? -15.945 -27.734 -20.312 1 95.5 297 GLU B O 1
ATOM 6721 N N . PHE B 1 298 ? -15.273 -29.703 -21.141 1 95.81 298 PHE B N 1
ATOM 6722 C CA . PHE B 1 298 ? -14.133 -29.125 -21.844 1 95.81 298 PHE B CA 1
ATOM 6723 C C . PHE B 1 298 ? -14.594 -28.281 -23.016 1 95.81 298 PHE B C 1
ATOM 6725 O O . PHE B 1 298 ? -13.836 -27.438 -23.516 1 95.81 298 PHE B O 1
ATOM 6732 N N . ALA B 1 299 ? -15.781 -28.453 -23.453 1 93.5 299 ALA B N 1
ATOM 6733 C CA . ALA B 1 299 ? -16.344 -27.609 -24.5 1 93.5 299 ALA B CA 1
ATOM 6734 C C . ALA B 1 299 ? -16.484 -26.172 -24.031 1 93.5 299 ALA B C 1
ATOM 6736 O O . ALA B 1 299 ? -16.469 -25.25 -24.844 1 93.5 299 ALA B O 1
ATOM 6737 N N . THR B 1 300 ? -16.609 -26 -22.719 1 92.62 300 THR B N 1
ATOM 6738 C CA . THR B 1 300 ? -16.781 -24.672 -22.156 1 92.62 300 THR B CA 1
ATOM 6739 C C . THR B 1 300 ? -15.477 -23.891 -22.219 1 92.62 300 THR B C 1
ATOM 6741 O O . THR B 1 300 ? -15.469 -22.672 -22.094 1 92.62 300 THR B O 1
ATOM 6744 N N . TYR B 1 301 ? -14.414 -24.547 -22.391 1 92.31 301 TYR B N 1
ATOM 6745 C CA . TYR B 1 301 ? -13.094 -23.922 -22.359 1 92.31 301 TYR B CA 1
ATOM 6746 C C . TYR B 1 301 ? -12.773 -23.25 -23.688 1 92.31 301 TYR B C 1
ATOM 6748 O O . TYR B 1 301 ? -11.805 -22.5 -23.797 1 9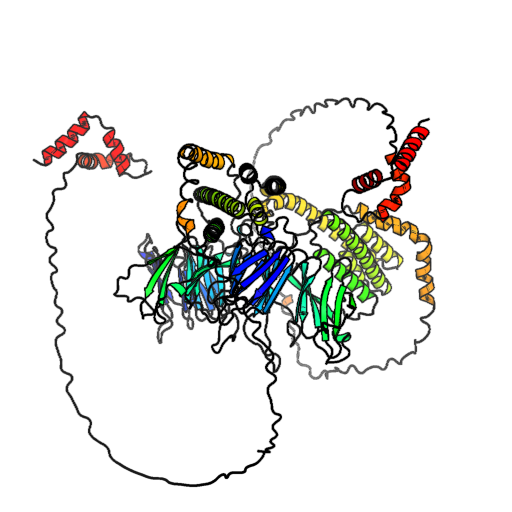2.31 301 TYR B O 1
ATOM 6756 N N . THR B 1 302 ? -13.5 -23.578 -24.688 1 87 302 THR B N 1
ATOM 6757 C CA . THR B 1 302 ? -13.195 -23.047 -26 1 87 302 THR B CA 1
ATOM 6758 C C . THR B 1 302 ? -14.312 -22.125 -26.484 1 87 302 THR B C 1
ATOM 6760 O O . THR B 1 302 ? -15.484 -22.344 -26.172 1 87 302 THR B O 1
ATOM 6763 N N . HIS B 1 303 ? -13.898 -21.141 -27.219 1 81.62 303 HIS B N 1
ATOM 6764 C CA . HIS B 1 303 ? -14.875 -20.219 -27.797 1 81.62 303 HIS B CA 1
ATOM 6765 C C . HIS B 1 303 ? -14.844 -20.266 -29.312 1 81.62 303 HIS B C 1
ATOM 6767 O O . HIS B 1 303 ? -15.609 -19.562 -29.984 1 81.62 303 HIS B O 1
ATOM 6773 N N . SER B 1 304 ? -14.078 -21.078 -29.844 1 85.69 304 SER B N 1
ATOM 6774 C CA . SER B 1 304 ? -13.977 -21.219 -31.297 1 85.69 304 SER B CA 1
ATOM 6775 C C . SER B 1 304 ? -15 -22.219 -31.812 1 85.69 304 SER B C 1
ATOM 6777 O O . SER B 1 304 ? -15.039 -23.375 -31.359 1 85.69 304 SER B O 1
ATOM 6779 N N . GLY B 1 305 ? -15.719 -21.781 -32.812 1 87.69 305 GLY B N 1
ATOM 6780 C CA . GLY B 1 305 ? -16.688 -22.656 -33.438 1 87.69 305 GLY B CA 1
ATOM 6781 C C . GLY B 1 305 ? -16.062 -23.859 -34.125 1 87.69 305 GLY B C 1
ATOM 6782 O O . GLY B 1 305 ? -16.609 -24.953 -34.094 1 87.69 305 GLY B O 1
ATOM 6783 N N . GLN B 1 306 ? -14.945 -23.672 -34.656 1 90.38 306 GLN B N 1
ATOM 6784 C CA . GLN B 1 306 ? -14.242 -24.75 -35.344 1 90.38 306 GLN B CA 1
ATOM 6785 C C . GLN B 1 306 ? -13.844 -25.859 -34.375 1 90.38 306 GLN B C 1
ATOM 6787 O O . GLN B 1 306 ? -13.953 -27.047 -34.719 1 90.38 306 GLN B O 1
ATOM 6792 N N . ILE B 1 307 ? -13.391 -25.422 -33.281 1 93.25 307 ILE B N 1
ATOM 6793 C CA . ILE B 1 307 ? -12.945 -26.391 -32.281 1 93.25 307 ILE B CA 1
ATOM 6794 C C . ILE B 1 307 ? -14.148 -27.172 -31.75 1 93.25 307 ILE B C 1
ATOM 6796 O O . ILE B 1 307 ? -14.086 -28.375 -31.578 1 93.25 307 ILE B O 1
ATOM 6800 N N . VAL B 1 308 ? -15.195 -26.484 -31.547 1 94.38 308 VAL B N 1
ATOM 6801 C CA . VAL B 1 308 ? -16.422 -27.141 -31.078 1 94.38 308 VAL B CA 1
ATOM 6802 C C . VAL B 1 308 ? -16.875 -28.172 -32.094 1 94.38 308 VAL B C 1
ATOM 6804 O O . VAL B 1 308 ? -17.281 -29.281 -31.719 1 94.38 308 VAL B O 1
ATOM 6807 N N . GLN B 1 309 ? -16.781 -27.766 -33.312 1 94.06 309 GLN B N 1
ATOM 6808 C CA . GLN B 1 309 ? -17.172 -28.688 -34.375 1 94.06 309 GLN B CA 1
ATOM 6809 C C . GLN B 1 309 ? -16.281 -29.922 -34.375 1 94.06 309 GLN B C 1
ATOM 6811 O O . GLN B 1 309 ? -16.766 -31.047 -34.562 1 94.06 309 GLN B O 1
ATOM 6816 N N . SER B 1 310 ? -15.055 -29.703 -34.25 1 94.56 310 SER B N 1
ATOM 6817 C CA . SER B 1 310 ? -14.117 -30.812 -34.188 1 94.56 310 SER B CA 1
ATOM 6818 C C . SER B 1 310 ? -14.438 -31.75 -33.031 1 94.56 310 SER B C 1
ATOM 6820 O O . SER B 1 310 ? -14.352 -32.969 -33.156 1 94.56 310 SER B O 1
ATOM 6822 N N . MET B 1 311 ? -14.789 -31.234 -31.938 1 96.06 311 MET B N 1
ATOM 6823 C CA . MET B 1 311 ? -15.148 -32.031 -30.766 1 96.06 311 MET B CA 1
ATOM 6824 C C . MET B 1 311 ? -16.422 -32.812 -31.016 1 96.06 311 MET B C 1
ATOM 6826 O O . MET B 1 311 ? -16.516 -33.969 -30.625 1 96.06 311 MET B O 1
ATOM 6830 N N . CYS B 1 312 ? -17.359 -32.219 -31.688 1 95.69 312 CYS B N 1
ATOM 6831 C CA . CYS B 1 312 ? -18.594 -32.906 -32.062 1 95.69 312 CYS B CA 1
ATOM 6832 C C . CYS B 1 312 ? -18.297 -34.094 -32.969 1 95.69 312 CYS B C 1
ATOM 6834 O O . CYS B 1 312 ? -18.812 -35.188 -32.75 1 95.69 312 CYS B O 1
ATOM 6836 N N . ASN B 1 313 ? -17.484 -33.781 -33.906 1 95.44 313 ASN B N 1
ATOM 6837 C CA . ASN B 1 313 ? -17.109 -34.844 -34.844 1 95.44 313 ASN B CA 1
ATOM 6838 C C . ASN B 1 313 ? -16.422 -36 -34.125 1 95.44 313 ASN B C 1
ATOM 6840 O O . ASN B 1 313 ? -16.703 -37.156 -34.438 1 95.44 313 ASN B O 1
ATOM 6844 N N . PHE B 1 314 ? -15.617 -35.625 -33.312 1 95.69 314 PHE B N 1
ATOM 6845 C CA . PHE B 1 314 ? -14.898 -36.656 -32.562 1 95.69 314 PHE B CA 1
ATOM 6846 C C . PHE B 1 314 ? -15.859 -37.469 -31.688 1 95.69 314 PHE B C 1
ATOM 6848 O O . PHE B 1 314 ? -15.75 -38.688 -31.609 1 95.69 314 PHE B O 1
ATOM 6855 N N . ALA B 1 315 ? -16.703 -36.844 -31.031 1 96.38 315 ALA B N 1
ATOM 6856 C CA . ALA B 1 315 ? -17.703 -37.5 -30.203 1 96.38 315 ALA B CA 1
ATOM 6857 C C . ALA B 1 315 ? -18.547 -38.469 -31.047 1 96.38 315 ALA B C 1
ATOM 6859 O O . ALA B 1 315 ? -18.859 -39.562 -30.609 1 96.38 315 ALA B O 1
ATOM 6860 N N . SER B 1 316 ? -18.875 -38.031 -32.188 1 93.94 316 SER B N 1
ATOM 6861 C CA . SER B 1 316 ? -19.672 -38.844 -33.094 1 93.94 316 SER B CA 1
ATOM 6862 C C . SER B 1 316 ? -18.859 -40.062 -33.594 1 93.94 316 SER B C 1
ATOM 6864 O O . SER B 1 316 ? -19.375 -41.188 -33.656 1 93.94 316 SER B O 1
ATOM 6866 N N . LYS B 1 317 ? -17.719 -39.812 -33.875 1 93.69 317 LYS B N 1
ATOM 6867 C CA . LYS B 1 317 ? -16.828 -40.875 -34.344 1 93.69 317 LYS B CA 1
ATOM 6868 C C . LYS B 1 317 ? -16.625 -41.906 -33.281 1 93.69 317 LYS B C 1
ATOM 6870 O O . LYS B 1 317 ? -16.453 -43.094 -33.594 1 93.69 317 LYS B O 1
ATOM 6875 N N . THR B 1 318 ? -16.516 -41.531 -32.125 1 93.5 318 THR B N 1
ATOM 6876 C CA . THR B 1 318 ? -16.312 -42.469 -31 1 93.5 318 THR B CA 1
ATOM 6877 C C . THR B 1 318 ? -17.656 -43 -30.5 1 93.5 318 THR B C 1
ATOM 6879 O O . THR B 1 318 ? -17.719 -43.594 -29.422 1 93.5 318 THR B O 1
ATOM 6882 N N . ARG B 1 319 ? -18.75 -42.75 -31.156 1 93 319 ARG B N 1
ATOM 6883 C CA . ARG B 1 319 ? -20.078 -43.312 -30.938 1 93 319 ARG B CA 1
ATOM 6884 C C . ARG B 1 319 ? -20.719 -42.75 -29.672 1 93 319 ARG B C 1
ATOM 6886 O O . ARG B 1 319 ? -21.266 -43.5 -28.859 1 93 319 ARG B O 1
ATOM 6893 N N . HIS B 1 320 ? -20.562 -41.531 -29.375 1 95.69 320 HIS B N 1
ATOM 6894 C CA . HIS B 1 320 ? -21.219 -40.812 -28.297 1 95.69 320 HIS B CA 1
ATOM 6895 C C . HIS B 1 320 ? -22.125 -39.719 -28.828 1 95.69 320 HIS B C 1
ATOM 6897 O O . HIS B 1 320 ? -21.844 -38.531 -28.688 1 95.69 320 HIS B O 1
ATOM 6903 N N . PRO B 1 321 ? -23.219 -40 -29.359 1 93.62 321 PRO B N 1
ATOM 6904 C CA . PRO B 1 321 ? -24.094 -39.031 -30 1 93.62 321 PRO B CA 1
ATOM 6905 C C . PRO B 1 321 ? -24.672 -38 -29.016 1 93.62 321 PRO B C 1
ATOM 6907 O O . PRO B 1 321 ? -24.828 -36.844 -29.359 1 93.62 321 PRO B O 1
ATOM 6910 N N . LEU B 1 322 ? -24.984 -38.469 -27.844 1 96.06 322 LEU B N 1
ATOM 6911 C CA . LEU B 1 322 ? -25.516 -37.562 -26.859 1 96.06 322 LEU B CA 1
ATOM 6912 C C . LEU B 1 322 ? -24.469 -36.5 -26.469 1 96.06 322 LEU B C 1
ATOM 6914 O O . LEU B 1 322 ? -24.812 -35.344 -26.25 1 96.06 322 LEU B O 1
ATOM 6918 N N . LEU B 1 323 ? -23.297 -37 -26.328 1 96.88 323 LEU B N 1
ATOM 6919 C CA . LEU B 1 323 ? -22.203 -36.094 -26.031 1 96.88 323 LEU B CA 1
ATOM 6920 C C . LEU B 1 323 ? -22.047 -35.062 -27.141 1 96.88 323 LEU B C 1
ATOM 6922 O O . LEU B 1 323 ? -21.844 -33.875 -26.859 1 96.88 323 LEU B O 1
ATOM 6926 N N . ALA B 1 324 ? -22.141 -35.438 -28.375 1 96.5 324 ALA B N 1
ATOM 6927 C CA . ALA B 1 324 ? -22.047 -34.531 -29.516 1 96.5 324 ALA B CA 1
ATOM 6928 C C . ALA B 1 324 ? -23.109 -33.438 -29.438 1 96.5 324 ALA B C 1
ATOM 6930 O O . ALA B 1 324 ? -22.844 -32.281 -29.719 1 96.5 324 ALA B O 1
ATOM 6931 N N . GLU B 1 325 ? -24.219 -33.844 -29.016 1 96.25 325 GLU B N 1
ATOM 6932 C CA . GLU B 1 325 ? -25.312 -32.875 -28.875 1 96.25 325 GLU B CA 1
ATOM 6933 C C . GLU B 1 325 ? -25.047 -31.891 -27.75 1 96.25 325 GLU B C 1
ATOM 6935 O O . GLU B 1 325 ? -25.297 -30.703 -27.906 1 96.25 325 GLU B O 1
ATOM 6940 N N . LYS B 1 326 ? -24.672 -32.406 -26.688 1 96.25 326 LYS B N 1
ATOM 6941 C CA . LYS B 1 326 ? -24.391 -31.562 -25.531 1 96.25 326 LYS B CA 1
ATOM 6942 C C . LYS B 1 326 ? -23.266 -30.578 -25.844 1 96.25 326 LYS B C 1
ATOM 6944 O O . LYS B 1 326 ? -23.328 -29.422 -25.422 1 96.25 326 LYS B O 1
ATOM 6949 N N . VAL B 1 327 ? -22.203 -31.031 -26.516 1 96.62 327 VAL B N 1
ATOM 6950 C CA . VAL B 1 327 ? -21.078 -30.188 -26.906 1 96.62 327 VAL B CA 1
ATOM 6951 C C . VAL B 1 327 ? -21.562 -29.078 -27.828 1 96.62 327 VAL B C 1
ATOM 6953 O O . VAL B 1 327 ? -21.156 -27.922 -27.672 1 96.62 327 VAL B O 1
ATOM 6956 N N . ALA B 1 328 ? -22.406 -29.422 -28.703 1 94.44 328 ALA B N 1
ATOM 6957 C CA . ALA B 1 328 ? -22.969 -28.438 -29.625 1 94.44 328 ALA B CA 1
ATOM 6958 C C . ALA B 1 328 ? -23.797 -27.391 -28.875 1 94.44 328 ALA B C 1
ATOM 6960 O O . ALA B 1 328 ? -23.75 -26.203 -29.188 1 94.44 328 ALA B O 1
ATOM 6961 N N . GLU B 1 329 ? -24.5 -27.828 -27.953 1 94.69 329 GLU B N 1
ATOM 6962 C CA . GLU B 1 329 ? -25.312 -26.938 -27.141 1 94.69 329 GLU B CA 1
ATOM 6963 C C . GLU B 1 329 ? -24.438 -25.938 -26.359 1 94.69 329 GLU B C 1
ATOM 6965 O O . GLU B 1 329 ? -24.734 -24.75 -26.328 1 94.69 329 GLU B O 1
ATOM 6970 N N . ILE B 1 330 ? -23.469 -26.469 -25.797 1 94.06 330 ILE B N 1
ATOM 6971 C CA . ILE B 1 330 ? -22.547 -25.625 -25.047 1 94.06 330 ILE B CA 1
ATOM 6972 C C . ILE B 1 330 ? -21.891 -24.609 -25.984 1 94.06 330 ILE B C 1
ATOM 6974 O O . ILE B 1 330 ? -21.719 -23.453 -25.641 1 94.06 330 ILE B O 1
ATOM 6978 N N . GLY B 1 331 ? -21.531 -25.094 -27.109 1 92.19 331 GLY B N 1
ATOM 6979 C CA . GLY B 1 331 ? -20.938 -24.203 -28.109 1 92.19 331 GLY B CA 1
ATOM 6980 C C . GLY B 1 331 ? -21.844 -23.047 -28.484 1 92.19 331 GLY B C 1
ATOM 6981 O O . GLY B 1 331 ? -21.375 -21.922 -28.672 1 92.19 331 GLY B O 1
ATOM 6982 N N . ARG B 1 332 ? -23.047 -23.281 -28.562 1 89.25 332 ARG B N 1
ATOM 6983 C CA . ARG B 1 332 ? -24.031 -22.25 -28.906 1 89.25 332 ARG B CA 1
ATOM 6984 C C . ARG B 1 332 ? -24.156 -21.219 -27.781 1 89.25 332 ARG B C 1
ATOM 6986 O O . ARG B 1 332 ? -24.234 -20.016 -28.047 1 89.25 332 ARG B O 1
ATOM 6993 N N . ILE B 1 333 ? -24.203 -21.734 -26.703 1 89.12 333 ILE B N 1
ATOM 6994 C CA . ILE B 1 333 ? -24.328 -20.859 -25.531 1 89.12 333 ILE B CA 1
ATOM 6995 C C . ILE B 1 333 ? -23.125 -19.922 -25.469 1 89.12 333 ILE B C 1
ATOM 6997 O O . ILE B 1 333 ? -23.266 -18.719 -25.219 1 89.12 333 ILE B O 1
ATOM 7001 N N . ASN B 1 334 ? -21.984 -20.5 -25.656 1 86.31 334 ASN B N 1
ATOM 7002 C CA . ASN B 1 334 ? -20.75 -19.719 -25.609 1 86.31 334 ASN B CA 1
ATOM 7003 C C . ASN B 1 334 ? -20.719 -18.672 -26.719 1 86.31 334 ASN B C 1
ATOM 7005 O O . ASN B 1 334 ? -20.219 -17.562 -26.516 1 86.31 334 ASN B O 1
ATOM 7009 N N . ALA B 1 335 ? -21.141 -19.062 -27.812 1 81.56 335 ALA B N 1
ATOM 7010 C CA . ALA B 1 335 ? -21.156 -18.141 -28.953 1 81.56 335 ALA B CA 1
ATOM 7011 C C . ALA B 1 335 ? -22.062 -16.953 -28.688 1 81.56 335 ALA B C 1
ATOM 7013 O O . ALA B 1 335 ? -21.75 -15.82 -29.047 1 81.56 335 ALA B O 1
ATOM 7014 N N . VAL B 1 336 ? -23.094 -17.234 -28.031 1 78 336 VAL B N 1
ATOM 7015 C CA . VAL B 1 336 ? -24.047 -16.172 -27.703 1 78 336 VAL B CA 1
ATOM 7016 C C . VAL B 1 336 ? -23.453 -15.25 -26.656 1 78 336 VAL B C 1
ATOM 7018 O O . VAL B 1 336 ? -23.578 -14.023 -26.75 1 78 336 VAL B O 1
ATOM 7021 N N . ALA B 1 337 ? -22.875 -15.867 -25.766 1 75.62 337 ALA B N 1
ATOM 7022 C CA . ALA B 1 337 ? -22.266 -15.094 -24.688 1 75.62 337 ALA B CA 1
ATOM 7023 C C . ALA B 1 337 ? -21.172 -14.172 -25.234 1 75.62 337 ALA B C 1
ATOM 7025 O O . ALA B 1 337 ? -21.016 -13.039 -24.766 1 75.62 337 ALA B O 1
ATOM 7026 N N . GLN B 1 338 ? -20.391 -14.617 -26.078 1 72.12 338 GLN B N 1
ATOM 7027 C CA . GLN B 1 338 ? -19.328 -13.82 -26.703 1 72.12 338 GLN B CA 1
ATOM 7028 C C . GLN B 1 338 ? -19.922 -12.664 -27.516 1 72.12 338 GLN B C 1
ATOM 7030 O O . GLN B 1 338 ? -19.344 -11.57 -27.547 1 72.12 338 GLN B O 1
ATOM 7035 N N . GLN B 1 339 ? -20.984 -13.031 -28.141 1 65.12 339 GLN B N 1
ATOM 7036 C CA . GLN B 1 339 ? -21.656 -12 -28.906 1 65.12 339 GLN B CA 1
ATOM 7037 C C . GLN B 1 339 ? -22.219 -10.906 -28 1 65.12 339 GLN B C 1
ATOM 7039 O O . GLN B 1 339 ? -22.156 -9.727 -28.344 1 65.12 339 GLN B O 1
ATOM 7044 N N . ASP B 1 340 ? -22.578 -11.398 -26.891 1 62.53 340 ASP B N 1
ATOM 7045 C CA . ASP B 1 340 ? -23.125 -10.445 -25.938 1 62.53 340 ASP B CA 1
ATOM 7046 C C . ASP B 1 340 ? -22.016 -9.594 -25.312 1 62.53 340 ASP B C 1
ATOM 7048 O O . ASP B 1 340 ? -22.188 -8.391 -25.109 1 62.53 340 ASP B O 1
ATOM 7052 N N . VAL B 1 341 ? -20.984 -10.25 -24.969 1 60.09 341 VAL B N 1
ATOM 7053 C CA . VAL B 1 341 ? -19.844 -9.5 -24.422 1 60.09 341 VAL B CA 1
ATOM 7054 C C . VAL B 1 341 ? -19.328 -8.508 -25.469 1 60.09 341 VAL B C 1
ATOM 7056 O O . VAL B 1 341 ? -19 -7.367 -25.125 1 60.09 341 VAL B O 1
ATOM 7059 N N . THR B 1 342 ? -19.188 -9.039 -26.672 1 53.97 342 THR B N 1
ATOM 7060 C CA . THR B 1 342 ? -18.766 -8.148 -27.734 1 53.97 342 THR B CA 1
ATOM 7061 C C . THR B 1 342 ? -19.781 -7.027 -27.953 1 53.97 342 THR B C 1
ATOM 7063 O O . THR B 1 342 ? -19.422 -5.887 -28.219 1 53.97 342 THR B O 1
ATOM 7066 N N . ARG B 1 343 ? -20.969 -7.531 -27.812 1 48.69 343 ARG B N 1
ATOM 7067 C CA . ARG B 1 343 ? -22.016 -6.523 -27.906 1 48.69 343 ARG B CA 1
ATOM 7068 C C . ARG B 1 343 ? -21.969 -5.559 -26.734 1 48.69 343 ARG B C 1
ATOM 7070 O O . ARG B 1 343 ? -22.109 -4.348 -26.906 1 48.69 343 ARG B O 1
ATOM 7077 N N . ASP B 1 344 ? -21.844 -6.223 -25.594 1 50.31 344 ASP B N 1
ATOM 7078 C CA . ASP B 1 344 ? -21.75 -5.395 -24.391 1 50.31 344 ASP B CA 1
ATOM 7079 C C . ASP B 1 344 ? -20.453 -4.59 -24.375 1 50.31 344 ASP B C 1
ATOM 7081 O O . ASP B 1 344 ? -20.438 -3.443 -23.922 1 50.31 344 ASP B O 1
ATOM 7085 N N . GLU B 1 345 ? -19.391 -5.336 -24.609 1 47.09 345 GLU B N 1
ATOM 7086 C CA . GLU B 1 345 ? -18.156 -4.566 -24.781 1 47.09 345 GLU B CA 1
ATOM 7087 C C . GLU B 1 345 ? -18.312 -3.5 -25.859 1 47.09 345 GLU B C 1
ATOM 7089 O O . GLU B 1 345 ? -17.812 -2.385 -25.703 1 47.09 345 GLU B O 1
ATOM 7094 N N . HIS B 1 346 ? -18.891 -3.98 -27.016 1 43 346 HIS B N 1
ATOM 7095 C CA . HIS B 1 346 ? -19.234 -2.992 -28.031 1 43 346 HIS B CA 1
ATOM 7096 C C . HIS B 1 346 ? -20.219 -1.965 -27.469 1 43 346 HIS B C 1
ATOM 7098 O O . HIS B 1 346 ? -20.125 -0.774 -27.781 1 43 346 HIS B O 1
ATOM 7104 N N . GLU B 1 347 ? -21.109 -2.547 -26.734 1 39.44 347 GLU B N 1
ATOM 7105 C CA . GLU B 1 347 ? -22.078 -1.671 -26.078 1 39.44 347 GLU B CA 1
ATOM 7106 C C . GLU B 1 347 ? -21.453 -0.984 -24.859 1 39.44 347 GLU B C 1
ATOM 7108 O O . GLU B 1 347 ? -21.703 0.198 -24.609 1 39.44 347 GLU B O 1
ATOM 7113 N N . ARG B 1 348 ? -20.875 -1.865 -23.953 1 37.19 348 ARG B N 1
ATOM 7114 C CA . ARG B 1 348 ? -20.078 -1.271 -22.891 1 37.19 348 ARG B CA 1
ATOM 7115 C C . ARG B 1 348 ? -18.953 -0.411 -23.438 1 37.19 348 ARG B C 1
ATOM 7117 O O . ARG B 1 348 ? -18.641 0.644 -22.891 1 37.19 348 ARG B O 1
ATOM 7124 N N . LYS B 1 349 ? -18.094 -1 -24.406 1 36.5 349 LYS B N 1
ATOM 7125 C CA . LYS B 1 349 ? -17.266 -0.067 -25.156 1 36.5 349 LYS B CA 1
ATOM 7126 C C . LYS B 1 349 ? -18.062 1.141 -25.625 1 36.5 349 LYS B C 1
ATOM 7128 O O . LYS B 1 349 ? -17.547 2.258 -25.672 1 36.5 349 LYS B O 1
ATOM 7133 N N . ARG B 1 350 ? -19.281 0.839 -26.047 1 31.67 350 ARG B N 1
ATOM 7134 C CA . ARG B 1 350 ? -20.172 1.96 -26.359 1 31.67 350 ARG B CA 1
ATOM 7135 C C . ARG B 1 350 ? -20.547 2.711 -25.078 1 31.67 350 ARG B C 1
ATOM 7137 O O . ARG B 1 350 ? -20.625 3.941 -25.078 1 31.67 350 ARG B O 1
ATOM 7144 N N . ASN B 1 351 ? -20.922 1.969 -24 1 33.44 351 ASN B N 1
ATOM 7145 C CA . ASN B 1 351 ? -21.266 2.557 -22.703 1 33.44 351 ASN B CA 1
ATOM 7146 C C . ASN B 1 351 ? -20.062 2.682 -21.797 1 33.44 351 ASN B C 1
ATOM 7148 O O . ASN B 1 351 ? -20.047 3.514 -20.891 1 33.44 351 ASN B O 1
ATOM 7152 N N . ILE B 1 352 ? -19.188 1.69 -21.625 1 34.44 352 ILE B N 1
ATOM 7153 C CA . ILE B 1 352 ? -17.938 1.742 -20.875 1 34.44 352 ILE B CA 1
ATOM 7154 C C . ILE B 1 352 ? -17.031 2.834 -21.438 1 34.44 352 ILE B C 1
ATOM 7156 O O . ILE B 1 352 ? -16.062 3.227 -20.797 1 34.44 352 ILE B O 1
ATOM 7160 N N . LEU B 1 353 ? -17.141 3.148 -22.719 1 32.19 353 LEU B N 1
ATOM 7161 C CA . LEU B 1 353 ? -16.453 4.34 -23.203 1 32.19 353 LEU B CA 1
ATOM 7162 C C . LEU B 1 353 ? -16.703 5.527 -22.266 1 32.19 353 LEU B C 1
ATOM 7164 O O . LEU B 1 353 ? -15.93 6.484 -22.25 1 32.19 353 LEU B O 1
ATOM 7168 N N . LEU B 1 354 ? -17.922 5.52 -21.609 1 29.58 354 LEU B N 1
ATOM 7169 C CA . LEU B 1 354 ? -18.266 6.617 -20.719 1 29.58 354 LEU B CA 1
ATOM 7170 C C . LEU B 1 354 ? -17.656 6.418 -19.344 1 29.58 354 LEU B C 1
ATOM 7172 O O . LEU B 1 354 ? -17.188 7.379 -18.719 1 29.58 354 LEU B O 1
ATOM 7176 N N . GLU B 1 355 ? -17.922 5.297 -18.625 1 32.03 355 GLU B N 1
ATOM 7177 C CA . GLU B 1 355 ? -17.594 5.164 -17.219 1 32.03 355 GLU B CA 1
ATOM 7178 C C . GLU B 1 355 ? -16.156 4.676 -17.016 1 32.03 355 GLU B C 1
ATOM 7180 O O . GLU B 1 355 ? -15.547 4.91 -15.969 1 32.03 355 GLU B O 1
ATOM 7185 N N . ASP B 1 356 ? -15.609 3.855 -17.812 1 30.61 356 ASP B N 1
ATOM 7186 C CA . ASP B 1 356 ? -14.5 2.955 -17.516 1 30.61 356 ASP B CA 1
ATOM 7187 C C . ASP B 1 356 ? -13.156 3.686 -17.609 1 30.61 356 ASP B C 1
ATOM 7189 O O . ASP B 1 356 ? -12.102 3.057 -17.578 1 30.61 356 ASP B O 1
ATOM 7193 N N . LYS B 1 357 ? -13.07 4.891 -18.078 1 29.88 357 LYS B N 1
ATOM 7194 C CA . LYS B 1 357 ? -11.711 5.391 -18.25 1 29.88 357 LYS B CA 1
ATOM 7195 C C . LYS B 1 357 ? -10.984 5.504 -16.922 1 29.88 357 LYS B C 1
ATOM 7197 O O . LYS B 1 357 ? -9.938 6.145 -16.828 1 29.88 357 LYS B O 1
ATOM 7202 N N . LYS B 1 358 ? -11.672 5.25 -15.773 1 32.56 358 LYS B N 1
ATOM 7203 C CA . LYS B 1 358 ? -10.875 5.234 -14.547 1 32.56 358 LYS B CA 1
ATOM 7204 C C . LYS B 1 358 ? -9.891 4.07 -14.547 1 32.56 358 LYS B C 1
ATOM 7206 O O . LYS B 1 358 ? -10.156 3.025 -13.953 1 32.56 358 LYS B O 1
ATOM 7211 N N . LYS B 1 359 ? -9.227 3.779 -15.609 1 31.17 359 LYS B N 1
ATOM 7212 C CA . LYS B 1 359 ? -8.203 2.771 -15.875 1 31.17 359 LYS B CA 1
ATOM 7213 C C . LYS B 1 359 ? -7.07 2.85 -14.852 1 31.17 359 LYS B C 1
ATOM 7215 O O . LYS B 1 359 ? -6.105 2.09 -14.93 1 31.17 359 LYS B O 1
ATOM 7220 N N . SER B 1 360 ? -6.859 4.004 -14.227 1 30.89 360 SER B N 1
ATOM 7221 C CA . SER B 1 360 ? -5.562 4.055 -13.562 1 30.89 360 SER B CA 1
ATOM 7222 C C . SER B 1 360 ? -5.578 3.275 -12.258 1 30.89 360 SER B C 1
ATOM 7224 O O . SER B 1 360 ? -4.879 3.633 -11.305 1 30.89 360 SER B O 1
ATOM 7226 N N . ASP B 1 361 ? -6.668 2.65 -11.977 1 33.38 361 ASP B N 1
ATOM 7227 C CA . ASP B 1 361 ? -6.602 1.945 -10.695 1 33.38 361 ASP B CA 1
ATOM 7228 C C . ASP B 1 361 ? -5.477 0.91 -10.703 1 33.38 361 ASP B C 1
ATOM 7230 O O . ASP B 1 361 ? -5.371 0.104 -11.625 1 33.38 361 ASP B O 1
ATOM 7234 N N . PHE B 1 362 ? -4.41 1.129 -9.977 1 34.44 362 PHE B N 1
ATOM 7235 C CA . PHE B 1 362 ? -3.186 0.344 -9.883 1 34.44 362 PHE B CA 1
ATOM 7236 C C . PHE B 1 362 ? -3.49 -1.146 -9.977 1 34.44 362 PHE B C 1
ATOM 7238 O O . PHE B 1 362 ? -2.805 -1.882 -10.688 1 34.44 362 PHE B O 1
ATOM 7245 N N . LEU B 1 363 ? -4.109 -1.634 -8.812 1 34.66 363 LEU B N 1
ATOM 7246 C CA . LEU B 1 363 ? -4.156 -3.084 -8.656 1 34.66 363 LEU B CA 1
ATOM 7247 C C . LEU B 1 363 ? -5.289 -3.682 -9.492 1 34.66 363 LEU B C 1
ATOM 7249 O O . LEU B 1 363 ? -5.672 -4.836 -9.281 1 34.66 363 LEU B O 1
ATOM 7253 N N . ALA B 1 364 ? -5.992 -2.912 -10.273 1 32.84 364 ALA B N 1
ATOM 7254 C CA . ALA B 1 364 ? -7.012 -3.572 -11.086 1 32.84 364 ALA B CA 1
ATOM 7255 C C . ALA B 1 364 ? -6.383 -4.332 -12.25 1 32.84 364 ALA B C 1
ATOM 7257 O O . ALA B 1 364 ? -5.531 -3.793 -12.961 1 32.84 364 ALA B O 1
ATOM 7258 N N . PRO B 1 365 ? -6.453 -5.617 -12.25 1 30.2 365 PRO B N 1
ATOM 7259 C CA . PRO B 1 365 ? -5.957 -6.32 -13.43 1 30.2 365 PRO B CA 1
ATOM 7260 C C . PRO B 1 365 ? -6.453 -5.699 -14.734 1 30.2 365 PRO B C 1
ATOM 7262 O O . PRO B 1 365 ? -7.613 -5.277 -14.82 1 30.2 365 PRO B O 1
ATOM 7265 N N . LYS B 1 366 ? -5.641 -5.008 -15.492 1 32.44 366 LYS B N 1
ATOM 7266 C CA . LYS B 1 366 ? -6.059 -4.676 -16.859 1 32.44 366 LYS B CA 1
ATOM 7267 C C . LYS B 1 366 ? -6.941 -5.773 -17.438 1 32.44 366 LYS B C 1
ATOM 7269 O O . LYS B 1 366 ? -6.508 -6.922 -17.562 1 32.44 366 LYS B O 1
ATOM 7274 N N . ARG B 1 367 ? -8.156 -5.551 -17.328 1 28.91 367 ARG B N 1
ATOM 7275 C CA . ARG B 1 367 ? -8.922 -6.5 -18.125 1 28.91 367 ARG B CA 1
ATOM 7276 C C . ARG B 1 367 ? -8.383 -6.57 -19.547 1 28.91 367 ARG B C 1
ATOM 7278 O O . ARG B 1 367 ? -8.227 -5.539 -20.203 1 28.91 367 ARG B O 1
ATOM 7285 N N . LEU B 1 368 ? -7.609 -7.559 -19.828 1 27.64 368 LEU B N 1
ATOM 7286 C CA . LEU B 1 368 ? -7.246 -7.859 -21.219 1 27.64 368 LEU B CA 1
ATOM 7287 C C . LEU B 1 368 ? -8.383 -7.5 -22.172 1 27.64 368 LEU B C 1
ATOM 7289 O O . LEU B 1 368 ? -9.492 -8.023 -22.031 1 27.64 368 LEU B O 1
ATOM 7293 N N . LYS B 1 369 ? -8.43 -6.297 -22.641 1 29.64 369 LYS B N 1
ATOM 7294 C CA . LYS B 1 369 ? -9.242 -6.242 -23.859 1 29.64 369 LYS B CA 1
ATOM 7295 C C . LYS B 1 369 ? -9.031 -7.488 -24.719 1 29.64 369 LYS B C 1
ATOM 7297 O O . LYS B 1 369 ? -7.906 -7.785 -25.125 1 29.64 369 LYS B O 1
ATOM 7302 N N . LYS B 1 370 ? -9.883 -8.391 -24.609 1 31.47 370 LYS B N 1
ATOM 7303 C CA . LYS B 1 370 ? -9.914 -9.414 -25.641 1 31.47 370 LYS B CA 1
ATOM 7304 C C . LYS B 1 370 ? -9.773 -8.805 -27.031 1 31.47 370 LYS B C 1
ATOM 7306 O O . LYS B 1 370 ? -10.742 -8.273 -27.578 1 31.47 370 LYS B O 1
ATOM 7311 N N . ASP B 1 371 ? -8.781 -8.086 -27.281 1 32.06 371 ASP B N 1
ATOM 7312 C CA . ASP B 1 371 ? -8.602 -7.906 -28.719 1 32.06 371 ASP B CA 1
ATOM 7313 C C . ASP B 1 371 ? -8.953 -9.18 -29.484 1 32.06 371 ASP B C 1
ATOM 7315 O O . ASP B 1 371 ? -8.57 -10.281 -29.078 1 32.06 371 ASP B O 1
ATOM 7319 N N . ARG B 1 372 ? -9.961 -9.117 -30.266 1 29.8 372 ARG B N 1
ATOM 7320 C CA . ARG B 1 372 ? -10.328 -10.109 -31.266 1 29.8 372 ARG B CA 1
ATOM 7321 C C . ARG B 1 372 ? -9.102 -10.633 -32 1 29.8 372 ARG B C 1
ATOM 7323 O O . ARG B 1 372 ? -8.57 -9.961 -32.906 1 29.8 372 ARG B O 1
ATOM 7330 N N . ILE B 1 373 ? -8.195 -11.133 -31.359 1 31.69 373 ILE B N 1
ATOM 7331 C CA . ILE B 1 373 ? -7.352 -11.938 -32.219 1 31.69 373 ILE B CA 1
ATOM 7332 C C . ILE B 1 373 ? -8.227 -12.789 -33.156 1 31.69 373 ILE B C 1
ATOM 7334 O O . ILE B 1 373 ? -9.039 -13.586 -32.688 1 31.69 373 ILE B O 1
ATOM 7338 N N . SER B 1 374 ? -8.578 -12.32 -34.312 1 32.25 374 SER B N 1
ATOM 7339 C CA . SER B 1 374 ? -9.328 -13.008 -35.344 1 32.25 374 SER B CA 1
ATOM 7340 C C . SER B 1 374 ? -9.031 -14.508 -35.344 1 32.25 374 SER B C 1
ATOM 7342 O O . SER B 1 374 ? -7.867 -14.914 -35.312 1 32.25 374 SER B O 1
ATOM 7344 N N . ASP B 1 375 ? -9.922 -15.195 -34.906 1 36.16 375 ASP B N 1
ATOM 7345 C CA . ASP B 1 375 ? -10 -16.656 -34.969 1 36.16 375 ASP B CA 1
ATOM 7346 C C . ASP B 1 375 ? -9.344 -17.203 -36.219 1 36.16 375 ASP B C 1
ATOM 7348 O O . ASP B 1 375 ? -9.039 -18.391 -36.312 1 36.16 375 ASP B O 1
ATOM 7352 N N . GLU B 1 376 ? -9.297 -16.344 -37.281 1 35.47 376 GLU B N 1
ATOM 7353 C CA . GLU B 1 376 ? -8.867 -16.891 -38.562 1 35.47 376 GLU B CA 1
ATOM 7354 C C . GLU B 1 376 ? -7.391 -17.281 -38.531 1 35.47 376 GLU B C 1
ATOM 7356 O O . GLU B 1 376 ? -6.992 -18.281 -39.156 1 35.47 376 GLU B O 1
ATOM 7361 N N . VAL B 1 377 ? -6.652 -16.547 -37.812 1 36.31 377 VAL B N 1
ATOM 7362 C CA . VAL B 1 377 ? -5.23 -16.844 -37.938 1 36.31 377 VAL B CA 1
ATOM 7363 C C . VAL B 1 377 ? -4.906 -18.094 -37.125 1 36.31 377 VAL B C 1
ATOM 7365 O O . VAL B 1 377 ? -4.055 -18.891 -37.531 1 36.31 377 VAL B O 1
ATOM 7368 N N . VAL B 1 378 ? -5.574 -18.219 -36.031 1 36.88 378 VAL B N 1
ATOM 7369 C CA . VAL B 1 378 ? -5.285 -19.406 -35.25 1 36.88 378 VAL B CA 1
ATOM 7370 C C . VAL B 1 378 ? -5.793 -20.656 -35.969 1 36.88 378 VAL B C 1
ATOM 7372 O O . VAL B 1 378 ? -5.137 -21.688 -35.938 1 36.88 378 VAL B O 1
ATOM 7375 N N . VAL B 1 379 ? -6.91 -20.531 -36.656 1 34.94 379 VAL B N 1
ATOM 7376 C CA . VAL B 1 379 ? -7.461 -21.672 -37.375 1 34.94 379 VAL B CA 1
ATOM 7377 C C . VAL B 1 379 ? -6.488 -22.109 -38.469 1 34.94 379 VAL B C 1
ATOM 7379 O O . VAL B 1 379 ? -6.289 -23.297 -38.688 1 34.94 379 VAL B O 1
ATOM 7382 N N . LYS B 1 380 ? -5.91 -21.156 -39.156 1 35.22 380 LYS B N 1
ATOM 7383 C CA . LYS B 1 380 ? -5.027 -21.562 -40.25 1 35.22 380 LYS B CA 1
ATOM 7384 C C . LYS B 1 380 ? -3.777 -22.25 -39.719 1 35.22 380 LYS B C 1
ATOM 7386 O O . LYS B 1 380 ? -3.285 -23.203 -40.344 1 35.22 380 LYS B O 1
ATOM 7391 N N . ALA B 1 381 ? -3.285 -21.734 -38.656 1 35.75 381 ALA B N 1
ATOM 7392 C CA . ALA B 1 381 ? -2.068 -22.359 -38.156 1 35.75 381 ALA B CA 1
ATOM 7393 C C . ALA B 1 381 ? -2.348 -23.781 -37.656 1 35.75 381 ALA B C 1
ATOM 7395 O O . ALA B 1 381 ? -1.524 -24.688 -37.844 1 35.75 381 ALA B O 1
ATOM 7396 N N . VAL B 1 382 ? -3.455 -23.891 -37.062 1 37.53 382 VAL B N 1
ATOM 7397 C CA . VAL B 1 382 ? -3.828 -25.234 -36.625 1 37.53 382 VAL B CA 1
ATOM 7398 C C . VAL B 1 382 ? -4.184 -26.078 -37.844 1 37.53 382 VAL B C 1
ATOM 7400 O O . VAL B 1 382 ? -3.848 -27.266 -37.906 1 37.53 382 VAL B O 1
ATOM 7403 N N . GLN B 1 383 ? -4.812 -25.484 -38.844 1 34.06 383 GLN B N 1
ATOM 7404 C CA . GLN B 1 383 ? -5.172 -26.234 -40.031 1 34.06 383 GLN B CA 1
ATOM 7405 C C . GLN B 1 383 ? -3.938 -26.594 -40.844 1 34.06 383 GLN B C 1
ATOM 7407 O O . GLN B 1 383 ? -3.863 -27.688 -41.438 1 34.06 383 GLN B O 1
ATOM 7412 N N . GLU B 1 384 ? -3.043 -25.656 -41.062 1 36.19 384 GLU B N 1
ATOM 7413 C CA . GLU B 1 384 ? -1.902 -25.984 -41.906 1 36.19 384 GLU B CA 1
ATOM 7414 C C . GLU B 1 384 ? -1.05 -27.094 -41.281 1 36.19 384 GLU B C 1
ATOM 7416 O O . GLU B 1 384 ? -0.526 -27.953 -41.969 1 36.19 384 GLU B O 1
ATOM 7421 N N . ARG B 1 385 ? -0.77 -26.984 -40 1 34.16 385 ARG B N 1
ATOM 7422 C CA . ARG B 1 385 ? -0.013 -28.078 -39.406 1 34.16 385 ARG B CA 1
ATOM 7423 C C . ARG B 1 385 ? -0.854 -29.359 -39.344 1 34.16 385 ARG B C 1
ATOM 7425 O O . ARG B 1 385 ? -0.314 -30.469 -39.344 1 34.16 385 ARG B O 1
ATOM 7432 N N . ALA B 1 386 ? -2.127 -29.203 -39.219 1 32.44 386 ALA B N 1
ATOM 7433 C CA . ALA B 1 386 ? -2.965 -30.406 -39.281 1 32.44 386 ALA B CA 1
ATOM 7434 C C . ALA B 1 386 ? -2.973 -31.016 -40.656 1 32.44 386 ALA B C 1
ATOM 7436 O O . ALA B 1 386 ? -3.1 -32.25 -40.812 1 32.44 386 ALA B O 1
ATOM 7437 N N . GLU B 1 387 ? -2.887 -30.25 -41.75 1 32.19 387 GLU B N 1
ATOM 7438 C CA . GLU B 1 387 ? -2.895 -30.922 -43.031 1 32.19 387 GLU B CA 1
ATOM 7439 C C . GLU B 1 387 ? -1.629 -31.766 -43.219 1 32.19 387 GLU B C 1
ATOM 7441 O O . GLU B 1 387 ? -1.621 -32.719 -44 1 32.19 387 GLU B O 1
ATOM 7446 N N . GLN B 1 388 ? -0.447 -31.234 -42.844 1 31.42 388 GLN B N 1
ATOM 7447 C CA . GLN B 1 388 ? 0.681 -32.125 -43.125 1 31.42 388 GLN B CA 1
ATOM 7448 C C . GLN B 1 388 ? 0.61 -33.406 -42.312 1 31.42 388 GLN B C 1
ATOM 7450 O O . GLN B 1 388 ? 1.083 -34.438 -42.75 1 31.42 388 GLN B O 1
ATOM 7455 N N . GLU B 1 389 ? 0.321 -33.312 -41.031 1 31.94 389 GLU B N 1
ATOM 7456 C CA . GLU B 1 389 ? 0.369 -34.531 -40.25 1 31.94 389 GLU B CA 1
ATOM 7457 C C . GLU B 1 389 ? -0.882 -35.375 -40.5 1 31.94 389 GLU B C 1
ATOM 7459 O O . GLU B 1 389 ? -1.079 -36.406 -39.812 1 31.94 389 GLU B O 1
ATOM 7464 N N . GLU B 1 390 ? -1.85 -34.969 -41.156 1 31.31 390 GLU B N 1
ATOM 7465 C CA . GLU B 1 390 ? -2.949 -35.906 -41.344 1 31.31 390 GLU B CA 1
ATOM 7466 C C . GLU B 1 390 ? -2.459 -37.219 -41.938 1 31.31 390 GLU B C 1
ATOM 7468 O O . GLU B 1 390 ? -3.152 -38.25 -41.875 1 31.31 390 GLU B O 1
ATOM 7473 N N . ASN B 1 391 ? -1.585 -37.188 -42.938 1 29.64 391 ASN B N 1
ATOM 7474 C CA . ASN B 1 391 ? -1.433 -38.5 -43.562 1 29.64 391 ASN B CA 1
ATOM 7475 C C . ASN B 1 391 ? -0.811 -39.531 -42.625 1 29.64 391 ASN B C 1
ATOM 7477 O O . ASN B 1 391 ? -0.98 -40.719 -42.781 1 29.64 391 ASN B O 1
ATOM 7481 N N . GLU B 1 392 ? 0.31 -39.219 -42 1 29.58 392 GLU B N 1
ATOM 7482 C CA . GLU B 1 392 ? 0.981 -40.344 -41.344 1 29.58 392 GLU B CA 1
ATOM 7483 C C . GLU B 1 392 ? 0.252 -40.75 -40.062 1 29.58 392 GLU B C 1
ATOM 7485 O O . GLU B 1 392 ? 0.117 -41.938 -39.781 1 29.58 392 GLU B O 1
ATOM 7490 N N . HIS B 1 393 ? 0.095 -39.906 -39.031 1 28.44 393 HIS B N 1
ATOM 7491 C CA . HIS B 1 393 ? -0.136 -40.406 -37.688 1 28.44 393 HIS B CA 1
ATOM 7492 C C . HIS B 1 393 ? -1.618 -40.656 -37.438 1 28.44 393 HIS B C 1
ATOM 7494 O O . HIS B 1 393 ? -2.02 -41 -36.344 1 28.44 393 HIS B O 1
ATOM 7500 N N . VAL B 1 394 ? -2.594 -40.375 -38.156 1 31.78 394 VAL B N 1
ATOM 7501 C CA . VAL B 1 394 ? -3.895 -40.938 -37.781 1 31.78 394 VAL B CA 1
ATOM 7502 C C . VAL B 1 394 ? -3.84 -42.438 -37.781 1 31.78 394 VAL B C 1
ATOM 7504 O O . VAL B 1 394 ? -4.738 -43.125 -37.281 1 31.78 394 VAL B O 1
ATOM 7507 N N . GLN B 1 395 ? -2.953 -43.094 -38.562 1 30.56 395 GLN B N 1
ATOM 7508 C CA . GLN B 1 395 ? -2.734 -44.531 -38.562 1 30.56 395 GLN B CA 1
ATOM 7509 C C . GLN B 1 395 ? -2.123 -45 -37.25 1 30.56 395 GLN B C 1
ATOM 7511 O O . GLN B 1 395 ? -2.338 -46.125 -36.844 1 30.56 395 GLN B O 1
ATOM 7516 N N . SER B 1 396 ? -1.138 -44.25 -36.719 1 29.89 396 SER B N 1
ATOM 7517 C CA . SER B 1 396 ? -0.392 -44.781 -35.594 1 29.89 396 SER B CA 1
ATOM 7518 C C . SER B 1 396 ? -1.198 -44.656 -34.312 1 29.89 396 SER B C 1
ATOM 7520 O O . SER B 1 396 ? -0.706 -45 -33.219 1 29.89 396 SER B O 1
ATOM 7522 N N . LEU B 1 397 ? -2.191 -43.906 -34.156 1 29.25 397 LEU B N 1
ATOM 7523 C CA . LEU B 1 397 ? -2.879 -44.031 -32.875 1 29.25 397 LEU B CA 1
ATOM 7524 C C . LEU B 1 397 ? -3.463 -45.438 -32.688 1 29.25 397 LEU B C 1
ATOM 7526 O O . LEU B 1 397 ? -3.695 -45.875 -31.562 1 29.25 397 LEU B O 1
ATOM 7530 N N . ASP B 1 398 ? -3.854 -46.156 -33.812 1 28.27 398 ASP B N 1
ATOM 7531 C CA . ASP B 1 398 ? -4.434 -47.5 -33.75 1 28.27 398 ASP B CA 1
ATOM 7532 C C . ASP B 1 398 ? -3.391 -48.531 -33.312 1 28.27 398 ASP B C 1
ATOM 7534 O O . ASP B 1 398 ? -3.723 -49.531 -32.656 1 28.27 398 ASP B O 1
ATOM 7538 N N . THR B 1 399 ? -2.188 -48.531 -33.938 1 28.14 399 THR B N 1
ATOM 7539 C CA . THR B 1 399 ? -1.324 -49.719 -33.812 1 28.14 399 THR B CA 1
ATOM 7540 C C . THR B 1 399 ? -0.728 -49.781 -32.406 1 28.14 399 THR B C 1
ATOM 7542 O O . THR B 1 399 ? -0.331 -50.875 -31.969 1 28.14 399 THR B O 1
ATOM 7545 N N . THR B 1 400 ? -0.162 -48.688 -31.953 1 27.61 400 THR B N 1
ATOM 7546 C CA . THR B 1 400 ? 0.685 -48.906 -30.797 1 27.61 400 THR B CA 1
ATOM 7547 C C . THR B 1 400 ? -0.156 -49.312 -29.578 1 27.61 400 THR B C 1
ATOM 7549 O O . THR B 1 400 ? 0.383 -49.594 -28.5 1 27.61 400 THR B O 1
ATOM 7552 N N . LEU B 1 401 ? -1.351 -48.969 -29.578 1 27.28 401 LEU B N 1
ATOM 7553 C CA . LEU B 1 401 ? -2.031 -49.312 -28.344 1 27.28 401 LEU B CA 1
ATOM 7554 C C . LEU B 1 401 ? -2.217 -50.844 -28.234 1 27.28 401 LEU B C 1
ATOM 7556 O O . LEU B 1 401 ? -2.891 -51.312 -27.312 1 27.28 401 LEU B O 1
ATOM 7560 N N . SER B 1 402 ? -1.908 -51.562 -29.344 1 25.55 402 SER B N 1
ATOM 7561 C CA . SER B 1 402 ? -2.305 -52.969 -29.266 1 25.55 402 SER B CA 1
ATOM 7562 C C . SER B 1 402 ? -1.516 -53.719 -28.188 1 25.55 402 SER B C 1
ATOM 7564 O O . SER B 1 402 ? -2 -54.688 -27.625 1 25.55 402 SER B O 1
ATOM 7566 N N . ASN B 1 403 ? -0.155 -53.688 -28.328 1 24.22 403 ASN B N 1
ATOM 7567 C CA . ASN B 1 403 ? 0.475 -54.906 -27.859 1 24.22 403 ASN B CA 1
ATOM 7568 C C . ASN B 1 403 ? 0.31 -55.094 -26.344 1 24.22 403 ASN B C 1
ATOM 7570 O O . ASN B 1 403 ? 0.234 -56.219 -25.859 1 24.22 403 ASN B O 1
ATOM 7574 N N . GLU B 1 404 ? 0.935 -54.156 -25.625 1 24.61 404 GLU B N 1
ATOM 7575 C CA . GLU B 1 404 ? 1.542 -54.688 -24.406 1 24.61 404 GLU B CA 1
ATOM 7576 C C . GLU B 1 404 ? 0.482 -55.031 -23.359 1 24.61 404 GLU B C 1
ATOM 7578 O O . GLU B 1 404 ? 0.809 -55.344 -22.219 1 24.61 404 GLU B O 1
ATOM 7583 N N . TYR B 1 405 ? -0.714 -54.719 -23.609 1 24.38 405 TYR B N 1
ATOM 7584 C CA . TYR B 1 405 ? -1.527 -54.781 -22.391 1 24.38 405 TYR B CA 1
ATOM 7585 C C . TYR B 1 405 ? -1.734 -56.25 -21.969 1 24.38 405 TYR B C 1
ATOM 7587 O O . TYR B 1 405 ? -2.871 -56.688 -21.797 1 24.38 405 TYR B O 1
ATOM 7595 N N . SER B 1 406 ? -1.001 -57.188 -22.609 1 24.03 406 SER B N 1
ATOM 7596 C CA . SER B 1 406 ? -1.527 -58.5 -22.328 1 24.03 406 SER B CA 1
ATOM 7597 C C . SER B 1 406 ? -1.619 -58.75 -20.828 1 24.03 406 SER B C 1
ATOM 7599 O O . SER B 1 406 ? -2.371 -59.625 -20.375 1 24.03 406 SER B O 1
ATOM 7601 N N . SER B 1 407 ? -0.45 -58.531 -20.156 1 22.62 407 SER B N 1
ATOM 7602 C CA . SER B 1 407 ? -0.182 -59.562 -19.188 1 22.62 407 SER B CA 1
ATOM 7603 C C . SER B 1 407 ? -1.247 -59.594 -18.094 1 22.62 407 SER B C 1
ATOM 7605 O O . SER B 1 407 ? -1.697 -60.656 -17.672 1 22.62 407 SER B O 1
ATOM 7607 N N . PHE B 1 408 ? -1.201 -58.562 -17.219 1 21.89 408 PHE B N 1
ATOM 7608 C CA . PHE B 1 408 ? -1.286 -58.875 -15.797 1 21.89 408 PHE B CA 1
ATOM 7609 C C . PHE B 1 408 ? -2.734 -59.125 -15.383 1 21.89 408 PHE B C 1
ATOM 7611 O O . PHE B 1 408 ? -3.346 -58.25 -14.742 1 21.89 408 PHE B O 1
ATOM 7618 N N . LEU B 1 409 ? -3.623 -59.438 -16.281 1 22.52 409 LEU B N 1
ATOM 7619 C CA . LEU B 1 409 ? -5.004 -59.469 -15.812 1 22.52 409 LEU B CA 1
ATOM 7620 C C . LEU B 1 409 ? -5.168 -60.469 -14.68 1 22.52 409 LEU B C 1
ATOM 7622 O O . LEU B 1 409 ? -5.703 -61.562 -14.891 1 22.52 409 LEU B O 1
ATOM 7626 N N . SER B 1 410 ? -4.07 -60.719 -13.867 1 23.17 410 SER B N 1
ATOM 7627 C CA . SER B 1 410 ? -4.48 -61.844 -13.016 1 23.17 410 SER B CA 1
ATOM 7628 C C . SER B 1 410 ? -5.824 -61.562 -12.344 1 23.17 410 SER B C 1
ATOM 7630 O O . SER B 1 410 ? -6.105 -60.438 -11.961 1 23.17 410 SER B O 1
ATOM 7632 N N . PRO B 1 411 ? -6.781 -62.406 -12.523 1 23.64 411 PRO B N 1
ATOM 7633 C CA . PRO B 1 411 ? -8.141 -62.375 -11.984 1 23.64 411 PRO B CA 1
ATOM 7634 C C . PRO B 1 411 ? -8.164 -62.125 -10.477 1 23.64 411 PRO B C 1
ATOM 7636 O O . PRO B 1 411 ? -7.676 -62.969 -9.711 1 23.64 411 PRO B O 1
ATOM 7639 N N . VAL B 1 412 ? -7.465 -61.062 -9.945 1 25.56 412 VAL B N 1
ATOM 7640 C CA . VAL B 1 412 ? -7.508 -61.094 -8.484 1 25.56 412 VAL B CA 1
ATOM 7641 C C . VAL B 1 412 ? -8.945 -61.344 -8.016 1 25.56 412 VAL B C 1
ATOM 7643 O O . VAL B 1 412 ? -9.883 -60.75 -8.57 1 25.56 412 VAL B O 1
ATOM 7646 N N . GLN B 1 413 ? -9.25 -62.438 -7.402 1 24.42 413 GLN B N 1
ATOM 7647 C CA . GLN B 1 413 ? -10.492 -62.875 -6.801 1 24.42 413 GLN B CA 1
ATOM 7648 C C . GLN B 1 413 ? -11.148 -61.781 -5.98 1 24.42 413 GLN B C 1
ATOM 7650 O O . GLN B 1 413 ? -10.484 -61.094 -5.207 1 24.42 413 GLN B O 1
ATOM 7655 N N . PRO B 1 414 ? -12.25 -61.188 -6.465 1 25.17 414 PRO B N 1
ATOM 7656 C CA . PRO B 1 414 ? -13 -60.062 -5.91 1 25.17 414 PRO B CA 1
ATOM 7657 C C . PRO B 1 414 ? -13.281 -60.219 -4.418 1 25.17 414 PRO B C 1
ATOM 7659 O O . PRO B 1 414 ? -14.008 -61.125 -4.016 1 25.17 414 PRO B O 1
ATOM 7662 N N . ARG B 1 415 ? -12.234 -60.375 -3.559 1 26.69 415 ARG B N 1
ATOM 7663 C CA . ARG B 1 415 ? -12.648 -60.594 -2.178 1 26.69 415 ARG B CA 1
ATOM 7664 C C . ARG B 1 415 ? -13.664 -59.562 -1.738 1 26.69 415 ARG B C 1
ATOM 7666 O O . ARG B 1 415 ? -13.539 -58.375 -2.074 1 26.69 415 ARG B O 1
ATOM 7673 N N . LEU B 1 416 ? -14.898 -59.969 -1.44 1 28.81 416 LEU B N 1
ATOM 7674 C CA . LEU B 1 416 ? -16.109 -59.281 -1.007 1 28.81 416 LEU B CA 1
ATOM 7675 C C . LEU B 1 416 ? -15.812 -58.344 0.159 1 28.81 416 LEU B C 1
ATOM 7677 O O . LEU B 1 416 ? -15.453 -58.781 1.249 1 28.81 416 LEU B O 1
ATOM 7681 N N . PRO B 1 417 ? -14.844 -57.375 -0.036 1 28.84 417 PRO B N 1
ATOM 7682 C CA . PRO B 1 417 ? -14.516 -56.75 1.239 1 28.84 417 PRO B CA 1
ATOM 7683 C C . PRO B 1 417 ? -15.75 -56.312 2.018 1 28.84 417 PRO B C 1
ATOM 7685 O O . PRO B 1 417 ? -16.766 -55.938 1.417 1 28.84 417 PRO B O 1
ATOM 7688 N N . SER B 1 418 ? -15.992 -56.781 3.213 1 29.31 418 SER B N 1
ATOM 7689 C CA . SER B 1 418 ? -17.062 -56.531 4.18 1 29.31 418 SER B CA 1
ATOM 7690 C C . SER B 1 418 ? -17.219 -55.031 4.457 1 29.31 418 SER B C 1
ATOM 7692 O O . SER B 1 418 ? -16.234 -54.312 4.527 1 29.31 418 SER B O 1
ATOM 7694 N N . ASN B 1 419 ? -18.219 -54.469 3.9 1 32.16 419 ASN B N 1
ATOM 7695 C CA . ASN B 1 419 ? -18.609 -53.094 4.055 1 32.16 419 ASN B CA 1
ATOM 7696 C C . ASN B 1 419 ? -18.469 -52.625 5.5 1 32.16 419 ASN B C 1
ATOM 7698 O O . ASN B 1 419 ? -19.203 -53.062 6.383 1 32.16 419 ASN B O 1
ATOM 7702 N N . PRO B 1 420 ? -17.172 -52.406 5.941 1 34.25 420 PRO B N 1
ATOM 7703 C CA . PRO B 1 420 ? -16.953 -52.312 7.391 1 34.25 420 PRO B CA 1
ATOM 7704 C C . PRO B 1 420 ? -17.938 -51.375 8.062 1 34.25 420 PRO B C 1
ATOM 7706 O O . PRO B 1 420 ? -17.953 -51.25 9.289 1 34.25 420 PRO B O 1
ATOM 7709 N N . PHE B 1 421 ? -18.219 -50.25 7.406 1 32.78 421 PHE B N 1
ATOM 7710 C CA . PHE B 1 421 ? -19.016 -49.281 8.141 1 32.78 421 PHE B CA 1
ATOM 7711 C C . PHE B 1 421 ? -20.453 -49.75 8.297 1 32.78 421 PHE B C 1
ATOM 7713 O O . PHE B 1 421 ? -21.391 -48.938 8.281 1 32.78 421 PHE B O 1
ATOM 7720 N N . LYS B 1 422 ? -20.641 -51.094 8.219 1 28.77 422 LYS B N 1
ATOM 7721 C CA . LYS B 1 422 ? -22 -51.594 8.43 1 28.77 422 LYS B CA 1
ATOM 7722 C C . LYS B 1 422 ? -22.516 -51.188 9.805 1 28.77 422 LYS B C 1
ATOM 7724 O O . LYS B 1 422 ? -22.094 -51.75 10.82 1 28.77 422 LYS B O 1
ATOM 7729 N N . ARG B 1 423 ? -22.656 -49.906 10.039 1 26.16 423 ARG B N 1
ATOM 7730 C CA . ARG B 1 423 ? -23.375 -49.594 11.266 1 26.16 423 ARG B CA 1
ATOM 7731 C C . ARG B 1 423 ? -24.641 -50.469 11.383 1 26.16 423 ARG B C 1
ATOM 7733 O O . ARG B 1 423 ? -25.281 -50.75 10.375 1 26.16 423 ARG B O 1
ATOM 7740 N N . LYS B 1 424 ? -24.75 -51.219 12.43 1 24.12 424 LYS B N 1
ATOM 7741 C CA . LYS B 1 424 ? -25.906 -51.969 12.93 1 24.12 424 LYS B CA 1
ATOM 7742 C C . LYS B 1 424 ? -27.188 -51.156 12.844 1 24.12 424 LYS B C 1
ATOM 7744 O O . LYS B 1 424 ? -27.219 -50 13.289 1 24.12 424 LYS B O 1
ATOM 7749 N N . SER B 1 425 ? -28.156 -51.406 11.875 1 25.3 425 SER B N 1
ATOM 7750 C CA . SER B 1 425 ? -29.484 -50.875 11.594 1 25.3 425 SER B CA 1
ATOM 7751 C C . SER B 1 425 ? -30.344 -50.844 12.852 1 25.3 425 SER B C 1
ATOM 7753 O O . SER B 1 425 ? -31.578 -50.969 12.773 1 25.3 425 SER B O 1
ATOM 7755 N N . GLN B 1 426 ? -29.75 -50.75 14.094 1 23.12 426 GLN B N 1
ATOM 7756 C CA . GLN B 1 426 ? -30.812 -51.062 15.031 1 23.12 426 GLN B CA 1
ATOM 7757 C C . GLN B 1 426 ? -32.125 -50.344 14.656 1 23.12 426 GLN B C 1
ATOM 7759 O O . GLN B 1 426 ? -33.156 -50.969 14.438 1 23.12 426 GLN B O 1
ATOM 7764 N N . ASN B 1 427 ? -32.781 -49.75 15.711 1 22.75 427 ASN B N 1
ATOM 7765 C CA . ASN B 1 427 ? -34.156 -49.625 16.141 1 22.75 427 ASN B CA 1
ATOM 7766 C C . ASN B 1 427 ? -34.938 -48.625 15.25 1 22.75 427 ASN B C 1
ATOM 7768 O O . ASN B 1 427 ? -34.344 -47.781 14.602 1 22.75 427 ASN B O 1
ATOM 7772 N N . THR B 1 428 ? -36.312 -48.75 15.125 1 23.94 428 THR B N 1
ATOM 7773 C CA . THR B 1 428 ? -37.531 -48.469 14.359 1 23.94 428 THR B CA 1
ATOM 7774 C C . THR B 1 428 ? -37.875 -46.969 14.438 1 23.94 428 THR B C 1
ATOM 7776 O O . THR B 1 428 ? -38.938 -46.562 13.953 1 23.94 428 THR B O 1
ATOM 7779 N N . PHE B 1 429 ? -37.094 -46.094 15.07 1 24.22 429 PHE B N 1
ATOM 7780 C CA . PHE B 1 429 ? -37.906 -44.938 15.469 1 24.22 429 PHE B CA 1
ATOM 7781 C C . PHE B 1 429 ? -38.562 -44.281 14.258 1 24.22 429 PHE B C 1
ATOM 7783 O O . PHE B 1 429 ? -38 -44.281 13.164 1 24.22 429 PHE B O 1
ATOM 7790 N N . GLY B 1 430 ? -39.906 -44 14.305 1 23.66 430 GLY B N 1
ATOM 7791 C CA . GLY B 1 430 ? -40.969 -43.531 13.445 1 23.66 430 GLY B CA 1
ATOM 7792 C C . GLY B 1 430 ? -40.656 -42.219 12.766 1 23.66 430 GLY B C 1
ATOM 7793 O O . GLY B 1 430 ? -40.406 -41.188 13.43 1 23.66 430 GLY B O 1
ATOM 7794 N N . SER B 1 431 ? -39.969 -42.188 11.742 1 24.19 431 SER B N 1
ATOM 7795 C CA . SER B 1 431 ? -39.344 -41.094 11 1 24.19 431 SER B CA 1
ATOM 7796 C C . SER B 1 431 ? -40.375 -40.156 10.414 1 24.19 431 SER B C 1
ATOM 7798 O O . SER B 1 431 ? -41.031 -40.5 9.422 1 24.19 431 SER B O 1
ATOM 7800 N N . ASN B 1 432 ? -41.281 -39.625 11.266 1 24.97 432 ASN B N 1
ATOM 7801 C CA . ASN B 1 432 ? -42.312 -38.844 10.633 1 24.97 432 ASN B CA 1
ATOM 7802 C C . ASN B 1 432 ? -41.75 -37.719 9.781 1 24.97 432 ASN B C 1
ATOM 7804 O O . ASN B 1 432 ? -41.219 -36.719 10.312 1 24.97 432 ASN B O 1
ATOM 7808 N N . GLN B 1 433 ? -41 -37.969 8.867 1 23.33 433 GLN B N 1
ATOM 7809 C CA . GLN B 1 433 ? -40.281 -37 8.086 1 23.33 433 GLN B CA 1
ATOM 7810 C C . GLN B 1 433 ? -41.219 -36.062 7.348 1 23.33 433 GLN B C 1
ATOM 7812 O O . GLN B 1 433 ? -41.688 -36.375 6.254 1 23.33 433 GLN B O 1
ATOM 7817 N N . ASP B 1 434 ? -42.219 -35.469 8.023 1 25.27 434 ASP B N 1
ATOM 7818 C CA . ASP B 1 434 ? -43.188 -34.688 7.258 1 25.27 434 ASP B CA 1
ATOM 7819 C C . ASP B 1 434 ? -42.469 -33.625 6.441 1 25.27 434 ASP B C 1
ATOM 7821 O O . ASP B 1 434 ? -41.719 -32.812 6.988 1 25.27 434 ASP B O 1
ATOM 7825 N N . ASN B 1 435 ? -42.094 -34 5.309 1 24.25 435 ASN B N 1
ATOM 7826 C CA . ASN B 1 435 ? -41.438 -33.156 4.312 1 24.25 435 ASN B CA 1
ATOM 7827 C C . ASN B 1 435 ? -42.188 -31.875 4.047 1 24.25 435 ASN B C 1
ATOM 7829 O O . ASN B 1 435 ? -43.344 -31.906 3.635 1 24.25 435 ASN B O 1
ATOM 7833 N N . PHE B 1 436 ? -41.938 -30.859 4.898 1 26.55 436 PHE B N 1
ATOM 7834 C CA . PHE B 1 436 ? -42.625 -29.609 5.062 1 26.55 436 PHE B CA 1
ATOM 7835 C C . PHE B 1 436 ? -42.812 -28.906 3.723 1 26.55 436 PHE B C 1
ATOM 7837 O O . PHE B 1 436 ? -43.688 -28.047 3.568 1 26.55 436 PHE B O 1
ATOM 7844 N N . PHE B 1 437 ? -41.875 -29.094 2.818 1 26.39 437 PHE B N 1
ATOM 7845 C CA . PHE B 1 437 ? -41.875 -28.094 1.764 1 26.39 437 PHE B CA 1
ATOM 7846 C C . PHE B 1 437 ? -43.094 -28.234 0.864 1 26.39 437 PHE B C 1
ATOM 7848 O O . PHE B 1 437 ? -43.219 -27.516 -0.13 1 26.39 437 PHE B O 1
ATOM 7855 N N . ASP B 1 438 ? -43.719 -29.5 0.89 1 22.5 438 ASP B N 1
ATOM 7856 C CA . ASP B 1 438 ? -44.625 -29.75 -0.213 1 22.5 438 ASP B CA 1
ATOM 7857 C C . ASP B 1 438 ? -45.719 -28.672 -0.257 1 22.5 438 ASP B C 1
ATOM 7859 O O . ASP B 1 438 ? -46.344 -28.469 -1.294 1 22.5 438 ASP B O 1
ATOM 7863 N N . SER B 1 439 ? -46.375 -28.469 0.848 1 21.84 439 SER B N 1
ATOM 7864 C CA . SER B 1 439 ? -47.781 -28.078 0.792 1 21.84 439 SER B CA 1
ATOM 7865 C C . SER B 1 439 ? -47.969 -26.672 0.257 1 21.84 439 SER B C 1
ATOM 7867 O O . SER B 1 439 ? -49 -26.031 0.48 1 21.84 439 SER B O 1
ATOM 7869 N N . LEU B 1 440 ? -46.969 -25.938 0.028 1 21.34 440 LEU B N 1
ATOM 7870 C CA . LEU B 1 440 ? -47.406 -24.547 -0.067 1 21.34 440 LEU B CA 1
ATOM 7871 C C . LEU B 1 440 ? -48.219 -24.312 -1.343 1 21.34 440 LEU B C 1
ATOM 7873 O O . LEU B 1 440 ? -48.406 -23.172 -1.771 1 21.34 440 LEU B O 1
ATOM 7877 N N . ALA B 1 441 ? -48.469 -25.422 -2.232 1 18.31 441 ALA B N 1
ATOM 7878 C CA . ALA B 1 441 ? -48.969 -25.016 -3.539 1 18.31 441 ALA B CA 1
ATOM 7879 C C . ALA B 1 441 ? -50.188 -24.109 -3.398 1 18.31 441 ALA B C 1
ATOM 7881 O O . ALA B 1 441 ? -50.344 -23.141 -4.148 1 18.31 441 ALA B O 1
ATOM 7882 N N . SER B 1 442 ? -51.25 -24.594 -2.852 1 17.52 442 SER B N 1
ATOM 7883 C CA . SER B 1 442 ? -52.469 -24.578 -3.65 1 17.52 442 SER B CA 1
ATOM 7884 C C . SER B 1 442 ? -53.125 -23.203 -3.623 1 17.52 442 SER B C 1
ATOM 7886 O O . SER B 1 442 ? -54.25 -23.047 -4.102 1 17.52 442 SER B O 1
ATOM 7888 N N . ALA B 1 443 ? -52.719 -22.172 -2.967 1 17.78 443 ALA B N 1
ATOM 7889 C CA . ALA B 1 443 ? -53.906 -21.344 -2.775 1 17.78 443 ALA B CA 1
ATOM 7890 C C . ALA B 1 443 ? -54.562 -21 -4.113 1 17.78 443 ALA B C 1
ATOM 7892 O O . ALA B 1 443 ? -53.875 -20.547 -5.039 1 17.78 443 ALA B O 1
ATOM 7893 N N . SER B 1 444 ? -55.75 -21.406 -4.367 1 16.64 444 SER B N 1
ATOM 7894 C CA . SER B 1 444 ? -56.812 -21.469 -5.344 1 16.64 444 SER B CA 1
ATOM 7895 C C . SER B 1 444 ? -57.062 -20.094 -5.992 1 16.64 444 SER B C 1
ATOM 7897 O O . SER B 1 444 ? -57.031 -19.984 -7.219 1 16.64 444 SER B O 1
ATOM 7899 N N . SER B 1 445 ? -58.219 -19.562 -5.742 1 16.64 445 SER B N 1
ATOM 7900 C CA . SER B 1 445 ? -59.406 -19.328 -6.555 1 16.64 445 SER B CA 1
ATOM 7901 C C . SER B 1 445 ? -59.375 -17.938 -7.18 1 16.64 445 SER B C 1
ATOM 7903 O O . SER B 1 445 ? -58.5 -17.109 -6.836 1 16.64 445 SER B O 1
ATOM 7905 N N . THR B 1 446 ? -60.562 -17.219 -7.242 1 16.19 446 THR B N 1
ATOM 7906 C CA . THR B 1 446 ? -61.562 -16.797 -8.219 1 16.19 446 THR B CA 1
ATOM 7907 C C . THR B 1 446 ? -61.438 -15.297 -8.5 1 16.19 446 THR B C 1
ATOM 7909 O O . THR B 1 446 ? -61.75 -14.836 -9.602 1 16.19 446 THR B O 1
ATOM 7912 N N . THR B 1 447 ? -61.062 -14.344 -7.586 1 16.19 447 THR B N 1
ATOM 7913 C CA . THR B 1 447 ? -62.094 -13.336 -7.727 1 16.19 447 THR B CA 1
ATOM 7914 C C . THR B 1 447 ? -61.969 -12.594 -9.055 1 16.19 447 THR B C 1
ATOM 7916 O O . THR B 1 447 ? -60.844 -12.508 -9.609 1 16.19 447 THR B O 1
ATOM 7919 N N . SER B 1 448 ? -63 -11.656 -9.453 1 15.46 448 SER B N 1
ATOM 7920 C CA . SER B 1 448 ? -63.875 -11.062 -10.438 1 15.46 448 SER B CA 1
ATOM 7921 C C . SER B 1 448 ? -63.281 -9.789 -11.039 1 15.46 448 SER B C 1
ATOM 7923 O O . SER B 1 448 ? -63.938 -9.133 -11.867 1 15.46 448 SER B O 1
ATOM 7925 N N . ARG B 1 449 ? -62.062 -9.391 -10.773 1 15.86 449 ARG B N 1
ATOM 7926 C CA . ARG B 1 449 ? -62.25 -7.953 -10.953 1 15.86 449 ARG B CA 1
ATOM 7927 C C . ARG B 1 449 ? -62.656 -7.629 -12.383 1 15.86 449 ARG B C 1
ATOM 7929 O O . ARG B 1 449 ? -62.219 -8.297 -13.328 1 15.86 449 ARG B O 1
ATOM 7936 N N . LYS B 1 450 ? -63.312 -6.457 -12.594 1 15.96 450 LYS B N 1
ATOM 7937 C CA . LYS B 1 450 ? -64.25 -5.641 -13.391 1 15.96 450 LYS B CA 1
ATOM 7938 C C . LYS B 1 450 ? -63.562 -5.156 -14.672 1 15.96 450 LYS B C 1
ATOM 7940 O O . LYS B 1 450 ? -62.312 -5.043 -14.727 1 15.96 450 LYS B O 1
ATOM 7945 N N . THR B 1 451 ? -64.25 -4.441 -15.555 1 15.78 451 THR B N 1
ATOM 7946 C CA . THR B 1 451 ? -64.75 -4.223 -16.922 1 15.78 451 THR B CA 1
ATOM 7947 C C . THR B 1 451 ? -63.844 -3.232 -17.656 1 15.78 451 THR B C 1
ATOM 7949 O O . THR B 1 451 ? -63.438 -3.502 -18.781 1 15.78 451 THR B O 1
ATOM 7952 N N . SER B 1 452 ? -64.125 -1.812 -17.594 1 15.61 452 SER B N 1
ATOM 7953 C CA . SER B 1 452 ? -64.75 -1.157 -18.734 1 15.61 452 SER B CA 1
ATOM 7954 C C . SER B 1 452 ? -63.75 -0.537 -19.672 1 15.61 452 SER B C 1
ATOM 7956 O O . SER B 1 452 ? -63.719 -0.833 -20.859 1 15.61 452 SER B O 1
ATOM 7958 N N . ASP B 1 453 ? -63.781 0.918 -19.875 1 15.94 453 ASP B N 1
ATOM 7959 C CA . ASP B 1 453 ? -64.312 1.647 -21.016 1 15.94 453 ASP B CA 1
ATOM 7960 C C . ASP B 1 453 ? -63.188 2.125 -21.922 1 15.94 453 ASP B C 1
ATOM 7962 O O . ASP B 1 453 ? -63.062 1.674 -23.062 1 15.94 453 ASP B O 1
ATOM 7966 N N . ASP B 1 454 ? -62.875 3.576 -22.062 1 16.05 454 ASP B N 1
ATOM 7967 C CA . ASP B 1 454 ? -63.25 4.406 -23.203 1 16.05 454 ASP B CA 1
ATOM 7968 C C . ASP B 1 454 ? -62.031 4.809 -24.016 1 16.05 454 ASP B C 1
ATOM 7970 O O . ASP B 1 454 ? -62.125 5.004 -25.234 1 16.05 454 ASP B O 1
ATOM 7974 N N . ILE B 1 455 ? -60.781 5.168 -23.422 1 17.11 455 ILE B N 1
ATOM 7975 C CA . ILE B 1 455 ? -60.406 6.484 -23.906 1 17.11 455 ILE B CA 1
ATOM 7976 C C . ILE B 1 455 ? -59.781 6.363 -25.297 1 17.11 455 ILE B C 1
ATOM 7978 O O . ILE B 1 455 ? -58.906 5.52 -25.547 1 17.11 455 ILE B O 1
ATOM 7982 N N . SER B 1 456 ? -60.094 7.273 -26.25 1 16.33 456 SER B N 1
ATOM 7983 C CA . SER B 1 456 ? -60.312 7.547 -27.672 1 16.33 456 SER B CA 1
ATOM 7984 C C . SER B 1 456 ? -58.969 7.625 -28.422 1 16.33 456 SER B C 1
ATOM 7986 O O . SER B 1 456 ? -58.781 6.906 -29.406 1 16.33 456 SER B O 1
ATOM 7988 N N . ASP B 1 457 ? -58.5 8.883 -28.938 1 15.82 457 ASP B N 1
ATOM 7989 C CA . ASP B 1 457 ? -58.594 9.367 -30.312 1 15.82 457 ASP B CA 1
ATOM 7990 C C . ASP B 1 457 ? -57.219 9.453 -30.969 1 15.82 457 ASP B C 1
ATOM 7992 O O . ASP B 1 457 ? -57.094 9.852 -32.125 1 15.82 457 ASP B O 1
ATOM 7996 N N . TRP B 1 458 ? -56.062 9.406 -30.234 1 16.52 458 TRP B N 1
ATOM 7997 C CA . TRP B 1 458 ? -55.094 10.391 -30.734 1 16.52 458 TRP B CA 1
ATOM 7998 C C . TRP B 1 458 ? -54.625 10.031 -32.156 1 16.52 458 TRP B C 1
ATOM 8000 O O . TRP B 1 458 ? -54.406 8.859 -32.438 1 16.52 458 TRP B O 1
ATOM 8010 N N . LYS B 1 459 ? -54.562 11 -33.031 1 16.05 459 LYS B N 1
ATOM 8011 C CA . LYS B 1 459 ? -54.562 11.305 -34.469 1 16.05 459 LYS B CA 1
ATOM 8012 C C . LYS B 1 459 ? -53.281 10.836 -35.125 1 16.05 459 LYS B C 1
ATOM 8014 O O . LYS B 1 459 ? -52.219 10.773 -34.5 1 16.05 459 LYS B O 1
ATOM 8019 N N . LYS B 1 460 ? -53.219 10.742 -36.469 1 15.96 460 LYS B N 1
ATOM 8020 C CA . LYS B 1 460 ? -52.75 9.93 -37.594 1 15.96 460 LYS B CA 1
ATOM 8021 C C . LYS B 1 460 ? -51.406 10.461 -38.156 1 15.96 460 LYS B C 1
ATOM 8023 O O . LYS B 1 460 ? -50.562 9.68 -38.531 1 15.96 460 LYS B O 1
ATOM 8028 N N . MET B 1 461 ? -51.062 11.906 -38.125 1 15.7 461 MET B N 1
ATOM 8029 C CA . MET B 1 461 ? -50.844 12.312 -39.531 1 15.7 461 MET B CA 1
ATOM 8030 C C . MET B 1 461 ? -49.469 11.859 -40 1 15.7 461 MET B C 1
ATOM 8032 O O . MET B 1 461 ? -48.594 11.586 -39.219 1 15.7 461 MET B O 1
ATOM 8036 N N . LYS B 1 462 ? -48.938 12.57 -41.281 1 16.08 462 LYS B N 1
ATOM 8037 C CA . LYS B 1 462 ? -48.562 12.312 -42.656 1 16.08 462 LYS B CA 1
ATOM 8038 C C . LYS B 1 462 ? -47.031 12.469 -42.875 1 16.08 462 LYS B C 1
ATOM 8040 O O . LYS B 1 462 ? -46.531 13.594 -42.906 1 16.08 462 LYS B O 1
ATOM 8045 N N . ARG B 1 463 ? -46.125 11.977 -42.188 1 15.96 463 ARG B N 1
ATOM 8046 C CA . ARG B 1 463 ? -44.75 12.391 -42.219 1 15.96 463 ARG B CA 1
ATOM 8047 C C . ARG B 1 463 ? -44.125 12.156 -43.562 1 15.96 463 ARG B C 1
ATOM 8049 O O . ARG B 1 463 ? -44.031 11.016 -44.031 1 15.96 463 ARG B O 1
ATOM 8056 N N . GLU B 1 464 ? -44.219 13.164 -44.5 1 16.69 464 GLU B N 1
ATOM 8057 C CA . GLU B 1 464 ? -43.844 13.07 -45.906 1 16.69 464 GLU B CA 1
ATOM 8058 C C . GLU B 1 464 ? -42.375 12.688 -46.062 1 16.69 464 GLU B C 1
ATOM 8060 O O . GLU B 1 464 ? -41.594 12.875 -45.125 1 16.69 464 GLU B O 1
ATOM 8065 N N . PRO B 1 465 ? -41.812 12.461 -47.406 1 18.62 465 PRO B N 1
ATOM 8066 C CA . PRO B 1 465 ? -40.969 11.531 -48.156 1 18.62 465 PRO B CA 1
ATOM 8067 C C . PRO B 1 465 ? -39.562 12.039 -48.344 1 18.62 465 PRO B C 1
ATOM 8069 O O . PRO B 1 465 ? -38.688 11.281 -48.75 1 18.62 465 PRO B O 1
ATOM 8072 N N . SER B 1 466 ? -39.125 13.289 -47.812 1 17.34 466 SER B N 1
ATOM 8073 C CA . SER B 1 466 ? -38.344 14.047 -48.75 1 17.34 466 SER B CA 1
ATOM 8074 C C . SER B 1 466 ? -37.031 13.32 -49.094 1 17.34 466 SER B C 1
ATOM 8076 O O . SER B 1 466 ? -36.5 12.578 -48.25 1 17.34 466 SER B O 1
ATOM 8078 N N . LYS B 1 467 ? -36.469 13.461 -50.344 1 17 467 LYS B N 1
ATOM 8079 C CA . LYS B 1 467 ? -35.688 12.883 -51.438 1 17 467 LYS B CA 1
ATOM 8080 C C . LYS B 1 467 ? -34.188 13.07 -51.188 1 17 467 LYS B C 1
ATOM 8082 O O . LYS B 1 467 ? -33.719 14.203 -51.125 1 17 467 LYS B O 1
ATOM 8087 N N . ILE B 1 468 ? -33.562 12.391 -50.344 1 17.48 468 ILE B N 1
ATOM 8088 C CA . ILE B 1 468 ? -32.156 12.57 -49.938 1 17.48 468 ILE B CA 1
ATOM 8089 C C . ILE B 1 468 ? -31.234 12.328 -51.125 1 17.48 468 ILE B C 1
ATOM 8091 O O . ILE B 1 468 ? -31.188 11.227 -51.656 1 17.48 468 ILE B O 1
ATOM 8095 N N . ARG B 1 469 ? -31.156 13.32 -51.969 1 17.03 469 ARG B N 1
ATOM 8096 C CA . ARG B 1 469 ? -30.453 13.234 -53.25 1 17.03 469 ARG B CA 1
ATOM 8097 C C . ARG B 1 469 ? -28.984 12.875 -53.031 1 17.03 469 ARG B C 1
ATOM 8099 O O . ARG B 1 469 ? -28.266 13.562 -52.312 1 17.03 469 ARG B O 1
ATOM 8106 N N . GLN B 1 470 ? -28.641 11.625 -53.094 1 17.97 470 GLN B N 1
ATOM 8107 C CA . GLN B 1 470 ? -27.406 10.875 -52.875 1 17.97 470 GLN B CA 1
ATOM 8108 C C . GLN B 1 470 ? -26.359 11.219 -53.938 1 17.97 470 GLN B C 1
ATOM 8110 O O . GLN B 1 470 ? -26.203 10.484 -54.906 1 17.97 470 GLN B O 1
ATOM 8115 N N . THR B 1 471 ? -26.078 12.547 -54.156 1 18.19 471 THR B N 1
ATOM 8116 C CA . THR B 1 471 ? -25.344 12.75 -55.406 1 18.19 471 THR B CA 1
ATOM 8117 C C . THR B 1 471 ? -24 12.008 -55.344 1 18.19 471 THR B C 1
ATOM 8119 O O . THR B 1 471 ? -23.312 12.016 -54.344 1 18.19 471 THR B O 1
ATOM 8122 N N . SER B 1 472 ? -23.75 11.07 -56.281 1 19.08 472 SER B N 1
ATOM 8123 C CA . SER B 1 472 ? -22.875 9.977 -56.688 1 19.08 472 SER B CA 1
ATOM 8124 C C . SER B 1 472 ? -21.516 10.5 -57.156 1 19.08 472 SER B C 1
ATOM 8126 O O . SER B 1 472 ? -20.672 9.719 -57.594 1 19.08 472 SER B O 1
ATOM 8128 N N . LEU B 1 473 ? -21.031 11.703 -56.719 1 19.39 473 LEU B N 1
ATOM 8129 C CA . LEU B 1 473 ? -20.094 12.18 -57.719 1 19.39 473 LEU B CA 1
ATOM 8130 C C . LEU B 1 473 ? -18.906 11.234 -57.812 1 19.39 473 LEU B C 1
ATOM 8132 O O . LEU B 1 473 ? -18.375 10.758 -56.812 1 19.39 473 LEU B O 1
ATOM 8136 N N . SER B 1 474 ? -18.625 10.633 -59 1 18.44 474 SER B N 1
ATOM 8137 C CA . SER B 1 474 ? -17.828 9.641 -59.75 1 18.44 474 SER B CA 1
ATOM 8138 C C . SER B 1 474 ? -16.359 10.016 -59.75 1 18.44 474 SER B C 1
ATOM 8140 O O . SER B 1 474 ? -15.969 11.039 -60.312 1 18.44 474 SER B O 1
ATOM 8142 N N . VAL B 1 475 ? -15.695 9.891 -58.625 1 20.16 475 VAL B N 1
ATOM 8143 C CA . VAL B 1 475 ? -14.273 10.211 -58.531 1 20.16 475 VAL B CA 1
ATOM 8144 C C . VAL B 1 475 ? -13.484 9.352 -59.531 1 20.16 475 VAL B C 1
ATOM 8146 O O . VAL B 1 475 ? -13.5 8.125 -59.438 1 20.16 475 VAL B O 1
ATOM 8149 N N . LYS B 1 476 ? -13.273 9.812 -60.719 1 18.47 476 LYS B N 1
ATOM 8150 C CA . LYS B 1 476 ? -12.555 9.133 -61.781 1 18.47 476 LYS B CA 1
ATOM 8151 C C . LYS B 1 476 ? -11.156 8.727 -61.344 1 18.47 476 LYS B C 1
ATOM 8153 O O . LYS B 1 476 ? -10.406 9.539 -60.812 1 18.47 476 LYS B O 1
ATOM 8158 N N . LEU B 1 477 ? -10.875 7.387 -61.156 1 19.8 477 LEU B N 1
ATOM 8159 C CA . LEU B 1 477 ? -9.797 6.465 -60.812 1 19.8 477 LEU B CA 1
ATOM 8160 C C . LEU B 1 477 ? -8.648 6.59 -61.812 1 19.8 477 LEU B C 1
ATOM 8162 O O . LEU B 1 477 ? -8.773 6.16 -62.969 1 19.8 477 LEU B O 1
ATOM 8166 N N . ASN B 1 478 ? -8.109 7.836 -62.031 1 20.83 478 ASN B N 1
ATOM 8167 C CA . ASN B 1 478 ? -7.133 7.809 -63.125 1 20.83 478 ASN B CA 1
ATOM 8168 C C . ASN B 1 478 ? -6.07 6.734 -62.875 1 20.83 478 ASN B C 1
ATOM 8170 O O . ASN B 1 478 ? -5.746 6.406 -61.75 1 20.83 478 ASN B O 1
ATOM 8174 N N . GLU B 1 479 ? -5.633 6.004 -63.969 1 22.17 479 GLU B N 1
ATOM 8175 C CA . GLU B 1 479 ? -4.863 4.855 -64.438 1 22.17 479 GLU B CA 1
ATOM 8176 C C . GLU B 1 479 ? -3.385 5 -64.125 1 22.17 479 GLU B C 1
ATOM 8178 O O . GLU B 1 479 ? -2.76 6.012 -64.438 1 22.17 479 GLU B O 1
ATOM 8183 N N . GLU B 1 480 ? -2.928 4.332 -63 1 22.59 480 GLU B N 1
ATOM 8184 C CA . GLU B 1 480 ? -1.601 4.195 -62.406 1 22.59 480 GLU B CA 1
ATOM 8185 C C . GLU B 1 480 ? -0.597 3.652 -63.438 1 22.59 480 GLU B C 1
ATOM 8187 O O . GLU B 1 480 ? -0.754 2.537 -63.938 1 22.59 480 GLU B O 1
ATOM 8192 N N . LYS B 1 481 ? 0.035 4.43 -64.25 1 24.31 481 LYS B N 1
ATOM 8193 C CA . LYS B 1 481 ? 1.062 4.047 -65.188 1 24.31 481 LYS B CA 1
ATOM 8194 C C . LYS B 1 481 ? 2.141 3.189 -64.562 1 24.31 481 LYS B C 1
ATOM 8196 O O . LYS B 1 481 ? 2.402 3.322 -63.344 1 24.31 481 LYS B O 1
ATOM 8201 N N . GLY B 1 482 ? 2.959 2.141 -65.25 1 23 482 GLY B N 1
ATOM 8202 C CA . GLY B 1 482 ? 3.811 0.962 -65.25 1 23 482 GLY B CA 1
ATOM 8203 C C . GLY B 1 482 ? 5.203 1.218 -64.688 1 23 482 GLY B C 1
ATOM 8204 O O . GLY B 1 482 ? 6.117 0.422 -64.938 1 23 482 GLY B O 1
ATOM 8205 N N . MET B 1 483 ? 5.531 2.068 -63.812 1 27.05 483 MET B N 1
ATOM 8206 C CA . MET B 1 483 ? 6.957 2.316 -63.594 1 27.05 483 MET B CA 1
ATOM 8207 C C . MET B 1 483 ? 7.676 1.049 -63.156 1 27.05 483 MET B C 1
ATOM 8209 O O . MET B 1 483 ? 7.254 0.399 -62.188 1 27.05 483 MET B O 1
ATOM 8213 N N . SER B 1 484 ? 8.586 0.407 -64.062 1 31.59 484 SER B N 1
ATOM 8214 C CA . SER B 1 484 ? 9.547 -0.689 -64 1 31.59 484 SER B CA 1
ATOM 8215 C C . SER B 1 484 ? 10.5 -0.541 -62.812 1 31.59 484 SER B C 1
ATOM 8217 O O . SER B 1 484 ? 11.195 0.467 -62.688 1 31.59 484 SER B O 1
ATOM 8219 N N . GLU B 1 485 ? 10.25 -0.896 -61.719 1 36.41 485 GLU B N 1
ATOM 8220 C CA . GLU B 1 485 ? 10.969 -0.767 -60.469 1 36.41 485 GLU B CA 1
ATOM 8221 C C . GLU B 1 485 ? 12.352 -1.403 -60.562 1 36.41 485 GLU B C 1
ATOM 8223 O O . GLU B 1 485 ? 12.477 -2.604 -60.812 1 36.41 485 GLU B O 1
ATOM 8228 N N . ALA B 1 486 ? 13.391 -0.667 -61.031 1 43.25 486 ALA B N 1
ATOM 8229 C CA . ALA B 1 486 ? 14.82 -0.941 -61.094 1 43.25 486 ALA B CA 1
ATOM 8230 C C . ALA B 1 486 ? 15.312 -1.657 -59.844 1 43.25 486 ALA B C 1
ATOM 8232 O O . ALA B 1 486 ? 15.102 -1.177 -58.719 1 43.25 486 ALA B O 1
ATOM 8233 N N . LYS B 1 487 ? 15.609 -2.883 -59.875 1 52.72 487 LYS B N 1
ATOM 8234 C CA . LYS B 1 487 ? 16.125 -3.746 -58.844 1 52.72 487 LYS B CA 1
ATOM 8235 C C . LYS B 1 487 ? 17.5 -3.271 -58.344 1 52.72 487 LYS B C 1
ATOM 8237 O O . LYS B 1 487 ? 18.422 -3.131 -59.156 1 52.72 487 LYS B O 1
ATOM 8242 N N . ILE B 1 488 ? 17.625 -2.662 -57.25 1 68.44 488 ILE B N 1
ATOM 8243 C CA . ILE B 1 488 ? 18.844 -2.135 -56.656 1 68.44 488 ILE B CA 1
ATOM 8244 C C . ILE B 1 488 ? 19.672 -3.275 -56.062 1 68.44 488 ILE B C 1
ATOM 8246 O O . ILE B 1 488 ? 19.109 -4.312 -55.688 1 68.44 488 ILE B O 1
ATOM 8250 N N . GLY B 1 489 ? 20.938 -3.396 -56.094 1 77.06 489 GLY B N 1
ATOM 8251 C CA . GLY B 1 489 ? 21.891 -4.395 -55.625 1 77.06 489 GLY B CA 1
ATOM 8252 C C . GLY B 1 489 ? 21.609 -4.898 -54.219 1 77.06 489 GLY B C 1
ATOM 8253 O O . GLY B 1 489 ? 21.766 -6.086 -53.938 1 77.06 489 GLY B O 1
ATOM 8254 N N . PHE B 1 490 ? 21.125 -4.074 -53.5 1 78.38 490 PHE B N 1
ATOM 8255 C CA . PHE B 1 490 ? 20.688 -4.398 -52.156 1 78.38 490 PHE B CA 1
ATOM 8256 C C . PHE B 1 490 ? 19.578 -5.445 -52.188 1 78.38 490 PHE B C 1
ATOM 8258 O O . PHE B 1 490 ? 19.578 -6.387 -51.375 1 78.38 490 PHE B O 1
ATOM 8265 N N . ASP B 1 491 ? 18.75 -5.387 -53.094 1 77.31 491 ASP B N 1
ATOM 8266 C CA . ASP B 1 491 ? 17.625 -6.316 -53.188 1 77.31 491 ASP B CA 1
ATOM 8267 C C . ASP B 1 491 ? 18.094 -7.727 -53.5 1 77.31 491 ASP B C 1
ATOM 8269 O O . ASP B 1 491 ? 17.594 -8.703 -52.938 1 77.31 491 ASP B O 1
ATOM 8273 N N . LEU B 1 492 ? 19.031 -7.828 -54.375 1 79.75 492 LEU B N 1
ATOM 8274 C CA . LEU B 1 492 ? 19.609 -9.109 -54.75 1 79.75 492 LEU B CA 1
ATOM 8275 C C . LEU B 1 492 ? 20.406 -9.711 -53.594 1 79.75 492 LEU B C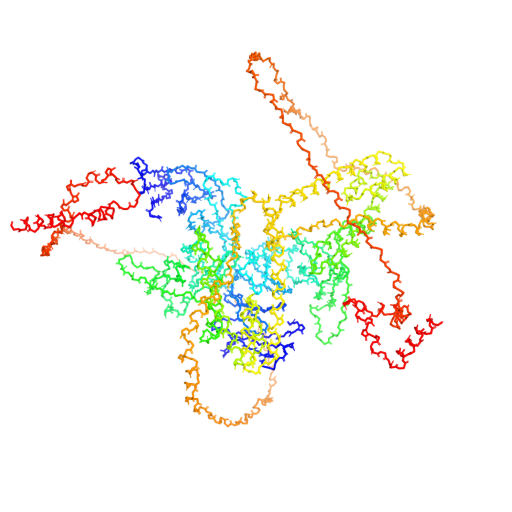 1
ATOM 8277 O O . LEU B 1 492 ? 20.328 -10.914 -53.344 1 79.75 492 LEU B O 1
ATOM 8281 N N . TRP B 1 493 ? 21.172 -8.867 -52.875 1 80.94 493 TRP B N 1
ATOM 8282 C CA . TRP B 1 493 ? 21.938 -9.266 -51.719 1 80.94 493 TRP B CA 1
ATOM 8283 C C . TRP B 1 493 ? 21.016 -9.75 -50.594 1 80.94 493 TRP B C 1
ATOM 8285 O O . TRP B 1 493 ? 21.25 -10.805 -50 1 80.94 493 TRP B O 1
ATOM 8295 N N . LEU B 1 494 ? 19.953 -9.094 -50.375 1 80.75 494 LEU B N 1
ATOM 8296 C CA . LEU B 1 494 ? 18.984 -9.445 -49.344 1 80.75 494 LEU B CA 1
ATOM 8297 C C . LEU B 1 494 ? 18.281 -10.758 -49.688 1 80.75 494 LEU B C 1
ATOM 8299 O O . LEU B 1 494 ? 18.016 -11.57 -48.781 1 80.75 494 LEU B O 1
ATOM 8303 N N . LYS B 1 495 ? 18.031 -11.039 -50.844 1 80.19 495 LYS B N 1
ATOM 8304 C CA . LYS B 1 495 ? 17.406 -12.281 -51.281 1 80.19 495 LYS B CA 1
ATOM 8305 C C . LYS B 1 495 ? 18.344 -13.469 -51.094 1 80.19 495 LYS B C 1
ATOM 8307 O O . LYS B 1 495 ? 17.906 -14.57 -50.781 1 80.19 495 LYS B O 1
ATOM 8312 N N . SER B 1 496 ? 19.594 -13.234 -51.312 1 80.75 496 SER B N 1
ATOM 8313 C CA . SER B 1 496 ? 20.578 -14.305 -51.219 1 80.75 496 SER B CA 1
ATOM 8314 C C . SER B 1 496 ? 20.984 -14.562 -49.75 1 80.75 496 SER B C 1
ATOM 8316 O O . SER B 1 496 ? 21.172 -15.711 -49.344 1 80.75 496 SER B O 1
ATOM 8318 N N . MET B 1 497 ? 21.156 -13.5 -48.906 1 76.5 497 MET B N 1
ATOM 8319 C CA . MET B 1 497 ? 21.703 -13.617 -47.562 1 76.5 497 MET B CA 1
ATOM 8320 C C . MET B 1 497 ? 20.594 -13.477 -46.531 1 76.5 497 MET B C 1
ATOM 8322 O O . MET B 1 497 ? 20.844 -13.586 -45.312 1 76.5 497 MET B O 1
ATOM 8326 N N . GLY B 1 498 ? 19.359 -13.273 -46.938 1 76.81 498 GLY B N 1
ATOM 8327 C CA . GLY B 1 498 ? 18.234 -12.984 -46.031 1 76.81 498 GLY B CA 1
ATOM 8328 C C . GLY B 1 498 ? 18.016 -14.047 -45 1 76.81 498 GLY B C 1
ATOM 8329 O O . GLY B 1 498 ? 17.75 -13.734 -43.812 1 76.81 498 GLY B O 1
ATOM 8330 N N . SER B 1 499 ? 18.141 -15.234 -45.406 1 77 499 SER B N 1
ATOM 8331 C CA . SER B 1 499 ? 17.953 -16.344 -44.469 1 77 499 SER B CA 1
ATOM 8332 C C . SER B 1 499 ? 19.016 -16.344 -43.375 1 77 499 SER B C 1
ATOM 8334 O O . SER B 1 499 ? 18.719 -16.594 -42.219 1 77 499 SER B O 1
ATOM 8336 N N . LYS B 1 500 ? 20.188 -16.109 -43.719 1 76.88 500 LYS B N 1
ATOM 8337 C CA . LYS B 1 500 ? 21.297 -16.031 -42.75 1 76.88 500 LYS B CA 1
ATOM 8338 C C . LYS B 1 500 ? 21.172 -14.789 -41.875 1 76.88 500 LYS B C 1
ATOM 8340 O O . LYS B 1 500 ? 21.422 -14.844 -40.688 1 76.88 500 LYS B O 1
ATOM 8345 N N . LEU B 1 501 ? 20.781 -13.617 -42.406 1 77.06 501 LEU B N 1
ATOM 8346 C CA . LEU B 1 501 ? 20.594 -12.375 -41.656 1 77.06 501 LEU B CA 1
ATOM 8347 C C . LEU B 1 501 ? 19.453 -12.5 -40.656 1 77.06 501 LEU B C 1
ATOM 8349 O O . LEU B 1 501 ? 19.516 -11.961 -39.562 1 77.06 501 LEU B O 1
ATOM 8353 N N . ARG B 1 502 ? 18.484 -13.242 -41.094 1 76.38 502 ARG B N 1
ATOM 8354 C CA . ARG B 1 502 ? 17.359 -13.469 -40.219 1 76.38 502 ARG B CA 1
ATOM 8355 C C . ARG B 1 502 ? 17.75 -14.367 -39.031 1 76.38 502 ARG B C 1
ATOM 8357 O O . ARG B 1 502 ? 17.25 -14.203 -37.938 1 76.38 502 ARG B O 1
ATOM 8364 N N . ARG B 1 503 ? 18.609 -15.273 -39.25 1 74.5 503 ARG B N 1
ATOM 8365 C CA . ARG B 1 503 ? 19.125 -16.156 -38.219 1 74.5 503 ARG B CA 1
ATOM 8366 C C . ARG B 1 503 ? 20.031 -15.383 -37.25 1 74.5 503 ARG B C 1
ATOM 8368 O O . ARG B 1 503 ? 20 -15.633 -36.031 1 74.5 503 ARG B O 1
ATOM 8375 N N . ASP B 1 504 ? 20.781 -14.43 -37.625 1 73 504 ASP B N 1
ATOM 8376 C CA . ASP B 1 504 ? 21.719 -13.656 -36.844 1 73 504 ASP B CA 1
ATOM 8377 C C . ASP B 1 504 ? 21.078 -12.398 -36.25 1 73 504 ASP B C 1
ATOM 8379 O O . ASP B 1 504 ? 21.656 -11.719 -35.438 1 73 504 ASP B O 1
ATOM 8383 N N . TYR B 1 505 ? 19.984 -12.031 -36.781 1 68.06 505 TYR B N 1
ATOM 8384 C CA . TYR B 1 505 ? 19.234 -10.867 -36.312 1 68.06 505 TYR B CA 1
ATOM 8385 C C . TYR B 1 505 ? 18.656 -11.086 -34.938 1 68.06 505 TYR B C 1
ATOM 8387 O O . TYR B 1 505 ? 17.891 -12.039 -34.719 1 68.06 505 TYR B O 1
ATOM 8395 N N . ASP B 1 506 ? 19.125 -10.531 -33.938 1 70.25 506 ASP B N 1
ATOM 8396 C CA . ASP B 1 506 ? 18.875 -10.703 -32.5 1 70.25 506 ASP B CA 1
ATOM 8397 C C . ASP B 1 506 ? 17.5 -10.195 -32.125 1 70.25 506 ASP B C 1
ATOM 8399 O O . ASP B 1 506 ? 17.156 -10.109 -30.938 1 70.25 506 ASP B O 1
ATOM 8403 N N . GLY B 1 507 ? 16.516 -10 -32.969 1 63.75 507 GLY B N 1
ATOM 8404 C CA . GLY B 1 507 ? 15.109 -9.68 -32.812 1 63.75 507 GLY B CA 1
ATOM 8405 C C . GLY B 1 507 ? 14.867 -8.242 -32.406 1 63.75 507 GLY B C 1
ATOM 8406 O O . GLY B 1 507 ? 13.719 -7.805 -32.281 1 63.75 507 GLY B O 1
ATOM 8407 N N . TYR B 1 508 ? 15.891 -7.512 -32.125 1 62.47 508 TYR B N 1
ATOM 8408 C CA . TYR B 1 508 ? 15.672 -6.137 -31.672 1 62.47 508 TYR B CA 1
ATOM 8409 C C . TYR B 1 508 ? 15.836 -5.16 -32.844 1 62.47 508 TYR B C 1
ATOM 8411 O O . TYR B 1 508 ? 16.922 -5.039 -33.406 1 62.47 508 TYR B O 1
ATOM 8419 N N . GLY B 1 509 ? 14.727 -4.445 -33.344 1 65.25 509 GLY B N 1
ATOM 8420 C CA . GLY B 1 509 ? 14.664 -3.395 -34.344 1 65.25 509 GLY B CA 1
ATOM 8421 C C . GLY B 1 509 ? 14.117 -3.875 -35.688 1 65.25 509 GLY B C 1
ATOM 8422 O O . GLY B 1 509 ? 13.594 -4.988 -35.781 1 65.25 509 GLY B O 1
ATOM 8423 N N . ASP B 1 510 ? 14.023 -3.051 -36.719 1 74.62 510 ASP B N 1
ATOM 8424 C CA . ASP B 1 510 ? 13.523 -3.354 -38.062 1 74.62 510 ASP B CA 1
ATOM 8425 C C . ASP B 1 510 ? 14.539 -4.18 -38.844 1 74.62 510 ASP B C 1
ATOM 8427 O O . ASP B 1 510 ? 15.711 -3.822 -38.938 1 74.62 510 ASP B O 1
ATOM 8431 N N . PHE B 1 511 ? 14.148 -5.395 -39.25 1 78.81 511 PHE B N 1
ATOM 8432 C CA . PHE B 1 511 ? 14.992 -6.316 -40 1 78.81 511 PHE B CA 1
ATOM 8433 C C . PHE B 1 511 ? 15.578 -5.641 -41.25 1 78.81 511 PHE B C 1
ATOM 8435 O O . PHE B 1 511 ? 16.75 -5.848 -41.562 1 78.81 511 PHE B O 1
ATOM 8442 N N . LEU B 1 512 ? 14.859 -4.766 -41.781 1 78.19 512 LEU B N 1
ATOM 8443 C CA . LEU B 1 512 ? 15.312 -4.066 -42.969 1 78.19 512 LEU B CA 1
ATOM 8444 C C . LEU B 1 512 ? 16.406 -3.062 -42.625 1 78.19 512 LEU B C 1
ATOM 8446 O O . LEU B 1 512 ? 17.375 -2.922 -43.375 1 78.19 512 LEU B O 1
ATOM 8450 N N . GLU B 1 513 ? 16.344 -2.395 -41.562 1 79.38 513 GLU B N 1
ATOM 8451 C CA . GLU B 1 513 ? 17.375 -1.479 -41.094 1 79.38 513 GLU B CA 1
ATOM 8452 C C . GLU B 1 513 ? 18.656 -2.232 -40.719 1 79.38 513 GLU B C 1
ATOM 8454 O O . GLU B 1 513 ? 19.766 -1.778 -41 1 79.38 513 GLU B O 1
ATOM 8459 N N . TYR B 1 514 ? 18.484 -3.361 -40.062 1 80.44 514 TYR B N 1
ATOM 8460 C CA . TYR B 1 514 ? 19.594 -4.273 -39.781 1 80.44 514 TYR B CA 1
ATOM 8461 C C . TYR B 1 514 ? 20.234 -4.77 -41.062 1 80.44 514 TYR B C 1
ATOM 8463 O O . TYR B 1 514 ? 21.469 -4.766 -41.188 1 80.44 514 TYR B O 1
ATOM 8471 N N . ALA B 1 515 ? 19.453 -5.148 -41.844 1 80.94 515 ALA B N 1
ATOM 8472 C CA . ALA B 1 515 ? 19.953 -5.645 -43.125 1 80.94 515 ALA B CA 1
ATOM 8473 C C . ALA B 1 515 ? 20.672 -4.543 -43.906 1 80.94 515 ALA B C 1
ATOM 8475 O O . ALA B 1 515 ? 21.734 -4.781 -44.5 1 80.94 515 ALA B O 1
ATOM 8476 N N . ILE B 1 516 ? 20.188 -3.34 -43.844 1 80.19 516 ILE B N 1
ATOM 8477 C CA . ILE B 1 516 ? 20.797 -2.176 -44.469 1 80.19 516 ILE B CA 1
ATOM 8478 C C . ILE B 1 516 ? 22.141 -1.884 -43.781 1 80.19 516 ILE B C 1
ATOM 8480 O O . ILE B 1 516 ? 23.141 -1.61 -44.469 1 80.19 516 ILE B O 1
ATOM 8484 N N . LYS B 1 517 ? 22.234 -1.976 -42.562 1 80.88 517 LYS B N 1
ATOM 8485 C CA . LYS B 1 517 ? 23.453 -1.76 -41.781 1 80.88 517 LYS B CA 1
ATOM 8486 C C . LYS B 1 517 ? 24.5 -2.828 -42.125 1 80.88 517 LYS B C 1
ATOM 8488 O O . LYS B 1 517 ? 25.688 -2.521 -42.281 1 80.88 517 LYS B O 1
ATOM 8493 N N . GLN B 1 518 ? 24.109 -4.008 -42.25 1 81.69 518 GLN B N 1
ATOM 8494 C CA . GLN B 1 518 ? 25.016 -5.098 -42.594 1 81.69 518 GLN B CA 1
ATOM 8495 C C . GLN B 1 518 ? 25.516 -4.957 -44.031 1 81.69 518 GLN B C 1
ATOM 8497 O O . GLN B 1 518 ? 26.688 -5.207 -44.312 1 81.69 518 GLN B O 1
ATOM 8502 N N . PHE B 1 519 ? 24.703 -4.484 -44.875 1 81.44 519 PHE B N 1
ATOM 8503 C CA . PHE B 1 519 ? 25.062 -4.258 -46.25 1 81.44 519 PHE B CA 1
ATOM 8504 C C . PHE B 1 519 ? 26.078 -3.121 -46.375 1 81.44 519 PHE B C 1
ATOM 8506 O O . PHE B 1 519 ? 27.016 -3.199 -47.156 1 81.44 519 PHE B O 1
ATOM 8513 N N . ARG B 1 520 ? 25.922 -2.113 -45.562 1 80.75 520 ARG B N 1
ATOM 8514 C CA . ARG B 1 520 ? 26.812 -0.963 -45.531 1 80.75 520 ARG B CA 1
ATOM 8515 C C . ARG B 1 520 ? 28.188 -1.363 -45.031 1 80.75 520 ARG B C 1
ATOM 8517 O O . ARG B 1 520 ? 29.203 -0.77 -45.406 1 80.75 520 ARG B O 1
ATOM 8524 N N . HIS B 1 521 ? 28.25 -2.463 -44.312 1 80.38 521 HIS B N 1
ATOM 8525 C CA . HIS B 1 521 ? 29.5 -2.93 -43.719 1 80.38 521 HIS B CA 1
ATOM 8526 C C . HIS B 1 521 ? 30.203 -3.936 -44.625 1 80.38 521 HIS B C 1
ATOM 8528 O O . HIS B 1 521 ? 31.297 -4.398 -44.344 1 80.38 521 HIS B O 1
ATOM 8534 N N . LEU B 1 522 ? 29.672 -4.25 -45.656 1 79.38 522 LEU B N 1
ATOM 8535 C CA . LEU B 1 522 ? 30.328 -5.137 -46.594 1 79.38 522 LEU B CA 1
ATOM 8536 C C . LEU B 1 522 ? 31.531 -4.445 -47.25 1 79.38 522 LEU B C 1
ATOM 8538 O O . LEU B 1 522 ? 31.562 -3.219 -47.375 1 79.38 522 LEU B O 1
ATOM 8542 N N . LYS B 1 523 ? 32.5 -5.066 -47.562 1 79.69 523 LYS B N 1
ATOM 8543 C CA . LYS B 1 523 ? 33.656 -4.531 -48.281 1 79.69 523 LYS B CA 1
ATOM 8544 C C . LYS B 1 523 ? 33.25 -3.902 -49.594 1 79.69 523 LYS B C 1
ATOM 8546 O O . LYS B 1 523 ? 32.312 -4.352 -50.25 1 79.69 523 LYS B O 1
ATOM 8551 N N . THR B 1 524 ? 33.812 -2.906 -50 1 80.19 524 THR B N 1
ATOM 8552 C CA . THR B 1 524 ? 33.531 -2.107 -51.156 1 80.19 524 THR B CA 1
ATOM 8553 C C . THR B 1 524 ? 33.5 -2.986 -52.406 1 80.19 524 THR B C 1
ATOM 8555 O O . THR B 1 524 ? 32.656 -2.783 -53.312 1 80.19 524 THR B O 1
ATOM 8558 N N . GLU B 1 525 ? 34.375 -4.027 -52.406 1 80.69 525 GLU B N 1
ATOM 8559 C CA . GLU B 1 525 ? 34.469 -4.934 -53.531 1 80.69 525 GLU B CA 1
ATOM 8560 C C . GLU B 1 525 ? 33.219 -5.816 -53.625 1 80.69 525 GLU B C 1
ATOM 8562 O O . GLU B 1 525 ? 32.719 -6.074 -54.719 1 80.69 525 GLU B O 1
ATOM 8567 N N . GLU B 1 526 ? 32.594 -6.125 -52.469 1 79.81 526 GLU B N 1
ATOM 8568 C CA . GLU B 1 526 ? 31.406 -6.973 -52.438 1 79.81 526 GLU B CA 1
ATOM 8569 C C . GLU B 1 526 ? 30.156 -6.184 -52.781 1 79.81 526 GLU B C 1
ATOM 8571 O O . GLU B 1 526 ? 29.266 -6.68 -53.469 1 79.81 526 GLU B O 1
ATOM 8576 N N . LYS B 1 527 ? 30.094 -5.031 -52.375 1 79.31 527 LYS B N 1
ATOM 8577 C CA . LYS B 1 527 ? 29 -4.129 -52.719 1 79.31 527 LYS B CA 1
ATOM 8578 C C . LYS B 1 527 ? 28.938 -3.877 -54.219 1 79.31 527 LYS B C 1
ATOM 8580 O O . LYS B 1 527 ? 27.875 -3.902 -54.812 1 79.31 527 LYS B O 1
ATOM 8585 N N . ARG B 1 528 ? 30.141 -3.691 -54.719 1 80.06 528 ARG B N 1
ATOM 8586 C CA . ARG B 1 528 ? 30.266 -3.484 -56.156 1 80.06 528 ARG B CA 1
ATOM 8587 C C . ARG B 1 528 ? 29.812 -4.723 -56.938 1 80.06 528 ARG B C 1
ATOM 8589 O O . ARG B 1 528 ? 29.156 -4.613 -57.969 1 80.06 528 ARG B O 1
ATOM 8596 N N . HIS B 1 529 ? 30.172 -5.844 -56.406 1 82 529 HIS B N 1
ATOM 8597 C CA . HIS B 1 529 ? 29.766 -7.102 -57.031 1 82 529 HIS B CA 1
ATOM 8598 C C . HIS B 1 529 ? 28.25 -7.23 -57.125 1 82 529 HIS B C 1
ATOM 8600 O O . HIS B 1 529 ? 27.703 -7.598 -58.156 1 82 529 HIS B O 1
ATOM 8606 N N . TRP B 1 530 ? 27.547 -6.855 -56.062 1 81.56 530 TRP B N 1
ATOM 8607 C CA . TRP B 1 530 ? 26.094 -6.98 -56.031 1 81.56 530 TRP B CA 1
ATOM 8608 C C . TRP B 1 530 ? 25.422 -5.906 -56.875 1 81.56 530 TRP B C 1
ATOM 8610 O O . TRP B 1 530 ? 24.438 -6.172 -57.562 1 81.56 530 TRP B O 1
ATOM 8620 N N . ASN B 1 531 ? 26 -4.785 -56.906 1 78.94 531 ASN B N 1
ATOM 8621 C CA . ASN B 1 531 ? 25.516 -3.719 -57.781 1 78.94 531 ASN B CA 1
ATOM 8622 C C . ASN B 1 531 ? 25.734 -4.059 -59.25 1 78.94 531 ASN B C 1
ATOM 8624 O O . ASN B 1 531 ? 24.875 -3.791 -60.094 1 78.94 531 ASN B O 1
ATOM 8628 N N . ASP B 1 532 ? 26.859 -4.719 -59.531 1 81 532 ASP B N 1
ATOM 8629 C CA . ASP B 1 532 ? 27.141 -5.156 -60.875 1 81 532 ASP B CA 1
ATOM 8630 C C . ASP B 1 532 ? 26.203 -6.273 -61.312 1 81 532 ASP B C 1
ATOM 8632 O O . ASP B 1 532 ? 25.734 -6.301 -62.469 1 81 532 ASP B O 1
ATOM 8636 N N . LEU B 1 533 ? 25.906 -7.082 -60.406 1 78.25 533 LEU B N 1
ATOM 8637 C CA . LEU B 1 533 ? 24.969 -8.164 -60.688 1 78.25 533 LEU B CA 1
ATOM 8638 C C . LEU B 1 533 ? 23.562 -7.629 -60.938 1 78.25 533 LEU B C 1
ATOM 8640 O O . LEU B 1 533 ? 22.844 -8.125 -61.812 1 78.25 533 LEU B O 1
ATOM 8644 N N . ALA B 1 534 ? 23.188 -6.633 -60.219 1 76.81 534 ALA B N 1
ATOM 8645 C CA . ALA B 1 534 ? 21.906 -5.969 -60.406 1 76.81 534 ALA B CA 1
ATOM 8646 C C . ALA B 1 534 ? 21.844 -5.254 -61.75 1 76.81 534 ALA B C 1
ATOM 8648 O O . ALA B 1 534 ? 20.812 -5.273 -62.438 1 76.81 534 ALA B O 1
ATOM 8649 N N . GLN B 1 535 ? 22.953 -4.703 -62.156 1 75.56 535 GLN B N 1
ATOM 8650 C CA . GLN B 1 535 ? 23.047 -4.043 -63.438 1 75.56 535 GLN B CA 1
ATOM 8651 C C . GLN B 1 535 ? 23.062 -5.059 -64.562 1 75.56 535 GLN B C 1
ATOM 8653 O O . GLN B 1 535 ? 22.5 -4.82 -65.625 1 75.56 535 GLN B O 1
ATOM 8658 N N . ALA B 1 536 ? 23.688 -6.129 -64.312 1 72.75 536 ALA B N 1
ATOM 8659 C CA . ALA B 1 536 ? 23.766 -7.168 -65.312 1 72.75 536 ALA B CA 1
ATOM 8660 C C . ALA B 1 536 ? 22.422 -7.848 -65.5 1 72.75 536 ALA B C 1
ATOM 8662 O O . ALA B 1 536 ? 22.125 -8.367 -66.562 1 72.75 536 ALA B O 1
ATOM 8663 N N . SER B 1 537 ? 21.609 -7.883 -64.625 1 59.25 537 SER B N 1
ATOM 8664 C CA . SER B 1 537 ? 20.281 -8.461 -64.75 1 59.25 537 SER B CA 1
ATOM 8665 C C . SER B 1 537 ? 19.344 -7.52 -65.5 1 59.25 537 SER B C 1
ATOM 8667 O O . SER B 1 537 ? 18.219 -7.891 -65.812 1 59.25 537 SER B O 1
ATOM 8669 N N . LYS B 1 538 ? 19.781 -6.387 -65.688 1 54.22 538 LYS B N 1
ATOM 8670 C CA . LYS B 1 538 ? 19.047 -5.418 -66.5 1 54.22 538 LYS B CA 1
ATOM 8671 C C . LYS B 1 538 ? 19.328 -5.594 -68 1 54.22 538 LYS B C 1
ATOM 8673 O O . LYS B 1 538 ? 18.5 -5.242 -68.812 1 54.22 538 LYS B O 1
ATOM 8678 N N . THR B 1 539 ? 20.484 -6.039 -68.125 1 52 539 THR B N 1
ATOM 8679 C CA . THR B 1 539 ? 20.797 -6.238 -69.562 1 52 539 THR B CA 1
ATOM 8680 C C . THR B 1 539 ? 20.391 -7.641 -70 1 52 539 THR B C 1
ATOM 8682 O O . THR B 1 539 ? 20.641 -8.617 -69.312 1 52 539 THR B O 1
#

Solvent-accessible surface area (backbone atoms only — not comparable to full-atom values): 63258 Å² total; per-residue (Å²): 112,62,98,43,38,41,67,48,73,39,52,57,50,96,90,40,69,8,35,38,42,35,37,29,69,70,46,91,47,81,79,58,26,50,51,72,48,71,46,61,89,96,35,25,56,71,47,75,38,58,38,70,64,35,35,40,36,34,31,73,79,38,34,35,42,29,26,36,82,86,64,48,76,72,51,75,48,73,58,74,68,58,77,76,52,69,34,47,49,50,50,27,37,35,42,31,22,52,37,72,42,57,34,70,91,61,91,57,78,38,75,46,39,29,36,38,37,32,56,55,50,86,88,51,53,88,63,36,74,42,48,67,48,80,41,78,51,68,44,43,74,98,40,41,85,64,44,69,45,51,27,78,67,61,43,42,32,37,27,26,66,66,41,41,30,32,35,44,44,86,30,70,45,37,30,53,31,36,62,44,61,84,70,55,86,48,91,59,40,30,73,38,77,71,47,45,31,66,64,96,54,49,32,37,35,28,36,83,19,81,66,30,73,61,77,57,86,85,53,85,73,75,70,45,77,44,65,61,42,65,90,58,53,60,59,86,40,71,66,37,45,46,41,47,52,46,43,51,44,46,51,50,61,58,56,64,66,51,91,46,62,66,62,41,50,55,50,47,50,51,46,48,52,54,40,50,53,46,44,51,49,51,26,52,53,24,52,75,67,50,22,48,59,43,25,42,54,47,43,68,74,50,82,49,67,66,58,45,48,53,51,27,51,49,29,47,72,72,70,31,60,68,49,22,50,50,29,49,52,50,44,50,52,44,50,50,50,49,48,49,47,46,48,49,43,55,55,32,54,70,18,22,74,49,7,61,70,83,72,47,58,51,84,54,75,76,74,71,72,77,66,78,72,60,69,63,60,60,49,47,56,55,48,56,59,45,60,69,54,57,74,65,59,75,62,59,72,68,60,74,74,58,67,79,76,63,68,83,61,71,75,78,72,78,73,74,76,71,78,68,82,65,78,79,76,80,86,85,78,83,81,94,82,90,74,94,77,77,96,83,94,92,82,84,92,91,93,95,84,92,87,89,87,79,90,89,78,89,85,82,83,81,84,80,85,86,83,84,82,76,84,77,84,75,79,76,76,74,76,74,80,70,80,79,77,80,74,61,28,60,60,60,50,44,69,71,44,38,68,61,48,58,68,70,46,89,77,79,78,59,70,64,61,52,49,48,54,51,58,73,65,44,56,72,70,58,50,48,48,40,36,48,51,38,57,54,69,75,98,111,61,98,44,38,42,69,49,72,38,51,57,50,95,89,40,70,8,34,37,42,36,39,30,70,71,46,92,42,80,59,40,26,53,52,72,48,54,45,56,88,95,34,25,57,72,46,74,39,58,37,70,66,36,34,40,36,34,32,62,63,34,32,39,41,30,25,36,81,62,64,48,70,64,48,61,31,48,45,51,64,56,77,75,52,70,35,48,48,50,53,28,37,34,41,32,23,51,46,49,21,71,44,70,92,58,93,57,79,38,73,46,40,29,37,39,38,33,54,54,47,86,80,49,48,70,73,37,55,43,34,60,46,78,43,76,59,87,60,58,87,97,39,42,85,64,45,71,44,51,26,77,63,60,42,44,32,38,26,26,67,68,41,41,29,32,37,45,44,76,86,74,46,79,42,62,31,36,63,43,61,82,68,55,87,48,92,59,38,29,72,37,78,73,47,46,30,66,65,93,54,49,31,37,35,29,35,84,20,81,67,30,72,61,77,58,86,86,52,84,74,75,71,44,77,44,64,61,42,64,90,58,74,66,58,85,40,69,65,37,46,44,48,49,52,44,50,53,44,54,53,49,62,67,54,64,66,55,91,46,64,64,62,42,49,56,50,48,50,52,46,48,50,52,41,50,51,45,44,51,50,51,27,51,52,24,52,77,66,69,35,51,71,64,25,41,56,47,41,71,77,51,81,50,66,67,59,47,48,51,50,27,52,49,28,45,73,72,71,32,60,67,48,21,50,51,29,51,50,48,40,50,53,44,50,50,50,49,49,43,46,49,43,36,43,52,40,30,49,44,28,36,20,16,46,53,76,72,63,63,50,60,82,52,64,75,70,72,71,75,65,76,67,60,63,62,59,57,48,46,57,53,45,56,57,44,61,66,50,52,72,64,54,71,60,54,68,65,58,70,71,58,66,78,77,64,72,81,68,69,78,70,74,78,70,78,72,73,68,74,81,65,66,79,78,71,82,79,79,80,72,76,69,74,70,73,80,67,70,74,68,64,88,76,86,76,84,74,87,87,81,83,88,77,94,81,73,89,81,82,83,81,83,78,83,81,79,79,79,73,82,69,83,77,78,79,79,79,82,84,78,80,80,78,77,79,65,51,25,65,58,58,48,43,69,72,45,37,69,60,51,58,70,68,49,85,78,80,76,59,68,65,59,50,50,50,53,53,57,71,66,44,53,69,71,56,51,48,49,35,38,48,50,34,54,50,70,72,100

pLDDT: mean 71.71, std 29.24, range [15.46, 98.38]

Secondary structure (DSSP, 8-state):
--SSEEEEEE---SS---EEEEEETT-SSGGGSEEEEEPPTT--EEEEEE-SSEEEEEETTSEEEEEETT--EEEEEE--S-EEEEEEETTEEEEEEE-S--EESSSSEE--EEEEEEE--SS-GGG-S--EEEEEPP--TT--EEEEEE-TTS-EEEEETT-EEEEE-TTS-EEEEEEGGGT--STT-EEEEEEEE-SSS-EEEEEEESS-SS--SSS-PPPEEEE-----TTTTSHHHHHHHHHHHHHHHHHH---S-HHHHHHHHHHHHHHHHHHHHHHHHHHHHTT-HHHHHHHGGG---HHHHHHHHHHHHHTT-HHHHHHHHHHHHHHHHHHHHHHHHHHHHHHHHHHHTT----TTS----------HHHHHHHHHHHHHHHTTTTTSHHHHTTSSGGGS---------------------------------------------------------------------------------HHHHHHHHHHHHHHHH--SSS-HHHHHHHHHHTS-HHHHHHHHHHHHHTT-/--SSEEEEEE---SS---EEEEEETT-SSGGGSEEEEEPPTT--EEEEEE-SSEEEEEETTSEEEEEETT--EEEEEE--S-EEEEEEETTEEEEEEE-SS-EESSSSEE--EEEEEEE--SS-GGG-S--EEEEEPP--TT--EEEEEE-TTS-EEEEETT-EEEEE-TTS-EEEEEEGGGT--STT-EEEEEEEE-SSS-EEEEEEESS-SS--SSS-PPPEEEE-----TTTTSHHHHHHHHHHHHHHHHHH---S-HHHHHHHHHHHHHHHHHHHHHHHHHHHHTT-HHHHHHHGGG---HHHHHHHHHHHHHTT-HHHHHHHHHHHHHHHHHHHHHHHHHHHHHHHHHHHTT----TTS----------HHHHHHHHHHHHHHHTTTTTTHHHHTTSSSTTS------------TT--------------GGGGG------------------------------------------------HHHHHHHHHHHHHHHH--S-S-HHHHHHHHHHTS-HHHHHHHHHHHHHTT-

InterPro domains:
  IPR022100 WDHD1/CFT4, second beta-propeller [PF12341] (1-232)
  IPR048591 WDHD1/CFT4, helical bundle [PF20946] (241-331)

Nearest PDB structures (foldseek):
  5ogs-assembly1_A  TM=8.983E-01  e=2.430E-26  Homo sapiens
  7plo-assembly1_I  TM=8.049E-01  e=5.812E-25  Homo sapiens
  4c93-assembly1_A  TM=7.515E-01  e=8.171E-19  Saccharomyces cerevisiae
  4c8h-assembly1_A  TM=7.424E-01  e=9.936E-18  Saccharomyces cerevisiae
  4c8h-assembly1_B  TM=7.358E-01  e=1.855E-17  Saccharomyces cerevisiae

Radius of gyration: 41.22 Å; Cα contacts (8 Å, |Δi|>4): 1499; chains: 2; bounding box: 118×135×144 Å